Protein 4UPL (pdb70)

InterPro domains:
  IPR000917 Sulfatase, N-terminal [PF00884] (2-386)
  IPR017850 Alkaline-phosphatase-like, core domain superfamily [G3DSA:3.40.720.10] (1-501)
  IPR017850 Alkaline-phosphatase-like, core domain superfamily [SSF53649] (2-513)

CATH classification: 3.40.720.10

B-factor: mean 21.53, std 8.63, range [7.55, 83.03]

Foldseek 3Di:
DFFQEEEEEAEAFAFQCLEVCNPQDQQYQVLVNVLLLQFEWENAEFFFFLAQQQSLLCLFLLHHCLQQVQFHQPRAGAQPRATLLVLLVVLVAGEAEQEERSHAAPVVRCVVVVHDCPDPVNVCNRVSNHDYLDYANADWDADPVGTPDPCHCVVLVVVCVVVPDDDPCCCFQAQAWAADPVGDTHTLVDLLRLLHAGNYDQCSHQLNVSLVSVVVVVVPDDGGYYYYSYHHPPPDSLHHHPPLSPPDFPVSDDDAAADPVLQVPDDPVLVLQLPDPQLQQLLDPSSLRRRVSSSSSRVSSNSVSSVVNVVVCVVVVNLLRYKYKYKYSWHFNSNHSSHTGTRDDASSTTPMIIGIRDNDPLLSVCRNYYQHANHYSSQVSCLSSVSSVHHDQCLANPGHHCVCCSSVVDRYDDDQKDKHKHQCQVDPSCVVVVPHSVQRIKMWIDGCAKIWIDGSVDPFIFMAGCVVPVSRHDTCRPPPVCVVVNVVRVVVVVVVVPDPNPPRPAGPVRVVVVPCVCQQVQPDPPDDDCVRDDNNSCVVPPDDDDDDPVVVDDD/DFAAEAEAEAFAFQCLEVCNPQDQQYQVLVNVLQLFFEWEDAEFFFALAQQQSLLCLFQLHHCVQQVQFYQPRARALVRATLLVLLVVLVAHEEEQEERSHAAPVVRCVVVVNDCPDPSNVCNRVSNHDYPDYANADWDADPVGTPDNCHCVVLVVVCVVVPDDDPCCLFQAQAWAADPVGDTHTLVDLLRLLHAGNYDQCSHFLNVSLVSVVVCVVPDDTHYYYYSYHHPPPDSLHHHPPLSVSDFLVSDDDAAADPVLQVPPDPVLVLQLPDPQLQQLLDPSSLRRRVSSSSSRVNSNSVSSSVNCVVCVVVVNNLRYKYKYKYSWHFSSNHSSHTGTRDDASNTTPMIIIIRDNDPLLRVCRSHYQHANHYSSQVSQQVSVVSVHHDQCLANPGHHCVCCSSVVDRYDDDQKDKHKHQCLPPVSCVVVVDHNVQRIKMWIDGQAKIWIGGSPDPFIWMDGCVVPVSRHDTCRPPPVCVVVNVVRVVVVVVVVPDPNNPRPAGPVRVVVVPPPVQQVQDDPPAPDCVRDPVNSCVVPPPDDDDDPVVVVPD

Organism: Ruegeria pomeroyi (strain ATCC 700808 / DSM 15171 / DSS-3) (NCBI:txid246200)

Radius of gyration: 32.9 Å; Cα contacts (8 Å, |Δi|>4): 2572; chains: 2; bounding box: 106×63×61 Å

Structure (mmCIF, N/CA/C/O backbone):
data_4UPL
#
_entry.id   4UPL
#
_cell.length_a   101.330
_cell.length_b   105.120
_cell.length_c   110.440
_cell.angle_alpha   90.00
_cell.angle_beta   90.00
_cell.angle_gamma   90.00
#
_symmetry.space_group_name_H-M   'P 21 21 21'
#
loop_
_entity.id
_entity.type
_entity.pdbx_description
1 polymer 'SULFATASE FAMILY PROTEIN'
2 non-polymer 'ZINC ION'
3 water water
#
loop_
_atom_site.group_PDB
_atom_site.id
_atom_site.type_symbol
_atom_site.label_atom_id
_atom_site.label_alt_id
_atom_site.label_comp_id
_atom_site.label_asym_id
_atom_site.label_entity_id
_atom_site.label_seq_id
_atom_site.pdbx_PDB_ins_code
_atom_site.Cartn_x
_atom_site.Cartn_y
_atom_site.Cartn_z
_atom_site.occupancy
_atom_site.B_iso_or_equiv
_atom_site.auth_seq_id
_atom_site.auth_comp_id
_atom_site.auth_asym_id
_atom_site.auth_atom_id
_atom_site.pdbx_PDB_model_num
ATOM 1 N N . THR A 1 15 ? -0.972 38.325 69.655 1.00 45.91 -2 THR A N 1
ATOM 2 C CA . THR A 1 15 ? -0.249 37.632 68.595 1.00 42.15 -2 THR A CA 1
ATOM 3 C C . THR A 1 15 ? -0.648 38.175 67.223 1.00 43.61 -2 THR A C 1
ATOM 4 O O . THR A 1 15 ? -1.309 39.210 67.125 1.00 39.83 -2 THR A O 1
ATOM 8 N N . ALA A 1 16 ? -0.244 37.469 66.170 1.00 34.92 -1 ALA A N 1
ATOM 9 C CA . ALA A 1 16 ? -0.574 37.853 64.798 1.00 33.93 -1 ALA A CA 1
ATOM 10 C C . ALA A 1 16 ? -1.999 37.431 64.420 1.00 38.06 -1 ALA A C 1
ATOM 11 O O . ALA A 1 16 ? -2.533 36.490 65.008 1.00 32.82 -1 ALA A O 1
ATOM 13 N N . VAL A 1 17 ? -2.620 38.113 63.450 1.00 35.62 0 VAL A N 1
ATOM 14 C CA . VAL A 1 17 ? -3.876 37.601 62.889 1.00 29.27 0 VAL A CA 1
ATOM 15 C C . VAL A 1 17 ? -3.586 36.328 62.112 1.00 27.87 0 VAL A C 1
ATOM 16 O O . VAL A 1 17 ? -2.493 36.154 61.547 1.00 29.19 0 VAL A O 1
ATOM 20 N N . MET A 1 18 ? -4.578 35.449 62.080 1.00 28.61 1 MET A N 1
ATOM 21 C CA . MET A 1 18 ? -4.484 34.208 61.334 1.00 29.41 1 MET A CA 1
ATOM 22 C C . MET A 1 18 ? -4.564 34.481 59.828 1.00 30.64 1 MET A C 1
ATOM 23 O O . MET A 1 18 ? -3.777 33.934 59.050 1.00 26.09 1 MET A O 1
ATOM 28 N N . ASN A 1 19 ? -5.504 35.336 59.423 1.00 21.10 2 ASN A N 1
ATOM 29 C CA . ASN A 1 19 ? -5.761 35.554 58.001 1.00 20.24 2 ASN A CA 1
ATOM 30 C C . ASN A 1 19 ? -5.837 37.021 57.593 1.00 15.50 2 ASN A C 1
ATOM 31 O O . ASN A 1 19 ? -6.175 37.882 58.397 1.00 14.36 2 ASN A O 1
ATOM 36 N N . ILE A 1 20 ? -5.523 37.291 56.331 1.00 15.92 3 ILE A N 1
ATOM 37 C CA . ILE A 1 20 ? -5.676 38.633 55.770 1.00 14.27 3 ILE A CA 1
ATOM 38 C C . ILE A 1 20 ? -6.529 38.554 54.499 1.00 14.73 3 ILE A C 1
ATOM 39 O O . ILE A 1 20 ? -6.165 37.869 53.538 1.00 13.19 3 ILE A O 1
ATOM 44 N N . LEU A 1 21 ? -7.672 39.238 54.508 1.00 15.06 4 LEU A N 1
ATOM 45 C CA . LEU A 1 21 ? -8.529 39.305 53.317 1.00 13.49 4 LEU A CA 1
ATOM 46 C C . LEU A 1 21 ? -8.350 40.683 52.660 1.00 12.82 4 LEU A C 1
ATOM 47 O O . LEU A 1 21 ? -8.808 41.694 53.169 1.00 13.57 4 LEU A O 1
ATOM 52 N N . PHE A 1 22 ? -7.651 40.699 51.532 1.00 11.60 5 PHE A N 1
ATOM 53 C CA . PHE A 1 22 ? -7.168 41.920 50.902 1.00 11.68 5 PHE A CA 1
ATOM 54 C C . PHE A 1 22 ? -8.075 42.181 49.709 1.00 11.27 5 PHE A C 1
ATOM 55 O O . PHE A 1 22 ? -7.859 41.646 48.630 1.00 11.08 5 PHE A O 1
ATOM 63 N N . ILE A 1 23 ? -9.124 42.967 49.933 1.00 11.70 6 ILE A N 1
ATOM 64 C CA . ILE A 1 23 ? -10.163 43.181 48.924 1.00 9.18 6 ILE A CA 1
ATOM 65 C C . ILE A 1 23 ? -9.888 44.450 48.139 1.00 13.08 6 ILE A C 1
ATOM 66 O O . ILE A 1 23 ? -9.609 45.501 48.721 1.00 12.76 6 ILE A O 1
ATOM 71 N N . MET A 1 24 ? -9.950 44.346 46.815 1.00 11.85 7 MET A N 1
ATOM 72 C CA . MET A 1 24 ? -9.736 45.496 45.957 1.00 10.95 7 MET A CA 1
ATOM 73 C C . MET A 1 24 ? -10.820 45.552 44.885 1.00 12.20 7 MET A C 1
ATOM 74 O O . MET A 1 24 ? -11.261 44.521 44.387 1.00 11.98 7 MET A O 1
ATOM 79 N N . PHE A 1 25 ? -11.262 46.763 44.565 1.00 12.42 8 PHE A N 1
ATOM 80 C CA . PHE A 1 25 ? -12.149 46.996 43.424 1.00 13.08 8 PHE A CA 1
ATOM 81 C C . PHE A 1 25 ? -11.405 47.838 42.399 1.00 13.33 8 PHE A C 1
ATOM 82 O O . PHE A 1 25 ? -10.620 48.707 42.765 1.00 15.64 8 PHE A O 1
ATOM 90 N N . ASP A 1 26 ? -11.610 47.563 41.117 1.00 13.76 9 ASP A N 1
ATOM 91 C CA . ASP A 1 26 ? -10.907 48.315 40.075 1.00 12.19 9 ASP A CA 1
ATOM 92 C C . ASP A 1 26 ? -11.706 49.560 39.714 1.00 11.33 9 ASP A C 1
ATOM 93 O O . ASP A 1 26 ? -12.893 49.466 39.436 1.00 13.22 9 ASP A O 1
ATOM 98 N N . GLN A 1 27 ? -11.048 50.711 39.740 1.00 9.83 10 GLN A N 1
ATOM 99 C CA . GLN A 1 27 ? -11.610 51.963 39.222 1.00 11.48 10 GLN A CA 1
ATOM 100 C C . GLN A 1 27 ? -12.684 52.545 40.157 1.00 13.46 10 GLN A C 1
ATOM 101 O O . GLN A 1 27 ? -13.532 53.346 39.739 1.00 13.04 10 GLN A O 1
ATOM 107 N N . LEU A 1 28 ? -12.618 52.179 41.437 1.00 12.87 11 LEU A N 1
ATOM 108 C CA . LEU A 1 28 ? -13.526 52.726 42.455 1.00 11.29 11 LEU A CA 1
ATOM 109 C C . LEU A 1 28 ? -13.026 54.058 43.031 1.00 15.20 11 LEU A C 1
ATOM 110 O O . LEU A 1 28 ? -11.911 54.124 43.551 1.00 12.39 11 LEU A O 1
ATOM 115 N N . ARG A 1 29 ? -13.857 55.101 42.943 1.00 13.36 12 ARG A N 1
ATOM 116 C CA . ARG A 1 29 ? -13.544 56.431 43.473 1.00 12.99 12 ARG A CA 1
ATOM 117 C C . ARG A 1 29 ? -13.664 56.505 44.994 1.00 12.01 12 ARG A C 1
ATOM 118 O O . ARG A 1 29 ? -14.526 55.842 45.588 1.00 13.84 12 ARG A O 1
ATOM 126 N N . TRP A 1 30 ? -12.845 57.355 45.612 1.00 11.78 13 TRP A N 1
ATOM 127 C CA . TRP A 1 30 ? -12.885 57.509 47.063 1.00 10.53 13 TRP A CA 1
ATOM 128 C C . TRP A 1 30 ? -14.234 58.067 47.514 1.00 14.89 13 TRP A C 1
ATOM 129 O O . TRP A 1 30 ? -14.700 57.727 48.598 1.00 13.15 13 TRP A O 1
ATOM 140 N N . ASP A 1 31 ? -14.856 58.919 46.700 1.00 13.42 14 ASP A N 1
ATOM 141 C CA . ASP A 1 31 ? -16.076 59.601 47.137 1.00 15.77 14 ASP A CA 1
ATOM 142 C C . ASP A 1 31 ? -17.383 58.910 46.714 1.00 14.43 14 ASP A C 1
ATOM 143 O O . ASP A 1 31 ? -18.463 59.497 46.853 1.00 15.93 14 ASP A O 1
ATOM 148 N N . TYR A 1 32 ? -17.299 57.663 46.252 1.00 12.44 15 TYR A N 1
ATOM 149 C CA . TYR A 1 32 ? -18.507 56.899 45.901 1.00 12.83 15 TYR A CA 1
ATOM 150 C C . TYR A 1 32 ? -18.787 55.780 46.904 1.00 14.37 15 TYR A C 1
ATOM 151 O O . TYR A 1 32 ? -19.237 54.685 46.544 1.00 15.47 15 TYR A O 1
ATOM 160 N N . LEU A 1 33 ? -18.498 56.071 48.167 1.00 14.94 16 LEU A N 1
ATOM 161 C CA . LEU A 1 33 ? -18.955 55.272 49.293 1.00 14.31 16 LEU A CA 1
ATOM 162 C C . LEU A 1 33 ? -19.642 56.252 50.223 1.00 13.70 16 LEU A C 1
ATOM 163 O O . LEU A 1 33 ? -19.172 57.383 50.374 1.00 12.68 16 LEU A O 1
ATOM 168 N N . SER A 1 34 ? -20.741 55.845 50.849 1.00 13.52 17 SER A N 1
ATOM 169 C CA . SER A 1 34 ? -21.439 56.784 51.721 1.00 14.66 17 SER A CA 1
ATOM 170 C C . SER A 1 34 ? -20.614 57.143 52.968 1.00 16.24 17 SER A C 1
ATOM 171 O O . SER A 1 34 ? -20.737 58.259 53.475 1.00 17.21 17 SER A O 1
ATOM 174 N N . CYS A 1 35 ? -19.742 56.256 53.446 1.00 16.11 18 CYS A N 1
ATOM 175 C CA . CYS A 1 35 ? -18.902 56.634 54.594 1.00 15.77 18 CYS A CA 1
ATOM 176 C C . CYS A 1 35 ? -17.873 57.717 54.220 1.00 18.86 18 CYS A C 1
ATOM 177 O O . CYS A 1 35 ? -17.340 58.404 55.103 1.00 17.58 18 CYS A O 1
ATOM 180 N N . TYR A 1 36 ? -17.590 57.877 52.927 1.00 14.68 19 TYR A N 1
ATOM 181 C CA . TYR A 1 36 ? -16.737 58.982 52.475 1.00 15.39 19 TYR A CA 1
ATOM 182 C C . TYR A 1 36 ? -17.547 60.186 52.013 1.00 17.30 19 TYR A C 1
ATOM 183 O O . TYR A 1 36 ? -16.991 61.183 51.551 1.00 19.33 19 TYR A O 1
ATOM 192 N N . GLY A 1 37 ? -18.867 60.088 52.107 1.00 17.40 20 GLY A N 1
ATOM 193 C CA . GLY A 1 37 ? -19.700 61.268 51.955 1.00 17.56 20 GLY A CA 1
ATOM 194 C C . GLY A 1 37 ? -20.683 61.288 50.806 1.00 18.10 20 GLY A C 1
ATOM 195 O O . GLY A 1 37 ? -21.367 62.297 50.606 1.00 20.48 20 GLY A O 1
ATOM 196 N N . HIS A 1 38 ? -20.784 60.203 50.046 1.00 17.94 21 HIS A N 1
ATOM 197 C CA . HIS A 1 38 ? -21.683 60.248 48.895 1.00 14.82 21 HIS A CA 1
ATOM 198 C C . HIS A 1 38 ? -23.129 60.401 49.371 1.00 15.18 21 HIS A C 1
ATOM 199 O O . HIS A 1 38 ? -23.554 59.751 50.321 1.00 16.30 21 HIS A O 1
ATOM 206 N N . LYS A 1 39 ? -23.868 61.274 48.696 1.00 16.48 22 LYS A N 1
ATOM 207 C CA . LYS A 1 39 ? -25.184 61.708 49.176 1.00 20.87 22 LYS A CA 1
ATOM 208 C C . LYS A 1 39 ? -26.357 60.851 48.695 1.00 20.42 22 LYS A C 1
ATOM 209 O O . LYS A 1 39 ? -27.451 60.911 49.283 1.00 20.30 22 LYS A O 1
ATOM 215 N N . THR A 1 40 ? -26.159 60.072 47.631 1.00 18.40 23 THR A N 1
ATOM 216 C CA . THR A 1 40 ? -27.264 59.256 47.100 1.00 17.17 23 THR A CA 1
ATOM 217 C C . THR A 1 40 ? -26.935 57.774 46.966 1.00 21.63 23 THR A C 1
ATOM 218 O O . THR A 1 40 ? -27.834 56.939 46.815 1.00 22.20 23 THR A O 1
ATOM 222 N N . LEU A 1 41 ? -25.650 57.443 47.007 1.00 14.98 24 LEU A N 1
ATOM 223 C CA . LEU A 1 41 ? -25.225 56.052 46.904 1.00 16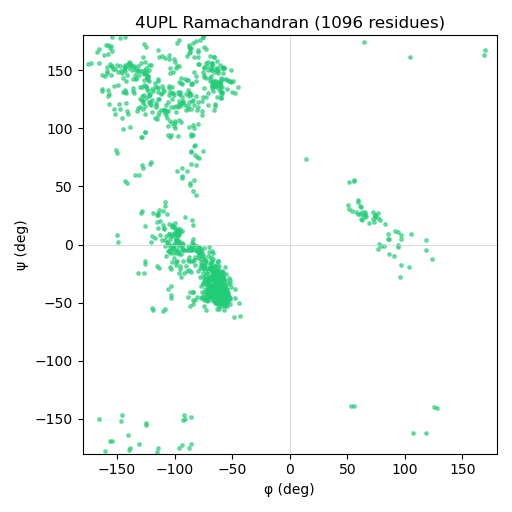.76 24 LEU A CA 1
ATOM 224 C C . LEU A 1 41 ? -24.937 55.517 48.296 1.00 16.74 24 LEU A C 1
ATOM 225 O O . LEU A 1 41 ? -23.912 55.844 48.886 1.00 18.63 24 LEU A O 1
ATOM 230 N N . ASN A 1 42 ? -25.853 54.705 48.812 1.00 16.65 25 ASN A N 1
ATOM 231 C CA . ASN A 1 42 ? -25.769 54.190 50.174 1.00 19.68 25 ASN A CA 1
ATOM 232 C C . ASN A 1 42 ? -25.033 52.860 50.182 1.00 18.51 25 ASN A C 1
ATOM 233 O O . ASN A 1 42 ? -25.465 51.917 49.525 1.00 13.68 25 ASN A O 1
ATOM 238 N N . THR A 1 43 ? -23.914 52.787 50.904 1.00 15.23 26 THR A N 1
ATOM 239 C CA . THR A 1 43 ? -23.123 51.560 50.962 1.00 16.47 26 THR A CA 1
ATOM 240 C C . THR A 1 43 ? -22.987 51.067 52.413 1.00 15.96 26 THR A C 1
ATOM 241 O O . THR A 1 43 ? -21.892 51.092 52.980 1.00 14.49 26 THR A O 1
ATOM 245 N N . PRO A 1 44 ? -24.098 50.592 53.005 1.00 17.60 27 PRO A N 1
ATOM 246 C CA . PRO A 1 44 ? -24.138 50.306 54.444 1.00 17.05 27 PRO A CA 1
ATOM 247 C C . PRO A 1 44 ? -23.218 49.185 54.903 1.00 16.58 27 PRO A C 1
ATOM 248 O O . PRO A 1 44 ? -22.729 49.262 56.024 1.00 19.12 27 PRO A O 1
ATOM 252 N N . HIS A 1 45 ? -23.003 48.157 54.086 1.00 17.43 28 HIS A N 1
ATOM 253 C CA . HIS A 1 45 ? -22.177 47.035 54.522 1.00 15.68 28 HIS A CA 1
ATOM 254 C C . HIS A 1 45 ? -20.704 47.449 54.587 1.00 16.88 28 HIS A C 1
ATOM 255 O O . HIS A 1 45 ? -19.987 47.124 55.542 1.00 15.03 28 HIS A O 1
ATOM 262 N N . ILE A 1 46 ? -20.260 48.201 53.593 1.00 14.01 29 ILE A N 1
ATOM 263 C CA . ILE A 1 46 ? -18.896 48.717 53.620 1.00 15.01 29 ILE A CA 1
ATOM 264 C C . ILE A 1 46 ? -18.767 49.778 54.724 1.00 14.31 29 ILE A C 1
ATOM 265 O O . ILE A 1 46 ? -17.752 49.842 55.415 1.00 13.40 29 ILE A O 1
ATOM 270 N N . ASP A 1 47 ? -19.804 50.591 54.911 1.00 14.98 30 ASP A N 1
ATOM 271 C CA . ASP A 1 47 ? -19.806 51.572 55.995 1.00 18.50 30 ASP A CA 1
ATOM 272 C C . ASP A 1 47 ? -19.702 50.904 57.370 1.00 17.95 30 ASP A C 1
ATOM 273 O O . ASP A 1 47 ? -19.020 51.408 58.268 1.00 17.55 30 ASP A O 1
ATOM 278 N N . ARG A 1 48 ? -20.370 49.765 57.520 1.00 16.89 31 ARG A N 1
ATOM 279 C CA . ARG A 1 48 ? -20.329 49.020 58.772 1.00 18.70 31 ARG A CA 1
ATOM 280 C C . ARG A 1 48 ? -18.933 48.495 59.065 1.00 19.13 31 ARG A C 1
ATOM 281 O O . ARG A 1 48 ? -18.527 48.439 60.223 1.00 17.63 31 ARG A O 1
ATOM 289 N N . LEU A 1 49 ? -18.206 48.090 58.025 1.00 17.56 32 LEU A N 1
ATOM 290 C CA . LEU A 1 49 ? -16.834 47.631 58.210 1.00 17.02 32 LEU A CA 1
ATOM 291 C C . LEU A 1 49 ? -15.962 48.790 58.657 1.00 14.79 32 LEU A C 1
ATOM 292 O O . LEU A 1 49 ? -15.127 48.639 59.547 1.00 19.05 32 LEU A O 1
ATOM 297 N N . ALA A 1 50 ? -16.168 49.951 58.045 1.00 13.06 33 ALA A N 1
ATOM 298 C CA . ALA A 1 50 ? -15.476 51.162 58.450 1.00 17.10 33 ALA A CA 1
ATOM 299 C C . ALA A 1 50 ? -15.721 51.481 59.928 1.00 19.07 33 ALA A C 1
ATOM 300 O O . ALA A 1 50 ? -14.798 51.857 60.667 1.00 17.99 33 ALA A O 1
ATOM 302 N N . ALA A 1 51 ? -16.965 51.314 60.361 1.00 15.23 34 ALA A N 1
ATOM 303 C CA . ALA A 1 51 ? -17.339 51.570 61.751 1.00 18.00 34 ALA A CA 1
ATOM 304 C C . ALA A 1 51 ? -16.661 50.612 62.733 1.00 19.20 34 ALA A C 1
ATOM 305 O O . ALA A 1 51 ? -16.487 50.936 63.911 1.00 19.47 34 ALA A O 1
ATOM 307 N N . LYS A 1 52 ? -16.299 49.430 62.238 1.00 20.17 35 LYS A N 1
ATOM 308 C CA . LYS A 1 52 ? -15.596 48.410 63.017 1.00 21.92 35 LYS A CA 1
ATOM 309 C C . LYS A 1 52 ? -14.068 48.554 62.959 1.00 19.66 35 LYS A C 1
ATOM 310 O O . LYS A 1 52 ? -13.355 47.796 63.611 1.00 17.82 35 LYS A O 1
ATOM 316 N N . GLY A 1 53 ? -13.564 49.494 62.165 1.00 15.58 36 GLY A N 1
ATOM 317 C CA . GLY A 1 53 ? -12.126 49.569 61.923 1.00 14.61 36 GLY A CA 1
ATOM 318 C C . GLY A 1 53 ? -11.620 50.986 61.747 1.00 15.36 36 GLY A C 1
ATOM 319 O O . GLY A 1 53 ? -12.135 51.903 62.373 1.00 16.52 36 GLY A O 1
ATOM 320 N N . VAL A 1 54 ? -10.602 51.174 60.904 1.00 14.93 37 VAL A N 1
ATOM 321 C CA . VAL A 1 54 ? -10.115 52.516 60.606 1.00 13.28 37 VAL A CA 1
ATOM 322 C C . VAL A 1 54 ? -10.349 52.883 59.136 1.00 12.92 37 VAL A C 1
ATOM 323 O O . VAL A 1 54 ? -10.053 52.087 58.246 1.00 14.49 37 VAL A O 1
ATOM 327 N N . ARG A 1 55 ? -10.850 54.093 58.899 1.00 13.84 38 ARG A N 1
ATOM 328 C CA . ARG A 1 55 ? -11.078 54.615 57.550 1.00 13.56 38 ARG A CA 1
ATOM 329 C C . ARG A 1 55 ? -10.010 55.656 57.251 1.00 14.80 38 ARG A C 1
ATOM 330 O O . ARG A 1 55 ? -9.843 56.613 58.008 1.00 15.41 38 ARG A O 1
ATOM 338 N N . PHE A 1 56 ? -9.256 55.445 56.172 1.00 13.22 39 PHE A N 1
ATOM 339 C CA . PHE A 1 56 ? -8.145 56.328 55.836 1.00 15.00 39 PHE A CA 1
ATOM 340 C C . PHE A 1 56 ? -8.617 57.373 54.831 1.00 14.77 39 PHE A C 1
ATOM 341 O O . PHE A 1 56 ? -9.089 57.049 53.742 1.00 17.22 39 PHE A O 1
ATOM 349 N N . ASP A 1 57 ? -8.527 58.637 55.229 1.00 15.09 40 ASP A N 1
ATOM 350 C CA . ASP A 1 57 ? -9.126 59.728 54.475 1.00 16.33 40 ASP A CA 1
ATOM 351 C C . ASP A 1 57 ? -8.149 60.364 53.493 1.00 18.65 40 ASP A C 1
ATOM 352 O O . ASP A 1 57 ? -8.507 61.251 52.730 1.00 17.03 40 ASP A O 1
ATOM 357 N N . ARG A 1 58 ? -6.903 59.915 53.518 1.00 15.06 41 ARG A N 1
ATOM 358 C CA . ARG A 1 58 ? -5.891 60.560 52.707 1.00 14.05 41 ARG A CA 1
ATOM 359 C C . ARG A 1 58 ? -4.937 59.510 52.161 1.00 15.55 41 ARG A C 1
ATOM 360 O O . ARG A 1 58 ? -3.728 59.607 52.357 1.00 14.76 41 ARG A O 1
ATOM 368 N N . ALA A 1 59 ? -5.500 58.500 51.490 1.00 12.34 42 ALA A N 1
ATOM 369 C CA . ALA A 1 59 ? -4.721 57.403 50.917 1.00 14.93 42 ALA A CA 1
ATOM 370 C C . ALA A 1 59 ? -4.539 57.590 49.412 1.00 12.35 42 ALA A C 1
ATOM 371 O O . ALA A 1 59 ? -5.517 57.818 48.700 1.00 11.84 42 ALA A O 1
ATOM 373 N N . TYR A 1 60 ? -3.295 57.481 48.933 1.00 11.13 43 TYR A N 1
ATOM 374 C CA . TYR A 1 60 ? -2.976 57.717 47.519 1.00 12.20 43 TYR A CA 1
ATOM 375 C C . TYR A 1 60 ? -2.298 56.518 46.859 1.00 13.14 43 TYR A C 1
ATOM 376 O O . TYR A 1 60 ? -1.420 55.887 47.472 1.00 12.37 43 TYR A O 1
ATOM 385 N N . ILE A 1 61 ? -2.647 56.234 45.603 1.00 11.39 44 ILE A N 1
ATOM 386 C CA . ILE A 1 61 ? -1.960 55.175 44.866 1.00 9.86 44 ILE A CA 1
ATOM 387 C C . ILE A 1 61 ? -0.720 55.755 44.164 1.00 11.90 44 ILE A C 1
ATOM 388 O O . ILE A 1 61 ? -0.537 56.971 44.122 1.00 12.21 44 ILE A O 1
ATOM 393 N N . GLN A 1 62 ? 0.134 54.891 43.625 1.00 11.37 45 GLN A N 1
ATOM 394 C CA . GLN A 1 62 ? 1.451 55.344 43.179 1.00 10.32 45 GLN A CA 1
ATOM 395 C C . GLN A 1 62 ? 1.588 55.502 41.650 1.00 11.07 45 GLN A C 1
ATOM 396 O O . GLN A 1 62 ? 2.637 55.912 41.150 1.00 9.59 45 GLN A O 1
ATOM 402 N N . SER A 1 63 ? 0.518 55.189 40.922 1.00 10.91 46 SER A N 1
ATOM 403 C CA . SER A 1 63 ? 0.442 55.437 39.483 1.00 9.86 46 SER A CA 1
ATOM 404 C C . SER A 1 63 ? -1.020 55.363 39.048 1.00 11.33 46 SER A C 1
ATOM 405 O O . SER A 1 63 ? -1.714 54.427 39.428 1.00 12.58 46 SER A O 1
ATOM 408 N N . PRO A 1 64 ? -1.500 56.349 38.269 1.00 10.75 47 PRO A N 1
ATOM 409 C CA . PRO A 1 64 ? -2.946 56.401 37.970 1.00 13.11 47 PRO A CA 1
ATOM 410 C C . PRO A 1 64 ? -3.396 55.520 36.798 1.00 15.66 47 PRO A C 1
ATOM 411 O O . PRO A 1 64 ? -4.153 55.969 35.929 1.00 15.21 47 PRO A O 1
ATOM 415 N N . ILE A 1 65 ? -2.932 54.278 36.768 1.00 15.77 48 ILE A N 1
ATOM 416 C CA . ILE A 1 65 ? -3.425 53.311 35.789 1.00 14.31 48 ILE A CA 1
ATOM 417 C C . ILE A 1 65 ? -3.265 51.907 36.367 1.00 17.61 48 ILE A C 1
ATOM 418 O O . ILE A 1 65 ? -2.368 51.679 37.189 1.00 16.50 48 ILE A O 1
ATOM 423 N N . CYS A 1 66 ? -4.145 50.986 35.960 1.00 15.23 49 CYS A N 1
ATOM 424 C CA . CYS A 1 66 ? -4.238 49.647 36.557 1.00 18.52 49 CYS A CA 1
ATOM 425 C C . CYS A 1 66 ? -2.903 48.970 36.817 1.00 15.84 49 CYS A C 1
ATOM 426 O O . CYS A 1 66 ? -2.579 48.641 37.954 1.00 15.88 49 CYS A O 1
ATOM 429 N N . GLY A 1 67 ? -2.152 48.738 35.748 1.00 13.62 50 GLY A N 1
ATOM 430 C CA . GLY A 1 67 ? -0.993 47.874 35.808 1.00 14.03 50 GLY A CA 1
ATOM 431 C C . GLY A 1 67 ? 0.075 48.355 36.765 1.00 15.51 50 GLY A C 1
ATOM 432 O O . GLY A 1 67 ? 0.512 47.608 37.651 1.00 14.05 50 GLY A O 1
ATOM 433 N N . SER A 1 68 ? 0.499 49.602 36.603 1.00 12.32 51 SER A N 1
ATOM 434 C CA . SER A 1 68 ? 1.583 50.123 37.426 1.00 11.95 51 SER A CA 1
ATOM 435 C C . SER A 1 68 ? 1.116 50.432 38.857 1.00 11.97 51 SER A C 1
ATOM 436 O O . SER A 1 68 ? 1.908 50.305 39.800 1.00 10.22 51 SER A O 1
ATOM 439 N N . SER A 1 69 ? -0.150 50.824 39.033 1.00 12.07 52 SER A N 1
ATOM 440 C CA . SER A 1 69 ? -0.681 50.976 40.399 1.00 12.38 52 SER A CA 1
ATOM 441 C C . SER A 1 69 ? -0.596 49.656 41.131 1.00 9.84 52 SER A C 1
ATOM 442 O O . SER A 1 69 ? -0.124 49.582 42.276 1.00 11.36 52 SER A O 1
ATOM 445 N N . ARG A 1 70 ? -1.053 48.602 40.471 1.00 7.55 53 ARG A N 1
ATOM 446 C CA . ARG A 1 70 ? -1.066 47.288 41.101 1.00 9.90 53 ARG A CA 1
ATOM 447 C C . ARG A 1 70 ? 0.346 46.753 41.364 1.00 12.09 53 ARG A C 1
ATOM 448 O O . ARG A 1 70 ? 0.624 46.208 42.424 1.00 11.04 53 ARG A O 1
ATOM 456 N N . MET A 1 71 ? 1.235 46.906 40.399 1.00 9.49 54 MET A N 1
ATOM 457 C CA . MET A 1 71 ? 2.604 46.431 40.599 1.00 9.59 54 MET A CA 1
ATOM 458 C C . MET A 1 71 ? 3.264 47.135 41.790 1.00 10.21 54 MET A C 1
ATOM 459 O O . MET A 1 71 ? 4.035 46.519 42.533 1.00 12.91 54 MET A O 1
ATOM 464 N N . SER A 1 72 ? 2.953 48.416 41.985 1.00 8.55 55 SER A N 1
ATOM 465 C CA . SER A 1 72 ? 3.442 49.148 43.149 1.00 9.38 55 SER A CA 1
ATOM 466 C C . SER A 1 72 ? 2.907 48.545 44.452 1.00 11.04 55 SER A C 1
ATOM 467 O O . SER A 1 72 ? 3.648 48.302 45.404 1.00 8.58 55 SER A O 1
ATOM 470 N N . THR A 1 73 ? 1.608 48.273 44.476 1.00 10.32 56 THR A N 1
ATOM 471 C CA . THR A 1 73 ? 0.999 47.734 45.679 1.00 10.26 56 THR A CA 1
ATOM 472 C C . THR A 1 73 ? 1.516 46.340 45.986 1.00 11.45 56 THR A C 1
ATOM 473 O O . THR A 1 73 ? 1.773 46.008 47.148 1.00 9.26 56 THR A O 1
ATOM 477 N N . TYR A 1 74 ? 1.703 45.534 44.946 1.00 9.25 57 TYR A N 1
ATOM 478 C CA . TYR A 1 74 ? 2.145 44.160 45.160 1.00 8.62 57 TYR A CA 1
ATOM 479 C C . TYR A 1 74 ? 3.652 44.044 45.467 1.00 11.36 57 TYR A C 1
ATOM 480 O O . TYR A 1 74 ? 4.080 43.037 46.020 1.00 12.08 57 TYR A O 1
ATOM 489 N N . THR A 1 75 ? 4.446 45.051 45.116 1.00 9.68 58 THR A N 1
ATOM 490 C CA . THR A 1 75 ? 5.869 45.046 45.500 1.00 10.01 58 THR A CA 1
ATOM 491 C C . THR A 1 75 ? 6.170 45.883 46.750 1.00 12.80 58 THR A C 1
ATOM 492 O O . THR A 1 75 ? 7.256 45.779 47.336 1.00 11.93 58 THR A O 1
ATOM 496 N N . GLY A 1 76 ? 5.216 46.721 47.146 1.00 12.02 59 GLY A N 1
ATOM 497 C CA . GLY A 1 76 ? 5.456 47.701 48.191 1.00 9.28 59 GLY A CA 1
ATOM 498 C C . GLY A 1 76 ? 6.486 48.747 47.777 1.00 10.85 59 GLY A C 1
ATOM 499 O O . GLY A 1 76 ? 7.140 49.343 48.633 1.00 10.55 59 GLY A O 1
ATOM 500 N N . ARG A 1 77 ? 6.624 48.985 46.476 1.00 9.88 60 ARG A N 1
ATOM 501 C CA . ARG A 1 77 ? 7.697 49.852 45.972 1.00 12.04 60 ARG A CA 1
ATOM 502 C C . ARG A 1 77 ? 7.184 50.833 44.918 1.00 11.24 60 ARG A C 1
ATOM 503 O O . ARG A 1 77 ? 6.202 50.558 44.242 1.00 12.35 60 ARG A O 1
ATOM 511 N N . TYR A 1 78 ? 7.838 51.985 44.793 1.00 11.45 61 TYR A N 1
ATOM 512 C CA . TYR A 1 78 ? 7.451 52.985 43.794 1.00 11.25 61 TYR A CA 1
ATOM 513 C C . TYR A 1 78 ? 7.731 52.506 42.365 1.00 11.04 61 TYR A C 1
ATOM 514 O O . TYR A 1 78 ? 8.646 51.709 42.138 1.00 11.34 61 TYR A O 1
ATOM 523 N N . VAL A 1 79 ? 6.956 53.006 41.403 1.00 12.84 62 VAL A N 1
ATOM 524 C CA . VAL A 1 79 ? 7.199 52.682 40.000 1.00 12.43 62 VAL A CA 1
ATOM 525 C C . VAL A 1 79 ? 8.648 52.976 39.595 1.00 10.37 62 VAL A C 1
ATOM 526 O O . VAL A 1 79 ? 9.260 52.199 38.871 1.00 11.86 62 VAL A O 1
ATOM 530 N N . HIS A 1 80 ? 9.184 54.097 40.076 1.00 9.80 63 HIS A N 1
ATOM 531 C CA . HIS A 1 80 ? 10.582 54.473 39.818 1.00 14.67 63 HIS A CA 1
ATOM 532 C C . HIS A 1 80 ? 11.553 53.391 40.308 1.00 14.37 63 HIS A C 1
ATOM 533 O O . HIS A 1 80 ? 12.656 53.235 39.763 1.00 14.16 63 HIS A O 1
ATOM 540 N N . SER A 1 81 ? 11.137 52.634 41.321 1.00 10.93 64 SER A N 1
ATOM 541 C CA . SER A 1 81 ? 11.954 51.545 41.863 1.00 14.50 64 SER A CA 1
ATOM 542 C C . SER A 1 81 ? 11.767 50.211 41.137 1.00 14.76 64 SER A C 1
ATOM 543 O O . SER A 1 81 ? 12.737 49.488 40.943 1.00 13.30 64 SER A O 1
ATOM 546 N N . HIS A 1 82 ? 10.535 49.853 40.768 1.00 11.94 65 HIS A N 1
ATOM 547 C CA . HIS A 1 82 ? 10.323 48.506 40.231 1.00 11.07 65 HIS A CA 1
ATOM 548 C C . HIS A 1 82 ? 10.269 48.438 38.702 1.00 13.90 65 HIS A C 1
ATOM 549 O O . HIS A 1 82 ? 10.443 47.362 38.139 1.00 13.42 65 HIS A O 1
ATOM 556 N N . GLY A 1 83 ? 10.052 49.569 38.034 1.00 10.95 66 GLY A N 1
ATOM 557 C CA . GLY A 1 83 ? 10.114 49.620 36.578 1.00 12.09 66 GLY A CA 1
ATOM 558 C C . GLY A 1 83 ? 8.954 49.078 35.735 1.00 15.61 66 GLY A C 1
ATOM 559 O O . GLY A 1 83 ? 8.977 49.191 34.503 1.00 12.03 66 GLY A O 1
ATOM 560 N N . ALA A 1 84 ? 7.944 48.493 36.373 1.00 13.20 67 ALA A N 1
ATOM 561 C CA . ALA A 1 84 ? 6.758 48.032 35.640 1.00 10.38 67 ALA A CA 1
ATOM 562 C C . ALA A 1 84 ? 5.797 49.212 35.517 1.00 15.57 67 ALA A C 1
ATOM 563 O O . ALA A 1 84 ? 4.829 49.337 36.286 1.00 13.36 67 ALA A O 1
ATOM 565 N N . SER A 1 85 ? 6.080 50.083 34.552 1.00 13.31 68 SER A N 1
ATOM 566 C CA . SER A 1 85 ? 5.580 51.455 34.584 1.00 15.55 68 SER A CA 1
ATOM 567 C C . SER A 1 85 ? 4.295 51.743 33.788 1.00 13.95 68 SER A C 1
ATOM 568 O O . SER A 1 85 ? 3.813 52.876 33.807 1.00 15.88 68 SER A O 1
ATOM 571 N N . TRP A 1 86 ? 3.746 50.747 33.104 1.00 11.80 69 TRP A N 1
ATOM 572 C CA . TRP A 1 86 ? 2.444 50.927 32.426 1.00 16.69 69 TRP A CA 1
ATOM 573 C C . TRP A 1 86 ? 1.772 49.568 32.271 1.00 16.02 69 TRP A C 1
ATOM 574 O O . TRP A 1 86 ? 2.406 48.534 32.517 1.00 16.71 69 TRP A O 1
ATOM 585 N N . ASN A 1 87 ? 0.507 49.573 31.851 1.00 14.50 70 ASN A N 1
ATOM 586 C CA . ASN A 1 87 ? -0.193 48.348 31.480 1.00 14.41 70 ASN A CA 1
ATOM 587 C C . ASN A 1 87 ? 0.629 47.524 30.509 1.00 15.52 70 ASN A C 1
ATOM 588 O O . ASN A 1 87 ? 1.116 48.048 29.515 1.00 19.68 70 ASN A O 1
ATOM 593 N N . GLY A 1 88 ? 0.773 46.233 30.782 1.00 17.07 71 GLY A N 1
ATOM 594 C CA . GLY A 1 88 ? 1.507 45.358 29.883 1.00 18.41 71 GLY A CA 1
ATOM 595 C C . GLY A 1 88 ? 3.027 45.381 29.952 1.00 20.55 71 GLY A C 1
ATOM 596 O O . GLY A 1 88 ? 3.686 44.646 29.214 1.00 20.47 71 GLY A O 1
ATOM 597 N N . ILE A 1 89 ? 3.601 46.220 30.812 1.00 17.74 72 ILE A N 1
ATOM 598 C CA . ILE A 1 89 ? 5.050 46.221 30.999 1.00 16.46 72 ILE A CA 1
ATOM 599 C C . ILE A 1 89 ? 5.382 45.239 32.123 1.00 16.12 72 ILE A C 1
ATOM 600 O O . ILE A 1 89 ? 4.957 45.438 33.258 1.00 17.94 72 ILE A O 1
ATOM 605 N N . PRO A 1 90 ? 6.113 44.154 31.796 1.00 19.28 73 PRO A N 1
ATOM 606 C CA . PRO A 1 90 ? 6.421 43.086 32.758 1.00 18.71 73 PRO A CA 1
ATOM 607 C C . PRO A 1 90 ? 7.159 43.560 34.003 1.00 15.87 73 PRO A C 1
ATOM 608 O O . PRO A 1 90 ? 8.013 44.442 33.934 1.00 17.58 73 PRO A O 1
ATOM 612 N N . LEU A 1 91 ? 6.817 42.969 35.139 1.00 15.44 74 LEU A N 1
ATOM 613 C CA . LEU A 1 91 ? 7.579 43.178 36.359 1.00 15.67 74 LEU A CA 1
ATOM 614 C C . LEU A 1 91 ? 8.812 42.283 36.299 1.00 14.10 74 LEU A C 1
ATOM 615 O O . LEU A 1 91 ? 8.697 41.076 36.160 1.00 17.04 74 LEU A O 1
ATOM 620 N N . LYS A 1 92 ? 9.995 42.874 36.402 1.00 14.55 75 LYS A N 1
ATOM 621 C CA . LYS A 1 92 ? 11.225 42.108 36.193 1.00 16.61 75 LYS A CA 1
ATOM 622 C C . LYS A 1 92 ? 11.413 40.987 37.229 1.00 18.75 75 LYS A C 1
ATOM 623 O O . LYS A 1 92 ? 10.955 41.078 38.381 1.00 16.96 75 LYS A O 1
ATOM 629 N N . VAL A 1 93 ? 12.061 39.906 36.810 1.00 17.57 76 VAL A N 1
ATOM 630 C CA . VAL A 1 93 ? 12.387 38.839 37.744 1.00 21.41 76 VAL A CA 1
ATOM 631 C C . VAL A 1 93 ? 13.324 39.413 38.797 1.00 21.88 76 VAL A C 1
ATOM 632 O O . VAL A 1 93 ? 14.111 40.305 38.518 1.00 28.37 76 VAL A O 1
ATOM 636 N N . GLY A 1 94 ? 13.245 38.925 40.019 1.00 27.25 77 GLY A N 1
ATOM 637 C CA . GLY A 1 94 ? 14.123 39.476 41.034 1.00 26.37 77 GLY A CA 1
ATOM 638 C C . GLY A 1 94 ? 13.478 40.566 41.872 1.00 20.22 77 GLY A C 1
ATOM 639 O O . GLY A 1 94 ? 13.871 40.753 43.013 1.00 28.14 77 GLY A O 1
ATOM 640 N N . GLU A 1 95 ? 12.502 41.297 41.324 1.00 24.48 78 GLU A N 1
ATOM 641 C CA . GLU A 1 95 ? 11.695 42.165 42.186 1.00 21.30 78 GLU A CA 1
ATOM 642 C C . GLU A 1 95 ? 10.809 41.260 43.033 1.00 24.29 78 GLU A C 1
ATOM 643 O O . GLU A 1 95 ? 10.025 40.475 42.500 1.00 23.50 78 GLU A O 1
ATOM 649 N N . MET A 1 96 ? 10.972 41.359 44.348 1.00 21.57 79 MET A N 1
ATOM 650 C CA . MET A 1 96 ? 10.174 40.605 45.309 1.00 24.12 79 MET A CA 1
ATOM 651 C C . MET A 1 96 ? 8.779 41.165 45.434 1.00 21.80 79 MET A C 1
ATOM 652 O O . MET A 1 96 ? 8.544 42.362 45.252 1.00 19.02 79 MET A O 1
ATOM 657 N N . THR A 1 97 ? 7.844 40.288 45.774 1.00 17.41 80 THR A N 1
ATOM 658 C CA . THR A 1 97 ? 6.459 40.676 45.832 1.00 18.12 80 THR A CA 1
ATOM 659 C C . THR A 1 97 ? 5.888 40.367 47.195 1.00 13.72 80 THR A C 1
ATOM 660 O O . THR A 1 97 ? 6.515 39.669 47.985 1.00 15.54 80 THR A O 1
ATOM 664 N N . MET A 1 98 ? 4.679 40.862 47.432 1.00 17.86 81 MET A N 1
ATOM 665 C CA . MET A 1 98 ? 3.939 40.646 48.668 1.00 17.47 81 MET A CA 1
ATOM 666 C C . MET A 1 98 ? 3.939 39.169 49.084 1.00 17.06 81 MET A C 1
ATOM 667 O O . MET A 1 98 ? 4.193 38.835 50.245 1.00 16.62 81 MET A O 1
ATOM 672 N N . GLY A 1 99 ? 3.672 38.284 48.126 1.00 14.67 82 GLY A N 1
ATOM 673 C CA . GLY A 1 99 ? 3.678 36.855 48.400 1.00 14.59 82 GLY A CA 1
ATOM 674 C C . GLY A 1 99 ? 4.986 36.344 48.996 1.00 17.37 82 GLY A C 1
ATOM 675 O O . GLY A 1 99 ? 4.980 35.495 49.892 1.00 16.06 82 GLY A O 1
ATOM 676 N N . ASP A 1 100 ? 6.111 36.860 48.507 1.00 15.31 83 ASP A N 1
ATOM 677 C CA . ASP A 1 100 ? 7.413 36.438 49.012 1.00 16.94 83 ASP A CA 1
ATOM 678 C C . ASP A 1 100 ? 7.572 36.836 50.466 1.00 17.30 83 ASP A C 1
ATOM 679 O O . ASP A 1 100 ? 7.972 36.018 51.295 1.00 16.64 83 ASP A O 1
ATOM 684 N N . HIS A 1 101 ? 7.257 38.092 50.764 1.00 14.66 84 HIS A N 1
ATOM 685 C CA . HIS A 1 101 ? 7.397 38.625 52.117 1.00 17.01 84 HIS A CA 1
ATOM 686 C C . HIS A 1 101 ? 6.480 37.896 53.088 1.00 16.18 84 HIS A C 1
ATOM 687 O O . HIS A 1 101 ? 6.875 37.600 54.216 1.00 17.43 84 HIS A O 1
ATOM 694 N N . LEU A 1 102 ? 5.250 37.615 52.652 1.00 16.61 85 LEU A N 1
ATOM 695 C CA . LEU A 1 102 ? 4.281 36.940 53.509 1.00 15.01 85 LEU A CA 1
ATOM 696 C C . LEU A 1 102 ? 4.645 35.482 53.745 1.00 18.08 85 LEU A C 1
ATOM 697 O O . LEU A 1 102 ? 4.509 34.987 54.865 1.00 20.07 85 LEU A O 1
ATOM 702 N N . ARG A 1 103 ? 5.129 34.787 52.719 1.00 15.66 86 ARG A N 1
ATOM 703 C CA . ARG A 1 103 ? 5.533 33.400 52.932 1.00 19.44 86 ARG A CA 1
ATOM 704 C C . ARG A 1 103 ? 6.742 33.331 53.871 1.00 20.86 86 ARG A C 1
ATOM 705 O O . ARG A 1 103 ? 6.871 32.380 54.645 1.00 18.52 86 ARG A O 1
ATOM 713 N N . ALA A 1 104 ? 7.601 34.353 53.837 1.00 18.03 87 ALA A N 1
ATOM 714 C CA . ALA A 1 104 ? 8.755 34.409 54.740 1.00 20.96 87 ALA A CA 1
ATOM 715 C C . ALA A 1 104 ? 8.308 34.569 56.189 1.00 22.94 87 ALA A C 1
ATOM 716 O O . ALA A 1 104 ? 9.061 34.282 57.119 1.00 22.71 87 ALA A O 1
ATOM 718 N N . ALA A 1 105 ? 7.071 35.018 56.366 1.00 22.24 88 ALA A N 1
ATOM 719 C CA . ALA A 1 105 ? 6.479 35.203 57.678 1.00 21.66 88 ALA A CA 1
ATOM 720 C C . ALA A 1 105 ? 5.529 34.055 58.010 1.00 21.28 88 ALA A C 1
ATOM 721 O O . ALA A 1 105 ? 4.809 34.104 59.000 1.00 29.04 88 ALA A O 1
ATOM 723 N N . GLY A 1 106 ? 5.538 33.022 57.180 1.00 20.28 89 GLY A N 1
ATOM 724 C CA . GLY A 1 106 ? 4.744 31.838 57.437 1.00 21.03 89 GLY A CA 1
ATOM 725 C C . GLY A 1 106 ? 3.288 31.920 56.999 1.00 25.34 89 GLY A C 1
ATOM 726 O O . GLY A 1 106 ? 2.459 31.130 57.449 1.00 23.42 89 GLY A O 1
ATOM 727 N N . MET A 1 107 ? 2.962 32.869 56.126 1.00 18.47 90 MET A N 1
ATOM 728 C CA . MET A 1 107 ? 1.583 32.994 55.646 1.00 17.68 90 MET A CA 1
ATOM 729 C C . MET A 1 107 ? 1.515 32.797 54.135 1.00 15.48 90 MET A C 1
ATOM 730 O O . MET A 1 107 ? 2.293 33.390 53.397 1.00 20.16 90 MET A O 1
ATOM 735 N N . GLY A 1 108 ? 0.585 31.964 53.671 1.00 16.28 91 GLY A N 1
ATOM 736 C CA . GLY A 1 108 ? 0.398 31.783 52.239 1.00 16.09 91 GLY A CA 1
ATOM 737 C C . GLY A 1 108 ? -0.181 33.046 51.636 1.00 17.49 91 GLY A C 1
ATOM 738 O O . GLY A 1 108 ? -0.727 33.888 52.351 1.00 19.75 91 GLY A O 1
ATOM 739 N N . CYS A 1 109 ? -0.082 33.179 50.321 1.00 17.14 92 CYS A N 1
ATOM 740 C CA . CYS A 1 109 ? -0.585 34.369 49.652 1.00 14.74 92 CYS A CA 1
ATOM 741 C C . CYS A 1 109 ? -1.214 33.957 48.337 1.00 14.89 92 CYS A C 1
ATOM 742 O O . CYS A 1 109 ? -0.517 33.480 47.442 1.00 14.05 92 CYS A O 1
ATOM 745 N N . TRP A 1 110 ? -2.525 34.156 48.229 1.00 13.33 93 TRP A N 1
ATOM 746 C CA . TRP A 1 110 ? -3.330 33.549 47.166 1.00 14.60 93 TRP A CA 1
ATOM 747 C C . TRP A 1 110 ? -4.132 34.588 46.402 1.00 13.80 93 TRP A C 1
ATOM 748 O O . TRP A 1 110 ? -4.586 35.562 46.986 1.00 16.64 93 TRP A O 1
ATOM 759 N N . LEU A 1 111 ? -4.335 34.362 45.105 1.00 11.45 94 LEU A N 1
ATOM 760 C CA . LEU A 1 111 ? -5.077 35.317 44.293 1.00 13.74 94 LEU A CA 1
ATOM 761 C C . LEU A 1 111 ? -6.469 34.796 43.877 1.00 14.70 94 LEU A C 1
ATOM 762 O O . LEU A 1 111 ? -6.609 33.669 43.416 1.00 14.20 94 LEU A O 1
ATOM 767 N N . VAL A 1 112 ? -7.489 35.631 44.053 1.00 11.25 95 VAL A N 1
ATOM 768 C CA . VAL A 1 112 ? -8.817 35.366 43.503 1.00 14.96 95 VAL A CA 1
ATOM 769 C C . VAL A 1 112 ? -9.264 36.616 42.736 1.00 17.13 95 VAL A C 1
ATOM 770 O O . VAL A 1 112 ? -9.826 37.541 43.328 1.00 15.07 95 VAL A O 1
ATOM 774 N N . GLY A 1 113 ? -8.989 36.659 41.433 1.00 14.25 96 GLY A N 1
ATOM 775 C CA . GLY A 1 113 ? -9.325 37.833 40.638 1.00 13.41 96 GLY A CA 1
ATOM 776 C C . GLY A 1 113 ? -8.190 38.419 39.801 1.00 16.63 96 GLY A C 1
ATOM 777 O O . GLY A 1 113 ? -7.387 37.690 39.235 1.00 17.09 96 GLY A O 1
ATOM 778 N N . LYS A 1 114 ? -8.130 39.750 39.742 1.00 14.21 97 LYS A N 1
ATOM 779 C CA . LYS A 1 114 ? -7.254 40.491 38.824 1.00 12.45 97 LYS A CA 1
ATOM 780 C C . LYS A 1 114 ? -5.903 40.911 39.401 1.00 14.31 97 LYS A C 1
ATOM 781 O O . LYS A 1 114 ? -5.827 41.302 40.558 1.00 12.77 97 LYS A O 1
ATOM 787 N N . THR A 1 115 ? -4.852 40.875 38.576 1.00 13.54 98 THR A N 1
ATOM 788 C CA . THR A 1 115 ? -3.582 41.525 38.934 1.00 13.25 98 THR A CA 1
ATOM 789 C C . THR A 1 115 ? -3.005 42.399 37.834 1.00 14.88 98 THR A C 1
ATOM 790 O O . THR A 1 115 ? -2.211 43.300 38.118 1.00 15.51 98 THR A O 1
ATOM 794 N N . HIS A 1 116 ? -3.378 42.103 36.589 1.00 15.45 99 HIS A N 1
ATOM 795 C CA . HIS A 1 116 ? -2.792 42.745 35.406 1.00 18.02 99 HIS A CA 1
ATOM 796 C C . HIS A 1 116 ? -1.289 42.451 35.303 1.00 19.16 99 HIS A C 1
ATOM 797 O O . HIS A 1 116 ? -0.552 43.178 34.638 1.00 16.99 99 HIS A O 1
ATOM 804 N N . MET A 1 117 ? -0.847 41.377 35.955 1.00 14.25 100 MET A N 1
ATOM 805 C CA . MET A 1 117 ? 0.536 40.945 35.862 1.00 16.54 100 MET A CA 1
ATOM 806 C C . MET A 1 117 ? 0.900 40.465 34.451 1.00 18.14 100 MET A C 1
ATOM 807 O O . MET A 1 117 ? 0.140 39.734 33.813 1.00 15.14 100 MET A O 1
ATOM 812 N N . ARG A 1 118 ? 2.069 40.885 33.974 1.00 16.49 101 ARG A N 1
ATOM 813 C CA . ARG A 1 118 ? 2.663 40.322 32.757 1.00 17.72 101 ARG A CA 1
ATOM 814 C C . ARG A 1 118 ? 4.022 39.727 33.101 1.00 16.33 101 ARG A C 1
ATOM 815 O O . ARG A 1 118 ? 4.894 40.444 33.573 1.00 17.86 101 ARG A O 1
ATOM 823 N N . ALA A 1 119 ? 4.194 38.428 32.880 1.00 14.42 102 ALA A N 1
ATOM 824 C CA . ALA A 1 119 ? 5.431 37.750 33.255 1.00 19.10 102 ALA A CA 1
ATOM 825 C C . ALA A 1 119 ? 6.628 38.289 32.485 1.00 19.28 102 ALA A C 1
ATOM 826 O O . ALA A 1 119 ? 6.538 38.551 31.287 1.00 17.84 102 ALA A O 1
ATOM 828 N N . ASP A 1 120 ? 7.741 38.463 33.191 1.00 16.92 103 ASP A N 1
ATOM 829 C CA . ASP A 1 120 ? 9.018 38.818 32.571 1.00 19.31 103 ASP A CA 1
ATOM 830 C C . ASP A 1 120 ? 9.582 37.571 31.897 1.00 19.79 103 ASP A C 1
ATOM 831 O O . ASP A 1 120 ? 10.444 36.888 32.446 1.00 18.68 103 ASP A O 1
ATOM 836 N N . GLU A 1 121 ? 9.079 37.264 30.706 1.00 20.28 104 GLU A N 1
ATOM 837 C CA . GLU A 1 121 ? 9.434 36.006 30.057 1.00 24.94 104 GLU A CA 1
ATOM 838 C C . GLU A 1 121 ? 10.914 35.928 29.690 1.00 25.59 104 GLU A C 1
ATOM 839 O O . GLU A 1 121 ? 11.542 34.874 29.836 1.00 26.36 104 GLU A O 1
ATOM 845 N N . GLU A 1 122 ? 11.475 37.046 29.240 1.00 25.98 105 GLU A N 1
ATOM 846 C CA . GLU A 1 122 ? 12.896 37.107 28.904 1.00 25.85 105 GLU A CA 1
ATOM 847 C C . GLU A 1 122 ? 13.807 36.921 30.122 1.00 26.19 105 GLU A C 1
ATOM 848 O O . GLU A 1 122 ? 14.845 36.255 30.041 1.00 23.09 105 GLU A O 1
ATOM 854 N N . GLY A 1 123 ? 13.427 37.537 31.236 1.00 21.45 106 GLY A N 1
ATOM 855 C CA . GLY A 1 123 ? 14.184 37.431 32.470 1.00 21.26 106 GLY A CA 1
ATOM 856 C C . GLY A 1 123 ? 14.130 36.036 33.060 1.00 21.25 106 GLY A C 1
ATOM 857 O O . GLY A 1 123 ? 15.131 35.532 33.582 1.00 20.65 106 GLY A O 1
ATOM 858 N N . MET A 1 124 ? 12.959 35.409 32.989 1.00 18.18 107 MET A N 1
ATOM 859 C CA . MET A 1 124 ? 12.804 34.027 33.440 1.00 20.02 107 MET A CA 1
ATOM 860 C C . MET A 1 124 ? 13.679 33.085 32.601 1.00 24.11 107 MET A C 1
ATOM 861 O O . MET A 1 124 ? 14.363 32.205 33.141 1.00 24.12 107 MET A O 1
ATOM 866 N N . ALA A 1 125 ? 13.653 33.282 31.283 1.00 21.16 108 ALA A N 1
ATOM 867 C CA . ALA A 1 125 ? 14.491 32.512 30.361 1.00 28.18 108 ALA A CA 1
ATOM 868 C C . ALA A 1 125 ? 15.972 32.664 30.700 1.00 26.67 108 ALA A C 1
ATOM 869 O O . ALA A 1 125 ? 16.726 31.690 30.729 1.00 27.47 108 ALA A O 1
ATOM 871 N N . ARG A 1 126 ? 16.376 33.899 30.962 1.00 23.46 109 ARG A N 1
ATOM 872 C CA . ARG A 1 126 ? 17.756 34.222 31.273 1.00 21.01 109 ARG A CA 1
ATOM 873 C C . ARG A 1 126 ? 18.241 33.511 32.540 1.00 27.40 109 ARG A C 1
ATOM 874 O O . ARG A 1 126 ? 19.401 33.099 32.623 1.00 26.54 109 ARG A O 1
ATOM 882 N N . LEU A 1 127 ? 17.345 33.341 33.510 1.00 21.90 110 LEU A N 1
ATOM 883 C CA . LEU A 1 127 ? 17.705 32.722 34.787 1.00 24.32 110 LEU A CA 1
ATOM 884 C C . LEU A 1 127 ? 17.328 31.237 34.869 1.00 19.94 110 LEU A C 1
ATOM 885 O O . LEU A 1 127 ? 17.526 30.597 35.902 1.00 24.34 110 LEU A O 1
ATOM 890 N N . GLY A 1 128 ? 16.813 30.689 33.774 1.00 24.07 111 GLY A N 1
ATOM 891 C CA . GLY A 1 128 ? 16.470 29.276 33.717 1.00 26.67 111 GLY A CA 1
ATOM 892 C C . GLY A 1 128 ? 15.215 28.935 34.499 1.00 30.82 111 GLY A C 1
ATOM 893 O O . GLY A 1 128 ? 15.032 27.799 34.939 1.00 31.44 111 GLY A O 1
ATOM 894 N N . LEU A 1 129 ? 14.343 29.924 34.665 1.00 26.53 112 LEU A N 1
ATOM 895 C CA . LEU A 1 129 ? 13.111 29.742 35.421 1.00 28.53 112 LEU A CA 1
ATOM 896 C C . LEU A 1 129 ? 12.014 29.139 34.550 1.00 31.11 112 LEU A C 1
ATOM 897 O O . LEU A 1 129 ? 11.678 29.681 33.495 1.00 33.23 112 LEU A O 1
ATOM 902 N N . GLU A 1 130 ? 11.462 28.017 34.996 1.00 31.42 113 GLU A N 1
ATOM 903 C CA . GLU A 1 130 ? 10.400 27.341 34.262 1.00 36.98 113 GLU A CA 1
ATOM 904 C C . GLU A 1 130 ? 9.023 27.724 34.791 1.00 29.22 113 GLU A C 1
ATOM 905 O O . GLU A 1 130 ? 8.774 27.662 35.993 1.00 27.97 113 GLU A O 1
ATOM 911 N N . PRO A 1 131 ? 8.123 28.116 33.878 1.00 35.14 114 PRO A N 1
ATOM 912 C CA . PRO A 1 131 ? 6.754 28.578 34.141 1.00 34.61 114 PRO A CA 1
ATOM 913 C C . PRO A 1 131 ? 5.897 27.577 34.917 1.00 28.43 114 PRO A C 1
ATOM 914 O O . PRO A 1 131 ? 4.893 27.966 35.500 1.00 34.76 114 PRO A O 1
ATOM 918 N N . ASP A 1 132 ? 6.296 26.311 34.923 1.00 33.29 115 ASP A N 1
ATOM 919 C CA . ASP A 1 132 ? 5.490 25.246 35.512 1.00 33.77 115 ASP A CA 1
ATOM 920 C C . ASP A 1 132 ? 6.041 24.754 36.848 1.00 37.22 115 ASP A C 1
ATOM 921 O O . ASP A 1 132 ? 5.416 23.927 37.514 1.00 39.48 115 ASP A O 1
ATOM 926 N N . SER A 1 133 ? 7.213 25.253 37.234 1.00 28.88 116 SER A N 1
ATOM 927 C CA . SER A 1 133 ? 7.767 24.948 38.550 1.00 24.98 116 SER A CA 1
ATOM 928 C C . SER A 1 133 ? 7.079 25.827 39.583 1.00 23.60 116 SER A C 1
ATOM 929 O O . SER A 1 133 ? 6.475 26.836 39.229 1.00 21.93 116 SER A O 1
ATOM 932 N N . LEU A 1 134 ? 7.163 25.456 40.856 1.00 23.07 117 LEU A N 1
ATOM 933 C CA . LEU A 1 134 ? 6.501 26.239 41.895 1.00 22.82 117 LEU A CA 1
ATOM 934 C C . LEU A 1 134 ? 7.037 27.667 41.916 1.00 21.56 117 LEU A C 1
ATOM 935 O O . LEU A 1 134 ? 6.267 28.635 41.922 1.00 20.29 117 LEU A O 1
ATOM 940 N N . ILE A 1 135 ? 8.362 27.793 41.908 1.00 21.98 118 ILE A N 1
ATOM 941 C CA . ILE A 1 135 ? 9.010 29.102 41.900 1.00 19.51 118 ILE A CA 1
ATOM 942 C C . ILE A 1 135 ? 8.672 29.899 40.644 1.00 18.09 118 ILE A C 1
ATOM 943 O O . ILE A 1 135 ? 8.329 31.079 40.715 1.00 19.64 118 ILE A O 1
ATOM 948 N N . GLY A 1 136 ? 8.768 29.251 39.489 1.00 19.52 119 GLY A N 1
ATOM 949 C CA . GLY A 1 136 ? 8.523 29.922 38.230 1.00 19.86 119 GLY A CA 1
ATOM 950 C C . GLY A 1 136 ? 7.086 30.392 38.098 1.00 20.69 119 GLY A C 1
ATOM 951 O O . GLY A 1 136 ? 6.823 31.482 37.594 1.00 21.57 119 GLY A O 1
ATOM 952 N N . ALA A 1 137 ? 6.146 29.570 38.547 1.00 17.56 120 ALA A N 1
ATOM 953 C CA . ALA A 1 137 ? 4.739 29.945 38.447 1.00 16.16 120 ALA A CA 1
ATOM 954 C C . ALA A 1 137 ? 4.436 31.152 39.343 1.00 18.48 120 ALA A C 1
ATOM 955 O O . ALA A 1 137 ? 3.634 32.006 38.977 1.00 23.25 120 ALA A O 1
ATOM 957 N N . ARG A 1 138 ? 5.091 31.229 40.503 1.00 19.08 121 ARG A N 1
ATOM 958 C CA . ARG A 1 138 ? 4.898 32.353 41.423 1.00 18.14 121 ARG A CA 1
ATOM 959 C C . ARG A 1 138 ? 5.487 33.634 40.846 1.00 18.42 121 ARG A C 1
ATOM 960 O O . ARG A 1 138 ? 4.852 34.692 40.888 1.00 18.35 121 ARG A O 1
ATOM 968 N N . VAL A 1 139 ? 6.686 33.538 40.285 1.00 15.69 122 VAL A N 1
ATOM 969 C CA . VAL A 1 139 ? 7.313 34.684 39.628 1.00 17.48 122 VAL A CA 1
ATOM 970 C C . VAL A 1 139 ? 6.445 35.209 38.478 1.00 17.66 122 VAL A C 1
ATOM 971 O O . VAL A 1 139 ? 6.300 36.424 38.290 1.00 19.72 122 VAL A O 1
ATOM 975 N N . ALA A 1 140 ? 5.869 34.288 37.713 1.00 16.19 123 ALA A N 1
ATOM 976 C CA . ALA A 1 140 ? 4.997 34.657 36.597 1.00 20.23 123 ALA A CA 1
ATOM 977 C C . ALA A 1 140 ? 3.714 35.342 37.056 1.00 19.05 123 ALA A C 1
ATOM 978 O O . ALA A 1 140 ? 3.100 36.091 36.279 1.00 17.61 123 ALA A O 1
ATOM 980 N N . GLU A 1 141 ? 3.299 35.085 38.299 1.00 16.24 124 GLU A N 1
ATOM 981 C CA . GLU A 1 141 ? 2.018 35.597 38.781 1.00 13.11 124 GLU A CA 1
ATOM 982 C C . GLU A 1 141 ? 2.180 36.628 39.894 1.00 16.46 124 GLU A C 1
ATOM 983 O O . GLU A 1 141 ? 1.310 36.750 40.775 1.00 15.86 124 GLU A O 1
ATOM 989 N N . CYS A 1 142 ? 3.295 37.349 39.863 1.00 16.92 125 CYS A N 1
ATOM 990 C CA . CYS A 1 142 ? 3.540 38.434 40.813 1.00 17.02 125 CYS A CA 1
ATOM 991 C C . CYS A 1 142 ? 3.529 37.945 42.271 1.00 16.85 125 CYS A C 1
ATOM 992 O O . CYS A 1 142 ? 3.048 38.646 43.164 1.00 15.33 125 CYS A O 1
ATOM 995 N N . GLY A 1 143 ? 4.043 36.740 42.498 1.00 13.65 126 GLY A N 1
ATOM 996 C CA . GLY A 1 143 ? 4.177 36.206 43.839 1.00 14.35 126 GLY A CA 1
ATOM 997 C C . GLY A 1 143 ? 2.976 35.485 44.422 1.00 16.86 126 GLY A C 1
ATOM 998 O O . GLY A 1 143 ? 3.091 34.886 45.485 1.00 15.70 126 GLY A O 1
ATOM 999 N N . PHE A 1 144 ? 1.826 35.539 43.743 1.00 14.98 127 PHE A N 1
ATOM 1000 C CA . PHE A 1 144 ? 0.617 34.879 44.235 1.00 13.12 127 PHE A CA 1
ATOM 1001 C C . PHE A 1 144 ? 0.557 33.419 43.814 1.00 16.17 127 PHE A C 1
ATOM 1002 O O . PHE A 1 144 ? 0.859 33.086 42.664 1.00 18.44 127 PHE A O 1
ATOM 1010 N N . ASP A 1 145 ? 0.140 32.552 44.731 1.00 14.49 128 ASP A N 1
ATOM 1011 C CA . ASP A 1 145 ? -0.388 31.256 44.328 1.00 16.25 128 ASP A CA 1
ATOM 1012 C C . ASP A 1 145 ? -1.776 31.557 43.777 1.00 17.69 128 ASP A C 1
ATOM 1013 O O . ASP A 1 145 ? -2.450 32.453 44.270 1.00 16.75 128 ASP A O 1
ATOM 1018 N N . VAL A 1 146 ? -2.193 30.841 42.742 1.00 15.74 129 VAL A N 1
ATOM 1019 C CA . VAL A 1 146 ? -3.413 31.217 42.038 1.00 17.33 129 VAL A CA 1
ATOM 1020 C C . VAL A 1 146 ? -4.574 30.277 42.337 1.00 19.59 129 VAL A C 1
ATOM 1021 O O . VAL A 1 146 ? -4.534 29.093 41.999 1.00 18.18 129 VAL A O 1
ATOM 1025 N N . PHE A 1 147 ? -5.602 30.806 42.987 1.00 15.08 130 PHE A N 1
ATOM 1026 C CA . PHE A 1 147 ? -6.856 30.073 43.106 1.00 16.02 130 PHE A CA 1
ATOM 1027 C C . PHE A 1 147 ? -7.655 30.286 41.815 1.00 18.48 130 PHE A C 1
ATOM 1028 O O . PHE A 1 147 ? -8.147 29.338 41.203 1.00 19.57 130 PHE A O 1
ATOM 1036 N N . GLU A 1 148 ? -7.755 31.543 41.397 1.00 17.48 131 GLU A N 1
ATOM 1037 C CA . GLU A 1 148 ? -8.321 31.877 40.101 1.00 18.94 131 GLU A CA 1
ATOM 1038 C C . GLU A 1 148 ? -7.806 33.238 39.647 1.00 18.35 131 GLU A C 1
ATOM 1039 O O . GLU A 1 148 ? -7.984 34.235 40.344 1.00 19.57 131 GLU A O 1
ATOM 1045 N N . ARG A 1 149 ? -7.149 33.253 38.487 1.00 19.68 132 ARG A N 1
ATOM 1046 C CA . ARG A 1 149 ? -6.657 34.473 37.832 1.00 21.20 132 ARG A CA 1
ATOM 1047 C C . ARG A 1 149 ? -7.618 34.921 36.733 1.00 24.60 132 ARG A C 1
ATOM 1048 O O . ARG A 1 149 ? -7.787 34.227 35.734 1.00 24.87 132 ARG A O 1
ATOM 1056 N N . ASP A 1 150 ? -8.243 36.078 36.928 1.00 21.46 133 ASP A N 1
ATOM 1057 C CA . ASP A 1 150 ? -9.138 36.661 35.926 1.00 18.98 133 ASP A CA 1
ATOM 1058 C C . ASP A 1 150 ? -9.004 38.170 35.989 1.00 14.77 133 ASP A C 1
ATOM 1059 O O . ASP A 1 150 ? -9.438 38.791 36.953 1.00 18.50 133 ASP A O 1
ATOM 1064 N N . ASP A 1 151 ? -8.384 38.763 34.977 1.00 14.81 134 ASP A N 1
ATOM 1065 C CA . ASP A 1 151 ? -8.234 40.207 34.957 1.00 17.86 134 ASP A CA 1
ATOM 1066 C C . ASP A 1 151 ? -9.551 40.926 34.620 1.00 19.75 134 ASP A C 1
ATOM 1067 O O . ASP A 1 151 ? -9.612 42.155 34.628 1.00 19.33 134 ASP A O 1
ATOM 1072 N N . GLY A 1 152 ? -10.601 40.159 34.336 1.00 16.75 135 GLY A N 1
ATOM 1073 C CA . GLY A 1 152 ? -11.955 40.697 34.369 1.00 16.27 135 GLY A CA 1
ATOM 1074 C C . GLY A 1 152 ? -12.618 41.163 33.083 1.00 22.05 135 GLY A C 1
ATOM 1075 O O . GLY A 1 152 ? -13.732 41.702 33.123 1.00 18.84 135 GLY A O 1
ATOM 1076 N N . MET A 1 153 ? -11.966 40.974 31.941 1.00 21.45 136 MET A N 1
ATOM 1077 C CA . MET A 1 153 ? -12.637 41.318 30.688 1.00 19.98 136 MET A CA 1
ATOM 1078 C C . MET A 1 153 ? -12.128 40.533 29.488 1.00 20.73 136 MET A C 1
ATOM 1079 O O . MET A 1 153 ? -10.984 40.083 29.465 1.00 19.80 136 MET A O 1
ATOM 1084 N N . LEU A 1 154 ? -12.998 40.378 28.490 1.00 21.85 137 LEU A N 1
ATOM 1085 C CA . LEU A 1 154 ? -12.623 39.712 27.253 1.00 21.72 137 LEU A CA 1
ATOM 1086 C C . LEU A 1 154 ? -12.956 40.579 26.031 1.00 20.22 137 LEU A C 1
ATOM 1087 O O . LEU A 1 154 ? -13.831 40.221 25.241 1.00 21.91 137 LEU A O 1
ATOM 1092 N N . PRO A 1 155 ? -12.284 41.736 25.891 1.00 18.90 138 PRO A N 1
ATOM 1093 C CA . PRO A 1 155 ? -12.465 42.518 24.662 1.00 18.32 138 PRO A CA 1
ATOM 1094 C C . PRO A 1 155 ? -11.877 41.790 23.461 1.00 21.92 138 PRO A C 1
ATOM 1095 O O . PRO A 1 155 ? -10.965 40.972 23.615 1.00 21.53 138 PRO A O 1
ATOM 1099 N N . GLU A 1 156 ? -12.400 42.076 22.274 1.00 21.17 139 GLU A N 1
ATOM 1100 C CA . GLU A 1 156 ? -11.846 41.493 21.061 1.00 23.11 139 GLU A CA 1
ATOM 1101 C C . GLU A 1 156 ? -12.039 42.449 19.897 1.00 23.83 139 GLU A C 1
ATOM 1102 O O . GLU A 1 156 ? -13.109 43.048 19.754 1.00 20.63 139 GLU A O 1
ATOM 1108 N N . GLY A 1 157 ? -11.002 42.585 19.078 1.00 23.17 140 GLY A N 1
ATOM 1109 C CA . GLY A 1 157 ? -11.060 43.399 17.876 1.00 24.47 140 GLY A CA 1
ATOM 1110 C C . GLY A 1 157 ? -10.523 42.634 16.677 1.00 28.16 140 GLY A C 1
ATOM 1111 O O . GLY A 1 157 ? -10.258 41.433 16.774 1.00 27.39 140 GLY A O 1
ATOM 1112 N N . PRO A 1 158 ? -10.351 43.323 15.538 1.00 28.67 141 PRO A N 1
ATOM 1113 C CA . PRO A 1 158 ? -9.862 42.654 14.322 1.00 32.12 141 PRO A CA 1
ATOM 1114 C C . PRO A 1 158 ? -8.427 42.119 14.452 1.00 35.38 141 PRO A C 1
ATOM 1115 O O . PRO A 1 158 ? -8.034 41.258 13.663 1.00 34.45 141 PRO A O 1
ATOM 1119 N N . ASP A 1 159 ? -7.662 42.606 15.428 1.00 30.02 142 ASP A N 1
ATOM 1120 C CA . ASP A 1 159 ? -6.317 42.080 15.661 1.00 34.81 142 ASP A CA 1
ATOM 1121 C C . ASP A 1 159 ? -6.284 41.047 16.788 1.00 38.02 142 ASP A C 1
ATOM 1122 O O . ASP A 1 159 ? -5.207 40.662 17.246 1.00 36.09 142 ASP A O 1
ATOM 1127 N N . GLY A 1 160 ? -7.460 40.609 17.230 1.00 30.71 143 GLY A N 1
ATOM 1128 C CA . GLY A 1 160 ? -7.565 39.582 18.250 1.00 32.00 143 GLY A CA 1
ATOM 1129 C C . GLY A 1 160 ? -8.007 40.097 19.612 1.00 28.70 143 GLY A C 1
ATOM 1130 O O . GLY A 1 160 ? -8.553 41.196 19.726 1.00 26.54 143 GLY A O 1
ATOM 1131 N N . TYR A 1 161 ? -7.773 39.287 20.642 1.00 26.61 144 TYR A N 1
ATOM 1132 C CA . TYR A 1 161 ? -8.123 39.638 22.019 1.00 25.35 144 TYR A CA 1
ATOM 1133 C C . TYR A 1 161 ? -7.031 40.470 22.676 1.00 26.69 144 TYR A C 1
ATOM 1134 O O . TYR A 1 161 ? -5.846 40.185 22.507 1.00 27.88 144 TYR A O 1
ATOM 1143 N N . TYR A 1 162 ? -7.437 41.490 23.426 1.00 18.87 145 TYR A N 1
ATOM 1144 C CA . TYR A 1 162 ? -6.527 42.217 24.297 1.00 22.38 145 TYR A CA 1
ATOM 1145 C C . TYR A 1 162 ? -5.873 41.249 25.290 1.00 24.98 145 TYR A C 1
ATOM 1146 O O . TYR A 1 162 ? -4.658 41.270 25.496 1.00 24.39 145 TYR A O 1
ATOM 1155 N N . ASP A 1 163 ? -6.703 40.395 25.884 1.00 27.40 146 ASP A N 1
ATOM 1156 C CA . ASP A 1 163 ? -6.268 39.366 26.829 1.00 28.85 146 ASP A CA 1
ATOM 1157 C C . ASP A 1 163 ? -7.044 38.078 26.544 1.00 23.60 146 ASP A C 1
ATOM 1158 O O . ASP A 1 163 ? -8.193 37.949 26.955 1.00 26.58 146 ASP A O 1
ATOM 1163 N N . PRO A 1 164 ? -6.404 37.118 25.857 1.00 24.87 147 PRO A N 1
ATOM 1164 C CA . PRO A 1 164 ? -7.053 35.872 25.426 1.00 25.74 147 PRO A CA 1
ATOM 1165 C C . PRO A 1 164 ? -7.593 35.021 26.575 1.00 28.46 147 PRO A C 1
ATOM 1166 O O . PRO A 1 164 ? -8.532 34.252 26.371 1.00 25.92 147 PRO A O 1
ATOM 1170 N N . ASP A 1 165 ? -7.012 35.156 27.763 1.00 25.29 148 ASP A N 1
ATOM 1171 C CA . ASP A 1 165 ? -7.430 34.347 28.902 1.00 28.59 148 ASP A CA 1
ATOM 1172 C C . ASP A 1 165 ? -8.366 35.101 29.841 1.00 23.09 148 ASP A C 1
ATOM 1173 O O . ASP A 1 165 ? -8.674 34.620 30.927 1.00 20.86 148 ASP A O 1
ATOM 1178 N N . GLY A 1 166 ? -8.825 36.275 29.416 1.00 21.26 149 GLY A N 1
ATOM 1179 C CA . GLY A 1 166 ? -9.811 37.012 30.187 1.00 22.85 149 GLY A CA 1
ATOM 1180 C C . GLY A 1 166 ? -11.067 36.175 30.326 1.00 25.60 149 GLY A C 1
ATOM 1181 O O . GLY A 1 166 ? -11.471 35.509 29.372 1.00 24.50 149 GLY A O 1
ATOM 1182 N N . ALA A 1 167 ? -11.656 36.183 31.519 1.00 21.72 150 ALA A N 1
ATOM 1183 C CA . ALA A 1 167 ? -12.928 35.505 31.795 1.00 22.89 150 ALA A CA 1
ATOM 1184 C C . ALA A 1 167 ? -12.934 34.018 31.415 1.00 24.40 150 ALA A C 1
ATOM 1185 O O . ALA A 1 167 ? -13.986 33.458 31.096 1.00 24.91 150 ALA A O 1
ATOM 1187 N N . LYS A 1 168 ? -11.768 33.381 31.468 1.00 22.88 151 LYS A N 1
ATOM 1188 C CA . LYS A 1 168 ? -11.631 32.001 31.009 1.00 24.46 151 LYS A CA 1
ATOM 1189 C C . LYS A 1 168 ? -12.480 31.028 31.829 1.00 23.82 151 LYS A C 1
ATOM 1190 O O . LYS A 1 168 ? -13.298 30.298 31.273 1.00 22.31 151 LYS A O 1
ATOM 1196 N N . GLU A 1 169 ? -12.288 31.014 33.145 1.00 23.21 152 GLU A N 1
ATOM 1197 C CA . GLU A 1 169 ? -13.087 30.137 33.998 1.00 23.21 152 GLU A CA 1
ATOM 1198 C C . GLU A 1 169 ? -14.528 30.643 34.123 1.00 22.28 152 GLU A C 1
ATOM 1199 O O . GLU A 1 169 ? -15.457 29.846 34.231 1.00 22.02 152 GLU A O 1
ATOM 1205 N N . TYR A 1 170 ? -14.701 31.964 34.116 1.00 18.32 153 TYR A N 1
ATOM 1206 C CA . TYR A 1 170 ? -16.035 32.574 34.178 1.00 20.70 153 TYR A CA 1
ATOM 1207 C C . TYR A 1 170 ? -16.917 32.117 33.010 1.00 21.83 153 TYR A C 1
ATOM 1208 O O . TYR A 1 170 ? -18.074 31.732 33.207 1.00 21.43 153 TYR A O 1
ATOM 1217 N N . ASN A 1 171 ? -16.371 32.149 31.798 1.00 21.53 154 ASN A N 1
ATOM 1218 C CA . ASN A 1 171 ? -17.115 31.675 30.636 1.00 21.91 154 ASN A CA 1
ATOM 1219 C C . ASN A 1 171 ? -17.518 30.207 30.771 1.00 25.44 154 ASN A C 1
ATOM 1220 O O . ASN A 1 171 ? -18.645 29.840 30.409 1.00 23.30 154 ASN A O 1
ATOM 1225 N N . LYS A 1 172 ? -16.613 29.378 31.296 1.00 23.28 155 LYS A N 1
ATOM 1226 C CA . LYS A 1 172 ? -16.929 27.974 31.572 1.00 22.84 155 LYS A CA 1
ATOM 1227 C C . LYS A 1 172 ? -18.096 27.861 32.549 1.00 25.15 155 LYS A C 1
ATOM 1228 O O . LYS A 1 172 ? -18.996 27.043 32.359 1.00 25.12 155 LYS A O 1
ATOM 1234 N N . PHE A 1 173 ? -18.064 28.687 33.593 1.00 23.22 156 PHE A N 1
ATOM 1235 C CA . PHE A 1 173 ? -19.123 28.741 34.599 1.00 22.86 156 PHE A CA 1
ATOM 1236 C C . PHE A 1 173 ? -20.477 29.058 33.968 1.00 23.76 156 PHE A C 1
ATOM 1237 O O . PHE A 1 173 ? -21.457 28.355 34.207 1.00 24.07 156 PHE A O 1
ATOM 1245 N N . LEU A 1 174 ? -20.529 30.118 33.168 1.00 19.34 157 LEU A N 1
ATOM 1246 C CA . LEU A 1 174 ? -21.757 30.502 32.475 1.00 19.52 157 LEU A CA 1
ATOM 1247 C C . LEU A 1 174 ? -22.253 29.434 31.501 1.00 23.61 157 LEU A C 1
ATOM 1248 O O . LEU A 1 174 ? -23.450 29.163 31.430 1.00 25.77 157 LEU A O 1
ATOM 1253 N N . ARG A 1 175 ? -21.342 28.835 30.742 1.00 22.12 158 ARG A N 1
ATOM 1254 C CA . ARG A 1 175 ? -21.748 27.822 29.778 1.00 24.28 158 ARG A CA 1
ATOM 1255 C C . ARG A 1 175 ? -22.303 26.592 30.490 1.00 27.01 158 ARG A C 1
ATOM 1256 O O . ARG A 1 175 ? -23.256 25.972 30.016 1.00 25.99 158 ARG A O 1
ATOM 1264 N N . ALA A 1 176 ? -21.729 26.275 31.648 1.00 23.70 159 ALA A N 1
ATOM 1265 C CA . ALA A 1 176 ? -22.211 25.179 32.483 1.00 27.22 159 ALA A CA 1
ATOM 1266 C C . ALA A 1 176 ? -23.659 25.387 32.946 1.00 29.66 159 ALA A C 1
ATOM 1267 O O . ALA A 1 176 ? -24.393 24.417 33.156 1.00 31.02 159 ALA A O 1
ATOM 1269 N N . LYS A 1 177 ? -24.062 26.645 33.118 1.00 25.79 160 LYS A N 1
ATOM 1270 C CA . LYS A 1 177 ? -25.417 26.965 33.568 1.00 27.81 160 LYS A CA 1
ATOM 1271 C C . LYS A 1 177 ? -26.400 26.933 32.407 1.00 27.24 160 LYS A C 1
ATOM 1272 O O . LYS A 1 177 ? -27.604 26.872 32.619 1.00 31.22 160 LYS A O 1
ATOM 1278 N N . GLY A 1 178 ? -25.889 26.997 31.183 1.00 25.60 161 GLY A N 1
ATOM 1279 C CA . GLY A 1 178 ? -26.751 26.955 30.014 1.00 24.25 161 GLY A CA 1
ATOM 1280 C C . GLY A 1 178 ? -26.609 28.133 29.066 1.00 31.27 161 GLY A C 1
ATOM 1281 O O . GLY A 1 178 ? -27.122 28.093 27.945 1.00 26.67 161 GLY A O 1
ATOM 1282 N N . TYR A 1 179 ? -25.920 29.186 29.505 1.00 26.82 162 TYR A N 1
ATOM 1283 C CA . TYR A 1 179 ? -25.704 30.346 28.644 1.00 24.34 162 TYR A CA 1
ATOM 1284 C C . TYR A 1 179 ? -24.955 29.897 27.392 1.00 28.63 162 TYR A C 1
ATOM 1285 O O . TYR A 1 179 ? -24.083 29.041 27.468 1.00 26.81 162 TYR A O 1
ATOM 1294 N N . GLU A 1 180 ? -25.315 30.461 26.244 1.00 27.29 163 GLU A N 1
ATOM 1295 C CA . GLU A 1 180 ? -24.727 30.049 24.972 1.00 30.58 163 GLU A CA 1
ATOM 1296 C C . GLU A 1 180 ? -24.278 31.244 24.154 1.00 22.54 163 GLU A C 1
ATOM 1297 O O . GLU A 1 180 ? -25.092 32.077 23.765 1.00 26.24 163 GLU A O 1
ATOM 1303 N N . SER A 1 181 ? -22.980 31.312 23.893 1.00 24.50 164 SER A N 1
ATOM 1304 C CA . SER A 1 181 ? -22.389 32.392 23.111 1.00 29.89 164 SER A CA 1
ATOM 1305 C C . SER A 1 181 ? -20.925 32.088 22.851 1.00 25.26 164 SER A C 1
ATOM 1306 O O . SER A 1 181 ? -20.308 31.348 23.615 1.00 28.04 164 SER A O 1
ATOM 1309 N N . ASP A 1 182 ? -20.352 32.654 21.793 1.00 27.53 165 ASP A N 1
ATOM 1310 C CA . ASP A 1 182 ? -18.907 32.518 21.623 1.00 27.13 165 ASP A CA 1
ATOM 1311 C C . ASP A 1 182 ? -18.165 33.516 22.530 1.00 26.33 165 ASP A C 1
ATOM 1312 O O . ASP A 1 182 ? -16.949 33.470 22.629 1.00 26.87 165 ASP A O 1
ATOM 1317 N N . ASN A 1 183 ? -18.909 34.402 23.193 1.00 25.82 166 ASN A N 1
ATOM 1318 C CA . ASN A 1 183 ? -18.350 35.255 24.249 1.00 25.28 166 ASN A CA 1
ATOM 1319 C C . ASN A 1 183 ? -19.436 35.588 25.291 1.00 21.28 166 ASN A C 1
ATOM 1320 O O . ASN A 1 183 ? -20.023 36.677 25.265 1.00 20.23 166 ASN A O 1
ATOM 1325 N N . PRO A 1 184 ? -19.721 34.635 26.202 1.00 19.64 167 PRO A N 1
ATOM 1326 C CA . PRO A 1 184 ? -20.772 34.818 27.215 1.00 19.96 167 PRO A CA 1
ATOM 1327 C C . PRO A 1 184 ? -20.514 36.039 28.095 1.00 19.43 167 PRO A C 1
ATOM 1328 O O . PRO A 1 184 ? -21.457 36.763 28.414 1.00 16.39 167 PRO A O 1
ATOM 1332 N N . TRP A 1 185 ? -19.250 36.264 28.463 1.00 19.36 168 TRP A N 1
ATOM 1333 C CA . TRP A 1 185 ? -18.857 37.448 29.237 1.00 17.43 168 TRP A CA 1
ATOM 1334 C C . TRP A 1 185 ? -19.380 38.721 28.577 1.00 17.51 168 TRP A C 1
ATOM 1335 O O . TRP A 1 185 ? -19.934 39.595 29.247 1.00 17.43 168 TRP A O 1
ATOM 1346 N N . HIS A 1 186 ? -19.196 38.832 27.265 1.00 15.34 169 HIS A N 1
ATOM 1347 C CA . HIS A 1 186 ? -19.681 40.011 26.558 1.00 16.38 169 HIS A CA 1
ATOM 1348 C C . HIS A 1 186 ? -21.208 40.025 26.409 1.00 17.97 169 HIS A C 1
ATOM 1349 O O . HIS A 1 186 ? -21.857 40.991 26.802 1.00 16.28 169 HIS A O 1
ATOM 1356 N N . ASP A 1 187 ? -21.771 38.971 25.818 1.00 14.56 170 ASP A N 1
ATOM 1357 C CA . ASP A 1 187 ? -23.196 38.983 25.438 1.00 20.18 170 ASP A CA 1
ATOM 1358 C C . ASP A 1 187 ? -24.175 39.018 26.607 1.00 17.67 170 ASP A C 1
ATOM 1359 O O . ASP A 1 187 ? -25.266 39.571 26.491 1.00 18.70 170 ASP A O 1
ATOM 1364 N N . PHE A 1 188 ? -23.788 38.419 27.727 1.00 17.24 171 PHE A N 1
ATOM 1365 C CA . PHE A 1 188 ? -24.689 38.319 28.867 1.00 18.41 171 PHE A CA 1
ATOM 1366 C C . PHE A 1 188 ? -24.268 39.238 30.009 1.00 19.97 171 PHE A C 1
ATOM 1367 O O . PHE A 1 188 ? -25.052 40.080 30.439 1.00 18.06 171 PHE A O 1
ATOM 1375 N N . ALA A 1 189 ? -23.027 39.114 30.474 1.00 15.61 172 ALA A N 1
ATOM 1376 C CA . ALA A 1 189 ? -22.608 39.914 31.621 1.00 17.36 172 ALA A CA 1
ATOM 1377 C C . ALA A 1 189 ? -22.425 41.387 31.276 1.00 16.82 172 ALA A C 1
ATOM 1378 O O . ALA A 1 189 ? -22.619 42.258 32.128 1.00 16.09 172 ALA A O 1
ATOM 1380 N N . ASN A 1 190 ? -22.054 41.682 30.034 1.00 15.01 173 ASN A N 1
ATOM 1381 C CA . ASN A 1 190 ? -21.719 43.060 29.704 1.00 16.62 173 ASN A CA 1
ATOM 1382 C C . ASN A 1 190 ? -22.439 43.640 28.483 1.00 17.78 173 ASN A C 1
ATOM 1383 O O . ASN A 1 190 ? -21.926 44.540 27.814 1.00 16.03 173 ASN A O 1
ATOM 1388 N N . SER A 1 191 ? -23.641 43.130 28.223 1.00 17.65 174 SER A N 1
ATOM 1389 C CA . SER A 1 191 ? -24.495 43.628 27.152 1.00 16.75 174 SER A CA 1
ATOM 1390 C C . SER A 1 191 ? -25.954 43.598 27.592 1.00 20.93 174 SER A C 1
ATOM 1391 O O . SER A 1 191 ? -26.348 42.790 28.440 1.00 18.36 174 SER A O 1
ATOM 1394 N N . GLY A 1 192 ? -26.746 44.491 27.012 1.00 18.38 175 GLY A N 1
ATOM 1395 C CA . GLY A 1 192 ? -28.186 44.456 27.176 1.00 19.63 175 GLY A CA 1
ATOM 1396 C C . GLY A 1 192 ? -28.805 43.720 26.005 1.00 19.70 175 GLY A C 1
ATOM 1397 O O . GLY A 1 192 ? -28.091 43.184 25.157 1.00 18.79 175 GLY A O 1
ATOM 1398 N N . LEU A 1 193 ? -30.135 43.694 25.955 1.00 22.72 176 LEU A N 1
ATOM 1399 C CA . LEU A 1 193 ? -30.844 43.040 24.862 1.00 26.64 176 LEU A CA 1
ATOM 1400 C C . LEU A 1 193 ? -32.102 43.838 24.520 1.00 20.13 176 LEU A C 1
ATOM 1401 O O . LEU A 1 193 ? -32.839 44.214 25.418 1.00 19.24 176 LEU A O 1
ATOM 1406 N N . ASP A 1 194 ? -32.341 44.128 23.242 1.00 27.64 177 ASP A N 1
ATOM 1407 C CA . ASP A 1 194 ? -33.567 44.859 22.902 1.00 31.19 177 ASP A CA 1
ATOM 1408 C C . ASP A 1 194 ? -34.722 43.887 22.738 1.00 32.69 177 ASP A C 1
ATOM 1409 O O . ASP A 1 194 ? -34.579 42.700 23.023 1.00 28.11 177 ASP A O 1
ATOM 1414 N N . ASP A 1 195 ? -35.857 44.395 22.263 1.00 37.42 178 ASP A N 1
ATOM 1415 C CA . ASP A 1 195 ? -37.072 43.594 22.158 1.00 40.25 178 ASP A CA 1
ATOM 1416 C C . ASP A 1 195 ? -37.116 42.656 20.956 1.00 43.34 178 ASP A C 1
ATOM 1417 O O . ASP A 1 195 ? -38.023 41.828 20.854 1.00 43.91 178 ASP A O 1
ATOM 1422 N N . GLU A 1 196 ? -36.154 42.777 20.045 1.00 36.46 179 GLU A N 1
ATOM 1423 C CA . GLU A 1 196 ? -36.084 41.848 18.921 1.00 36.36 179 GLU A CA 1
ATOM 1424 C C . GLU A 1 196 ? -34.855 40.956 19.000 1.00 37.22 179 GLU A C 1
ATOM 1425 O O . GLU A 1 196 ? -34.430 40.390 17.995 1.00 38.03 179 GLU A O 1
ATOM 1431 N N . GLY A 1 197 ? -34.286 40.833 20.197 1.00 30.00 180 GLY A N 1
ATOM 1432 C CA . GLY A 1 197 ? -33.187 39.913 20.423 1.00 27.32 180 GLY A CA 1
ATOM 1433 C C . GLY A 1 197 ? -31.840 40.393 19.903 1.00 28.18 180 GLY A C 1
ATOM 1434 O O . GLY A 1 197 ? -30.977 39.585 19.574 1.00 29.15 180 GLY A O 1
ATOM 1435 N N . ASN A 1 198 ? -31.660 41.705 19.824 1.00 22.72 181 ASN A N 1
ATOM 1436 C CA . ASN A 1 198 ? -30.388 42.270 19.394 1.00 25.53 181 ASN A CA 1
ATOM 1437 C C . ASN A 1 198 ? -29.497 42.591 20.590 1.00 24.22 181 ASN A C 1
ATOM 1438 O O . ASN A 1 198 ? -29.887 43.346 21.480 1.00 23.65 181 ASN A O 1
ATOM 1443 N N . VAL A 1 199 ? -28.306 42.005 20.605 1.00 23.35 182 VAL A N 1
ATOM 1444 C CA . VAL A 1 199 ? -27.344 42.268 21.669 1.00 19.40 182 VAL A CA 1
ATOM 1445 C C . VAL A 1 199 ? -26.937 43.735 21.650 1.00 18.35 182 VAL A C 1
ATOM 1446 O O . VAL A 1 199 ? -26.555 44.270 20.609 1.00 20.95 182 VAL A O 1
ATOM 1450 N N . GLN A 1 200 ? -27.069 44.390 22.798 1.00 19.45 183 GLN A N 1
ATOM 1451 C CA . GLN A 1 200 ? -26.692 45.786 22.953 1.00 17.88 183 GLN A CA 1
ATOM 1452 C C . GLN A 1 200 ? -25.387 45.889 23.746 1.00 18.61 183 GLN A C 1
ATOM 1453 O O . GLN A 1 200 ? -25.404 45.909 24.977 1.00 18.00 183 GLN A O 1
ATOM 1459 N N . SER A 1 201 ? -24.263 45.961 23.039 1.00 19.73 184 SER A N 1
ATOM 1460 C CA . SER A 1 201 ? -22.952 45.864 23.687 1.00 14.99 184 SER A CA 1
ATOM 1461 C C . SER A 1 201 ? -22.681 46.963 24.712 1.00 18.73 184 SER A C 1
ATOM 1462 O O . SER A 1 201 ? -22.861 48.148 24.437 1.00 17.13 184 SER A O 1
ATOM 1465 N N . GLY A 1 202 ? -22.211 46.559 25.890 1.00 18.20 185 GLY A N 1
ATOM 1466 C CA . GLY A 1 202 ? -21.781 47.510 26.899 1.00 17.22 185 GLY A CA 1
ATOM 1467 C C . GLY A 1 202 ? -20.539 48.307 26.525 1.00 19.42 185 GLY A C 1
ATOM 1468 O O . GLY A 1 202 ? -20.161 49.236 27.235 1.00 16.92 185 GLY A O 1
ATOM 1469 N N . TRP A 1 203 ? -19.897 47.958 25.413 1.00 18.94 186 TRP A N 1
ATOM 1470 C CA . TRP A 1 203 ? -18.774 48.758 24.925 1.00 16.14 186 TRP A CA 1
ATOM 1471 C C . TRP A 1 203 ? -19.240 50.113 24.383 1.00 18.29 186 TRP A C 1
ATOM 1472 O O . TRP A 1 203 ? -18.443 51.044 24.272 1.00 21.08 186 TRP A O 1
ATOM 1483 N N . PHE A 1 204 ? -20.525 50.228 24.042 1.00 19.44 187 PHE A N 1
ATOM 1484 C CA . PHE A 1 204 ? -21.086 51.537 23.688 1.00 19.14 187 PHE A CA 1
ATOM 1485 C C . PHE A 1 204 ? -21.762 52.166 24.908 1.00 20.02 187 PHE A C 1
ATOM 1486 O O . PHE A 1 204 ? -22.658 51.575 25.509 1.00 20.12 187 PHE A O 1
ATOM 1494 N N . LEU A 1 205 ? -21.319 53.368 25.268 1.00 18.88 188 LEU A N 1
ATOM 1495 C CA . LEU A 1 205 ? -21.701 53.983 26.532 1.00 18.58 188 LEU A CA 1
ATOM 1496 C C . LEU A 1 205 ? -23.198 54.272 26.606 1.00 18.08 188 LEU A C 1
ATOM 1497 O O . LEU A 1 205 ? -23.765 54.336 27.702 1.00 17.28 188 LEU A O 1
ATOM 1502 N N . LYS A 1 206 ? -23.844 54.429 25.451 1.00 18.05 189 LYS A N 1
ATOM 1503 C CA . LYS A 1 206 ? -25.280 54.683 25.442 1.00 21.55 189 LYS A CA 1
ATOM 1504 C C . LYS A 1 206 ? -26.027 53.493 26.027 1.00 20.62 189 LYS A C 1
ATOM 1505 O O . LYS A 1 206 ? -27.130 53.638 26.551 1.00 23.60 189 LYS A O 1
ATOM 1511 N N . ASN A 1 207 ? -25.420 52.314 25.943 1.00 20.58 190 ASN A N 1
ATOM 1512 C CA . ASN A 1 207 ? -26.048 51.106 26.464 1.00 18.12 190 ASN A CA 1
ATOM 1513 C C . ASN A 1 207 ? -25.825 50.898 27.961 1.00 18.61 190 ASN A C 1
ATOM 1514 O O . ASN A 1 207 ? -26.250 49.886 28.516 1.00 18.38 190 ASN A O 1
ATOM 1519 N N . ALA A 1 208 ? -25.192 51.867 28.617 1.00 16.95 191 ALA A N 1
ATOM 1520 C CA . ALA A 1 208 ? -25.006 51.809 30.070 1.00 20.43 191 ALA A CA 1
ATOM 1521 C C . ALA A 1 208 ? -26.347 51.832 30.798 1.00 23.81 191 ALA A C 1
ATOM 1522 O O . ALA A 1 208 ? -26.463 51.345 31.921 1.00 16.94 191 ALA A O 1
ATOM 1524 N N . THR A 1 209 ? -27.352 52.412 30.146 1.00 20.89 192 THR A N 1
ATOM 1525 C CA . THR A 1 209 ? -28.696 52.537 30.710 1.00 21.52 192 THR A CA 1
ATOM 1526 C C . THR A 1 209 ? -29.488 51.235 30.665 1.00 23.16 192 THR A C 1
ATOM 1527 O O . THR A 1 209 ? -30.583 51.140 31.231 1.00 25.71 192 THR A O 1
ATOM 1531 N N . ARG A 1 210 ? -28.959 50.247 29.955 1.00 21.63 193 ARG A N 1
ATOM 1532 C CA . ARG A 1 210 ? -29.660 48.982 29.801 1.00 19.98 193 ARG A CA 1
ATOM 1533 C C . ARG A 1 210 ? -29.263 48.013 30.897 1.00 22.12 193 ARG A C 1
ATOM 1534 O O . ARG A 1 210 ? -28.091 47.968 31.308 1.00 19.08 193 ARG A O 1
ATOM 1542 N N . PRO A 1 211 ? -30.234 47.226 31.374 1.00 20.24 194 PRO A N 1
ATOM 1543 C CA . PRO A 1 211 ? -29.910 46.134 32.292 1.00 20.41 194 PRO A CA 1
ATOM 1544 C C . PRO A 1 211 ? -29.108 45.049 31.575 1.00 21.92 194 PRO A C 1
ATOM 1545 O O . PRO A 1 211 ? -29.383 44.745 30.412 1.00 20.37 194 PRO A O 1
ATOM 1549 N N . ALA A 1 212 ? -28.112 44.490 32.255 1.00 18.11 195 ALA A N 1
ATOM 1550 C CA . ALA A 1 212 ? -27.330 43.405 31.682 1.00 17.13 195 ALA A CA 1
ATOM 1551 C C . ALA A 1 212 ? -28.207 42.175 31.475 1.00 16.31 195 ALA A C 1
ATOM 1552 O O . ALA A 1 212 ? -29.013 41.817 32.339 1.00 19.34 195 ALA A O 1
ATOM 1554 N N . ASN A 1 213 ? -28.048 41.528 30.331 1.00 16.74 196 ASN A N 1
ATOM 1555 C CA . ASN A 1 213 ? -28.864 40.368 29.987 1.00 18.97 196 ASN A CA 1
ATOM 1556 C C . ASN A 1 213 ? -28.335 39.108 30.654 1.00 18.99 196 ASN A C 1
ATOM 1557 O O . ASN A 1 213 ? -27.832 38.204 29.988 1.00 18.81 196 ASN A O 1
ATOM 1562 N N . ILE A 1 214 ? -28.463 39.048 31.976 1.00 17.63 197 ILE A N 1
ATOM 1563 C CA . ILE A 1 214 ? -27.904 37.943 32.743 1.00 18.12 197 ILE A CA 1
ATOM 1564 C C . ILE A 1 214 ? -28.625 37.856 34.079 1.00 16.09 197 ILE A C 1
ATOM 1565 O O . ILE A 1 214 ? -29.076 38.874 34.594 1.00 18.60 197 ILE A O 1
ATOM 1570 N N . ALA A 1 215 ? -28.754 36.658 34.645 1.00 14.54 198 ALA A N 1
ATOM 1571 C CA . ALA A 1 215 ? -29.314 36.551 35.990 1.00 19.06 198 ALA A CA 1
ATOM 1572 C C . ALA A 1 215 ? -28.341 37.232 36.938 1.00 19.53 198 ALA A C 1
ATOM 1573 O O . ALA A 1 215 ? -27.136 37.074 36.791 1.00 18.96 198 ALA A O 1
ATOM 1575 N N . GLU A 1 216 ? -28.860 38.000 37.892 1.00 20.35 199 GLU A N 1
ATOM 1576 C CA . GLU A 1 216 ? -27.993 38.813 38.745 1.00 21.30 199 GLU A CA 1
ATOM 1577 C C . GLU A 1 216 ? -26.984 37.954 39.495 1.00 20.35 199 GLU A C 1
ATOM 1578 O O . GLU A 1 216 ? -25.826 38.337 39.645 1.00 18.12 199 GLU A O 1
ATOM 1584 N N . GLU A 1 217 ? -27.408 36.779 39.950 1.00 19.84 200 GLU A N 1
ATOM 1585 C CA . GLU A 1 217 ? -26.521 35.916 40.739 1.00 23.36 200 GLU A CA 1
ATOM 1586 C C . GLU A 1 217 ? -25.346 35.366 39.918 1.00 18.54 200 GLU A C 1
ATOM 1587 O O . GLU A 1 217 ? -24.376 34.854 40.474 1.00 20.68 200 GLU A O 1
ATOM 1593 N N . ASP A 1 218 ? -25.443 35.471 38.597 1.00 17.93 201 ASP A N 1
ATOM 1594 C CA . ASP A 1 218 ? -24.437 34.910 37.695 1.00 19.20 201 ASP A CA 1
ATOM 1595 C C . ASP A 1 218 ? -23.481 35.961 37.158 1.00 17.28 201 ASP A C 1
ATOM 1596 O O . ASP A 1 218 ? -22.556 35.627 36.407 1.00 17.11 201 ASP A O 1
ATOM 1601 N N . SER A 1 219 ? -23.703 37.227 37.512 1.00 14.47 202 SER A N 1
ATOM 1602 C CA . SER A 1 219 ? -22.837 38.298 37.023 1.00 13.98 202 SER A CA 1
ATOM 1603 C C . SER A 1 219 ? -21.499 38.271 37.774 1.00 12.86 202 SER A C 1
ATOM 1604 O O . SER A 1 219 ? -21.298 37.445 38.660 1.00 13.08 202 SER A O 1
ATOM 1607 N N . GLU A 1 220 ? -20.590 39.174 37.418 1.00 13.56 203 GLU A N 1
ATOM 1608 C CA . GLU A 1 220 ? -19.180 39.009 37.777 1.00 14.47 203 GLU A CA 1
ATOM 1609 C C . GLU A 1 220 ? -18.866 39.216 39.258 1.00 13.26 203 GLU A C 1
ATOM 1610 O O . GLU A 1 220 ? -18.080 38.464 39.840 1.00 11.86 203 GLU A O 1
ATOM 1616 N N . THR A 1 221 ? -19.465 40.224 39.875 1.00 11.76 204 THR A N 1
ATOM 1617 C CA . THR A 1 221 ? -19.152 40.492 41.275 1.00 14.38 204 THR A CA 1
ATOM 1618 C C . THR A 1 221 ? -19.710 39.400 42.203 1.00 12.02 204 THR A C 1
ATOM 1619 O O . THR A 1 221 ? -18.982 38.927 43.075 1.00 14.64 204 THR A O 1
ATOM 1623 N N . PRO A 1 222 ? -20.967 38.952 41.999 1.00 14.09 205 PRO A N 1
ATOM 1624 C CA . PRO A 1 222 ? -21.379 37.826 42.852 1.00 12.73 205 PRO A CA 1
ATOM 1625 C C . PRO A 1 222 ? -20.591 36.543 42.577 1.00 14.11 205 PRO A C 1
ATOM 1626 O O . PRO A 1 222 ? -20.273 35.827 43.529 1.00 16.05 205 PRO A O 1
ATOM 1630 N N . TYR A 1 223 ? -20.291 36.258 41.311 1.00 13.74 206 TYR A N 1
ATOM 1631 C CA . TYR A 1 223 ? -19.482 35.093 40.952 1.00 12.34 206 TYR A CA 1
ATOM 1632 C C . TYR A 1 223 ? -18.134 35.057 41.689 1.00 16.10 206 TYR A C 1
ATOM 1633 O O . TYR A 1 223 ? -17.749 34.029 42.251 1.00 15.31 206 TYR A O 1
ATOM 1642 N N . LEU A 1 224 ? -17.407 36.169 41.660 1.00 12.61 207 LEU A N 1
ATOM 1643 C CA . LEU A 1 224 ? -16.095 36.213 42.310 1.00 12.92 207 LEU A CA 1
ATOM 1644 C C . LEU A 1 224 ? -16.215 36.122 43.836 1.00 13.18 207 LEU A C 1
ATOM 1645 O O . LEU A 1 224 ? -15.364 35.538 44.511 1.00 15.59 207 LEU A O 1
ATOM 1650 N N . THR A 1 225 ? -17.271 36.710 44.380 1.00 14.06 208 THR A N 1
ATOM 1651 C CA . THR A 1 225 ? -17.536 36.600 45.807 1.00 14.46 208 THR A CA 1
ATOM 1652 C C . THR A 1 225 ? -17.767 35.142 46.205 1.00 16.93 208 THR A C 1
ATOM 1653 O O . THR A 1 225 ? -17.305 34.710 47.257 1.00 16.09 208 THR A O 1
ATOM 1657 N N . SER A 1 226 ? -18.471 34.384 45.361 1.00 16.43 209 SER A N 1
ATOM 1658 C CA . SER A 1 226 ? -18.649 32.953 45.607 1.00 17.55 209 SER A CA 1
ATOM 1659 C C . SER A 1 226 ? -17.324 32.178 45.556 1.00 18.51 209 SER A C 1
ATOM 1660 O O . SER A 1 226 ? -17.096 31.290 46.378 1.00 17.45 209 SER A O 1
ATOM 1663 N N . ARG A 1 227 ? -16.461 32.507 44.595 1.00 14.73 210 ARG A N 1
ATOM 1664 C CA . ARG A 1 227 ? -15.154 31.863 44.498 1.00 17.18 210 ARG A CA 1
ATOM 1665 C C . ARG A 1 227 ? -14.308 32.143 45.747 1.00 17.33 210 ARG A C 1
ATOM 1666 O O . ARG A 1 227 ? -13.575 31.268 46.216 1.00 19.68 210 ARG A O 1
ATOM 1674 N N . ALA A 1 228 ? -14.402 33.360 46.281 1.00 13.69 211 ALA A N 1
ATOM 1675 C CA . ALA A 1 228 ? -13.647 33.723 47.482 1.00 18.55 211 ALA A CA 1
ATOM 1676 C C . ALA A 1 228 ? -14.065 32.861 48.671 1.00 19.27 211 ALA A C 1
ATOM 1677 O O . ALA A 1 228 ? -13.232 32.439 49.461 1.00 17.71 211 ALA A O 1
ATOM 1679 N N . MET A 1 229 ? -15.359 32.598 48.795 1.00 17.25 212 MET A N 1
ATOM 1680 C CA . MET A 1 229 ? -15.849 31.736 49.868 1.00 16.97 212 MET A CA 1
ATOM 1681 C C . MET A 1 229 ? -15.393 30.300 49.647 1.00 17.66 212 MET A C 1
ATOM 1682 O O . MET A 1 229 ? -15.047 29.607 50.609 1.00 19.09 212 MET A O 1
ATOM 1687 N N . GLU A 1 230 ? -15.375 29.857 48.390 1.00 17.66 213 GLU A N 1
ATOM 1688 C CA . GLU A 1 230 ? -14.846 28.532 48.062 1.00 17.54 213 GLU A CA 1
ATOM 1689 C C . GLU A 1 230 ? -13.371 28.421 48.459 1.00 21.43 213 GLU A C 1
ATOM 1690 O O . GLU A 1 230 ? -12.957 27.440 49.068 1.00 22.36 213 GLU A O 1
ATOM 1696 N N . PHE A 1 231 ? -12.584 29.434 48.126 1.00 17.08 214 PHE A N 1
ATOM 1697 C CA . PHE A 1 231 ? -11.181 29.445 48.540 1.00 18.00 214 PHE A CA 1
ATOM 1698 C C . PHE A 1 231 ? -11.019 29.334 50.059 1.00 18.15 214 PHE A C 1
ATOM 1699 O O . PHE A 1 231 ? -10.327 28.452 50.558 1.00 20.76 214 PHE A O 1
ATOM 1707 N N . ILE A 1 232 ? -11.649 30.249 50.781 1.00 14.67 215 ILE A N 1
ATOM 1708 C CA . ILE A 1 232 ? -11.499 30.330 52.226 1.00 19.15 215 ILE A CA 1
ATOM 1709 C C . ILE A 1 232 ? -11.912 29.047 52.961 1.00 23.46 215 ILE A C 1
ATOM 1710 O O . ILE A 1 232 ? -11.221 28.613 53.887 1.00 20.89 215 ILE A O 1
ATOM 1715 N N . GLU A 1 233 ? -13.024 28.437 52.558 1.00 20.55 216 GLU A N 1
ATOM 1716 C CA . GLU A 1 233 ? -13.483 27.222 53.237 1.00 23.28 216 GLU A CA 1
ATOM 1717 C C . GLU A 1 233 ? -12.550 26.036 52.978 1.00 22.21 216 GLU A C 1
ATOM 1718 O O . GLU A 1 233 ? -12.590 25.037 53.702 1.00 26.65 216 GLU A O 1
ATOM 1724 N N . GLN A 1 234 ? -11.691 26.151 51.968 1.00 20.00 217 GLN A N 1
ATOM 1725 C CA . GLN A 1 234 ? -10.766 25.071 51.642 1.00 21.94 217 GLN A CA 1
ATOM 1726 C C . GLN A 1 234 ? -9.467 25.179 52.419 1.00 24.88 217 GLN A C 1
ATOM 1727 O O . GLN A 1 234 ? -8.619 24.302 52.319 1.00 22.71 217 GLN A O 1
ATOM 1733 N N . GLN A 1 235 ? -9.308 26.254 53.185 1.00 23.60 218 GLN A N 1
ATOM 1734 C CA . GLN A 1 235 ? -8.030 26.523 53.829 1.00 21.25 218 GLN A CA 1
ATOM 1735 C C . GLN A 1 235 ? -7.941 25.990 55.247 1.00 24.14 218 GLN A C 1
ATOM 1736 O O . GLN A 1 235 ? -8.885 26.071 56.029 1.00 22.15 218 GLN A O 1
ATOM 1742 N N . THR A 1 236 ? -6.777 25.438 55.552 1.00 22.57 219 THR A N 1
ATOM 1743 C CA . THR A 1 236 ? -6.341 25.220 56.918 1.00 26.80 219 THR A CA 1
ATOM 1744 C C . THR A 1 236 ? -4.953 25.832 56.995 1.00 32.66 219 THR A C 1
ATOM 1745 O O . THR A 1 236 ? -4.092 25.536 56.168 1.00 42.06 219 THR A O 1
ATOM 1749 N N . GLY A 1 237 ? -4.727 26.692 57.970 1.00 33.06 220 GLY A N 1
ATOM 1750 C CA . GLY A 1 237 ? -3.459 27.381 58.033 1.00 25.14 220 GLY A CA 1
ATOM 1751 C C . GLY A 1 237 ? -3.605 28.817 57.581 1.00 28.30 220 GLY A C 1
ATOM 1752 O O . GLY A 1 237 ? -4.573 29.169 56.899 1.00 24.96 220 GLY A O 1
ATOM 1753 N N . PRO A 1 238 ? -2.630 29.652 57.949 1.00 21.95 221 PRO A N 1
ATOM 1754 C CA . PRO A 1 238 ? -2.686 31.102 57.751 1.00 21.61 221 PRO A CA 1
ATOM 1755 C C . PRO A 1 238 ? -2.649 31.464 56.273 1.00 20.47 221 PRO A C 1
ATOM 1756 O O . PRO A 1 238 ? -1.811 30.933 55.539 1.00 17.33 221 PRO A O 1
ATOM 1760 N N . TRP A 1 239 ? -3.555 32.337 55.845 1.00 18.00 222 TRP A N 1
ATOM 1761 C CA . TRP A 1 239 ? -3.598 32.762 54.448 1.00 18.37 222 TRP A CA 1
ATOM 1762 C C . TRP A 1 239 ? -3.828 34.260 54.314 1.00 17.64 222 TRP A C 1
ATOM 1763 O O . TRP A 1 239 ? -4.443 34.889 55.173 1.00 14.84 222 TRP A O 1
ATOM 1774 N N . CYS A 1 240 ? -3.287 34.815 53.237 1.00 15.36 223 CYS A N 1
ATOM 1775 C CA . CYS A 1 240 ? -3.666 36.128 52.731 1.00 14.30 223 CYS A CA 1
ATOM 1776 C C . CYS A 1 240 ? -4.333 35.878 51.388 1.00 16.33 223 CYS A C 1
ATOM 1777 O O . CYS A 1 240 ? -3.774 35.198 50.539 1.00 17.52 223 CYS A O 1
ATOM 1780 N N . CYS A 1 241 ? -5.552 36.373 51.213 1.00 15.19 224 CYS A N 1
ATOM 1781 C CA . CYS A 1 241 ? -6.268 36.185 49.959 1.00 15.31 224 CYS A CA 1
ATOM 1782 C C . CYS A 1 241 ? -6.498 37.539 49.304 1.00 13.29 224 CYS A C 1
ATOM 1783 O O . CYS A 1 241 ? -7.132 38.408 49.887 1.00 14.99 224 CYS A O 1
ATOM 1786 N N . HIS A 1 242 ? -5.948 37.727 48.112 1.00 13.78 225 HIS A N 1
ATOM 1787 C CA . HIS A 1 242 ? -6.212 38.944 47.343 1.00 14.50 225 HIS A CA 1
ATOM 1788 C C . HIS A 1 242 ? -7.461 38.708 46.516 1.00 10.92 225 HIS A C 1
ATOM 1789 O O . HIS A 1 242 ? -7.425 38.042 45.475 1.00 11.15 225 HIS A O 1
ATOM 1796 N N . LEU A 1 243 ? -8.567 39.247 47.013 1.00 10.87 226 LEU A N 1
ATOM 1797 C CA . LEU A 1 243 ? -9.866 39.159 46.362 1.00 12.89 226 LEU A CA 1
ATOM 1798 C C . LEU A 1 243 ? -10.040 40.412 45.531 1.00 10.83 226 LEU A C 1
ATOM 1799 O O . LEU A 1 243 ? -10.289 41.489 46.073 1.00 12.56 226 LEU A O 1
ATOM 1804 N N . SER A 1 244 ? -9.909 40.270 44.219 1.00 11.60 227 SER A N 1
ATOM 1805 C CA . SER A 1 244 ? -9.643 41.420 43.362 1.00 10.23 227 SER A CA 1
ATOM 1806 C C . SER A 1 244 ? -10.668 41.541 42.233 1.00 12.27 227 SER A C 1
ATOM 1807 O O . SER A 1 244 ? -10.545 40.892 41.193 1.00 13.15 227 SER A O 1
ATOM 1810 N N . TYR A 1 245 ? -11.674 42.383 42.470 1.00 10.87 228 TYR A N 1
ATOM 1811 C CA . TYR A 1 245 ? -12.841 42.562 41.598 1.00 11.91 228 TYR A CA 1
ATOM 1812 C C . TYR A 1 245 ? -12.544 43.491 40.432 1.00 12.85 228 TYR A C 1
ATOM 1813 O O . TYR A 1 245 ? -11.818 44.464 40.598 1.00 12.30 228 TYR A O 1
ATOM 1822 N N . ILE A 1 246 ? -13.133 43.234 39.268 1.00 12.01 229 ILE A N 1
ATOM 1823 C CA . ILE A 1 246 ? -12.961 44.152 38.142 1.00 10.35 229 ILE A CA 1
ATOM 1824 C C . ILE A 1 246 ? -13.956 45.314 38.220 1.00 14.09 229 ILE A C 1
ATOM 1825 O O . ILE A 1 246 ? -13.591 46.452 37.963 1.00 13.50 229 ILE A O 1
ATOM 1830 N N . LYS A 1 247 ? -15.207 45.051 38.600 1.00 14.90 230 LYS A N 1
ATOM 1831 C CA . LYS A 1 247 ? -16.165 46.146 38.730 1.00 12.19 230 LYS A CA 1
ATOM 1832 C C . LYS A 1 247 ? -15.739 47.082 39.871 1.00 13.83 230 LYS A C 1
ATOM 1833 O O . LYS A 1 247 ? -15.161 46.629 40.863 1.00 14.90 230 LYS A O 1
ATOM 1839 N N . PRO A 1 248 ? -16.036 48.388 39.752 1.00 11.97 231 PRO A N 1
ATOM 1840 C CA . PRO A 1 248 ? -16.855 49.069 38.736 1.00 16.13 231 PRO A CA 1
ATOM 1841 C C . PRO A 1 248 ? -16.115 49.590 37.496 1.00 12.35 231 PRO A C 1
ATOM 1842 O O . PRO A 1 248 ? -16.622 50.515 36.874 1.00 16.65 231 PRO A O 1
ATOM 1846 N N . HIS A 1 249 ? -14.958 49.020 37.162 1.00 12.56 232 HIS A N 1
ATOM 1847 C CA . HIS A 1 249 ? -14.269 49.254 35.890 1.00 14.82 232 HIS A CA 1
ATOM 1848 C C . HIS A 1 249 ? -15.210 48.868 34.747 1.00 15.43 232 HIS A C 1
ATOM 1849 O O . HIS A 1 249 ? -16.108 48.051 34.933 1.00 15.60 232 HIS A O 1
ATOM 1856 N N . TRP A 1 250 ? -15.034 49.492 33.585 1.00 15.01 233 TRP A N 1
ATOM 1857 C CA . TRP A 1 250 ? -15.885 49.238 32.421 1.00 13.83 233 TRP A CA 1
ATOM 1858 C C . TRP A 1 250 ? -15.721 47.799 31.899 1.00 14.04 233 TRP A C 1
ATOM 1859 O O . TRP A 1 250 ? -14.720 47.144 32.200 1.00 14.80 233 TRP A O 1
ATOM 1870 N N . PRO A 1 251 ? -16.691 47.295 31.096 1.00 16.32 234 PRO A N 1
ATOM 1871 C CA . PRO A 1 251 ? -17.918 47.941 30.597 1.00 14.33 234 PRO A CA 1
ATOM 1872 C C . PRO A 1 251 ? -18.858 48.386 31.713 1.00 17.53 234 PRO A C 1
ATOM 1873 O O . PRO A 1 251 ? -19.075 47.657 32.685 1.00 16.05 234 PRO A O 1
ATOM 1877 N N . TYR A 1 252 ? -19.379 49.599 31.573 1.00 16.75 235 TYR A N 1
ATOM 1878 C CA . TYR A 1 252 ? -20.248 50.189 32.575 1.00 16.03 235 TYR A CA 1
ATOM 1879 C C . TYR A 1 252 ? -21.691 49.696 32.378 1.00 19.63 235 TYR A C 1
ATOM 1880 O O . TYR A 1 252 ? -22.488 50.363 31.717 1.00 17.45 235 TYR A O 1
ATOM 1889 N N . ILE A 1 253 ? -22.020 48.535 32.933 1.00 15.07 236 ILE A N 1
ATOM 1890 C CA . ILE A 1 253 ? -23.353 47.957 32.766 1.00 16.50 236 ILE A CA 1
ATOM 1891 C C . ILE A 1 253 ? -23.562 46.891 33.834 1.00 16.32 236 ILE A C 1
ATOM 1892 O O . ILE A 1 253 ? -22.617 46.203 34.223 1.00 15.77 236 ILE A O 1
ATOM 1897 N N . VAL A 1 254 ? -24.798 46.760 34.319 1.00 13.33 237 VAL A N 1
ATOM 1898 C CA . VAL A 1 254 ? -25.059 46.007 35.540 1.00 16.34 237 VAL A CA 1
ATOM 1899 C C . VAL A 1 254 ? -26.464 45.367 35.453 1.00 16.08 237 VAL A C 1
ATOM 1900 O O . VAL A 1 254 ? -27.347 45.907 34.782 1.00 16.74 237 VAL A O 1
ATOM 1904 N N . PRO A 1 255 ? -26.667 44.193 36.076 1.00 15.76 238 PRO A N 1
ATOM 1905 C CA . PRO A 1 255 ? -28.024 43.619 36.011 1.00 15.64 238 PRO A CA 1
ATOM 1906 C C . PRO A 1 255 ? -29.014 44.336 36.910 1.00 16.22 238 PRO A C 1
ATOM 1907 O O . PRO A 1 255 ? -28.628 45.155 37.742 1.00 11.74 238 PRO A O 1
ATOM 1911 N N . GLU A 1 256 ? -30.294 44.010 36.740 1.00 15.62 239 GLU A N 1
ATOM 1912 C CA . GLU A 1 256 ? -31.306 44.404 37.702 1.00 14.60 239 GLU A CA 1
ATOM 1913 C C . GLU A 1 256 ? -31.037 43.714 39.038 1.00 15.38 239 GLU A C 1
ATOM 1914 O O . GLU A 1 256 ? -30.504 42.605 39.051 1.00 17.99 239 GLU A O 1
ATOM 1920 N N . PRO A 1 257 ? -31.434 44.339 40.164 1.00 16.47 240 PRO A N 1
ATOM 1921 C CA . PRO A 1 257 ? -32.184 45.592 40.273 1.00 14.86 240 PRO A CA 1
ATOM 1922 C C . PRO A 1 257 ? -31.318 46.834 40.261 1.00 17.28 240 PRO A C 1
ATOM 1923 O O . PRO A 1 257 ? -31.862 47.931 40.301 1.00 16.53 240 PRO A O 1
ATOM 1927 N N . TYR A 1 258 ? -29.996 46.670 40.225 1.00 13.62 241 TYR A N 1
ATOM 1928 C CA . TYR A 1 258 ? -29.091 47.810 40.244 1.00 11.55 241 TYR A CA 1
ATOM 1929 C C . TYR A 1 258 ? -29.237 48.707 39.021 1.00 14.13 241 TYR A C 1
ATOM 1930 O O . TYR A 1 258 ? -29.072 49.926 39.117 1.00 18.46 241 TYR A O 1
ATOM 1939 N N . ALA A 1 259 ? -29.531 48.102 37.874 1.00 14.46 242 ALA A N 1
ATOM 1940 C CA . ALA A 1 259 ? -29.648 48.847 36.625 1.00 14.47 242 ALA A CA 1
ATOM 1941 C C . ALA A 1 259 ? -30.729 49.929 36.680 1.00 21.32 242 ALA A C 1
ATOM 1942 O O . ALA A 1 259 ? -30.583 50.993 36.066 1.00 19.86 242 ALA A O 1
ATOM 1944 N N . SER A 1 260 ? -31.809 49.660 37.413 1.00 16.18 243 SER A N 1
ATOM 1945 C CA . SER A 1 260 ? -32.920 50.605 37.507 1.00 18.59 243 SER A CA 1
ATOM 1946 C C . SER A 1 260 ? -32.888 51.496 38.747 1.00 20.92 243 SER A C 1
ATOM 1947 O O . SER A 1 260 ? -33.728 52.385 38.872 1.00 20.92 243 SER A O 1
ATOM 1950 N N . MET A 1 261 ? -31.956 51.293 39.678 1.00 16.71 244 MET A N 1
ATOM 1951 C CA . MET A 1 261 ? -32.159 51.995 40.947 1.00 19.03 244 MET A CA 1
ATOM 1952 C C . MET A 1 261 ? -31.606 53.423 40.966 1.00 18.24 244 MET A C 1
ATOM 1953 O O . MET A 1 261 ? -31.986 54.206 41.838 1.00 18.77 244 MET A O 1
ATOM 1958 N N . PHE A 1 262 ? -30.766 53.789 39.995 1.00 14.18 245 PHE A N 1
ATOM 1959 C CA . PHE A 1 262 ? -30.280 55.168 39.921 1.00 14.98 245 PHE A CA 1
ATOM 1960 C C . PHE A 1 262 ? -30.558 55.821 38.563 1.00 15.63 245 PHE A C 1
ATOM 1961 O O . PHE A 1 262 ? -30.632 55.152 37.534 1.00 14.73 245 PHE A O 1
ATOM 1969 N N . GLY A 1 263 ? -30.700 57.140 38.575 1.00 17.14 246 GLY A N 1
ATOM 1970 C CA . GLY A 1 263 ? -30.857 57.908 37.352 1.00 19.75 246 GLY A CA 1
ATOM 1971 C C . GLY A 1 263 ? -30.057 59.187 37.464 1.00 20.00 246 GLY A C 1
ATOM 1972 O O . GLY A 1 263 ? -29.368 59.398 38.467 1.00 18.56 246 GLY A O 1
ATOM 1973 N N . PRO A 1 264 ? -30.140 60.055 36.444 1.00 19.54 247 PRO A N 1
ATOM 1974 C CA . PRO A 1 264 ? -29.370 61.303 36.471 1.00 17.98 247 PRO A CA 1
ATOM 1975 C C . PRO A 1 264 ? -29.713 62.185 37.664 1.00 16.92 247 PRO A C 1
ATOM 1976 O O . PRO A 1 264 ? -28.887 63.003 38.079 1.00 20.12 247 PRO A O 1
ATOM 1980 N N . GLU A 1 265 ? -30.909 62.016 38.230 1.00 17.58 248 GLU A N 1
ATOM 1981 C CA . GLU A 1 265 ? -31.301 62.812 39.383 1.00 17.36 248 GLU A CA 1
ATOM 1982 C C . GLU A 1 265 ? -30.493 62.461 40.623 1.00 17.79 248 GLU A C 1
ATOM 1983 O O . GLU A 1 265 ? -30.568 63.162 41.636 1.00 18.38 248 GLU A O 1
ATOM 1989 N N . HIS A 1 266 ? -29.742 61.366 40.549 1.00 16.84 249 HIS A N 1
ATOM 1990 C CA . HIS A 1 266 ? -28.958 60.887 41.682 1.00 16.86 249 HIS A CA 1
ATOM 1991 C C . HIS A 1 266 ? -27.466 61.195 41.540 1.00 15.02 249 HIS A C 1
ATOM 1992 O O . HIS A 1 266 ? -26.696 60.941 42.466 1.00 19.13 249 HIS A O 1
ATOM 1999 N N . VAL A 1 267 ? -27.066 61.708 40.381 1.00 17.19 250 VAL A N 1
ATOM 2000 C CA . VAL A 1 267 ? -25.644 61.928 40.072 1.00 15.67 250 VAL A CA 1
ATOM 2001 C C . VAL A 1 267 ? -25.124 63.220 40.691 1.00 19.19 250 VAL A C 1
ATOM 2002 O O . VAL A 1 267 ? -25.711 64.281 40.504 1.00 20.34 250 VAL A O 1
ATOM 2006 N N . GLN A 1 268 ? -24.023 63.142 41.436 1.00 17.91 251 GLN A N 1
ATOM 2007 C CA . GLN A 1 268 ? -23.471 64.349 42.027 1.00 16.05 251 GLN A CA 1
ATOM 2008 C C . GLN A 1 268 ? -22.950 65.249 40.914 1.00 16.95 251 GLN A C 1
ATOM 2009 O O . GLN A 1 268 ? -22.661 64.777 39.818 1.00 20.47 251 GLN A O 1
ATOM 2015 N N . ASP A 1 269 ? -22.860 66.544 41.186 1.00 19.18 252 ASP A N 1
ATOM 2016 C CA . ASP A 1 269 ? -22.446 67.504 40.173 1.00 21.85 252 ASP A CA 1
ATOM 2017 C C . ASP A 1 269 ? -21.052 67.177 39.641 1.00 21.59 252 ASP A C 1
ATOM 2018 O O . ASP A 1 269 ? -20.189 66.724 40.391 1.00 19.73 252 ASP A O 1
ATOM 2023 N N . VAL A 1 270 ? -20.841 67.394 38.350 1.00 19.12 253 VAL A N 1
ATOM 2024 C CA . VAL A 1 270 ? -19.508 67.224 37.777 1.00 18.53 253 VAL A CA 1
ATOM 2025 C C . VAL A 1 270 ? -18.585 68.299 38.352 1.00 21.38 253 VAL A C 1
ATOM 2026 O O . VAL A 1 270 ? -18.994 69.443 38.567 1.00 19.85 253 VAL A O 1
ATOM 2030 N N . VAL A 1 271 ? -17.347 67.919 38.639 1.00 18.23 254 VAL A N 1
ATOM 2031 C CA . VAL A 1 271 ? -16.380 68.856 39.201 1.00 17.33 254 VAL A CA 1
ATOM 2032 C C . VAL A 1 271 ? -15.448 69.366 38.107 1.00 17.53 254 VAL A C 1
ATOM 2033 O O . VAL A 1 271 ? -14.529 68.678 37.693 1.00 16.21 254 VAL A O 1
ATOM 2037 N N . ARG A 1 272 ? -15.705 70.584 37.646 1.00 18.13 255 ARG A N 1
ATOM 2038 C CA . ARG A 1 272 ? -14.974 71.179 36.534 1.00 16.25 255 ARG A CA 1
ATOM 2039 C C . ARG A 1 272 ? -15.312 72.664 36.493 1.00 22.89 255 ARG A C 1
ATOM 2040 O O . ARG A 1 272 ? -16.280 73.094 37.129 1.00 23.72 255 ARG A O 1
ATOM 2048 N N . SER A 1 273 ? -14.530 73.445 35.751 1.00 19.13 256 SER A N 1
ATOM 2049 C CA . SER A 1 273 ? -14.873 74.846 35.519 1.00 23.19 256 SER A CA 1
ATOM 2050 C C . SER A 1 273 ? -14.396 75.297 34.144 1.00 25.14 256 SER A C 1
ATOM 2051 O O . SER A 1 273 ? -13.442 74.743 33.592 1.00 19.72 256 SER A O 1
ATOM 2054 N N . ASP A 1 274 ? -15.072 76.297 33.584 1.00 26.50 257 ASP A N 1
ATOM 2055 C CA . ASP A 1 274 ? -14.694 76.820 32.272 1.00 24.54 257 ASP A CA 1
ATOM 2056 C C . ASP A 1 274 ? -13.280 77.403 32.308 1.00 20.57 257 ASP A C 1
ATOM 2057 O O . ASP A 1 274 ? -12.504 77.205 31.384 1.00 23.39 257 ASP A O 1
ATOM 2062 N N . SER A 1 275 ? -12.955 78.117 33.380 1.00 24.76 258 SER A N 1
ATOM 2063 C CA . SER A 1 275 ? -11.620 78.705 33.539 1.00 26.88 258 SER A CA 1
ATOM 2064 C C . SER A 1 275 ? -10.519 77.642 33.588 1.00 24.45 258 SER A C 1
ATOM 2065 O O . SER A 1 275 ? -9.417 77.842 33.070 1.00 24.17 258 SER A O 1
ATOM 2068 N N . GLU A 1 276 ? -10.828 76.524 34.238 1.00 24.52 259 GLU A N 1
ATOM 2069 C CA . GLU A 1 276 ? -9.928 75.379 34.315 1.00 18.80 259 GLU A CA 1
ATOM 2070 C C . GLU A 1 276 ? -9.529 74.933 32.917 1.00 24.18 259 GLU A C 1
ATOM 2071 O O . GLU A 1 276 ? -8.353 74.686 32.636 1.00 22.15 259 GLU A O 1
ATOM 2077 N N . ARG A 1 277 ? -10.522 74.851 32.036 1.00 20.81 260 ARG A N 1
ATOM 2078 C CA . ARG A 1 277 ? -10.307 74.438 30.660 1.00 24.51 260 ARG A CA 1
ATOM 2079 C C . ARG A 1 277 ? -9.581 75.514 29.856 1.00 24.69 260 ARG A C 1
ATOM 2080 O O . ARG A 1 277 ? -8.618 75.233 29.143 1.00 25.37 260 ARG A O 1
ATOM 2088 N N . GLN A 1 278 ? -10.067 76.746 29.966 1.00 27.72 261 GLN A N 1
ATOM 2089 C CA . GLN A 1 278 ? -9.487 77.879 29.251 1.00 28.87 261 GLN A CA 1
ATOM 2090 C C . GLN A 1 278 ? -7.993 78.048 29.536 1.00 25.11 261 GLN A C 1
ATOM 2091 O O . GLN A 1 278 ? -7.211 78.326 28.631 1.00 28.28 261 GLN A O 1
ATOM 2097 N N . ASN A 1 279 ? -7.601 77.858 30.792 1.00 25.32 262 ASN A N 1
ATOM 2098 C CA . ASN A 1 279 ? -6.233 78.124 31.213 1.00 27.88 262 ASN A CA 1
ATOM 2099 C C . ASN A 1 279 ? -5.381 76.874 31.359 1.00 24.26 262 ASN A C 1
ATOM 2100 O O . ASN A 1 279 ? -4.334 76.920 31.987 1.00 25.95 262 ASN A O 1
ATOM 2105 N N . ALA A 1 280 ? -5.825 75.765 30.782 1.00 24.20 263 ALA A N 1
ATOM 2106 C CA . ALA A 1 280 ? -5.159 74.488 31.008 1.00 18.97 263 ALA A CA 1
ATOM 2107 C C . ALA A 1 280 ? -3.713 74.487 30.517 1.00 21.83 263 ALA A C 1
ATOM 2108 O O . ALA A 1 280 ? -3.411 74.956 29.424 1.00 24.79 263 ALA A O 1
ATOM 2110 N N . HIS A 1 281 ? -2.834 73.959 31.359 1.00 21.52 264 HIS A N 1
ATOM 2111 C CA . HIS A 1 281 ? -1.483 73.569 30.971 1.00 21.89 264 HIS A CA 1
ATOM 2112 C C . HIS A 1 281 ? -1.572 72.711 29.707 1.00 20.40 264 HIS A C 1
ATOM 2113 O O . HIS A 1 281 ? -2.499 71.915 29.566 1.00 19.91 264 HIS A O 1
ATOM 2120 N N . PRO A 1 282 ? -0.642 72.896 28.760 1.00 22.14 265 PRO A N 1
ATOM 2121 C CA . PRO A 1 282 ? -0.742 72.197 27.470 1.00 19.61 265 PRO A CA 1
ATOM 2122 C C . PRO A 1 282 ? -0.787 70.669 27.576 1.00 18.29 265 PRO A C 1
ATOM 2123 O O . PRO A 1 282 ? -1.475 70.023 26.784 1.00 23.24 265 PRO A O 1
ATOM 2127 N N . LEU A 1 283 ? -0.086 70.093 28.541 1.00 20.22 266 LEU A N 1
ATOM 2128 C CA . LEU A 1 283 ? -0.149 68.646 28.728 1.00 19.06 266 LEU A CA 1
ATOM 2129 C C . LEU A 1 283 ? -1.454 68.225 29.420 1.00 20.41 266 LEU A C 1
ATOM 2130 O O . LEU A 1 283 ? -2.001 67.173 29.105 1.00 22.04 266 LEU A O 1
ATOM 2135 N N . PHE A 1 284 ? -1.944 69.041 30.354 1.00 18.33 267 PHE A N 1
ATOM 2136 C CA . PHE A 1 284 ? -3.279 68.855 30.929 1.00 17.66 267 PHE A CA 1
ATOM 2137 C C . PHE A 1 284 ? -4.292 68.856 29.776 1.00 21.95 267 PHE A C 1
ATOM 2138 O O . PHE A 1 284 ? -5.078 67.923 29.629 1.00 20.02 267 PHE A O 1
ATOM 2146 N N . LYS A 1 285 ? -4.234 69.893 28.942 1.00 20.33 268 LYS A N 1
ATOM 2147 C CA . LYS A 1 285 ? -5.150 70.043 27.809 1.00 20.52 268 LYS A CA 1
ATOM 2148 C C . LYS A 1 285 ? -5.109 68.833 26.882 1.00 21.36 268 LYS A C 1
ATOM 2149 O O . LYS A 1 285 ? -6.137 68.424 26.349 1.00 23.51 268 LYS A O 1
ATOM 2155 N N . ALA A 1 286 ? -3.927 68.248 26.700 1.00 21.29 269 ALA A N 1
ATOM 2156 C CA . ALA A 1 286 ? -3.783 67.080 25.831 1.00 18.83 269 ALA A CA 1
ATOM 2157 C C . ALA A 1 286 ? -4.626 65.909 26.331 1.00 22.98 269 ALA A C 1
ATOM 2158 O O . ALA A 1 286 ? -5.200 65.164 25.536 1.00 21.71 269 ALA A O 1
ATOM 2160 N N . PHE A 1 287 ? -4.700 65.747 27.647 1.00 17.37 270 PHE A N 1
ATOM 2161 C CA . PHE A 1 287 ? -5.508 64.671 28.211 1.00 20.19 270 PHE A CA 1
ATOM 2162 C C . PHE A 1 287 ? -7.008 64.971 28.101 1.00 21.05 270 PHE A C 1
ATOM 2163 O O . PHE A 1 287 ? -7.819 64.051 27.998 1.00 22.93 270 PHE A O 1
ATOM 2171 N N . MET A 1 288 ? -7.374 66.250 28.123 1.00 17.15 271 MET A N 1
ATOM 2172 C CA . MET A 1 288 ? -8.763 66.649 27.881 1.00 21.14 271 MET A CA 1
ATOM 2173 C C . MET A 1 288 ? -9.164 66.378 26.438 1.00 23.69 271 MET A C 1
ATOM 2174 O O . MET A 1 288 ? -10.287 65.960 26.166 1.00 20.99 271 MET A O 1
ATOM 2179 N N . ASP A 1 289 ? -8.233 66.647 25.523 1.00 23.05 272 ASP A N 1
ATOM 2180 C CA . ASP A 1 289 ? -8.477 66.578 24.078 1.00 24.38 272 ASP A CA 1
ATOM 2181 C C . ASP A 1 289 ? -8.402 65.165 23.521 1.00 27.62 272 ASP A C 1
ATOM 2182 O O . ASP A 1 289 ? -7.811 64.937 22.464 1.00 34.08 272 ASP A O 1
ATOM 2187 N N . THR A 1 290 ? -8.985 64.217 24.239 1.00 23.43 273 THR A N 1
ATOM 2188 C CA . THR A 1 290 ? -9.053 62.837 23.791 1.00 21.45 273 THR A CA 1
ATOM 2189 C C . THR A 1 290 ? -10.515 62.493 23.547 1.00 23.30 273 THR A C 1
ATOM 2190 O O . THR A 1 290 ? -11.396 63.245 23.955 1.00 25.32 273 THR A O 1
ATOM 2194 N N . LYS A 1 291 ? -10.782 61.372 22.884 1.00 22.72 274 LYS A N 1
ATOM 2195 C CA . LYS A 1 291 ? -12.166 60.948 22.670 1.00 21.77 274 LYS A CA 1
ATOM 2196 C C . LYS A 1 291 ? -12.882 60.717 24.008 1.00 23.26 274 LYS A C 1
ATOM 2197 O O . LYS A 1 291 ? -14.039 61.104 24.159 1.00 21.20 274 LYS A O 1
ATOM 2203 N N . VAL A 1 292 ? -12.205 60.101 24.979 1.00 21.14 275 VAL A N 1
ATOM 2204 C CA . VAL A 1 292 ? -12.855 59.821 26.268 1.00 20.49 275 VAL A CA 1
ATOM 2205 C C . VAL A 1 292 ? -13.088 61.090 27.067 1.00 17.13 275 VAL A C 1
ATOM 2206 O O . VAL A 1 292 ? -14.108 61.217 27.736 1.00 19.16 275 VAL A O 1
ATOM 2210 N N . GLY A 1 293 ? -12.157 62.036 27.001 1.00 18.36 276 GLY A N 1
ATOM 2211 C CA . GLY A 1 293 ? -12.348 63.306 27.679 1.00 17.53 276 GLY A CA 1
ATOM 2212 C C . GLY A 1 293 ? -13.545 64.049 27.106 1.00 20.88 276 GLY A C 1
ATOM 2213 O O . GLY A 1 293 ? -14.424 64.515 27.841 1.00 17.01 276 GLY A O 1
ATOM 2214 N N . GLU A 1 294 ? -13.572 64.159 25.781 1.00 19.53 277 GLU A N 1
ATOM 2215 C CA . GLU A 1 294 ? -14.683 64.801 25.088 1.00 21.55 277 GLU A CA 1
ATOM 2216 C C . GLU A 1 294 ? -16.003 64.093 25.369 1.00 22.61 277 GLU A C 1
ATOM 2217 O O . GLU A 1 294 ? -17.026 64.743 25.580 1.00 23.62 277 GLU A O 1
ATOM 2223 N N . ALA A 1 295 ? -15.980 62.762 25.368 1.00 20.86 278 ALA A N 1
ATOM 2224 C CA . ALA A 1 295 ? -17.186 61.993 25.647 1.00 24.24 278 ALA A CA 1
ATOM 2225 C C . ALA A 1 295 ? -17.745 62.273 27.050 1.00 19.95 278 ALA A C 1
ATOM 2226 O O . ALA A 1 295 ? -18.923 62.581 27.193 1.00 17.06 278 ALA A O 1
ATOM 2228 N N . PHE A 1 296 ? -16.913 62.194 28.087 1.00 19.13 279 PHE A N 1
ATOM 2229 C CA . PHE A 1 296 ? -17.441 62.381 29.441 1.00 16.41 279 PHE A CA 1
ATOM 2230 C C . PHE A 1 296 ? -17.697 63.842 29.774 1.00 18.62 279 PHE A C 1
ATOM 2231 O O . PHE A 1 296 ? -18.278 64.161 30.811 1.00 17.61 279 PHE A O 1
ATOM 2239 N N . SER A 1 297 ? -17.324 64.733 28.863 1.00 17.15 280 SER A N 1
ATOM 2240 C CA . SER A 1 297 ? -17.714 66.127 28.999 1.00 17.05 280 SER A CA 1
ATOM 2241 C C . SER A 1 297 ? -19.159 66.367 28.529 1.00 20.65 280 SER A C 1
ATOM 2242 O O . SER A 1 297 ? -19.733 67.429 28.778 1.00 21.03 280 SER A O 1
ATOM 2245 N N . ARG A 1 298 ? -19.744 65.375 27.863 1.00 22.01 281 ARG A N 1
ATOM 2246 C CA . ARG A 1 298 ? -21.137 65.469 27.402 1.00 21.19 281 ARG A CA 1
ATOM 2247 C C . ARG A 1 298 ? -22.146 64.991 28.445 1.00 20.79 281 ARG A C 1
ATOM 2248 O O . ARG A 1 298 ? -21.992 63.910 29.012 1.00 19.55 281 ARG A O 1
ATOM 2256 N N . GLN A 1 299 ? -23.200 65.776 28.660 1.00 20.62 282 GLN A N 1
ATOM 2257 C CA . GLN A 1 299 ? -24.229 65.432 29.640 1.00 21.41 282 GLN A CA 1
ATOM 2258 C C . GLN A 1 299 ? -24.847 64.059 29.382 1.00 23.45 282 GLN A C 1
ATOM 2259 O O . GLN A 1 299 ? -25.004 63.271 30.316 1.00 21.66 282 GLN A O 1
ATOM 2265 N N . GLU A 1 300 ? -25.175 63.765 28.122 1.00 20.60 283 GLU A N 1
ATOM 2266 C CA . GLU A 1 300 ? -25.850 62.506 27.797 1.00 23.89 283 GLU A CA 1
ATOM 2267 C C . GLU A 1 300 ? -24.980 61.306 28.156 1.00 22.20 283 GLU A C 1
ATOM 2268 O O . GLU A 1 300 ? -25.484 60.241 28.509 1.00 22.21 283 GLU A O 1
ATOM 2274 N N . VAL A 1 301 ? -23.670 61.482 28.070 1.00 24.04 284 VAL A N 1
ATOM 2275 C CA . VAL A 1 301 ? -22.761 60.392 28.391 1.00 18.71 284 VAL A CA 1
ATOM 2276 C C . VAL A 1 301 ? -22.697 60.165 29.902 1.00 15.64 284 VAL A C 1
ATOM 2277 O O . VAL A 1 301 ? -22.807 59.029 30.364 1.00 16.71 284 VAL A O 1
ATOM 2281 N N . ARG A 1 302 ? -22.525 61.234 30.675 1.00 15.21 285 ARG A N 1
ATOM 2282 C CA . ARG A 1 302 ? -22.496 61.092 32.130 1.00 16.90 285 ARG A CA 1
ATOM 2283 C C . ARG A 1 302 ? -23.838 60.574 32.639 1.00 19.04 285 ARG A C 1
ATOM 2284 O O . ARG A 1 302 ? -23.883 59.718 33.523 1.00 15.37 285 ARG A O 1
ATOM 2292 N N . ASP A 1 303 ? -24.922 61.080 32.051 1.00 17.34 286 ASP A N 1
ATOM 2293 C CA . ASP A 1 303 ? -26.284 60.656 32.388 1.00 17.17 286 ASP A CA 1
ATOM 2294 C C . ASP A 1 303 ? -26.487 59.156 32.227 1.00 17.69 286 ASP A C 1
ATOM 2295 O O . ASP A 1 303 ? -27.233 58.548 32.985 1.00 17.48 286 ASP A O 1
ATOM 2300 N N . ALA A 1 304 ? -25.829 58.564 31.234 1.00 17.28 287 ALA A N 1
ATOM 2301 C CA . ALA A 1 304 ? -25.950 57.130 30.996 1.00 17.11 287 ALA A CA 1
ATOM 2302 C C . ALA A 1 304 ? -24.996 56.330 31.886 1.00 18.17 287 ALA A C 1
ATOM 2303 O O . ALA A 1 304 ? -25.388 55.350 32.527 1.00 15.71 287 ALA A O 1
ATOM 2305 N N . VAL A 1 305 ? -23.743 56.767 31.930 1.00 15.73 288 VAL A N 1
ATOM 2306 C CA . VAL A 1 305 ? -22.694 55.980 32.564 1.00 15.35 288 VAL A CA 1
ATOM 2307 C C . VAL A 1 305 ? -22.726 56.036 34.085 1.00 14.92 288 VAL A C 1
ATOM 2308 O O . VAL A 1 305 ? -22.615 55.004 34.739 1.00 13.32 288 VAL A O 1
ATOM 2312 N N . ILE A 1 306 ? -22.870 57.222 34.663 1.00 11.76 289 ILE A N 1
ATOM 2313 C CA . ILE A 1 306 ? -22.683 57.307 36.103 1.00 11.96 289 ILE A CA 1
ATOM 2314 C C . ILE A 1 306 ? -23.752 56.555 36.912 1.00 15.50 289 ILE A C 1
ATOM 2315 O O . ILE A 1 306 ? -23.411 55.939 37.923 1.00 13.89 289 ILE A O 1
ATOM 2320 N N . PRO A 1 307 ? -25.028 56.538 36.459 1.00 14.39 290 PRO A N 1
ATOM 2321 C CA . PRO A 1 307 ? -25.942 55.671 37.214 1.00 14.06 290 PRO A CA 1
ATOM 2322 C C . PRO A 1 307 ? -25.560 54.187 37.185 1.00 14.80 290 PRO A C 1
ATOM 2323 O O . PRO A 1 307 ? -25.818 53.487 38.170 1.00 14.53 290 PRO A O 1
ATOM 2327 N N . ALA A 1 308 ? -24.975 53.713 36.088 1.00 12.39 291 ALA A N 1
ATOM 2328 C CA . ALA A 1 308 ? -24.573 52.306 35.998 1.00 14.88 291 ALA A CA 1
ATOM 2329 C C . ALA A 1 308 ? -23.366 52.051 36.901 1.00 12.87 291 ALA A C 1
ATOM 2330 O O . ALA A 1 308 ? -23.284 51.023 37.580 1.00 12.92 291 ALA A O 1
ATOM 2332 N N . TYR A 1 309 ? -22.440 52.999 36.890 1.00 12.97 292 TYR A N 1
ATOM 2333 C CA . TYR A 1 309 ? -21.268 52.975 37.760 1.00 12.16 292 TYR A CA 1
ATOM 2334 C C . TYR A 1 309 ? -21.715 52.868 39.229 1.00 13.01 292 TYR A C 1
ATOM 2335 O O . TYR A 1 309 ? -21.208 52.036 39.984 1.00 12.68 292 TYR A O 1
ATOM 2344 N N A MET A 1 310 ? -22.666 53.707 39.629 0.50 12.80 293 MET A N 1
ATOM 2345 N N B MET A 1 310 ? -22.672 53.706 39.612 0.50 12.82 293 MET A N 1
ATOM 2346 C CA A MET A 1 310 ? -23.235 53.627 40.974 0.50 12.96 293 MET A CA 1
ATOM 2347 C CA B MET A 1 310 ? -23.245 53.669 40.953 0.50 12.91 293 MET A CA 1
ATOM 2348 C C A MET A 1 310 ? -23.874 52.274 41.230 0.50 12.39 293 MET A C 1
ATOM 2349 C C B MET A 1 310 ? -23.918 52.324 41.238 0.50 12.49 293 MET A C 1
ATOM 2350 O O A MET A 1 310 ? -23.726 51.702 42.303 0.50 13.12 293 MET A O 1
ATOM 2351 O O B MET A 1 310 ? -23.808 51.793 42.333 0.50 13.05 293 MET A O 1
ATOM 2360 N N . GLY A 1 311 ? -24.609 51.780 40.241 1.00 13.73 294 GLY A N 1
ATOM 2361 C CA . GLY A 1 311 ? -25.269 50.491 40.369 1.00 12.20 294 GLY A CA 1
ATOM 2362 C C . GLY A 1 311 ? -24.261 49.373 40.619 1.00 12.51 294 GLY A C 1
ATOM 2363 O O . GLY A 1 311 ? -24.507 48.458 41.407 1.00 11.43 294 GLY A O 1
ATOM 2364 N N . LEU A 1 312 ? -23.117 49.440 39.948 1.00 13.05 295 LEU A N 1
ATOM 2365 C CA . LEU A 1 312 ? -22.075 48.426 40.125 1.00 12.54 295 LEU A CA 1
ATOM 2366 C C . LEU A 1 312 ? -21.526 48.433 41.538 1.00 11.08 295 LEU A C 1
ATOM 2367 O O . LEU A 1 312 ? -21.277 47.380 42.119 1.00 12.65 295 LEU A O 1
ATOM 2372 N N . ILE A 1 313 ? -21.322 49.631 42.075 1.00 12.38 296 ILE A N 1
ATOM 2373 C CA . ILE A 1 313 ? -20.851 49.798 43.449 1.00 11.70 296 ILE A CA 1
ATOM 2374 C C . ILE A 1 313 ? -21.886 49.310 44.480 1.00 12.43 296 ILE A C 1
ATOM 2375 O O . ILE A 1 313 ? -21.536 48.649 45.469 1.00 9.85 296 ILE A O 1
ATOM 2380 N N . LYS A 1 314 ? -23.160 49.598 44.229 1.00 13.11 297 LYS A N 1
ATOM 2381 C CA . LYS A 1 314 ? -24.223 49.153 45.125 1.00 11.33 297 LYS A CA 1
ATOM 2382 C C . LYS A 1 314 ? -24.251 47.625 45.155 1.00 11.70 297 LYS A C 1
ATOM 2383 O O . LYS A 1 314 ? -24.385 47.020 46.219 1.00 13.71 297 LYS A O 1
ATOM 2389 N N . GLN A 1 315 ? -24.083 47.003 43.995 1.00 11.36 298 GLN A N 1
ATOM 2390 C CA . GLN A 1 315 ? -24.008 45.542 43.924 1.00 11.36 298 GLN A CA 1
ATOM 2391 C C . GLN A 1 315 ? -22.813 45.019 44.715 1.00 11.76 298 GLN A C 1
ATOM 2392 O O . GLN A 1 315 ? -22.919 43.994 45.387 1.00 11.60 298 GLN A O 1
ATOM 2398 N N . ALA A 1 316 ? -21.672 45.712 44.614 1.00 11.15 299 ALA A N 1
ATOM 2399 C CA . ALA A 1 316 ? -20.470 45.328 45.366 1.00 9.77 299 ALA A CA 1
ATOM 2400 C C . ALA A 1 316 ? -20.733 45.409 46.863 1.00 12.81 299 ALA A C 1
ATOM 2401 O O . ALA A 1 316 ? -20.336 44.526 47.625 1.00 11.42 299 ALA A O 1
ATOM 2403 N N . ASP A 1 317 ? -21.432 46.454 47.289 1.00 12.17 300 ASP A N 1
ATOM 2404 C CA . ASP A 1 317 ? -21.794 46.570 48.698 1.00 12.83 300 ASP A CA 1
ATOM 2405 C C . ASP A 1 317 ? -22.677 45.409 49.158 1.00 14.44 300 ASP A C 1
ATOM 2406 O O . ASP A 1 317 ? -22.458 44.849 50.236 1.00 14.24 300 ASP A O 1
ATOM 2411 N N . ASP A 1 318 ? -23.671 45.044 48.352 1.00 15.46 301 ASP A N 1
ATOM 2412 C CA . ASP A 1 318 ? -24.537 43.915 48.708 1.00 14.42 301 ASP A CA 1
ATOM 2413 C C . ASP A 1 318 ? -23.719 42.627 48.812 1.00 15.09 301 ASP A C 1
ATOM 2414 O O . ASP A 1 318 ? -23.951 41.803 49.702 1.00 12.68 301 ASP A O 1
ATOM 2419 N N . GLN A 1 319 ? -22.752 42.451 47.912 1.00 12.88 302 GLN A N 1
ATOM 2420 C CA . GLN A 1 319 ? -21.907 41.262 47.973 1.00 12.26 302 GLN A CA 1
ATOM 2421 C C . GLN A 1 319 ? -20.921 41.297 49.159 1.00 14.98 302 GLN A C 1
ATOM 2422 O O . GLN A 1 319 ? -20.589 40.247 49.713 1.00 15.58 302 GLN A O 1
ATOM 2428 N N . MET A 1 320 ? -20.473 42.483 49.571 1.00 12.82 303 MET A N 1
ATOM 2429 C CA . MET A 1 320 ? -19.669 42.572 50.803 1.00 13.06 303 MET A CA 1
ATOM 2430 C C . MET A 1 320 ? -20.527 42.163 52.005 1.00 13.83 303 MET A C 1
ATOM 2431 O O . MET A 1 320 ? -20.072 41.424 52.873 1.00 16.12 303 MET A O 1
ATOM 2436 N N . GLY A 1 321 ? -21.773 42.629 52.036 1.00 15.87 304 GLY A N 1
ATOM 2437 C CA . GLY A 1 321 ? -22.704 42.215 53.083 1.00 15.97 304 GLY A CA 1
ATOM 2438 C C . GLY A 1 321 ? -22.822 40.707 53.169 1.00 16.09 304 GLY A C 1
ATOM 2439 O O . GLY A 1 321 ? -22.778 40.120 54.255 1.00 16.04 304 GLY A O 1
ATOM 2440 N N . ARG A 1 322 ? -22.945 40.073 52.008 1.00 15.33 305 ARG A N 1
ATOM 2441 C CA . ARG A 1 322 ? -23.050 38.623 51.918 1.00 15.60 305 ARG A CA 1
ATOM 2442 C C . ARG A 1 322 ? -21.776 37.947 52.441 1.00 19.87 305 ARG A C 1
ATOM 2443 O O . ARG A 1 322 ? -21.829 36.989 53.225 1.00 17.24 305 ARG A O 1
ATOM 2451 N N . LEU A 1 323 ? -20.633 38.476 52.020 1.00 17.03 306 LEU A N 1
ATOM 2452 C CA . LEU A 1 323 ? -19.330 37.947 52.403 1.00 15.79 306 LEU A CA 1
ATOM 2453 C C . LEU A 1 323 ? -19.070 38.091 53.900 1.00 15.29 306 LEU A C 1
ATOM 2454 O O . LEU A 1 323 ? -18.666 37.135 54.567 1.00 16.08 306 LEU A O 1
ATOM 2459 N N . PHE A 1 324 ? -19.309 39.286 54.423 1.00 13.54 307 PHE A N 1
ATOM 2460 C CA . PHE A 1 324 ? -19.045 39.565 55.828 1.00 16.59 307 PHE A CA 1
ATOM 2461 C C . PHE A 1 324 ? -20.008 38.794 56.747 1.00 21.94 307 PHE A C 1
ATOM 2462 O O . PHE A 1 324 ? -19.608 38.332 57.816 1.00 20.03 307 PHE A O 1
ATOM 2470 N N . LYS A 1 325 ? -21.264 38.639 56.324 1.00 18.87 308 LYS A N 1
ATOM 2471 C CA . LYS A 1 325 ? -22.216 37.811 57.070 1.00 17.84 308 LYS A CA 1
ATOM 2472 C C . LYS A 1 325 ? -21.747 36.358 57.139 1.00 19.38 308 LYS A C 1
ATOM 2473 O O . LYS A 1 325 ? -21.835 35.715 58.188 1.00 21.30 308 LYS A O 1
ATOM 2479 N N . TRP A 1 326 ? -21.253 35.839 56.020 1.00 20.04 309 TRP A N 1
ATOM 2480 C CA . TRP A 1 326 ? -20.710 34.483 55.984 1.00 19.72 309 TRP A CA 1
ATOM 2481 C C . TRP A 1 326 ? -19.477 34.339 56.892 1.00 23.09 309 TRP A C 1
ATOM 2482 O O . TRP A 1 326 ? -19.346 33.338 57.596 1.00 20.96 309 TRP A O 1
ATOM 2493 N N . LEU A 1 327 ? -18.581 35.328 56.884 1.00 21.03 310 LEU A N 1
ATOM 2494 C CA . LEU A 1 327 ? -17.411 35.285 57.765 1.00 20.71 310 LEU A CA 1
ATOM 2495 C C . LEU A 1 327 ? -17.839 35.248 59.240 1.00 26.05 310 LEU A C 1
ATOM 2496 O O . LEU A 1 327 ? -17.298 34.475 60.028 1.00 21.33 310 LEU A O 1
ATOM 2501 N N . GLU A 1 328 ? -18.816 36.078 59.599 1.00 23.13 311 GLU A N 1
ATOM 2502 C CA . GLU A 1 328 ? -19.348 36.097 60.965 1.00 28.35 311 GLU A CA 1
ATOM 2503 C C . GLU A 1 328 ? -19.973 34.762 61.340 1.00 27.44 311 GLU A C 1
ATOM 2504 O O . GLU A 1 328 ? -19.700 34.212 62.407 1.00 27.35 311 GLU A O 1
ATOM 2510 N N . ASP A 1 329 ? -20.816 34.254 60.451 1.00 23.07 312 ASP A N 1
ATOM 2511 C CA . ASP A 1 329 ? -21.596 33.054 60.734 1.00 25.16 312 ASP A CA 1
ATOM 2512 C C . ASP A 1 329 ? -20.721 31.824 60.894 1.00 26.54 312 ASP A C 1
ATOM 2513 O O . ASP A 1 329 ? -21.083 30.909 61.626 1.00 25.73 312 ASP A O 1
ATOM 2518 N N . THR A 1 330 ? -19.577 31.798 60.211 1.00 24.94 313 THR A N 1
ATOM 2519 C CA . THR A 1 330 ? -18.681 30.646 60.288 1.00 26.77 313 THR A CA 1
ATOM 2520 C C . THR A 1 330 ? -17.529 30.878 61.266 1.00 25.48 313 THR A C 1
ATOM 2521 O O . THR A 1 330 ? -16.605 30.071 61.345 1.00 32.03 313 THR A O 1
ATOM 2525 N N . GLY A 1 331 ? -17.594 31.980 62.005 1.00 25.94 314 GLY A N 1
ATOM 2526 C CA . GLY A 1 331 ? -16.653 32.248 63.077 1.00 29.51 314 GLY A CA 1
ATOM 2527 C C . GLY A 1 331 ? -15.281 32.710 62.615 1.00 31.93 314 GLY A C 1
ATOM 2528 O O . GLY A 1 331 ? -14.301 32.586 63.348 1.00 31.94 314 GLY A O 1
ATOM 2529 N N . ARG A 1 332 ? -15.211 33.258 61.407 1.00 25.97 315 ARG A N 1
ATOM 2530 C CA . ARG A 1 332 ? -13.937 33.684 60.838 1.00 28.11 315 ARG A CA 1
ATOM 2531 C C . ARG A 1 332 ? -13.663 35.165 61.059 1.00 27.50 315 ARG A C 1
ATOM 2532 O O . ARG A 1 332 ? -12.515 35.614 60.959 1.00 27.88 315 ARG A O 1
ATOM 2540 N N . MET A 1 333 ? -14.707 35.918 61.371 1.00 27.33 316 MET A N 1
ATOM 2541 C CA . MET A 1 333 ? -14.571 37.353 61.595 1.00 28.12 316 MET A CA 1
ATOM 2542 C C . MET A 1 333 ? -13.575 37.669 62.711 1.00 32.32 316 MET A C 1
ATOM 2543 O O . MET A 1 333 ? -12.927 38.713 62.689 1.00 33.59 316 MET A O 1
ATOM 2548 N N . GLN A 1 334 ? -13.449 36.769 63.680 1.00 25.40 317 GLN A N 1
ATOM 2549 C CA . GLN A 1 334 ? -12.552 37.001 64.805 1.00 32.16 317 GLN A CA 1
ATOM 2550 C C . GLN A 1 334 ? -11.091 36.758 64.428 1.00 27.35 317 GLN A C 1
ATOM 2551 O O . GLN A 1 334 ? -10.186 37.216 65.123 1.00 30.81 317 GLN A O 1
ATOM 2557 N N . ASP A 1 335 ? -10.873 36.050 63.321 1.00 25.44 318 ASP A N 1
ATOM 2558 C CA . ASP A 1 335 ? -9.539 35.626 62.889 1.00 26.83 318 ASP A CA 1
ATOM 2559 C C . ASP A 1 335 ? -9.035 36.325 61.634 1.00 25.01 318 ASP A C 1
ATOM 2560 O O . ASP A 1 335 ? -7.966 35.983 61.124 1.00 22.25 318 ASP A O 1
ATOM 2565 N N . THR A 1 336 ? -9.805 37.273 61.118 1.00 20.37 319 THR A N 1
ATOM 2566 C CA . THR A 1 336 ? -9.540 37.778 59.775 1.00 22.43 319 THR A CA 1
ATOM 2567 C C . THR A 1 336 ? -9.423 39.291 59.730 1.00 19.77 319 THR A C 1
ATOM 2568 O O . THR A 1 336 ? -10.374 40.001 60.034 1.00 20.00 319 THR A O 1
ATOM 2572 N N . MET A 1 337 ? -8.237 39.774 59.369 1.00 18.92 320 MET A N 1
ATOM 2573 C CA . MET A 1 337 ? -8.048 41.183 59.052 1.00 13.64 320 MET A 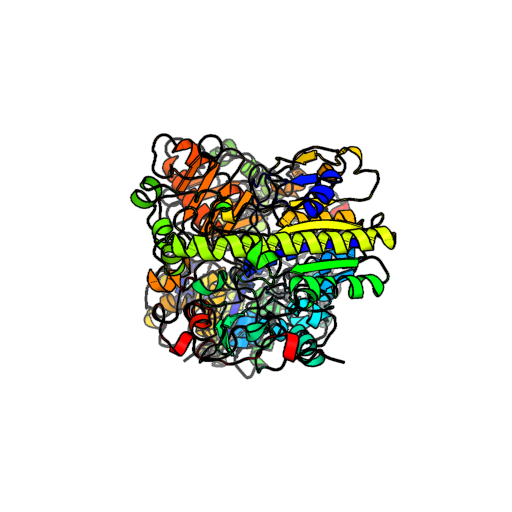CA 1
ATOM 2574 C C . MET A 1 337 ? -8.665 41.411 57.679 1.00 13.45 320 MET A C 1
ATOM 2575 O O . MET A 1 337 ? -8.486 40.605 56.778 1.00 14.43 320 MET A O 1
ATOM 2580 N N . ILE A 1 338 ? -9.439 42.479 57.532 1.00 13.27 321 ILE A N 1
ATOM 2581 C CA . ILE A 1 338 ? -10.033 42.781 56.237 1.00 14.87 321 ILE A CA 1
ATOM 2582 C C . ILE A 1 338 ? -9.597 44.155 55.777 1.00 13.89 321 ILE A C 1
ATOM 2583 O O . ILE A 1 338 ? -9.701 45.133 56.514 1.00 15.72 321 ILE A O 1
ATOM 2588 N N . VAL A 1 339 ? -9.111 44.211 54.545 1.00 12.99 322 VAL A N 1
ATOM 2589 C CA . VAL A 1 339 ? -8.699 45.451 53.920 1.00 12.68 322 VAL A CA 1
ATOM 2590 C C . VAL A 1 339 ? -9.599 45.669 52.708 1.00 13.11 322 VAL A C 1
ATOM 2591 O O . VAL A 1 339 ? -9.840 44.734 51.956 1.00 14.00 322 VAL A O 1
ATOM 2595 N N . LEU A 1 340 ? -10.099 46.884 52.517 1.00 11.28 323 LEU A N 1
ATOM 2596 C CA . LEU A 1 340 ? -10.898 47.175 51.328 1.00 10.96 323 LEU A CA 1
ATOM 2597 C C . LEU A 1 340 ? -10.347 48.445 50.692 1.00 11.62 323 LEU A C 1
ATOM 2598 O O . LEU A 1 340 ? -10.215 49.473 51.354 1.00 11.04 323 LEU A O 1
ATOM 2603 N N . THR A 1 341 ? -9.995 48.372 49.415 1.00 12.02 324 THR A N 1
ATOM 2604 C CA . THR A 1 341 ? -9.390 49.515 48.761 1.00 10.33 324 THR A CA 1
ATOM 2605 C C . THR A 1 341 ? -9.633 49.467 47.241 1.00 12.37 324 THR A C 1
ATOM 2606 O O . THR A 1 341 ? -10.434 48.669 46.763 1.00 11.08 324 THR A O 1
ATOM 2610 N N . SER A 1 342 ? -8.945 50.336 46.506 1.00 10.71 325 SER A N 1
ATOM 2611 C CA . SER A 1 342 ? -9.110 50.513 45.059 1.00 10.55 325 SER A CA 1
ATOM 2612 C C . SER A 1 342 ? -7.745 50.696 44.388 1.00 11.13 325 SER A C 1
ATOM 2613 O O . SER A 1 342 ? -6.804 51.124 45.043 1.00 10.80 325 SER A O 1
ATOM 2616 N N . ASP A 1 343 ? -7.619 50.405 43.097 1.00 10.03 326 ASP A N 1
ATOM 2617 C CA . ASP A 1 343 ? -6.320 50.645 42.462 1.00 13.24 326 ASP A CA 1
ATOM 2618 C C . ASP A 1 343 ? -6.174 52.062 41.891 1.00 13.70 326 ASP A C 1
ATOM 2619 O O . ASP A 1 343 ? -5.056 52.484 41.559 1.00 11.21 326 ASP A O 1
ATOM 2624 N N . HIS A 1 344 ? -7.300 52.778 41.792 1.00 14.17 327 HIS A N 1
ATOM 2625 C CA . HIS A 1 344 ? -7.391 54.177 41.335 1.00 10.50 327 HIS A CA 1
ATOM 2626 C C . HIS A 1 344 ? -8.870 54.517 41.137 1.00 12.28 327 HIS A C 1
ATOM 2627 O O . HIS A 1 344 ? -9.704 53.615 41.084 1.00 10.80 327 HIS A O 1
ATOM 2634 N N . GLY A 1 345 ? -9.178 55.801 40.970 1.00 9.58 328 GLY A N 1
ATOM 2635 C CA . GLY A 1 345 ? -10.546 56.233 40.702 1.00 10.84 328 GLY A CA 1
ATOM 2636 C C . GLY A 1 345 ? -10.895 56.338 39.227 1.00 13.73 328 GLY A C 1
ATOM 2637 O O . GLY A 1 345 ? -10.408 55.572 38.403 1.00 12.58 328 GLY A O 1
ATOM 2638 N N . ASP A 1 346 ? -11.757 57.302 38.911 1.00 15.79 329 ASP A N 1
ATOM 2639 C CA . ASP A 1 346 ? -12.337 57.482 37.582 1.00 15.30 329 ASP A CA 1
ATOM 2640 C C . ASP A 1 346 ? -12.780 58.936 37.521 1.00 13.44 329 ASP A C 1
ATOM 2641 O O . ASP A 1 346 ? -13.473 59.400 38.414 1.00 15.77 329 ASP A O 1
ATOM 2646 N N . PHE A 1 347 ? -12.373 59.673 36.498 1.00 12.76 330 PHE A N 1
ATOM 2647 C CA . PHE A 1 347 ? -12.744 61.089 36.456 1.00 10.32 330 PHE A CA 1
ATOM 2648 C C . PHE A 1 347 ? -14.246 61.295 36.171 1.00 14.06 330 PHE A C 1
ATOM 2649 O O . PHE A 1 347 ? -14.844 62.234 36.695 1.00 11.95 330 PHE A O 1
ATOM 2657 N N . LEU A 1 348 ? -14.833 60.416 35.356 1.00 10.91 331 LEU A N 1
ATOM 2658 C CA . LEU A 1 348 ? -16.269 60.492 34.988 1.00 12.15 331 LEU A CA 1
ATOM 2659 C C . LEU A 1 348 ? -16.665 61.883 34.507 1.00 14.94 331 LEU A C 1
ATOM 2660 O O . LEU A 1 348 ? -17.790 62.338 34.754 1.00 15.07 331 LEU A O 1
ATOM 2665 N N . GLY A 1 349 ? -15.745 62.565 33.827 1.00 18.11 332 GLY A N 1
ATOM 2666 C CA . GLY A 1 349 ? -15.990 63.929 33.385 1.00 13.12 332 GLY A CA 1
ATOM 2667 C C . GLY A 1 349 ? -15.452 65.044 34.273 1.00 12.78 332 GLY A C 1
ATOM 2668 O O . GLY A 1 349 ? -15.352 66.179 33.815 1.00 14.20 332 GLY A O 1
ATOM 2669 N N . ASP A 1 350 ? -15.119 64.761 35.534 1.00 13.70 333 ASP A N 1
ATOM 2670 C CA . ASP A 1 350 ? -14.466 65.779 36.352 1.00 16.27 333 ASP A CA 1
ATOM 2671 C C . ASP A 1 350 ? -13.209 66.254 35.632 1.00 15.87 333 ASP A C 1
ATOM 2672 O O . ASP A 1 350 ? -12.548 65.459 34.974 1.00 14.26 333 ASP A O 1
ATOM 2677 N N . HIS A 1 351 ? -12.926 67.554 35.722 1.00 13.97 334 HIS A N 1
ATOM 2678 C CA . HIS A 1 351 ? -11.701 68.149 35.171 1.00 17.39 334 HIS A CA 1
ATOM 2679 C C . HIS A 1 351 ? -11.576 67.974 33.661 1.00 19.59 334 HIS A C 1
ATOM 2680 O O . HIS A 1 351 ? -10.460 67.988 33.107 1.00 17.07 334 HIS A O 1
ATOM 2687 N N . TRP A 1 352 ? -12.738 67.837 33.014 1.00 16.70 335 TRP A N 1
ATOM 2688 C CA . TRP A 1 352 ? -12.864 67.710 31.558 1.00 19.73 335 TRP A CA 1
ATOM 2689 C C . TRP A 1 352 ? -12.193 66.452 31.025 1.00 19.33 335 TRP A C 1
ATOM 2690 O O . TRP A 1 352 ? -11.812 66.396 29.851 1.00 15.10 335 TRP A O 1
ATOM 2701 N N . MET A 1 353 ? -12.073 65.440 31.884 1.00 18.22 336 MET A N 1
ATOM 2702 C CA . MET A 1 353 ? -11.401 64.201 31.508 1.00 15.81 336 MET A CA 1
ATOM 2703 C C . MET A 1 353 ? -12.264 62.974 31.740 1.00 17.16 336 MET A C 1
ATOM 2704 O O . MET A 1 353 ? -13.210 62.989 32.540 1.00 15.23 336 MET A O 1
ATOM 2709 N N . GLY A 1 354 ? -11.936 61.918 31.013 1.00 16.44 337 GLY A N 1
ATOM 2710 C CA . GLY A 1 354 ? -12.512 60.613 31.252 1.00 18.03 337 GLY A CA 1
ATOM 2711 C C . GLY A 1 354 ? -11.391 59.705 31.705 1.00 17.47 337 GLY A C 1
ATOM 2712 O O . GLY A 1 354 ? -10.242 60.147 31.829 1.00 15.43 337 GLY A O 1
ATOM 2713 N N . GLU A 1 355 ? -11.719 58.444 31.955 1.00 15.67 338 GLU A N 1
ATOM 2714 C CA . GLU A 1 355 ? -10.735 57.485 32.455 1.00 18.52 338 GLU A CA 1
ATOM 2715 C C . GLU A 1 355 ? -10.066 57.977 33.746 1.00 16.25 338 GLU A C 1
ATOM 2716 O O . GLU A 1 355 ? -10.735 58.526 34.620 1.00 15.06 338 GLU A O 1
ATOM 2722 N N . LYS A 1 356 ? -8.755 57.787 33.881 1.00 16.74 339 LYS A N 1
ATOM 2723 C CA . LYS A 1 356 ? -8.148 58.011 35.187 1.00 13.76 339 LYS A CA 1
ATOM 2724 C C . LYS A 1 356 ? -6.701 58.499 35.168 1.00 18.65 339 LYS A C 1
ATOM 2725 O O . LYS A 1 356 ? -6.113 58.695 36.228 1.00 16.69 339 LYS A O 1
ATOM 2731 N N . THR A 1 357 ? -6.121 58.715 33.993 1.00 16.68 340 THR A N 1
ATOM 2732 C CA . THR A 1 357 ? -4.666 58.911 33.947 1.00 15.01 340 THR A CA 1
ATOM 2733 C C . THR A 1 357 ? -4.227 60.362 34.099 1.00 15.20 340 THR A C 1
ATOM 2734 O O . THR A 1 357 ? -3.635 60.926 33.186 1.00 19.76 340 THR A O 1
ATOM 2738 N N . PHE A 1 358 ? -4.521 60.954 35.255 1.00 15.99 341 PHE A N 1
ATOM 2739 C CA . PHE A 1 358 ? -3.962 62.249 35.638 1.00 16.35 341 PHE A CA 1
ATOM 2740 C C . PHE A 1 358 ? -3.968 62.294 37.159 1.00 15.02 341 PHE A C 1
ATOM 2741 O O . PHE A 1 358 ? -4.404 61.338 37.789 1.00 15.49 341 PHE A O 1
ATOM 2749 N N . PHE A 1 359 ? -3.472 63.370 37.765 1.00 13.88 342 PHE A N 1
ATOM 2750 C CA . PHE A 1 359 ? -3.158 63.290 39.192 1.00 13.78 342 PHE A CA 1
ATOM 2751 C C . PHE A 1 359 ? -4.171 63.889 40.169 1.00 12.85 342 PHE A C 1
ATOM 2752 O O . PHE A 1 359 ? -3.946 63.838 41.383 1.00 15.32 342 PHE A O 1
ATOM 2760 N N . HIS A 1 360 ? -5.279 64.440 39.682 1.00 13.72 343 HIS A N 1
ATOM 2761 C CA . HIS A 1 360 ? -6.292 64.955 40.600 1.00 12.81 343 HIS A CA 1
ATOM 2762 C C . HIS A 1 360 ? -6.764 63.860 41.559 1.00 12.66 343 HIS A C 1
ATOM 2763 O O . HIS A 1 360 ? -6.753 62.680 41.210 1.00 12.46 343 HIS A O 1
ATOM 2770 N N . ASP A 1 361 ? -7.195 64.263 42.752 1.00 13.75 344 ASP A N 1
ATOM 2771 C CA . ASP A 1 361 ? -7.692 63.328 43.764 1.00 15.81 344 ASP A CA 1
ATOM 2772 C C . ASP A 1 361 ? -8.777 62.376 43.234 1.00 15.32 344 ASP A C 1
ATOM 2773 O O . ASP A 1 361 ? -8.887 61.251 43.716 1.00 12.43 344 ASP A O 1
ATOM 2778 N N . ALA A 1 362 ? -9.580 62.817 42.258 1.00 13.51 345 ALA A N 1
ATOM 2779 C CA . ALA A 1 362 ? -10.670 61.959 41.765 1.00 15.20 345 ALA A CA 1
ATOM 2780 C C . ALA A 1 362 ? -10.110 60.661 41.204 1.00 13.23 345 ALA A C 1
ATOM 2781 O O . ALA A 1 362 ? -10.813 59.641 41.170 1.00 13.10 345 ALA A O 1
ATOM 2783 N N . SER A 1 363 ? -8.844 60.685 40.780 1.00 12.77 346 SER A N 1
ATOM 2784 C CA . SER A 1 363 ? -8.194 59.447 40.373 1.00 13.53 346 SER A CA 1
ATOM 2785 C C . SER A 1 363 ? -7.222 58.912 41.431 1.00 13.28 346 SER A C 1
ATOM 2786 O O . SER A 1 363 ? -7.257 57.717 41.743 1.00 15.08 346 SER A O 1
ATOM 2789 N N . THR A 1 364 ? -6.374 59.773 41.993 1.00 10.78 347 THR A N 1
ATOM 2790 C CA . THR A 1 364 ? -5.232 59.268 42.774 1.00 14.58 347 THR A CA 1
ATOM 2791 C C . THR A 1 364 ? -5.518 58.995 44.253 1.00 13.43 347 THR A C 1
ATOM 2792 O O . THR A 1 364 ? -4.791 58.234 44.903 1.00 11.99 347 THR A O 1
ATOM 2796 N N . ARG A 1 365 ? -6.546 59.625 44.793 1.00 11.74 348 ARG A N 1
ATOM 2797 C CA . ARG A 1 365 ? -6.926 59.355 46.174 1.00 13.37 348 ARG A CA 1
ATOM 2798 C C . ARG A 1 365 ? -7.937 58.216 46.181 1.00 13.79 348 ARG A C 1
ATOM 2799 O O . ARG A 1 365 ? -8.891 58.246 45.432 1.00 13.16 348 ARG A O 1
ATOM 2807 N N . VAL A 1 366 ? -7.710 57.198 47.004 1.00 11.92 349 VAL A N 1
ATOM 2808 C CA . VAL A 1 366 ? -8.534 55.995 46.950 1.00 10.67 349 VAL A CA 1
ATOM 2809 C C . VAL A 1 366 ? -9.181 55.721 48.298 1.00 13.69 349 VAL A C 1
ATOM 2810 O O . VAL A 1 366 ? -8.650 56.132 49.335 1.00 16.04 349 VAL A O 1
ATOM 2814 N N . PRO A 1 367 ? -10.326 55.017 48.291 1.00 11.56 350 PRO A N 1
ATOM 2815 C CA . PRO A 1 367 ? -10.870 54.584 49.572 1.00 11.15 350 PRO A CA 1
ATOM 2816 C C . PRO A 1 367 ? -9.939 53.529 50.175 1.00 15.25 350 PRO A C 1
ATOM 2817 O O . PRO A 1 367 ? -9.294 52.763 49.446 1.00 13.83 350 PRO A O 1
ATOM 2821 N N . LEU A 1 368 ? -9.816 53.529 51.496 1.00 13.09 351 LEU A N 1
ATOM 2822 C CA . LEU A 1 368 ? -9.011 52.515 52.161 1.00 10.93 351 LEU A CA 1
ATOM 2823 C C . LEU A 1 368 ? -9.548 52.295 53.561 1.00 10.67 351 LEU A C 1
ATOM 2824 O O . LEU A 1 368 ? -9.525 53.201 54.390 1.00 13.83 351 LEU A O 1
ATOM 2829 N N . ILE A 1 369 ? -10.027 51.084 53.817 1.00 10.53 352 ILE A N 1
ATOM 2830 C CA . ILE A 1 369 ? -10.606 50.736 55.111 1.00 10.77 352 ILE A CA 1
ATOM 2831 C C . ILE A 1 369 ? -9.925 49.497 55.652 1.00 14.31 352 ILE A C 1
ATOM 2832 O O . ILE A 1 369 ? -9.818 48.499 54.938 1.00 11.41 352 ILE A O 1
ATOM 2837 N N . ILE A 1 370 ? -9.448 49.545 56.900 1.00 12.85 353 ILE A N 1
ATOM 2838 C CA . ILE A 1 370 ? -8.805 48.362 57.474 1.00 14.00 353 ILE A CA 1
ATOM 2839 C C . ILE A 1 370 ? -9.465 47.957 58.792 1.00 16.11 353 ILE A C 1
ATOM 2840 O O . ILE A 1 370 ? -9.590 48.768 59.718 1.00 12.96 353 ILE A O 1
ATOM 2845 N N . TYR A 1 371 ? -9.878 46.692 58.847 1.00 11.89 354 TYR A N 1
ATOM 2846 C CA . TYR A 1 371 ? -10.459 46.099 60.041 1.00 16.37 354 TYR A CA 1
ATOM 2847 C C . TYR A 1 371 ? -9.472 45.095 60.635 1.00 17.09 354 TYR A C 1
ATOM 2848 O O . TYR A 1 371 ? -9.140 44.095 59.999 1.00 16.99 354 TYR A O 1
ATOM 2857 N N . ASP A 1 372 ? -8.990 45.374 61.844 1.00 17.46 355 ASP A N 1
ATOM 2858 C CA . ASP A 1 372 ? -8.107 44.451 62.561 1.00 19.90 355 ASP A CA 1
ATOM 2859 C C . ASP A 1 372 ? -8.916 43.879 63.730 1.00 16.21 355 ASP A C 1
ATOM 2860 O O . ASP A 1 372 ? -9.303 44.617 64.613 1.00 17.62 355 ASP A O 1
ATOM 2865 N N . PRO A 1 373 ? -9.167 42.565 63.727 1.00 14.82 356 PRO A N 1
ATOM 2866 C CA . PRO A 1 373 ? -10.043 41.954 64.729 1.00 20.48 356 PRO A CA 1
ATOM 2867 C C . PRO A 1 373 ? -9.413 41.804 66.114 1.00 21.03 356 PRO A C 1
ATOM 2868 O O . PRO A 1 373 ? -10.126 41.459 67.057 1.00 19.16 356 PRO A O 1
ATOM 2872 N N . ARG A 1 374 ? -8.112 42.052 66.235 1.00 21.16 357 ARG A N 1
ATOM 2873 C CA . ARG A 1 374 ? -7.399 41.827 67.494 1.00 18.22 357 ARG A CA 1
ATOM 2874 C C . ARG A 1 374 ? -7.721 42.902 68.531 1.00 19.27 357 ARG A C 1
ATOM 2875 O O . ARG A 1 374 ? -8.059 44.032 68.171 1.00 18.40 357 ARG A O 1
ATOM 2883 N N . PRO A 1 375 ? -7.622 42.549 69.830 1.00 20.98 358 PRO A N 1
ATOM 2884 C CA . PRO A 1 375 ? -7.920 43.477 70.930 1.00 21.85 358 PRO A CA 1
ATOM 2885 C C . PRO A 1 375 ? -7.119 44.777 70.882 1.00 19.36 358 PRO A C 1
ATOM 2886 O O . PRO A 1 375 ? -7.606 45.824 71.309 1.00 19.73 358 PRO A O 1
ATOM 2890 N N . GLU A 1 376 ? -5.902 44.719 70.360 1.00 18.34 359 GLU A N 1
ATOM 2891 C CA . GLU A 1 376 ? -5.034 45.889 70.389 1.00 21.48 359 GLU A CA 1
ATOM 2892 C C . GLU A 1 376 ? -5.515 46.976 69.444 1.00 19.25 359 GLU A C 1
ATOM 2893 O O . GLU A 1 376 ? -5.013 48.089 69.489 1.00 18.97 359 GLU A O 1
ATOM 2899 N N . ALA A 1 377 ? -6.497 46.660 68.604 1.00 19.07 360 ALA A N 1
ATOM 2900 C CA . ALA A 1 377 ? -7.058 47.660 67.703 1.00 20.16 360 ALA A CA 1
ATOM 2901 C C . ALA A 1 377 ? -8.450 48.090 68.150 1.00 20.74 360 ALA A C 1
ATOM 2902 O O . ALA A 1 377 ? -9.128 48.822 67.441 1.00 20.26 360 ALA A O 1
ATOM 2904 N N . ASP A 1 378 ? -8.874 47.634 69.328 1.00 19.06 361 ASP A N 1
ATOM 2905 C CA . ASP A 1 378 ? -10.190 47.999 69.847 1.00 19.37 361 ASP A CA 1
ATOM 2906 C C . ASP A 1 378 ? -10.310 49.505 70.005 1.00 19.70 361 ASP A C 1
ATOM 2907 O O . ASP A 1 378 ? -11.358 50.091 69.728 1.00 23.28 361 ASP A O 1
ATOM 2912 N N . ALA A 1 379 ? -9.219 50.124 70.436 1.00 22.51 362 ALA A N 1
ATOM 2913 C CA . ALA A 1 379 ? -9.218 51.538 70.787 1.00 27.20 362 ALA A CA 1
ATOM 2914 C C . ALA A 1 379 ? -9.489 52.475 69.609 1.00 28.75 362 ALA A C 1
ATOM 2915 O O . ALA A 1 379 ? -9.941 53.603 69.809 1.00 27.60 362 ALA A O 1
ATOM 2917 N N . THR A 1 380 ? -9.217 52.020 68.388 1.00 21.47 363 THR A N 1
ATOM 2918 C CA . THR A 1 380 ? -9.330 52.892 67.225 1.00 19.42 363 THR A CA 1
ATOM 2919 C C . THR A 1 380 ? -10.537 52.603 66.332 1.00 18.35 363 THR A C 1
ATOM 2920 O O . THR A 1 380 ? -10.697 53.252 65.305 1.00 18.96 363 THR A O 1
ATOM 2924 N N . ARG A 1 381 ? -11.372 51.639 66.703 1.00 19.32 364 ARG A N 1
ATOM 2925 C CA . ARG A 1 381 ? -12.522 51.292 65.853 1.00 18.87 364 ARG A CA 1
ATOM 2926 C C . ARG A 1 381 ? -13.443 52.490 65.656 1.00 22.46 364 ARG A C 1
ATOM 2927 O O . ARG A 1 381 ? -13.791 53.185 66.621 1.00 18.54 364 ARG A O 1
ATOM 2935 N N . GLY A 1 382 ? -13.800 52.743 64.396 1.00 14.37 365 GLY A N 1
ATOM 2936 C CA . GLY A 1 382 ? -14.685 53.835 64.049 1.00 17.66 365 GLY A CA 1
ATOM 2937 C C . GLY A 1 382 ? -13.998 55.165 63.851 1.00 19.59 365 GLY A C 1
ATOM 2938 O O . GLY A 1 382 ? -14.663 56.176 63.637 1.00 20.29 365 GLY A O 1
ATOM 2939 N N . SER A 1 383 ? -12.670 55.174 63.909 1.00 16.78 366 SER A N 1
ATOM 2940 C CA . SER A 1 383 ? -11.928 56.419 63.741 1.00 18.27 366 SER A CA 1
ATOM 2941 C C . SER A 1 383 ? -11.594 56.672 62.278 1.00 16.03 366 SER A C 1
ATOM 2942 O O . SER A 1 383 ? -11.644 55.766 61.455 1.00 18.17 366 SER A O 1
ATOM 2945 N N . VAL A 1 384 ? -11.252 57.916 61.976 1.00 14.33 367 VAL A N 1
ATOM 2946 C CA . VAL A 1 384 ? -10.889 58.334 60.632 1.00 18.40 367 VAL A CA 1
ATOM 2947 C C . VAL A 1 384 ? -9.454 58.854 60.712 1.00 24.24 367 VAL A C 1
ATOM 2948 O O . VAL A 1 384 ? -9.153 59.720 61.540 1.00 23.76 367 VAL A O 1
ATOM 2952 N N . CYS A 1 385 ? -8.556 58.296 59.904 1.00 17.16 368 CYS A N 1
ATOM 2953 C CA . CYS A 1 385 ? -7.165 58.757 59.915 1.00 18.39 368 CYS A CA 1
ATOM 2954 C C . CYS A 1 385 ? -6.877 59.643 58.705 1.00 19.71 368 CYS A C 1
ATOM 2955 O O . CYS A 1 385 ? -6.986 59.202 57.558 1.00 18.36 368 CYS A O 1
ATOM 2958 N N . ASP A 1 386 ? -6.521 60.898 58.971 1.00 15.85 369 ASP A N 1
ATOM 2959 C CA . ASP A 1 386 ? -6.310 61.879 57.916 1.00 18.02 369 ASP A CA 1
ATOM 2960 C C . ASP A 1 386 ? -4.826 62.037 57.531 1.00 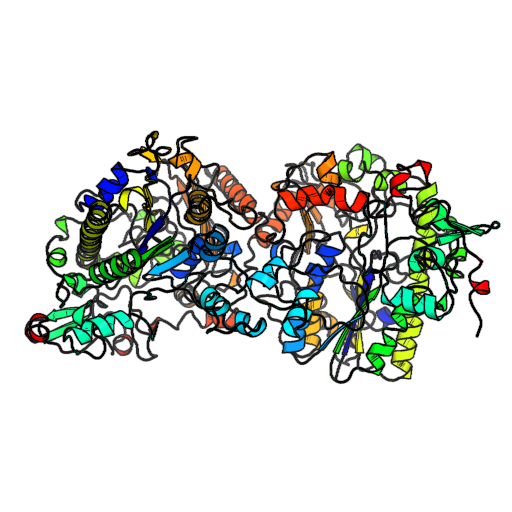19.55 369 ASP A C 1
ATOM 2961 O O . ASP A 1 386 ? -4.469 62.962 56.800 1.00 18.99 369 ASP A O 1
ATOM 2966 N N . ALA A 1 387 ? -3.977 61.135 58.011 1.00 14.23 370 ALA A N 1
ATOM 2967 C CA . ALA A 1 387 ? -2.546 61.184 57.678 1.00 17.25 370 ALA A CA 1
ATOM 2968 C C . ALA A 1 387 ? -2.285 60.766 56.237 1.00 18.12 370 ALA A C 1
ATOM 2969 O O . ALA A 1 387 ? -3.070 60.024 55.633 1.00 13.83 370 ALA A O 1
ATOM 2971 N N . LEU A 1 388 ? -1.162 61.235 55.702 1.00 15.65 371 LEU A N 1
ATOM 2972 C CA . LEU A 1 388 ? -0.736 60.874 54.353 1.00 14.01 371 LEU A CA 1
ATOM 2973 C C . LEU A 1 388 ? -0.394 59.385 54.281 1.00 15.23 371 LEU A C 1
ATOM 2974 O O . LEU A 1 388 ? 0.538 58.913 54.939 1.00 13.16 371 LEU A O 1
ATOM 2979 N N . VAL A 1 389 ? -1.161 58.652 53.484 1.00 10.84 372 VAL A N 1
ATOM 2980 C CA . VAL A 1 389 ? -1.011 57.207 53.382 1.00 12.30 372 VAL A CA 1
ATOM 2981 C C . VAL A 1 389 ? -0.809 56.834 51.910 1.00 11.40 372 VAL A C 1
ATOM 2982 O O . VAL A 1 389 ? -1.323 57.511 51.028 1.00 14.57 372 VAL A O 1
ATOM 2986 N N . GLU A 1 390 ? -0.033 55.781 51.648 1.00 12.33 373 GLU A N 1
ATOM 2987 C CA . GLU A 1 390 ? 0.231 55.338 50.282 1.00 11.93 373 GLU A CA 1
ATOM 2988 C C . GLU A 1 390 ? -0.177 53.886 50.142 1.00 13.11 373 GLU A C 1
ATOM 2989 O O . GLU A 1 390 ? -0.110 53.120 51.105 1.00 12.78 373 GLU A O 1
ATOM 2995 N N . SER A 1 391 ? -0.612 53.510 48.946 1.00 10.99 374 SER A N 1
ATOM 2996 C CA . SER A 1 391 ? -0.959 52.130 48.681 1.00 10.03 374 SER A CA 1
ATOM 2997 C C . SER A 1 391 ? 0.216 51.175 48.947 1.00 11.58 374 SER A C 1
ATOM 2998 O O . SER A 1 391 ? 0.003 50.006 49.296 1.00 12.61 374 SER A O 1
ATOM 3001 N N . ILE A 1 392 ? 1.451 51.654 48.793 1.00 10.40 375 ILE A N 1
ATOM 3002 C CA . ILE A 1 392 ? 2.605 50.797 49.097 1.00 10.71 375 ILE A CA 1
ATOM 3003 C C . ILE A 1 392 ? 2.758 50.526 50.613 1.00 10.84 375 ILE A C 1
ATOM 3004 O O . ILE A 1 392 ? 3.650 49.772 51.029 1.00 12.15 375 ILE A O 1
ATOM 3009 N N . ASP A 1 393 ? 1.892 51.120 51.431 1.00 10.70 376 ASP A N 1
ATOM 3010 C CA . ASP A 1 393 ? 1.905 50.856 52.882 1.00 10.22 376 ASP A CA 1
ATOM 3011 C C . ASP A 1 393 ? 1.322 49.495 53.229 1.00 10.98 376 ASP A C 1
ATOM 3012 O O . ASP A 1 393 ? 1.576 48.966 54.311 1.00 12.45 376 ASP A O 1
ATOM 3017 N N . LEU A 1 394 ? 0.517 48.932 52.328 1.00 13.07 377 LEU A N 1
ATOM 3018 C CA . LEU A 1 394 ? -0.178 47.690 52.650 1.00 13.63 377 LEU A CA 1
ATOM 3019 C C . LEU A 1 394 ? 0.771 46.506 52.869 1.00 12.37 377 LEU A C 1
ATOM 3020 O O . LEU A 1 394 ? 0.596 45.742 53.825 1.00 11.98 377 LEU A O 1
ATOM 3025 N N . ALA A 1 395 ? 1.767 46.348 51.997 1.00 11.21 378 ALA A N 1
ATOM 3026 C CA . ALA A 1 395 ? 2.702 45.226 52.122 1.00 11.00 378 ALA A CA 1
ATOM 3027 C C . ALA A 1 395 ? 3.378 45.150 53.507 1.00 14.04 378 ALA A C 1
ATOM 3028 O O . ALA A 1 395 ? 3.335 44.097 54.135 1.00 13.40 378 ALA A O 1
ATOM 3030 N N . PRO A 1 396 ? 3.997 46.249 53.990 1.00 12.53 379 PRO A N 1
ATOM 3031 C CA . PRO A 1 396 ? 4.601 46.070 55.321 1.00 13.61 379 PRO A CA 1
ATOM 3032 C C . PRO A 1 396 ? 3.547 45.924 56.434 1.00 12.32 379 PRO A C 1
ATOM 3033 O O . PRO A 1 396 ? 3.818 45.281 57.443 1.00 14.37 379 PRO A O 1
ATOM 3037 N N . THR A 1 397 ? 2.379 46.525 56.252 1.00 12.98 380 THR A N 1
ATOM 3038 C CA . THR A 1 397 ? 1.275 46.360 57.206 1.00 12.43 380 THR A CA 1
ATOM 3039 C C . THR A 1 397 ? 0.919 44.872 57.315 1.00 14.18 380 THR A C 1
ATOM 3040 O O . THR A 1 397 ? 0.770 44.339 58.420 1.00 12.80 380 THR A O 1
ATOM 3044 N N . PHE A 1 398 ? 0.851 44.195 56.167 1.00 10.02 381 PHE A N 1
ATOM 3045 C CA . PHE A 1 398 ? 0.488 42.776 56.127 1.00 11.52 381 PHE A CA 1
ATOM 3046 C C . PHE A 1 398 ? 1.570 41.897 56.754 1.00 13.96 381 PHE A C 1
ATOM 3047 O O . PHE A 1 398 ? 1.261 40.960 57.498 1.00 12.95 381 PHE A O 1
ATOM 3055 N N . VAL A 1 399 ? 2.832 42.176 56.428 1.00 13.95 382 VAL A N 1
ATOM 3056 C CA . VAL A 1 399 ? 3.941 41.428 57.022 1.00 15.24 382 VAL A CA 1
ATOM 3057 C C . VAL A 1 399 ? 3.879 41.521 58.554 1.00 15.04 382 VAL A C 1
ATOM 3058 O O . VAL A 1 399 ? 3.965 40.501 59.244 1.00 14.30 382 VAL A O 1
ATOM 3062 N N . GLU A 1 400 ? 3.712 42.734 59.077 1.00 12.48 383 GLU A N 1
ATOM 3063 C CA . GLU A 1 400 ? 3.664 42.935 60.526 1.00 18.25 383 GLU A CA 1
ATOM 3064 C C . GLU A 1 400 ? 2.415 42.278 61.132 1.00 17.16 383 GLU A C 1
ATOM 3065 O O . GLU A 1 400 ? 2.479 41.645 62.186 1.00 14.81 383 GLU A O 1
ATOM 3071 N N . ALA A 1 401 ? 1.287 42.392 60.442 1.00 13.29 384 ALA A N 1
ATOM 3072 C CA . ALA A 1 401 ? 0.061 41.752 60.909 1.00 14.65 384 ALA A CA 1
ATOM 3073 C C . ALA A 1 401 ? 0.246 40.244 60.948 1.00 17.72 384 ALA A C 1
ATOM 3074 O O . ALA A 1 401 ? -0.318 39.575 61.807 1.00 16.83 384 ALA A O 1
ATOM 3076 N N . ALA A 1 402 ? 1.052 39.718 60.026 1.00 14.21 385 ALA A N 1
ATOM 3077 C CA . ALA A 1 402 ? 1.293 38.279 59.948 1.00 17.15 385 ALA A CA 1
ATOM 3078 C C . ALA A 1 402 ? 2.298 37.829 61.004 1.00 18.49 385 ALA A C 1
ATOM 3079 O O . ALA A 1 402 ? 2.555 36.635 61.146 1.00 17.69 385 ALA A O 1
ATOM 3081 N N . GLY A 1 403 ? 2.864 38.785 61.734 1.00 18.25 386 GLY A N 1
ATOM 3082 C CA . GLY A 1 403 ? 3.799 38.482 62.810 1.00 19.07 386 GLY A CA 1
ATOM 3083 C C . GLY A 1 403 ? 5.256 38.517 62.392 1.00 22.01 386 GLY A C 1
ATOM 3084 O O . GLY A 1 403 ? 6.146 38.078 63.132 1.00 24.06 386 GLY A O 1
ATOM 3085 N N . GLY A 1 404 ? 5.517 39.024 61.195 1.00 17.34 387 GLY A N 1
ATOM 3086 C CA . GLY A 1 404 ? 6.882 39.091 60.712 1.00 18.58 387 GLY A CA 1
ATOM 3087 C C . GLY A 1 404 ? 7.475 40.463 60.928 1.00 18.23 387 GLY A C 1
ATOM 3088 O O . GLY A 1 404 ? 6.791 41.406 61.348 1.00 19.06 387 GLY A O 1
ATOM 3089 N N . LYS A 1 405 ? 8.761 40.578 60.636 1.00 20.18 388 LYS A N 1
ATOM 3090 C CA . LYS A 1 405 ? 9.428 41.864 60.640 1.00 21.20 388 LYS A CA 1
ATOM 3091 C C . LYS A 1 405 ? 9.544 42.344 59.189 1.00 20.93 388 LYS A C 1
ATOM 3092 O O . LYS A 1 405 ? 10.162 41.674 58.362 1.00 19.88 388 LYS A O 1
ATOM 3098 N N . PRO A 1 406 ? 8.917 43.488 58.865 1.00 19.46 389 PRO A N 1
ATOM 3099 C CA . PRO A 1 406 ? 8.966 43.976 57.482 1.00 17.32 389 PRO A CA 1
ATOM 3100 C C . PRO A 1 406 ? 10.377 44.376 57.066 1.00 19.22 389 PRO A C 1
ATOM 3101 O O . PRO A 1 406 ? 11.080 44.995 57.856 1.00 17.32 389 PRO A O 1
ATOM 3105 N N . ALA A 1 407 ? 10.762 44.033 55.841 1.00 16.68 390 ALA A N 1
ATOM 3106 C CA . ALA A 1 407 ? 12.088 44.340 55.329 1.00 18.09 390 ALA A CA 1
ATOM 3107 C C . ALA A 1 407 ? 12.115 45.736 54.729 1.00 16.62 390 ALA A C 1
ATOM 3108 O O . ALA A 1 407 ? 11.819 45.909 53.548 1.00 13.81 390 ALA A O 1
ATOM 3110 N N . MET A 1 408 ? 12.491 46.728 55.527 1.00 15.41 391 MET A N 1
ATOM 3111 C CA . MET A 1 408 ? 12.309 48.110 55.102 1.00 17.95 391 MET A CA 1
ATOM 3112 C C . MET A 1 408 ? 13.449 48.633 54.223 1.00 20.10 391 MET A C 1
ATOM 3113 O O . MET A 1 408 ? 13.408 49.784 53.782 1.00 19.02 391 MET A O 1
ATOM 3118 N N . HIS A 1 409 ? 14.442 47.780 53.949 1.00 15.24 392 HIS A N 1
ATOM 3119 C CA . HIS A 1 409 ? 15.457 48.069 52.933 1.00 16.57 392 HIS A CA 1
ATOM 3120 C C . HIS A 1 409 ? 14.973 47.643 51.544 1.00 20.21 392 HIS A C 1
ATOM 3121 O O . HIS A 1 409 ? 15.646 47.888 50.537 1.00 16.10 392 HIS A O 1
ATOM 3128 N N . ILE A 1 410 ? 13.800 47.007 51.504 1.00 13.19 393 ILE A N 1
ATOM 3129 C CA . ILE A 1 410 ? 13.170 46.586 50.253 1.00 12.26 393 ILE A CA 1
ATOM 3130 C C . ILE A 1 410 ? 11.814 47.285 50.094 1.00 15.57 393 ILE A C 1
ATOM 3131 O O . ILE A 1 410 ? 11.563 47.971 49.095 1.00 11.93 393 ILE A O 1
ATOM 3136 N N . LEU A 1 411 ? 10.955 47.110 51.097 1.00 12.57 394 LEU A N 1
ATOM 3137 C CA . LEU A 1 411 ? 9.661 47.787 51.160 1.00 12.13 394 LEU A CA 1
ATOM 3138 C C . LEU A 1 411 ? 9.863 49.276 51.457 1.00 16.86 394 LEU A C 1
ATOM 3139 O O . LEU A 1 411 ? 10.570 49.628 52.410 1.00 14.98 394 LEU A O 1
ATOM 3144 N N . GLU A 1 412 ? 9.232 50.146 50.665 1.00 10.62 395 GLU A N 1
ATOM 3145 C CA . GLU A 1 412 ? 9.498 51.588 50.746 1.00 13.01 395 GLU A CA 1
ATOM 3146 C C . GLU A 1 412 ? 8.459 52.421 51.498 1.00 16.54 395 GLU A C 1
ATOM 3147 O O . GLU A 1 412 ? 8.656 53.628 51.717 1.00 15.61 395 GLU A O 1
ATOM 3153 N N . GLY A 1 413 ? 7.355 51.786 51.868 1.00 14.46 396 GLY A N 1
ATOM 3154 C CA . GLY A 1 413 ? 6.277 52.486 52.549 1.00 13.45 396 GLY A CA 1
ATOM 3155 C C . GLY A 1 413 ? 6.435 52.392 54.053 1.00 14.70 396 GLY A C 1
ATOM 3156 O O . GLY A 1 413 ? 7.549 52.298 54.561 1.00 15.98 396 GLY A O 1
ATOM 3157 N N . GLU A 1 414 ? 5.321 52.424 54.775 1.00 14.04 397 GLU A N 1
ATOM 3158 C CA . GLU A 1 414 ? 5.381 52.193 56.214 1.00 18.81 397 GLU A CA 1
ATOM 3159 C C . GLU A 1 414 ? 4.207 51.369 56.710 1.00 17.87 397 GLU A C 1
ATOM 3160 O O . GLU A 1 414 ? 3.095 51.461 56.187 1.00 14.10 397 GLU A O 1
ATOM 3166 N N . SER A 1 415 ? 4.468 50.544 57.716 1.00 14.84 398 SER A N 1
ATOM 3167 C CA . SER A 1 415 ? 3.411 49.758 58.332 1.00 14.44 398 SER A CA 1
ATOM 3168 C C . SER A 1 415 ? 2.379 50.691 58.956 1.00 15.33 398 SER A C 1
ATOM 3169 O O . SER A 1 415 ? 2.731 51.705 59.564 1.00 14.91 398 SER A O 1
ATOM 3172 N N . LEU A 1 416 ? 1.110 50.361 58.774 1.00 12.13 399 LEU A N 1
ATOM 3173 C CA . LEU A 1 416 ? 0.023 51.139 59.366 1.00 13.78 399 LEU A CA 1
ATOM 3174 C C . LEU A 1 416 ? -0.409 50.562 60.713 1.00 16.50 399 LEU A C 1
ATOM 3175 O O . LEU A 1 416 ? -1.355 51.059 61.344 1.00 16.19 399 LEU A O 1
ATOM 3180 N N . ILE A 1 417 ? 0.265 49.503 61.146 1.00 14.95 400 ILE A N 1
ATOM 3181 C CA . ILE A 1 417 ? -0.098 48.855 62.407 1.00 15.90 400 ILE A CA 1
ATOM 3182 C C . ILE A 1 417 ? -0.040 49.826 63.611 1.00 18.43 400 ILE A C 1
ATOM 3183 O O . ILE A 1 417 ? -0.954 49.808 64.442 1.00 16.73 400 ILE A O 1
ATOM 3188 N N . PRO A 1 418 ? 0.998 50.692 63.707 1.00 18.10 401 PRO A N 1
ATOM 3189 C CA . PRO A 1 418 ? 0.970 51.631 64.843 1.00 19.12 401 PRO A CA 1
ATOM 3190 C C . PRO A 1 418 ? -0.286 52.504 64.902 1.00 20.99 401 PRO A C 1
ATOM 3191 O O . PRO A 1 418 ? -0.752 52.846 65.995 1.00 17.00 401 PRO A O 1
ATOM 3195 N N . ILE A 1 419 ? -0.830 52.856 63.743 1.00 17.50 402 ILE A N 1
ATOM 3196 C CA . ILE A 1 419 ? -2.048 53.659 63.707 1.00 16.95 402 ILE A CA 1
ATOM 3197 C C . ILE A 1 419 ? -3.240 52.828 64.149 1.00 19.35 402 ILE A C 1
ATOM 3198 O O . ILE A 1 419 ? -4.056 53.274 64.969 1.00 18.17 402 ILE A O 1
ATOM 3203 N N . LEU A 1 420 ? -3.344 51.615 63.615 1.00 17.80 403 LEU A N 1
ATOM 3204 C CA . LEU A 1 420 ? -4.456 50.727 63.959 1.00 16.80 403 LEU A CA 1
ATOM 3205 C C . LEU A 1 420 ? -4.495 50.395 65.455 1.00 17.52 403 LEU A C 1
ATOM 3206 O O . LEU A 1 420 ? -5.573 50.236 66.048 1.00 16.32 403 LEU A O 1
ATOM 3211 N N . HIS A 1 421 ? -3.315 50.274 66.056 1.00 15.87 404 HIS A N 1
ATOM 3212 C CA . HIS A 1 421 ? -3.231 49.846 67.450 1.00 18.35 404 HIS A CA 1
ATOM 3213 C C . HIS A 1 421 ? -3.125 51.031 68.396 1.00 17.92 404 HIS A C 1
ATOM 3214 O O . HIS A 1 421 ? -2.891 50.861 69.595 1.00 22.10 404 HIS A O 1
ATOM 3221 N N . GLY A 1 422 ? -3.306 52.227 67.846 1.00 15.71 405 GLY A N 1
ATOM 3222 C CA . GLY A 1 422 ? -3.395 53.442 68.634 1.00 22.60 405 GLY A CA 1
ATOM 3223 C C . GLY A 1 422 ? -2.116 53.979 69.244 1.00 24.62 405 GLY A C 1
ATOM 3224 O O . GLY A 1 422 ? -2.168 54.772 70.185 1.00 22.03 405 GLY A O 1
ATOM 3225 N N . ALA A 1 423 ? -0.970 53.559 68.712 1.00 21.68 406 ALA A N 1
ATOM 3226 C CA . ALA A 1 423 ? 0.323 54.048 69.183 1.00 20.24 406 ALA A CA 1
ATOM 3227 C C . ALA A 1 423 ? 0.554 55.493 68.757 1.00 22.44 406 ALA A C 1
ATOM 3228 O O . ALA A 1 423 ? 1.181 56.266 69.468 1.00 22.19 406 ALA A O 1
ATOM 3230 N N . ARG A 1 424 ? 0.053 55.842 67.576 1.00 19.08 407 ARG A N 1
ATOM 3231 C CA . ARG A 1 424 ? 0.029 57.216 67.089 1.00 18.53 407 ARG A CA 1
ATOM 3232 C C . ARG A 1 424 ? -1.072 57.289 66.039 1.00 22.79 407 ARG A C 1
ATOM 3233 O O . ARG A 1 424 ? -1.532 56.252 65.559 1.00 23.05 407 ARG A O 1
ATOM 3241 N N . ASP A 1 425 ? -1.510 58.488 65.680 1.00 21.00 408 ASP A N 1
ATOM 3242 C CA . ASP A 1 425 ? -2.645 58.575 64.761 1.00 22.71 408 ASP A CA 1
ATOM 3243 C C . ASP A 1 425 ? -2.218 59.065 63.383 1.00 25.70 408 ASP A C 1
ATOM 3244 O O . ASP A 1 425 ? -3.055 59.430 62.554 1.00 26.25 408 ASP A O 1
ATOM 3249 N N . HIS A 1 426 ? -0.909 59.051 63.146 1.00 23.46 409 HIS A N 1
ATOM 3250 C CA . HIS A 1 426 ? -0.337 59.578 61.916 1.00 21.75 409 HIS A CA 1
ATOM 3251 C C . HIS A 1 426 ? 0.782 58.694 61.394 1.00 21.07 409 HIS A C 1
ATOM 3252 O O . HIS A 1 426 ? 1.396 57.933 62.148 1.00 22.40 409 HIS A O 1
ATOM 3259 N N . THR A 1 427 ? 1.030 58.801 60.093 1.00 21.79 410 THR A N 1
ATOM 3260 C CA . THR A 1 427 ? 2.206 58.221 59.463 1.00 18.09 410 THR A CA 1
ATOM 3261 C C . THR A 1 427 ? 3.375 59.158 59.680 1.00 23.37 410 THR A C 1
ATOM 3262 O O . THR A 1 427 ? 3.186 60.256 60.194 1.00 30.00 410 THR A O 1
ATOM 3266 N N . LEU A 1 428 ? 4.566 58.748 59.251 1.00 21.82 411 LEU A N 1
ATOM 3267 C CA . LEU A 1 428 ? 5.782 59.540 59.465 1.00 23.09 411 LEU A CA 1
ATOM 3268 C C . LEU A 1 428 ? 6.143 60.410 58.261 1.00 25.24 411 LEU A C 1
ATOM 3269 O O . LEU A 1 428 ? 6.831 61.427 58.397 1.00 23.45 411 LEU A O 1
ATOM 3274 N N . ARG A 1 429 ? 5.687 60.002 57.080 1.00 20.67 412 ARG A N 1
ATOM 3275 C CA . ARG A 1 429 ? 6.054 60.687 55.845 1.00 18.63 412 ARG A CA 1
ATOM 3276 C C . ARG A 1 429 ? 5.562 62.136 55.811 1.00 18.74 412 ARG A C 1
ATOM 3277 O O . ARG A 1 429 ? 4.545 62.467 56.418 1.00 20.33 412 ARG A O 1
ATOM 3285 N N . ASP A 1 430 ? 6.285 62.991 55.095 1.00 18.93 413 ASP A N 1
ATOM 3286 C CA . ASP A 1 430 ? 5.880 64.390 54.949 1.00 23.70 413 ASP A CA 1
ATOM 3287 C C . ASP A 1 430 ? 5.296 64.683 53.564 1.00 25.38 413 ASP A C 1
ATOM 3288 O O . ASP A 1 430 ? 4.892 65.810 53.284 1.00 22.48 413 ASP A O 1
ATOM 3293 N N . HIS A 1 431 ? 5.249 63.670 52.703 1.00 18.53 414 HIS A N 1
ATOM 3294 C CA . HIS A 1 431 ? 4.636 63.824 51.383 1.00 21.17 414 HIS A CA 1
ATOM 3295 C C . HIS A 1 431 ? 4.288 62.478 50.776 1.00 19.35 414 HIS A C 1
ATOM 3296 O O . HIS A 1 431 ? 4.782 61.445 51.228 1.00 18.55 414 HIS A O 1
ATOM 3303 N N . VAL A 1 432 ? 3.430 62.495 49.757 1.00 17.23 415 VAL A N 1
ATOM 3304 C CA . VAL A 1 432 ? 3.170 61.294 48.970 1.00 14.15 415 VAL A CA 1
ATOM 3305 C C . VAL A 1 432 ? 3.689 61.486 47.556 1.00 13.71 415 VAL A C 1
ATOM 3306 O O . VAL A 1 432 ? 3.913 62.614 47.114 1.00 13.13 415 VAL A O 1
ATOM 3310 N N . ILE A 1 433 ? 3.870 60.372 46.852 1.00 12.41 416 ILE A N 1
ATOM 3311 C CA . ILE A 1 433 ? 4.367 60.373 45.486 1.00 13.38 416 ILE A CA 1
ATOM 3312 C C . ILE A 1 433 ? 3.433 59.598 44.574 1.00 12.58 416 ILE A C 1
ATOM 3313 O O . ILE A 1 433 ? 2.968 58.516 44.930 1.00 12.90 416 ILE A O 1
ATOM 3318 N N . CYS A 1 434 ? 3.174 60.133 43.389 1.00 12.67 417 CYS A N 1
ATOM 3319 C CA . CYS A 1 434 ? 2.499 59.361 42.356 1.00 11.12 417 CYS A CA 1
ATOM 3320 C C . CYS A 1 434 ? 3.255 59.592 41.049 1.00 10.23 417 CYS A C 1
ATOM 3321 O O . CYS A 1 434 ? 3.796 60.669 40.840 1.00 13.96 417 CYS A O 1
ATOM 3324 N N . GLU A 1 435 ? 3.320 58.579 40.191 1.00 10.13 418 GLU A N 1
ATOM 3325 C CA . GLU A 1 435 ? 4.089 58.674 38.945 1.00 12.95 418 GLU A CA 1
ATOM 3326 C C . GLU A 1 435 ? 3.276 58.225 37.753 1.00 13.04 418 GLU A C 1
ATOM 3327 O O . GLU A 1 435 ? 2.464 57.313 37.863 1.00 12.42 418 GLU A O 1
ATOM 3333 N N . TYR A 1 436 ? 3.499 58.843 36.597 1.00 15.13 419 TYR A N 1
ATOM 3334 C CA . TYR A 1 436 ? 2.826 58.351 35.403 1.00 13.22 419 TYR A CA 1
ATOM 3335 C C . TYR A 1 436 ? 3.754 58.396 34.210 1.00 15.49 419 TYR A C 1
ATOM 3336 O O . TYR A 1 436 ? 4.154 59.464 33.739 1.00 13.61 419 TYR A O 1
ATOM 3345 N N . ASP A 1 437 ? 4.096 57.204 33.741 1.00 16.30 420 ASP A N 1
ATOM 3346 C CA . ASP A 1 437 ? 4.920 57.012 32.562 1.00 13.55 420 ASP A CA 1
ATOM 3347 C C . ASP A 1 437 ? 4.002 56.691 31.389 1.00 16.89 420 ASP A C 1
ATOM 3348 O O . ASP A 1 437 ? 3.442 55.595 31.324 1.00 16.80 420 ASP A O 1
ATOM 3353 N N . PHE A 1 438 ? 3.822 57.648 30.477 1.00 13.85 421 PHE A N 1
ATOM 3354 C CA . PHE A 1 438 ? 2.936 57.399 29.335 1.00 15.08 421 PHE A CA 1
ATOM 3355 C C . PHE A 1 438 ? 3.692 57.196 28.019 1.00 14.60 421 PHE A C 1
ATOM 3356 O O . PHE A 1 438 ? 3.128 57.387 26.939 1.00 17.65 421 PHE A O 1
ATOM 3364 N N . SER A 1 439 ? 4.945 56.741 28.110 1.00 14.66 422 SER A N 1
ATOM 3365 C CA . SER A 1 439 ? 5.759 56.487 26.915 1.00 16.32 422 SER A CA 1
ATOM 3366 C C . SER A 1 439 ? 5.182 55.392 26.016 1.00 17.37 422 SER A C 1
ATOM 3367 O O . SER A 1 439 ? 5.470 55.359 24.820 1.00 17.28 422 SER A O 1
ATOM 3370 N N . ALA A 1 440 ? 4.379 54.492 26.585 1.00 17.58 423 ALA A N 1
ATOM 3371 C CA . ALA A 1 440 ? 3.783 53.410 25.798 1.00 16.11 423 ALA A CA 1
ATOM 3372 C C . ALA A 1 440 ? 2.316 53.676 25.439 1.00 16.46 423 ALA A C 1
ATOM 3373 O O . ALA A 1 440 ? 1.645 52.803 24.890 1.00 17.57 423 ALA A O 1
ATOM 3375 N N . SER A 1 441 ? 1.816 54.870 25.738 1.00 17.30 424 SER A N 1
ATOM 3376 C CA . SER A 1 441 ? 0.368 55.134 25.648 1.00 17.18 424 SER A CA 1
ATOM 3377 C C . SER A 1 441 ? -0.103 55.780 24.338 1.00 18.50 424 SER A C 1
ATOM 3378 O O . SER A 1 441 ? 0.655 56.509 23.700 1.00 15.26 424 SER A O 1
ATOM 3381 N N . PRO A 1 442 ? -1.381 55.553 23.965 1.00 16.53 425 PRO A N 1
ATOM 3382 C CA . PRO A 1 442 ? -1.972 56.273 22.827 1.00 18.15 425 PRO A CA 1
ATOM 3383 C C . PRO A 1 442 ? -1.718 57.779 22.886 1.00 20.05 425 PRO A C 1
ATOM 3384 O O . PRO A 1 442 ? -1.436 58.368 21.843 1.00 19.53 425 PRO A O 1
ATOM 3388 N N . ILE A 1 443 ? -1.754 58.393 24.069 1.00 18.30 426 ILE A N 1
ATOM 3389 C CA . ILE A 1 443 ? -1.634 59.847 24.093 1.00 17.75 426 ILE A CA 1
ATOM 3390 C C . ILE A 1 443 ? -0.225 60.297 23.652 1.00 17.22 426 ILE A C 1
ATOM 3391 O O . ILE A 1 443 ? -0.070 61.384 23.096 1.00 17.53 426 ILE A O 1
ATOM 3396 N N . ALA A 1 444 ? 0.787 59.451 23.850 1.00 17.41 427 ALA A N 1
ATOM 3397 C CA . ALA A 1 444 ? 2.136 59.769 23.364 1.00 17.00 427 ALA A CA 1
ATOM 3398 C C . ALA A 1 444 ? 2.214 59.719 21.833 1.00 15.66 427 ALA A C 1
ATOM 3399 O O . ALA A 1 444 ? 2.933 60.504 21.211 1.00 18.69 427 ALA A O 1
ATOM 3401 N N . HIS A 1 445 ? 1.478 58.791 21.235 1.00 16.07 428 HIS A N 1
ATOM 3402 C CA . HIS A 1 445 ? 1.365 58.727 19.782 1.00 20.23 428 HIS A CA 1
ATOM 3403 C C . HIS A 1 445 ? 0.576 59.926 19.275 1.00 20.57 428 HIS A C 1
ATOM 3404 O O . HIS A 1 445 ? 0.944 60.542 18.276 1.00 21.75 428 HIS A O 1
ATOM 3411 N N . LEU A 1 446 ? -0.502 60.270 19.977 1.00 18.62 429 LEU A N 1
ATOM 3412 C CA . LEU A 1 446 ? -1.381 61.340 19.514 1.00 20.27 429 LEU A CA 1
ATOM 3413 C C . LEU A 1 446 ? -0.702 62.695 19.547 1.00 21.73 429 LEU A C 1
ATOM 3414 O O . LEU A 1 446 ? -1.079 63.592 18.795 1.00 18.65 429 LEU A O 1
ATOM 3419 N N . ASN A 1 447 ? 0.296 62.838 20.418 1.00 17.46 430 ASN A N 1
ATOM 3420 C CA . ASN A 1 447 ? 0.960 64.122 20.614 1.00 15.36 430 ASN A CA 1
ATOM 3421 C C . ASN A 1 447 ? 2.440 64.132 20.244 1.00 18.73 430 ASN A C 1
ATOM 3422 O O . ASN A 1 447 ? 3.114 65.138 20.459 1.00 19.39 430 ASN A O 1
ATOM 3427 N N . ASP A 1 448 ? 2.928 63.026 19.677 1.00 15.34 431 ASP A N 1
ATOM 3428 C CA . ASP A 1 448 ? 4.337 62.898 19.288 1.00 22.87 431 ASP A CA 1
ATOM 3429 C C . ASP A 1 448 ? 5.277 63.260 20.430 1.00 24.02 431 ASP A C 1
ATOM 3430 O O . ASP A 1 448 ? 6.157 64.122 20.286 1.00 19.65 431 ASP A O 1
ATOM 3435 N N . ILE A 1 449 ? 5.083 62.607 21.570 1.00 19.59 432 ILE A N 1
ATOM 3436 C CA . ILE A 1 449 ? 5.990 62.800 22.695 1.00 17.39 432 ILE A CA 1
ATOM 3437 C C . ILE A 1 449 ? 6.966 61.630 22.760 1.00 17.76 432 ILE A C 1
ATOM 3438 O O . ILE A 1 449 ? 6.568 60.463 22.720 1.00 18.05 432 ILE A O 1
ATOM 3443 N N . SER A 1 450 ? 8.250 61.967 22.821 1.00 15.07 433 SER A N 1
ATOM 3444 C CA . SER A 1 450 ? 9.330 60.996 22.943 1.00 20.01 433 SER A CA 1
ATOM 3445 C C . SER A 1 450 ? 9.202 60.141 24.201 1.00 19.10 433 SER A C 1
ATOM 3446 O O . SER A 1 450 ? 8.633 60.573 25.199 1.00 15.98 433 SER A O 1
ATOM 3449 N N . VAL A 1 451 ? 9.732 58.926 24.138 1.00 18.37 434 VAL A N 1
ATOM 3450 C CA . VAL A 1 451 ? 9.752 58.044 25.292 1.00 16.73 434 VAL A CA 1
ATOM 3451 C C . VAL A 1 451 ? 10.377 58.761 26.492 1.00 18.13 434 VAL A C 1
ATOM 3452 O O . VAL A 1 451 ? 9.826 58.729 27.595 1.00 17.57 434 VAL A O 1
ATOM 3456 N N . ARG A 1 452 ? 11.494 59.450 26.266 1.00 18.25 435 ARG A N 1
ATOM 3457 C CA . ARG A 1 452 ? 12.204 60.122 27.357 1.00 16.77 435 ARG A CA 1
ATOM 3458 C C . ARG A 1 452 ? 11.400 61.253 28.018 1.00 19.62 435 ARG A C 1
ATOM 3459 O O . ARG A 1 452 ? 11.521 61.483 29.225 1.00 21.45 435 ARG A O 1
ATOM 3467 N N . GLN A 1 453 ? 10.568 61.947 27.247 1.00 17.52 436 GLN A N 1
ATOM 3468 C CA . GLN A 1 453 ? 9.816 63.075 27.801 1.00 20.76 436 GLN A CA 1
ATOM 3469 C C . GLN A 1 453 ? 8.370 62.744 28.183 1.00 16.15 436 GLN A C 1
ATOM 3470 O O . GLN A 1 453 ? 7.637 63.612 28.658 1.00 18.78 436 GLN A O 1
ATOM 3476 N N . ALA A 1 454 ? 7.960 61.499 27.979 1.00 17.49 437 ALA A N 1
ATOM 3477 C CA . ALA A 1 454 ? 6.576 61.112 28.233 1.00 17.10 437 ALA A CA 1
ATOM 3478 C C . ALA A 1 454 ? 6.411 60.561 29.645 1.00 15.46 437 ALA A C 1
ATOM 3479 O O . ALA A 1 454 ? 5.945 59.440 29.847 1.00 16.19 437 ALA A O 1
ATOM 3481 N N . VAL A 1 455 ? 6.789 61.378 30.621 1.00 16.18 438 VAL A N 1
ATOM 3482 C CA . VAL A 1 455 ? 6.820 60.978 32.020 1.00 14.07 438 VAL A CA 1
ATOM 3483 C C . VAL A 1 455 ? 6.368 62.163 32.860 1.00 17.91 438 VAL A C 1
ATOM 3484 O O . VAL A 1 455 ? 6.712 63.305 32.554 1.00 16.89 438 VAL A O 1
ATOM 3488 N N . MET A 1 456 ? 5.586 61.904 33.905 1.00 13.35 439 MET A N 1
ATOM 3489 C CA . MET A 1 456 ? 5.227 62.963 34.838 1.00 14.84 439 MET A CA 1
ATOM 3490 C C . MET A 1 456 ? 5.268 62.445 36.274 1.00 15.49 439 MET A C 1
ATOM 3491 O O . MET A 1 456 ? 5.082 61.250 36.518 1.00 13.72 439 MET A O 1
ATOM 3496 N N . PHE A 1 457 ? 5.534 63.357 37.204 1.00 14.79 440 PHE A N 1
ATOM 3497 C CA . PHE A 1 457 ? 5.674 63.064 38.635 1.00 11.84 440 PHE A CA 1
ATOM 3498 C C . PHE A 1 457 ? 4.709 63.913 39.439 1.00 16.72 440 PHE A C 1
ATOM 3499 O O . PHE A 1 457 ? 4.495 65.070 39.094 1.00 17.25 440 PHE A O 1
ATOM 3507 N N . MET A 1 458 ? 4.148 63.354 40.512 1.00 13.55 441 MET A N 1
ATOM 3508 C CA . MET A 1 458 ? 3.302 64.112 41.446 1.00 13.36 441 MET A CA 1
ATOM 3509 C C . MET A 1 458 ? 3.847 64.046 42.872 1.00 14.56 441 MET A C 1
ATOM 3510 O O . MET A 1 458 ? 4.104 62.964 43.390 1.00 14.89 441 MET A O 1
ATOM 3515 N N . VAL A 1 459 ? 4.025 65.187 43.525 1.00 11.35 442 VAL A N 1
ATOM 3516 C CA . VAL A 1 459 ? 4.314 65.155 44.950 1.00 12.42 442 VAL A CA 1
ATOM 3517 C C . VAL A 1 459 ? 3.270 66.020 45.664 1.00 16.42 442 VAL A C 1
ATOM 3518 O O . VAL A 1 459 ? 2.898 67.091 45.186 1.00 16.99 442 VAL A O 1
ATOM 3522 N N . ALA A 1 460 ? 2.744 65.522 46.774 1.00 15.84 443 ALA A N 1
ATOM 3523 C CA . ALA A 1 460 ? 1.733 66.272 47.500 1.00 15.12 443 ALA A CA 1
ATOM 3524 C C . ALA A 1 460 ? 1.862 66.098 49.013 1.00 17.13 443 ALA A C 1
ATOM 3525 O O . ALA A 1 460 ? 2.348 65.080 49.493 1.00 18.33 443 ALA A O 1
ATOM 3527 N N . ASP A 1 461 ? 1.446 67.109 49.763 1.00 15.01 444 ASP A N 1
ATOM 3528 C CA . ASP A 1 461 ? 1.227 66.918 51.192 1.00 18.51 444 ASP A CA 1
ATOM 3529 C C . ASP A 1 461 ? -0.200 67.358 51.493 1.00 17.46 444 ASP A C 1
ATOM 3530 O O . ASP A 1 461 ? -1.054 67.333 50.606 1.00 16.13 444 ASP A O 1
ATOM 3535 N N . LYS A 1 462 ? -0.481 67.758 52.728 1.00 19.14 445 LYS A N 1
ATOM 3536 C CA . LYS A 1 462 ? -1.850 68.143 53.047 1.00 17.50 445 LYS A CA 1
ATOM 3537 C C . LYS A 1 462 ? -2.196 69.499 52.457 1.00 21.62 445 LYS A C 1
ATOM 3538 O O . LYS A 1 462 ? -3.373 69.845 52.328 1.00 20.05 445 LYS A O 1
ATOM 3544 N N . ASN A 1 463 ? -1.173 70.260 52.082 1.00 18.86 446 ASN A N 1
ATOM 3545 C CA . ASN A 1 463 ? -1.373 71.640 51.658 1.00 19.55 446 ASN A CA 1
ATOM 3546 C C . ASN A 1 463 ? -1.256 71.864 50.163 1.00 20.48 446 ASN A C 1
ATOM 3547 O O . ASN A 1 463 ? -2.006 72.663 49.597 1.00 20.64 446 ASN A O 1
ATOM 3552 N N . TRP A 1 464 ? -0.318 71.165 49.525 1.00 17.22 447 TRP A N 1
ATOM 3553 C CA . TRP A 1 464 ? 0.008 71.418 48.125 1.00 16.54 447 TRP A CA 1
ATOM 3554 C C . TRP A 1 464 ? 0.108 70.144 47.298 1.00 15.82 447 TRP A C 1
ATOM 3555 O O . TRP A 1 464 ? 0.476 69.093 47.805 1.00 16.83 447 TRP A O 1
ATOM 3566 N N . LYS A 1 465 ? -0.206 70.254 46.016 1.00 13.41 448 LYS A N 1
ATOM 3567 C CA . LYS A 1 465 ? 0.087 69.187 45.067 1.00 15.63 448 LYS A CA 1
ATOM 3568 C C . LYS A 1 465 ? 0.860 69.760 43.879 1.00 15.09 448 LYS A C 1
ATOM 3569 O O . LYS A 1 465 ? 0.379 70.661 43.189 1.00 16.79 448 LYS A O 1
ATOM 3575 N N . LEU A 1 466 ? 2.053 69.233 43.634 1.00 15.21 449 LEU A N 1
ATOM 3576 C CA . LEU A 1 466 ? 2.875 69.687 42.509 1.00 14.75 449 LEU A CA 1
ATOM 3577 C C . LEU A 1 466 ? 2.956 68.614 41.422 1.00 16.81 449 LEU A C 1
ATOM 3578 O O . LEU A 1 466 ? 3.178 67.443 41.722 1.00 17.91 449 LEU A O 1
ATOM 3583 N N . ILE A 1 467 ? 2.763 69.006 40.165 1.00 12.96 450 ILE A N 1
ATOM 3584 C CA . ILE A 1 467 ? 2.917 68.074 39.054 1.00 13.51 450 ILE A CA 1
ATOM 3585 C C . ILE A 1 467 ? 4.076 68.520 38.169 1.00 17.44 450 ILE A C 1
ATOM 3586 O O . ILE A 1 467 ? 4.075 69.642 37.662 1.00 16.89 450 ILE A O 1
ATOM 3591 N N . HIS A 1 468 ? 5.067 67.640 38.003 1.00 16.04 451 HIS A N 1
ATOM 3592 C CA . HIS A 1 468 ? 6.208 67.902 37.124 1.00 16.17 451 HIS A CA 1
ATOM 3593 C C . HIS A 1 468 ? 6.087 67.132 35.813 1.00 14.62 451 HIS A C 1
ATOM 3594 O O . HIS A 1 468 ? 5.827 65.927 35.818 1.00 16.15 451 HIS A O 1
ATOM 3601 N N . PHE A 1 469 ? 6.277 67.825 34.690 1.00 17.26 452 PHE A N 1
ATOM 3602 C CA . PHE A 1 469 ? 6.315 67.172 33.382 1.00 14.84 452 PHE A CA 1
ATOM 3603 C C . PHE A 1 469 ? 7.721 67.222 32.805 1.00 16.54 452 PHE A C 1
ATOM 3604 O O . PHE A 1 469 ? 8.367 68.265 32.843 1.00 18.67 452 PHE A O 1
ATOM 3612 N N . GLU A 1 470 ? 8.183 66.113 32.248 1.00 17.44 453 GLU A N 1
ATOM 3613 C CA . GLU A 1 470 ? 9.453 66.129 31.529 1.00 21.23 453 GLU A CA 1
ATOM 3614 C C . GLU A 1 470 ? 9.313 66.768 30.148 1.00 20.39 453 GLU A C 1
ATOM 3615 O O . GLU A 1 470 ? 10.305 67.164 29.540 1.00 24.78 453 GLU A O 1
ATOM 3621 N N . ALA A 1 471 ? 8.085 66.867 29.649 1.00 23.99 454 ALA A N 1
ATOM 3622 C CA . ALA A 1 471 ? 7.856 67.404 28.304 1.00 24.14 454 ALA A CA 1
ATOM 3623 C C . ALA A 1 471 ? 7.559 68.910 28.304 1.00 27.62 454 ALA A C 1
ATOM 3624 O O . ALA A 1 471 ? 7.365 69.505 27.245 1.00 26.31 454 ALA A O 1
ATOM 3626 N N . ASP A 1 472 ? 7.518 69.520 29.485 1.00 21.05 455 ASP A N 1
ATOM 3627 C CA . ASP A 1 472 ? 7.255 70.957 29.594 1.00 23.78 455 ASP A CA 1
ATOM 3628 C C . ASP A 1 472 ? 7.909 71.513 30.855 1.00 22.33 455 ASP A C 1
ATOM 3629 O O . ASP A 1 472 ? 7.834 70.895 31.911 1.00 24.89 455 ASP A O 1
ATOM 3634 N N . PRO A 1 473 ? 8.557 72.683 30.748 1.00 24.56 456 PRO A N 1
ATOM 3635 C CA . PRO A 1 473 ? 9.307 73.264 31.875 1.00 24.27 456 PRO A CA 1
ATOM 3636 C C . PRO A 1 473 ? 8.428 73.838 32.994 1.00 24.59 456 PRO A C 1
ATOM 3637 O O . PRO A 1 473 ? 8.915 74.064 34.104 1.00 26.15 456 PRO A O 1
ATOM 3641 N N . ARG A 1 474 ? 7.148 74.051 32.716 1.00 20.50 457 ARG A N 1
ATOM 3642 C CA . ARG A 1 474 ? 6.245 74.630 33.702 1.00 23.46 457 ARG A CA 1
ATOM 3643 C C . ARG A 1 474 ? 5.480 73.540 34.460 1.00 21.56 457 ARG A C 1
ATOM 3644 O O . ARG A 1 474 ? 4.904 72.642 33.846 1.00 18.95 457 ARG A O 1
ATOM 3652 N N . PRO A 1 475 ? 5.482 73.614 35.799 1.00 17.48 458 PRO A N 1
ATOM 3653 C CA . PRO A 1 475 ? 4.745 72.633 36.596 1.00 19.14 458 PRO A CA 1
ATOM 3654 C C . PRO A 1 475 ? 3.276 73.037 36.763 1.00 18.30 458 PRO A C 1
ATOM 3655 O O . PRO A 1 475 ? 2.920 74.158 36.405 1.00 18.75 458 PRO A O 1
ATOM 3659 N N . MET A 1 476 ? 2.445 72.125 37.268 1.00 17.17 459 MET A N 1
ATOM 3660 C CA . MET A 1 476 ? 1.108 72.470 37.757 1.00 16.01 459 MET A CA 1
ATOM 3661 C C . MET A 1 476 ? 1.180 72.464 39.268 1.00 16.08 459 MET A C 1
ATOM 3662 O O . MET A 1 476 ? 1.954 71.709 39.845 1.00 16.70 459 MET A O 1
ATOM 3667 N N . LEU A 1 477 ? 0.393 73.318 39.905 1.00 19.09 460 LEU A N 1
ATOM 3668 C CA . LEU A 1 477 ? 0.358 73.388 41.360 1.00 17.26 460 LEU A CA 1
ATOM 3669 C C . LEU A 1 477 ? -1.066 73.646 41.852 1.00 17.70 460 LEU A C 1
ATOM 3670 O O . LEU A 1 477 ? -1.726 74.564 41.377 1.00 19.57 460 LEU A O 1
ATOM 3675 N N . PHE A 1 478 ? -1.536 72.847 42.809 1.00 18.63 461 PHE A N 1
ATOM 3676 C CA . PHE A 1 478 ? -2.831 73.107 43.424 1.00 19.57 461 PHE A CA 1
ATOM 3677 C C . PHE A 1 478 ? -2.667 73.398 44.909 1.00 17.58 461 PHE A C 1
ATOM 3678 O O . PHE A 1 478 ? -1.873 72.761 45.596 1.00 17.40 461 PHE A O 1
ATOM 3686 N N . ASP A 1 479 ? -3.428 74.376 45.382 1.00 17.29 462 ASP A N 1
ATOM 3687 C CA . ASP A 1 479 ? -3.567 74.662 46.803 1.00 19.38 462 ASP A CA 1
ATOM 3688 C C . ASP A 1 479 ? -4.667 73.766 47.357 1.00 19.23 462 ASP A C 1
ATOM 3689 O O . ASP A 1 479 ? -5.841 74.109 47.282 1.00 22.85 462 ASP A O 1
ATOM 3694 N N . LEU A 1 480 ? -4.285 72.624 47.923 1.00 18.83 463 LEU A N 1
ATOM 3695 C CA . LEU A 1 480 ? -5.256 71.627 48.375 1.00 20.81 463 LEU A CA 1
ATOM 3696 C C . LEU A 1 480 ? -6.099 72.103 49.553 1.00 21.13 463 LEU A C 1
ATOM 3697 O O . LEU A 1 480 ? -7.230 71.653 49.750 1.00 19.94 463 LEU A O 1
ATOM 3702 N N . LYS A 1 481 ? -5.539 73.008 50.339 1.00 22.41 464 LYS A N 1
ATOM 3703 C CA . LYS A 1 481 ? -6.234 73.493 51.518 1.00 25.24 464 LYS A CA 1
ATOM 3704 C C . LYS A 1 481 ? -7.386 74.415 51.122 1.00 26.46 464 LYS A C 1
ATOM 3705 O O . LYS A 1 481 ? -8.502 74.279 51.625 1.00 26.47 464 LYS A O 1
ATOM 3711 N N . ASN A 1 482 ? -7.127 75.339 50.201 1.00 23.95 465 ASN A N 1
ATOM 3712 C CA . ASN A 1 482 ? -8.142 76.325 49.829 1.00 27.96 465 ASN A CA 1
ATOM 3713 C C . ASN A 1 482 ? -8.877 76.012 48.522 1.00 24.85 465 ASN A C 1
ATOM 3714 O O . ASN A 1 482 ? -9.896 76.636 48.215 1.00 23.37 465 ASN A O 1
ATOM 3719 N N . ASP A 1 483 ? -8.356 75.049 47.765 1.00 20.92 466 ASP A N 1
ATOM 3720 C CA . ASP A 1 483 ? -8.941 74.635 46.483 1.00 20.49 466 ASP A CA 1
ATOM 3721 C C . ASP A 1 483 ? -8.974 73.094 46.452 1.00 17.96 466 ASP A C 1
ATOM 3722 O O . ASP A 1 483 ? -8.356 72.466 45.589 1.00 21.69 466 ASP A O 1
ATOM 3727 N N . PRO A 1 484 ? -9.681 72.474 47.417 1.00 17.40 467 PRO A N 1
ATOM 3728 C CA . PRO A 1 484 ? -9.643 71.010 47.531 1.00 18.78 467 PRO A CA 1
ATOM 3729 C C . PRO A 1 484 ? -10.221 70.298 46.300 1.00 22.58 467 PRO A C 1
ATOM 3730 O O . PRO A 1 484 ? -9.921 69.123 46.083 1.00 20.14 467 PRO A O 1
ATOM 3734 N N . GLN A 1 485 ? -11.013 71.008 45.496 1.00 18.32 468 GLN A N 1
ATOM 3735 C CA . GLN A 1 485 ? -11.533 70.445 44.252 1.00 17.47 468 GLN A CA 1
ATOM 3736 C C . GLN A 1 485 ? -10.493 70.487 43.131 1.00 16.03 468 GLN A C 1
ATOM 3737 O O . GLN A 1 485 ? -10.737 69.975 42.044 1.00 17.05 468 GLN A O 1
ATOM 3743 N N . GLU A 1 486 ? -9.355 71.129 43.393 1.00 16.49 469 GLU A N 1
ATOM 3744 C CA . GLU A 1 486 ? -8.250 71.200 42.442 1.00 17.09 469 GLU A CA 1
ATOM 3745 C C . GLU A 1 486 ? -8.650 71.768 41.077 1.00 18.77 469 GLU A C 1
ATOM 3746 O O . GLU A 1 486 ? -8.419 71.145 40.043 1.00 16.57 469 GLU A O 1
ATOM 3752 N N . LEU A 1 487 ? -9.224 72.969 41.085 1.00 21.51 470 LEU A N 1
ATOM 3753 C CA . LEU A 1 487 ? -9.733 73.595 39.867 1.00 16.23 470 LEU A CA 1
ATOM 3754 C C . LEU A 1 487 ? -8.813 74.696 39.342 1.00 16.45 470 LEU A C 1
ATOM 3755 O O . LEU A 1 487 ? -8.867 75.043 38.165 1.00 18.31 470 LEU A O 1
ATOM 3760 N N . VAL A 1 488 ? -7.962 75.230 40.212 1.00 19.35 471 VAL A N 1
ATOM 3761 C CA . VAL A 1 488 ? -7.161 76.405 39.872 1.00 17.72 471 VAL A CA 1
ATOM 3762 C C . VAL A 1 488 ? -5.655 76.115 39.847 1.00 17.28 471 VAL A C 1
ATOM 3763 O O . VAL A 1 488 ? -5.027 75.929 40.889 1.00 19.27 471 VAL A O 1
ATOM 3767 N N . ASP A 1 489 ? -5.088 76.087 38.647 1.00 17.83 472 ASP A N 1
ATOM 3768 C CA . ASP A 1 489 ? -3.667 75.804 38.462 1.00 18.95 472 ASP A CA 1
ATOM 3769 C C . ASP A 1 489 ? -2.814 77.020 38.823 1.00 23.26 472 ASP A C 1
ATOM 3770 O O . ASP A 1 489 ? -2.885 78.048 38.155 1.00 23.59 472 ASP A O 1
ATOM 3775 N N . LEU A 1 490 ? -2.004 76.890 39.873 1.00 18.88 473 LEU A N 1
ATOM 3776 C CA . LEU A 1 490 ? -1.109 77.963 40.310 1.00 23.57 473 LEU A CA 1
ATOM 3777 C C . LEU A 1 490 ? 0.340 77.764 39.852 1.00 24.37 473 LEU A C 1
ATOM 3778 O O . LEU A 1 490 ? 1.257 78.422 40.354 1.00 23.23 473 LEU A O 1
ATOM 3783 N N . GLY A 1 491 ? 0.540 76.862 38.898 1.00 20.54 474 GLY A N 1
ATOM 3784 C CA . GLY A 1 491 ? 1.883 76.476 38.484 1.00 21.13 474 GLY A CA 1
ATOM 3785 C C . GLY A 1 491 ? 2.700 77.589 37.848 1.00 29.10 474 GLY A C 1
ATOM 3786 O O . GLY A 1 491 ? 3.935 77.548 37.848 1.00 25.62 474 GLY A O 1
ATOM 3787 N N . GLY A 1 492 ? 2.011 78.584 37.300 1.00 27.28 475 GLY A N 1
ATOM 3788 C CA . GLY A 1 492 ? 2.672 79.692 36.637 1.00 32.54 475 GLY A CA 1
ATOM 3789 C C . GLY A 1 492 ? 2.604 81.001 37.401 1.00 31.90 475 GLY A C 1
ATOM 3790 O O . GLY A 1 492 ? 3.066 82.027 36.909 1.00 38.62 475 GLY A O 1
ATOM 3791 N N . ASP A 1 493 ? 2.035 80.970 38.602 1.00 28.67 476 ASP A N 1
ATOM 3792 C CA . ASP A 1 493 ? 1.905 82.177 39.416 1.00 29.61 476 ASP A CA 1
ATOM 3793 C C . ASP A 1 493 ? 3.211 82.533 40.143 1.00 34.50 476 ASP A C 1
ATOM 3794 O O . ASP A 1 493 ? 3.695 81.764 40.973 1.00 30.60 476 ASP A O 1
ATOM 3799 N N . PRO A 1 494 ? 3.779 83.714 39.839 1.00 35.93 477 PRO A N 1
ATOM 3800 C CA . PRO A 1 494 ? 5.033 84.172 40.449 1.00 32.03 477 PRO A CA 1
ATOM 3801 C C . PRO A 1 494 ? 4.996 84.254 41.977 1.00 30.91 477 PRO A C 1
ATOM 3802 O O . PRO A 1 494 ? 6.034 84.085 42.611 1.00 35.83 477 PRO A O 1
ATOM 3806 N N . ALA A 1 495 ? 3.828 84.495 42.562 1.00 30.95 478 ALA A N 1
ATOM 3807 C CA . ALA A 1 495 ? 3.717 84.601 44.017 1.00 29.18 478 ALA A CA 1
ATOM 3808 C C . ALA A 1 495 ? 3.836 83.246 44.716 1.00 33.10 478 ALA A C 1
ATOM 3809 O O . ALA A 1 495 ? 3.991 83.184 45.938 1.00 28.03 478 ALA A O 1
ATOM 3811 N N . HIS A 1 496 ? 3.754 82.158 43.955 1.00 32.12 479 HIS A N 1
ATOM 3812 C CA . HIS A 1 496 ? 3.928 80.836 44.550 1.00 28.47 479 HIS A CA 1
ATOM 3813 C C . HIS A 1 496 ? 5.287 80.215 44.213 1.00 24.54 479 HIS A C 1
ATOM 3814 O O . HIS A 1 496 ? 5.475 79.011 44.372 1.00 24.21 479 HIS A O 1
ATOM 3821 N N . ALA A 1 497 ? 6.236 81.041 43.774 1.00 27.89 480 ALA A N 1
ATOM 3822 C CA . ALA A 1 497 ? 7.578 80.569 43.418 1.00 28.40 480 ALA A CA 1
ATOM 3823 C C . ALA A 1 497 ? 8.243 79.774 44.543 1.00 23.47 480 ALA A C 1
ATOM 3824 O O . ALA A 1 497 ? 8.760 78.683 44.312 1.00 26.24 480 ALA A O 1
ATOM 3826 N N . ASP A 1 498 ? 8.226 80.312 45.759 1.00 24.15 481 ASP A N 1
ATOM 3827 C CA . ASP A 1 498 ? 8.851 79.629 46.889 1.00 26.71 481 ASP A CA 1
ATOM 3828 C C . ASP A 1 498 ? 8.162 78.311 47.250 1.00 22.10 481 ASP A C 1
ATOM 3829 O O . ASP A 1 498 ? 8.815 77.355 47.677 1.00 20.79 481 ASP A O 1
ATOM 3834 N N . VAL A 1 499 ? 6.842 78.260 47.110 1.00 22.86 482 VAL A N 1
ATOM 3835 C CA . VAL A 1 499 ? 6.117 77.033 47.422 1.00 23.74 482 VAL A CA 1
ATOM 3836 C C . VAL A 1 499 ? 6.470 75.965 46.382 1.00 17.61 482 VAL A C 1
ATOM 3837 O O . VAL A 1 499 ? 6.670 74.791 46.724 1.00 21.63 482 VAL A O 1
ATOM 3841 N N . ILE A 1 500 ? 6.591 76.384 45.128 1.00 16.79 483 ILE A N 1
ATOM 3842 C CA . ILE A 1 500 ? 6.938 75.467 44.049 1.00 20.89 483 ILE A CA 1
ATOM 3843 C C . ILE A 1 500 ? 8.352 74.915 44.281 1.00 22.51 483 ILE A C 1
ATOM 3844 O O . ILE A 1 500 ? 8.587 73.713 44.170 1.00 18.70 483 ILE A O 1
ATOM 3849 N N . ALA A 1 501 ? 9.283 75.796 44.634 1.00 22.35 484 ALA A N 1
ATOM 3850 C CA . ALA A 1 501 ? 10.648 75.370 44.942 1.00 20.92 484 ALA A CA 1
ATOM 3851 C C . ALA A 1 501 ? 10.660 74.374 46.094 1.00 19.43 484 ALA A C 1
ATOM 3852 O O . ALA A 1 501 ? 11.364 73.365 46.048 1.00 19.50 484 ALA A O 1
ATOM 3854 N N . GLY A 1 502 ? 9.862 74.657 47.120 1.00 19.30 485 GLY A N 1
ATOM 3855 C CA . GLY A 1 502 ? 9.776 73.814 48.298 1.00 17.74 485 GLY A CA 1
ATOM 3856 C C . GLY A 1 502 ? 9.254 72.425 47.986 1.00 21.43 485 GLY A C 1
ATOM 3857 O O . GLY A 1 502 ? 9.744 71.435 48.532 1.00 18.36 485 GLY A O 1
ATOM 3858 N N . MET A 1 503 ? 8.258 72.344 47.110 1.00 19.34 486 MET A N 1
ATOM 3859 C CA . MET A 1 503 ? 7.713 71.046 46.727 1.00 19.37 486 MET A CA 1
ATOM 3860 C C . MET A 1 503 ? 8.711 70.289 45.843 1.00 17.21 486 MET A C 1
ATOM 3861 O O . MET A 1 503 ? 8.883 69.082 45.998 1.00 18.18 486 MET A O 1
ATOM 3866 N N . TYR A 1 504 ? 9.388 70.992 44.935 1.00 14.12 487 TYR A N 1
ATOM 3867 C CA . TYR A 1 504 ? 10.439 70.366 44.140 1.00 15.94 487 TYR A CA 1
ATOM 3868 C C . TYR A 1 504 ? 11.573 69.809 45.007 1.00 20.18 487 TYR A C 1
ATOM 3869 O O . TYR A 1 504 ? 12.196 68.801 44.656 1.00 14.85 487 TYR A O 1
ATOM 3878 N N . ASP A 1 505 ? 11.852 70.471 46.128 1.00 18.89 488 ASP A N 1
ATOM 3879 C CA . ASP A 1 505 ? 12.843 69.964 47.079 1.00 18.97 488 ASP A CA 1
ATOM 3880 C C . ASP A 1 505 ? 12.397 68.632 47.654 1.00 19.37 488 ASP A C 1
ATOM 3881 O O . ASP A 1 505 ? 13.212 67.746 47.867 1.00 16.29 488 ASP A O 1
ATOM 3886 N N . LYS A 1 506 ? 11.094 68.491 47.911 1.00 17.36 489 LYS A N 1
ATOM 3887 C CA . LYS A 1 506 ? 10.573 67.224 48.408 1.00 14.88 489 LYS A CA 1
ATOM 3888 C C . LYS A 1 506 ? 10.651 66.140 47.336 1.00 15.21 489 LYS A C 1
ATOM 3889 O O . LYS A 1 506 ? 10.946 64.983 47.642 1.00 17.22 489 LYS A O 1
ATOM 3895 N N . LEU A 1 507 ? 10.371 66.506 46.088 1.00 13.13 490 LEU A N 1
ATOM 3896 C CA . LEU A 1 507 ? 10.469 65.547 44.986 1.00 14.90 490 LEU A CA 1
ATOM 3897 C C . LEU A 1 507 ? 11.926 65.090 44.813 1.00 16.99 490 LEU A C 1
ATOM 3898 O O . LEU A 1 507 ? 12.201 63.901 44.715 1.00 14.66 490 LEU A O 1
ATOM 3903 N N . PHE A 1 508 ? 12.854 66.045 44.817 1.00 14.97 491 PHE A N 1
ATOM 3904 C CA . PHE A 1 508 ? 14.286 65.749 44.670 1.00 14.77 491 PHE A CA 1
ATOM 3905 C C . PHE A 1 508 ? 14.778 64.843 45.814 1.00 17.52 491 PHE A C 1
ATOM 3906 O O . PHE A 1 508 ? 15.518 63.884 45.583 1.00 18.18 491 PHE A O 1
ATOM 3914 N N . ARG A 1 509 ? 14.349 65.129 47.040 1.00 13.79 492 ARG A N 1
ATOM 3915 C CA . ARG A 1 509 ? 14.722 64.305 48.183 1.00 15.79 492 ARG A CA 1
ATOM 3916 C C . ARG A 1 509 ? 14.323 62.856 47.950 1.00 15.48 492 ARG A C 1
ATOM 3917 O O . ARG A 1 509 ? 15.095 61.943 48.230 1.00 16.75 492 ARG A O 1
ATOM 3925 N N . TRP A 1 510 ? 13.115 62.658 47.423 1.00 17.70 493 TRP A N 1
ATOM 3926 C CA . TRP A 1 510 ? 12.600 61.321 47.140 1.00 15.54 493 TRP A CA 1
ATOM 3927 C C . TRP A 1 510 ? 13.369 60.638 45.992 1.00 14.38 493 TRP A C 1
ATOM 3928 O O . TRP A 1 510 ? 13.641 59.446 46.051 1.00 13.38 493 TRP A O 1
ATOM 3939 N N . THR A 1 511 ? 13.725 61.376 44.947 1.00 13.84 494 THR A N 1
ATOM 3940 C CA . THR A 1 511 ? 14.455 60.742 43.845 1.00 16.66 494 THR A CA 1
ATOM 3941 C C . THR A 1 511 ? 15.861 60.270 44.280 1.00 15.17 494 THR A C 1
ATOM 3942 O O . THR A 1 511 ? 16.428 59.362 43.659 1.00 13.33 494 THR A O 1
ATOM 3946 N N . ARG A 1 512 ? 16.401 60.855 45.353 1.00 12.55 495 ARG A N 1
ATOM 3947 C CA . ARG A 1 512 ? 17.748 60.482 45.841 1.00 18.65 495 ARG A CA 1
ATOM 3948 C C . ARG A 1 512 ? 17.753 59.263 46.757 1.00 16.92 495 ARG A C 1
ATOM 3949 O O . ARG A 1 512 ? 18.815 58.825 47.193 1.00 20.36 495 ARG A O 1
ATOM 3957 N N . ARG A 1 513 ? 16.573 58.739 47.075 1.00 15.41 496 ARG A N 1
ATOM 3958 C CA . ARG A 1 513 ? 16.451 57.577 47.957 1.00 15.89 496 ARG A CA 1
ATOM 3959 C C . ARG A 1 513 ? 17.233 56.386 47.391 1.00 20.26 496 ARG A C 1
ATOM 3960 O O . ARG A 1 513 ? 17.340 56.229 46.174 1.00 18.22 496 ARG A O 1
ATOM 3968 N N . GLN A 1 514 ? 17.782 55.556 48.275 1.00 19.61 497 GLN A N 1
ATOM 3969 C CA . GLN A 1 514 ? 18.572 54.395 47.861 1.00 24.74 497 GLN A CA 1
ATOM 3970 C C . GLN A 1 514 ? 17.713 53.138 47.772 1.00 26.26 497 GLN A C 1
ATOM 3971 O O . GLN A 1 514 ? 17.911 52.185 48.533 1.00 25.80 497 GLN A O 1
ATOM 3977 N N . SER A 1 515 ? 16.776 53.122 46.831 1.00 16.64 498 SER A N 1
ATOM 3978 C CA . SER A 1 515 ? 15.790 52.052 46.788 1.00 18.20 498 SER A CA 1
ATOM 3979 C C . SER A 1 515 ? 16.310 50.732 46.234 1.00 16.29 498 SER A C 1
ATOM 3980 O O . SER A 1 515 ? 15.603 49.734 46.280 1.00 15.41 498 SER A O 1
ATOM 3983 N N . GLN A 1 516 ? 17.535 50.707 45.711 1.00 12.65 499 GLN A N 1
ATOM 3984 C CA . GLN A 1 516 ? 18.008 49.495 45.045 1.00 13.08 499 GLN A CA 1
ATOM 3985 C C . GLN A 1 516 ? 18.998 48.679 45.877 1.00 16.56 499 GLN A C 1
ATOM 3986 O O . GLN A 1 516 ? 19.409 47.593 45.470 1.00 12.25 499 GLN A O 1
ATOM 3992 N N . ARG A 1 517 ? 19.368 49.199 47.042 1.00 12.05 500 ARG A N 1
ATOM 3993 C CA . ARG A 1 517 ? 20.258 48.482 47.947 1.00 16.11 500 ARG A CA 1
ATOM 3994 C C . ARG A 1 517 ? 19.463 47.442 48.736 1.00 18.06 500 ARG A C 1
ATOM 3995 O O . ARG A 1 517 ? 19.184 47.633 49.924 1.00 18.63 500 ARG A O 1
ATOM 4003 N N . THR A 1 518 ? 19.110 46.343 48.077 1.00 17.47 501 THR A N 1
ATOM 4004 C CA . THR A 1 518 ? 18.159 45.387 48.637 1.00 16.52 501 THR A CA 1
ATOM 4005 C C . THR A 1 518 ? 18.799 44.097 49.161 1.00 18.90 501 THR A C 1
ATOM 4006 O O . THR A 1 518 ? 18.097 43.264 49.743 1.00 17.35 501 THR A O 1
ATOM 4010 N N . THR A 1 519 ? 20.105 43.916 48.953 1.00 11.32 502 THR A N 1
ATOM 4011 C CA . THR A 1 519 ? 20.759 42.667 49.356 1.00 16.24 502 THR A CA 1
ATOM 4012 C C . THR A 1 519 ? 21.375 42.724 50.759 1.00 17.07 502 THR A C 1
ATOM 4013 O O . THR A 1 519 ? 21.877 41.715 51.259 1.00 16.31 502 THR A O 1
ATOM 4017 N N . ARG A 1 520 ? 21.334 43.895 51.385 1.00 15.56 503 ARG A N 1
ATOM 4018 C CA . ARG A 1 520 ? 21.785 44.040 52.775 1.00 16.51 503 ARG A CA 1
ATOM 4019 C C . ARG A 1 520 ? 20.795 44.898 53.541 1.00 18.01 503 ARG A C 1
ATOM 4020 O O . ARG A 1 520 ? 20.424 45.971 53.068 1.00 15.39 503 ARG A O 1
ATOM 4028 N N . SER A 1 521 ? 20.400 44.432 54.728 1.00 17.06 504 SER A N 1
ATOM 4029 C CA . SER A 1 521 ? 19.520 45.189 55.628 1.00 17.08 504 SER A CA 1
ATOM 4030 C C . SER A 1 521 ? 20.300 46.246 56.399 1.00 20.78 504 SER A C 1
ATOM 4031 O O . SER A 1 521 ? 21.528 46.214 56.419 1.00 19.10 504 SER A O 1
ATOM 4034 N N . GLU A 1 522 ? 19.587 47.162 57.051 1.00 18.65 505 GLU A N 1
ATOM 4035 C CA . GLU A 1 522 ? 20.225 48.197 57.858 1.00 21.43 505 GLU A CA 1
ATOM 4036 C C . GLU A 1 522 ? 21.112 47.568 58.909 1.00 20.37 505 GLU A C 1
ATOM 4037 O O . GLU A 1 522 ? 22.238 47.998 59.115 1.00 20.02 505 GLU A O 1
ATOM 4043 N N . GLU A 1 523 ? 20.577 46.536 59.554 1.00 19.86 506 GLU A N 1
ATOM 4044 C CA . GLU A 1 523 ? 21.280 45.769 60.579 1.00 21.95 506 GLU A CA 1
ATOM 4045 C C . GLU A 1 523 ? 22.594 45.165 60.073 1.00 20.71 506 GLU A C 1
ATOM 4046 O O . GLU A 1 523 ? 23.620 45.210 60.764 1.00 18.23 506 GLU A O 1
ATOM 4052 N N . GLN A 1 524 ? 22.552 44.591 58.874 1.00 19.49 507 GLN A N 1
ATOM 4053 C CA . GLN A 1 524 ? 23.735 43.982 58.269 1.00 18.99 507 GLN A CA 1
ATOM 4054 C C . GLN A 1 524 ? 24.769 45.032 57.880 1.00 18.43 507 GLN A C 1
ATOM 4055 O O . GLN A 1 524 ? 25.975 44.799 58.021 1.00 19.79 507 GLN A O 1
ATOM 4061 N N . LEU A 1 525 ? 24.315 46.180 57.381 1.00 17.10 508 LEU A N 1
ATOM 4062 C CA . LEU A 1 525 ? 25.244 47.255 57.020 1.00 18.10 508 LEU A CA 1
ATOM 4063 C C . LEU A 1 525 ? 25.987 47.757 58.266 1.00 21.18 508 LEU A C 1
ATOM 4064 O O . LEU A 1 525 ? 27.195 47.986 58.242 1.00 18.40 508 LEU A O 1
ATOM 4069 N N . ILE A 1 526 ? 25.258 47.911 59.363 1.00 18.77 509 ILE A N 1
ATOM 4070 C CA . ILE A 1 526 ? 25.879 48.336 60.609 1.00 21.83 509 ILE A CA 1
ATOM 4071 C C . ILE A 1 526 ? 26.898 47.307 61.112 1.00 21.21 509 ILE A C 1
ATOM 4072 O O . ILE A 1 526 ? 28.002 47.673 61.518 1.00 23.09 509 ILE A O 1
ATOM 4077 N N . ALA A 1 527 ? 26.546 46.024 61.065 1.00 19.45 510 ALA A N 1
ATOM 4078 C CA . ALA A 1 527 ? 27.468 44.974 61.500 1.00 22.46 510 ALA A CA 1
ATOM 4079 C C . ALA A 1 527 ? 28.746 44.954 60.648 1.00 25.69 510 ALA A C 1
ATOM 4080 O O . ALA A 1 527 ? 29.833 44.655 61.148 1.00 25.21 510 ALA A O 1
ATOM 4082 N N . MET A 1 528 ? 28.610 45.283 59.366 1.00 23.07 511 MET A N 1
ATOM 4083 C CA . MET A 1 528 ? 29.746 45.305 58.446 1.00 24.75 511 MET A CA 1
ATOM 4084 C C . MET A 1 528 ? 30.822 46.317 58.835 1.00 26.99 511 MET A C 1
ATOM 4085 O O . MET A 1 528 ? 31.977 46.190 58.423 1.00 25.27 511 MET A O 1
ATOM 4090 N N . ARG A 1 529 ? 30.441 47.322 59.618 1.00 22.14 512 ARG A N 1
ATOM 4091 C CA . ARG A 1 529 ? 31.332 48.443 59.910 1.00 25.65 512 ARG A CA 1
ATOM 4092 C C . ARG A 1 529 ? 32.629 48.029 60.614 1.00 29.62 512 ARG A C 1
ATOM 4093 O O . ARG A 1 529 ? 33.664 48.682 60.457 1.00 25.39 512 ARG A O 1
ATOM 4101 N N . THR A 1 530 ? 32.582 46.937 61.370 1.00 27.84 513 THR A N 1
ATOM 4102 C CA . THR A 1 530 ? 33.716 46.558 62.209 1.00 28.48 513 THR A CA 1
ATOM 4103 C C . THR A 1 530 ? 34.269 45.182 61.857 1.00 26.75 513 THR A C 1
ATOM 4104 O O . THR A 1 530 ? 35.213 44.701 62.482 1.00 28.20 513 THR A O 1
ATOM 4108 N N . LYS A 1 531 ? 33.683 44.563 60.841 1.00 26.82 514 LYS A N 1
ATOM 4109 C CA . LYS A 1 531 ? 33.993 43.184 60.488 1.00 27.10 514 LYS A CA 1
ATOM 4110 C C . LYS A 1 531 ? 35.429 42.969 59.994 1.00 27.63 514 LYS A C 1
ATOM 4111 O O . LYS A 1 531 ? 36.073 41.997 60.372 1.00 29.14 514 LYS A O 1
ATOM 4117 N N . SER A 1 532 ? 35.931 43.869 59.155 1.00 24.61 515 SER A N 1
ATOM 4118 C CA . SER A 1 532 ? 37.236 43.660 58.519 1.00 24.92 515 SER A CA 1
ATOM 4119 C C . SER A 1 532 ? 38.398 43.946 59.470 1.00 22.15 515 SER A C 1
ATOM 4120 O O . SER A 1 532 ? 39.542 43.568 59.198 1.00 24.24 515 SER A O 1
ATOM 4123 N N . ARG A 1 533 ? 38.098 44.618 60.579 1.00 24.00 516 ARG A N 1
ATOM 4124 C CA . ARG A 1 533 ? 39.121 45.066 61.519 1.00 20.37 516 ARG A CA 1
ATOM 4125 C C . ARG A 1 533 ? 39.895 43.891 62.106 1.00 20.72 516 ARG A C 1
ATOM 4126 O O . ARG A 1 533 ? 41.126 43.949 62.226 1.00 23.49 516 ARG A O 1
ATOM 4134 N N . LYS A 1 534 ? 39.185 42.824 62.464 1.00 18.76 517 LYS A N 1
ATOM 4135 C CA . LYS A 1 534 ? 39.845 41.644 63.010 1.00 22.40 517 LYS A CA 1
ATOM 4136 C C . LYS A 1 534 ? 40.039 40.543 61.965 1.00 20.48 517 LYS A C 1
ATOM 4137 O O . LYS A 1 534 ? 40.275 39.393 62.312 1.00 19.75 517 LYS A O 1
ATOM 4143 N N . ARG A 1 535 ? 39.959 40.894 60.686 1.00 18.00 518 ARG A N 1
ATOM 4144 C CA . ARG A 1 535 ? 40.220 39.904 59.645 1.00 19.11 518 ARG A CA 1
ATOM 4145 C C . ARG A 1 535 ? 41.404 40.298 58.757 1.00 19.50 518 ARG A C 1
ATOM 4146 O O . ARG A 1 535 ? 41.497 39.886 57.603 1.00 17.93 518 ARG A O 1
ATOM 4154 N N . GLY A 1 536 ? 42.320 41.080 59.318 1.00 17.23 519 GLY A N 1
ATOM 4155 C CA . GLY A 1 536 ? 43.590 41.340 58.668 1.00 15.60 519 GLY A CA 1
ATOM 4156 C C . GLY A 1 536 ? 43.681 42.585 57.813 1.00 18.34 519 GLY A C 1
ATOM 4157 O O . GLY A 1 536 ? 44.746 42.875 57.269 1.00 17.04 519 GLY A O 1
ATOM 4158 N N . ILE A 1 537 ? 42.590 43.332 57.676 1.00 16.05 520 ILE A N 1
ATOM 4159 C CA . ILE A 1 537 ? 42.677 44.569 56.910 1.00 17.59 520 ILE A CA 1
ATOM 4160 C C . ILE A 1 537 ? 43.294 45.635 57.804 1.00 20.68 520 ILE A C 1
ATOM 4161 O O . ILE A 1 537 ? 42.639 46.172 58.699 1.00 21.41 520 ILE A O 1
ATOM 4166 N N . VAL A 1 538 ? 44.572 45.915 57.552 1.00 17.02 521 VAL A N 1
ATOM 4167 C CA . VAL A 1 538 ? 45.356 46.847 58.347 1.00 18.81 521 VAL A CA 1
ATOM 4168 C C . VAL A 1 538 ? 45.795 48.016 57.471 1.00 23.12 521 VAL A C 1
ATOM 4169 O O . VAL A 1 538 ? 46.644 47.857 56.590 1.00 25.23 521 VAL A O 1
ATOM 4173 N N . LEU A 1 539 ? 45.208 49.189 57.697 1.00 19.85 522 LEU A N 1
ATOM 4174 C CA . LEU A 1 539 ? 45.489 50.346 56.848 1.00 16.35 522 LEU A CA 1
ATOM 4175 C C . LEU A 1 539 ? 46.008 51.548 57.647 1.00 19.05 522 LEU A C 1
ATOM 4176 O O . LEU A 1 539 ? 45.582 51.790 58.782 1.00 21.31 522 LEU A O 1
ATOM 4181 N N . GLY A 1 540 ? 46.923 52.297 57.039 1.00 18.94 523 GLY A N 1
ATOM 4182 C CA . GLY A 1 540 ? 47.513 53.467 57.672 1.00 22.04 523 GLY A CA 1
ATOM 4183 C C . GLY A 1 540 ? 48.353 53.152 58.900 1.00 21.37 523 GLY A C 1
ATOM 4184 O O . GLY A 1 540 ? 48.530 54.005 59.771 1.00 21.17 523 GLY A O 1
ATOM 4185 N N . ILE A 1 541 ? 48.865 51.929 58.984 1.00 17.10 524 ILE A N 1
ATOM 4186 C CA . ILE A 1 541 ? 49.653 51.523 60.145 1.00 18.20 524 ILE A CA 1
ATOM 4187 C C . ILE A 1 541 ? 51.144 51.452 59.790 1.00 20.44 524 ILE A C 1
ATOM 4188 O O . ILE A 1 541 ? 51.561 50.640 58.972 1.00 17.33 524 ILE A O 1
ATOM 4193 N N . TYR A 1 542 ? 51.941 52.316 60.411 1.00 19.10 525 TYR A N 1
ATOM 4194 C CA . TYR A 1 542 ? 53.356 52.454 60.055 1.00 20.90 525 TYR A CA 1
ATOM 4195 C C . TYR A 1 542 ? 54.227 51.362 60.680 1.00 19.90 525 TYR A C 1
ATOM 4196 O O . TYR A 1 542 ? 55.082 50.787 60.008 1.00 18.73 525 TYR A O 1
ATOM 4205 N N . ASP A 1 543 ? 54.016 51.080 61.963 1.00 20.98 526 ASP A N 1
ATOM 4206 C CA . ASP A 1 543 ? 54.683 49.951 62.606 1.00 19.83 526 ASP A CA 1
ATOM 4207 C C . ASP A 1 543 ? 53.780 49.342 63.671 1.00 20.22 526 ASP A C 1
ATOM 4208 O O . ASP A 1 543 ? 52.677 49.841 63.912 1.00 22.44 526 ASP A O 1
ATOM 4213 N N . GLU A 1 544 ? 54.243 48.268 64.305 1.00 20.27 527 GLU A N 1
ATOM 4214 C CA . GLU A 1 544 ? 53.392 47.467 65.183 1.00 25.37 527 GLU A CA 1
ATOM 4215 C C . GLU A 1 544 ? 52.838 48.221 66.396 1.00 26.13 527 GLU A C 1
ATOM 4216 O O . GLU A 1 544 ? 51.860 47.784 67.003 1.00 24.85 527 GLU A O 1
ATOM 4222 N N . ASN A 1 545 ? 53.451 49.348 66.746 1.00 23.33 528 ASN A N 1
ATOM 4223 C CA . ASN A 1 545 ? 52.999 50.110 67.909 1.00 28.26 528 ASN A CA 1
ATOM 4224 C C . ASN A 1 545 ? 51.808 51.024 67.613 1.00 28.18 528 ASN A C 1
ATOM 4225 O O . ASN A 1 545 ? 51.275 51.647 68.527 1.00 28.15 528 ASN A O 1
ATOM 4230 N N . GLU A 1 546 ? 51.379 51.097 66.352 1.00 22.25 529 GLU A N 1
ATOM 4231 C CA . GLU A 1 546 ? 50.331 52.058 65.977 1.00 22.82 529 GLU A CA 1
ATOM 4232 C C . GLU A 1 546 ? 48.925 51.456 65.897 1.00 26.30 529 GLU A C 1
ATOM 4233 O O . GLU A 1 546 ? 47.975 52.138 65.515 1.00 27.11 529 GLU A O 1
ATOM 4239 N N . THR A 1 547 ? 48.793 50.186 66.266 1.00 24.58 530 THR A N 1
ATOM 4240 C CA . THR A 1 547 ? 47.488 49.527 66.332 1.00 23.55 530 THR A CA 1
ATOM 4241 C C . THR A 1 547 ? 47.621 48.386 67.339 1.00 23.86 530 THR A C 1
ATOM 4242 O O . THR A 1 547 ? 48.736 47.907 67.565 1.00 22.73 530 THR A O 1
ATOM 4246 N N . PRO A 1 548 ? 46.508 47.980 67.985 1.00 22.40 531 PRO A N 1
ATOM 4247 C CA . PRO A 1 548 ? 46.573 46.864 68.941 1.00 24.12 531 PRO A CA 1
ATOM 4248 C C . PRO A 1 548 ? 47.219 45.613 68.342 1.00 24.23 531 PRO A C 1
ATOM 4249 O O . PRO A 1 548 ? 46.984 45.308 67.173 1.00 21.14 531 PRO A O 1
ATOM 4253 N N . LEU A 1 549 ? 48.026 44.911 69.136 1.00 22.49 532 LEU A N 1
ATOM 4254 C CA . LEU A 1 549 ? 48.821 43.790 68.634 1.00 22.85 532 LEU A CA 1
ATOM 4255 C C . LEU A 1 549 ? 47.989 42.626 68.100 1.00 22.99 532 LEU A C 1
ATOM 4256 O O . LEU A 1 549 ? 48.423 41.923 67.183 1.00 21.70 532 LEU A O 1
ATOM 4261 N N . GLU A 1 550 ? 46.808 42.407 68.670 1.00 20.54 533 GLU A N 1
ATOM 4262 C CA . GLU A 1 550 ? 45.988 41.287 68.235 1.00 20.61 533 GLU A CA 1
ATOM 4263 C C . GLU A 1 550 ? 45.565 41.434 66.774 1.00 21.03 533 GLU A C 1
ATOM 4264 O O . GLU A 1 550 ? 45.347 40.440 66.093 1.00 20.56 533 GLU A O 1
ATOM 4270 N N . LEU A 1 551 ? 45.457 42.670 66.298 1.00 18.47 534 LEU A N 1
ATOM 4271 C CA . LEU A 1 551 ? 45.030 42.919 64.917 1.00 19.89 534 LEU A CA 1
ATOM 4272 C C . LEU A 1 551 ? 46.091 42.513 63.907 1.00 20.83 534 LEU A C 1
ATOM 4273 O O . LEU A 1 551 ? 45.782 42.267 62.740 1.00 19.51 534 LEU A O 1
ATOM 4278 N N . THR A 1 552 ? 47.344 42.455 64.352 1.00 19.97 535 THR A N 1
ATOM 4279 C CA . THR A 1 552 ? 48.451 42.137 63.460 1.00 18.14 535 THR A CA 1
ATOM 4280 C C . THR A 1 552 ? 49.119 40.822 63.841 1.00 18.37 535 THR A C 1
ATOM 4281 O O . THR A 1 552 ? 50.242 40.557 63.426 1.00 17.35 535 THR A O 1
ATOM 4285 N N . VAL A 1 553 ? 48.408 39.988 64.607 1.00 19.33 536 VAL A N 1
ATOM 4286 C CA . VAL A 1 553 ? 48.967 38.731 65.125 1.00 20.71 536 VAL A CA 1
ATOM 4287 C C . VAL A 1 553 ? 49.413 37.757 64.018 1.00 18.12 536 VAL A C 1
ATOM 4288 O O . VAL A 1 553 ? 50.338 36.963 64.210 1.00 19.47 536 VAL A O 1
ATOM 4292 N N . LYS A 1 554 ? 48.780 37.826 62.856 1.00 18.14 537 LYS A N 1
ATOM 4293 C CA . LYS A 1 554 ? 49.156 36.940 61.757 1.00 16.30 537 LYS A CA 1
ATOM 4294 C C . LYS A 1 554 ? 50.312 37.505 60.949 1.00 18.34 537 LYS A C 1
ATOM 4295 O O . LYS A 1 554 ? 50.775 36.861 59.998 1.00 20.68 537 LYS A O 1
ATOM 4301 N N . TYR A 1 555 ? 50.780 38.698 61.325 1.00 15.56 538 TYR A N 1
ATOM 4302 C CA . TYR A 1 555 ? 51.782 39.422 60.538 1.00 15.15 538 TYR A CA 1
ATOM 4303 C C . TYR A 1 555 ? 53.128 39.614 61.258 1.00 18.50 538 TYR A C 1
ATOM 4304 O O . TYR A 1 555 ? 54.137 39.883 60.612 1.00 18.29 538 TYR A O 1
ATOM 4313 N N . ARG A 1 556 ? 53.127 39.470 62.583 1.00 18.20 539 ARG A N 1
ATOM 4314 C CA . ARG A 1 556 ? 54.267 39.827 63.428 1.00 21.96 539 ARG A CA 1
ATOM 4315 C C . ARG A 1 556 ? 55.071 38.606 63.850 1.00 20.24 539 ARG A C 1
ATOM 4316 O O . ARG A 1 556 ? 54.522 37.517 64.001 1.00 20.55 539 ARG A O 1
ATOM 4324 N N . ASP A 1 557 ? 56.376 38.803 64.031 1.00 21.81 540 ASP A N 1
ATOM 4325 C CA . ASP A 1 557 ? 57.262 37.787 64.592 1.00 25.27 540 ASP A CA 1
ATOM 4326 C C . ASP A 1 557 ? 57.299 36.491 63.779 1.00 27.16 540 ASP A C 1
ATOM 4327 O O . ASP A 1 557 ? 57.358 35.398 64.343 1.00 25.62 540 ASP A O 1
ATOM 4332 N N . ARG A 1 558 ? 57.264 36.607 62.454 1.00 22.11 541 ARG A N 1
ATOM 4333 C CA . ARG A 1 558 ? 57.331 35.423 61.598 1.00 19.39 541 ARG A CA 1
ATOM 4334 C C . ARG A 1 558 ? 58.752 35.254 61.068 1.00 20.56 541 ARG A C 1
ATOM 4335 O O . ARG A 1 558 ? 59.511 36.218 61.007 1.00 21.12 541 ARG A O 1
ATOM 4343 N N . LYS A 1 559 ? 59.101 34.031 60.683 1.00 18.54 542 LYS A N 1
ATOM 4344 C CA . LYS A 1 559 ? 60.457 33.713 60.233 1.00 23.54 542 LYS A CA 1
ATOM 4345 C C . LYS A 1 559 ? 60.455 33.111 58.828 1.00 18.71 542 LYS A C 1
ATOM 4346 O O . LYS A 1 559 ? 59.541 32.370 58.468 1.00 21.80 542 LYS A O 1
ATOM 4352 N N . ALA A 1 560 ? 61.476 33.428 58.040 1.00 17.86 543 ALA A N 1
ATOM 4353 C CA . ALA A 1 560 ? 61.608 32.831 56.711 1.00 20.75 543 ALA A CA 1
ATOM 4354 C C . ALA A 1 560 ? 63.051 32.855 56.241 1.00 21.43 543 ALA A C 1
ATOM 4355 O O . ALA A 1 560 ? 63.903 33.506 56.837 1.00 21.43 543 ALA A O 1
ATOM 4357 N N . ARG A 1 561 ? 63.319 32.140 55.159 1.00 22.34 544 ARG A N 1
ATOM 4358 C CA . ARG A 1 561 ? 64.638 32.155 54.550 1.00 23.30 544 ARG A CA 1
ATOM 4359 C C . ARG A 1 561 ? 64.631 33.082 53.337 1.00 23.29 544 ARG A C 1
ATOM 4360 O O . ARG A 1 561 ? 63.556 33.392 52.802 1.00 21.85 544 ARG A O 1
ATOM 4368 N N . PRO A 1 562 ? 65.821 33.545 52.913 1.00 23.71 545 PRO A N 1
ATOM 4369 C CA . PRO A 1 562 ? 65.941 34.251 51.633 1.00 22.59 545 PRO A CA 1
ATOM 4370 C C . PRO A 1 562 ? 65.296 33.420 50.532 1.00 21.86 545 PRO A C 1
ATOM 4371 O O . PRO A 1 562 ? 65.462 32.200 50.558 1.00 24.61 545 PRO A O 1
ATOM 4375 N N . TYR A 1 563 ? 64.570 34.047 49.604 1.00 19.32 546 TYR A N 1
ATOM 4376 C CA . TYR A 1 563 ? 63.778 33.295 48.631 1.00 20.62 546 TYR A CA 1
ATOM 4377 C C . TYR A 1 563 ? 64.629 32.326 47.800 1.00 22.79 546 TYR A C 1
ATOM 4378 O O . TYR A 1 563 ? 64.175 31.233 47.468 1.00 22.30 546 TYR A O 1
ATOM 4387 N N . LYS A 1 564 ? 65.863 32.713 47.488 1.00 24.52 547 LYS A N 1
ATOM 4388 C CA . LYS A 1 564 ? 66.739 31.859 46.683 1.00 21.83 547 LYS A CA 1
ATOM 4389 C C . LYS A 1 564 ? 66.878 30.457 47.276 1.00 25.94 547 LYS A C 1
ATOM 4390 O O . LYS A 1 564 ? 66.991 29.479 46.541 1.00 28.19 547 LYS A O 1
ATOM 4396 N N . ASP A 1 565 ? 66.852 30.361 48.604 1.00 22.15 548 ASP A N 1
ATOM 4397 C CA . ASP A 1 565 ? 67.040 29.079 49.281 1.00 25.51 548 ASP A CA 1
ATOM 4398 C C . ASP A 1 565 ? 65.920 28.072 49.039 1.00 28.88 548 ASP A C 1
ATOM 4399 O O . ASP A 1 565 ? 66.133 26.869 49.174 1.00 30.99 548 ASP A O 1
ATOM 4404 N N . TYR A 1 566 ? 64.729 28.556 48.695 1.00 22.88 549 TYR A N 1
ATOM 4405 C CA . TYR A 1 566 ? 63.583 27.677 48.452 1.00 25.88 549 TYR A CA 1
ATOM 4406 C C . TYR A 1 566 ? 63.591 27.132 47.031 1.00 27.05 549 TYR A C 1
ATOM 4407 O O . TYR A 1 566 ? 62.859 26.197 46.702 1.00 27.45 549 TYR A O 1
ATOM 4416 N N . LEU A 1 567 ? 64.407 27.743 46.183 1.00 25.93 550 LEU A N 1
ATOM 4417 C CA . LEU A 1 567 ? 64.316 27.502 44.754 1.00 33.61 550 LEU A CA 1
ATOM 4418 C C . LEU A 1 567 ? 65.416 26.554 44.305 1.00 43.12 550 LEU A C 1
ATOM 4419 O O . LEU A 1 567 ? 66.563 26.688 44.721 1.00 45.62 550 LEU A O 1
ATOM 4424 N N . LYS A 1 568 ? 65.045 25.585 43.474 1.00 48.90 551 LYS A N 1
ATOM 4425 C CA . LYS A 1 568 ? 65.973 24.561 43.006 1.00 61.10 551 LYS A CA 1
ATOM 4426 C C . LYS A 1 568 ? 65.352 23.831 41.815 1.00 68.20 551 LYS A C 1
ATOM 4427 O O . LYS A 1 568 ? 64.567 24.414 41.064 1.00 65.80 551 LYS A O 1
ATOM 4433 N N . GLY A 1 569 ? 65.699 22.557 41.648 1.00 76.93 552 GLY A N 1
ATOM 4434 C CA . GLY A 1 569 ? 65.113 21.735 40.601 1.00 79.06 552 GLY A CA 1
ATOM 4435 C C . GLY A 1 569 ? 66.068 21.385 39.473 1.00 82.80 552 GLY A C 1
ATOM 4436 O O . GLY A 1 569 ? 66.692 22.263 38.874 1.00 83.03 552 GLY A O 1
ATOM 4438 N N . VAL B 1 17 ? 37.634 37.017 13.622 1.00 58.64 0 VAL C N 1
ATOM 4439 C CA . VAL B 1 17 ? 36.939 37.366 14.857 1.00 40.89 0 VAL C CA 1
ATOM 4440 C C . VAL B 1 17 ? 37.767 38.351 15.667 1.00 40.28 0 VAL C C 1
ATOM 4441 O O . VAL B 1 17 ? 38.968 38.144 15.859 1.00 41.83 0 VAL C O 1
ATOM 4443 N N . MET B 1 18 ? 37.144 39.429 16.135 1.00 34.05 1 MET C N 1
ATOM 4444 C CA . MET B 1 18 ? 37.857 40.327 17.030 1.00 27.30 1 MET C CA 1
ATOM 4445 C C . MET B 1 18 ? 37.579 39.945 18.480 1.00 28.24 1 MET C C 1
ATOM 4446 O O . MET B 1 18 ? 36.448 39.633 18.853 1.00 30.49 1 MET C O 1
ATOM 4451 N N . ASN B 1 19 ? 38.636 39.976 19.278 1.00 22.78 2 ASN C N 1
ATOM 4452 C CA . ASN B 1 19 ? 38.560 39.687 20.703 1.00 22.75 2 ASN C CA 1
ATOM 4453 C C . ASN B 1 19 ? 38.746 40.972 21.491 1.00 20.06 2 ASN C C 1
ATOM 4454 O O . ASN B 1 19 ? 39.263 41.944 20.960 1.00 17.29 2 ASN C O 1
ATOM 4459 N N . ILE B 1 20 ? 38.319 40.980 22.753 1.00 16.68 3 ILE C N 1
ATOM 4460 C CA . ILE B 1 20 ? 38.500 42.155 23.590 1.00 15.00 3 ILE C CA 1
ATOM 4461 C C . ILE B 1 20 ? 39.306 41.789 24.817 1.00 14.92 3 ILE C C 1
ATOM 4462 O O . ILE B 1 20 ? 38.910 40.896 25.559 1.00 13.74 3 ILE C O 1
ATOM 4467 N N . LEU B 1 21 ? 40.427 42.474 25.015 1.00 11.56 4 LEU C N 1
ATOM 4468 C CA . LEU B 1 21 ? 41.272 42.270 26.186 1.00 11.04 4 LEU C CA 1
ATOM 4469 C C . LEU B 1 21 ? 41.080 43.465 27.116 1.00 12.94 4 LEU C C 1
ATOM 4470 O O . LEU B 1 21 ? 41.597 44.555 26.872 1.00 14.32 4 LEU C O 1
ATOM 4475 N N . PHE B 1 22 ? 40.293 43.242 28.160 1.00 9.82 5 PHE C N 1
ATOM 4476 C CA . PHE B 1 22 ? 39.840 44.279 29.091 1.00 11.96 5 PHE C CA 1
ATOM 4477 C C . PHE B 1 22 ? 40.742 44.296 30.343 1.00 12.43 5 PHE C C 1
ATOM 4478 O O . PHE B 1 22 ? 40.508 43.550 31.307 1.00 12.27 5 PHE C O 1
ATOM 4486 N N . ILE B 1 23 ? 41.772 45.145 30.315 1.00 11.54 6 ILE C N 1
ATOM 4487 C CA . ILE B 1 23 ? 42.808 45.148 31.349 1.00 10.74 6 ILE C CA 1
ATOM 4488 C C . ILE B 1 23 ? 42.520 46.218 32.397 1.00 12.41 6 ILE C C 1
ATOM 4489 O O . ILE B 1 23 ? 42.233 47.364 32.060 1.00 13.37 6 ILE C O 1
ATOM 4494 N N . MET B 1 24 ? 42.586 45.839 33.670 1.00 11.13 7 MET C N 1
ATOM 4495 C CA . MET B 1 24 ? 42.361 46.790 34.762 1.00 12.42 7 MET C CA 1
ATOM 4496 C C . MET B 1 24 ? 43.405 46.603 35.850 1.00 11.78 7 MET C C 1
ATOM 4497 O O . MET B 1 24 ? 43.791 45.475 36.137 1.00 12.19 7 MET C O 1
ATOM 4502 N N . PHE B 1 25 ? 43.853 47.711 36.441 1.00 10.18 8 PHE C N 1
ATOM 4503 C CA . PHE B 1 25 ? 44.733 47.687 37.609 1.00 11.64 8 PHE C CA 1
ATOM 4504 C C . PHE B 1 25 ? 43.970 48.277 38.783 1.00 14.28 8 PHE C C 1
ATOM 4505 O O . PHE B 1 25 ? 43.217 49.227 38.624 1.00 15.23 8 PHE C O 1
ATOM 4513 N N . ASP B 1 26 ? 44.139 47.706 39.963 1.00 14.55 9 ASP C N 1
ATOM 4514 C CA . ASP B 1 26 ? 43.425 48.236 41.113 1.00 11.34 9 ASP C CA 1
ATOM 4515 C C . ASP B 1 26 ? 44.206 49.379 41.756 1.00 11.67 9 ASP C C 1
ATOM 4516 O O . ASP B 1 26 ? 45.394 49.246 42.008 1.00 12.80 9 ASP C O 1
ATOM 4521 N N . GLN B 1 27 ? 43.532 50.509 41.963 1.00 12.77 10 GLN C N 1
ATOM 4522 C CA . GLN B 1 27 ? 44.040 51.624 42.767 1.00 12.35 10 GLN C CA 1
ATOM 4523 C C . GLN B 1 27 ? 45.143 52.406 42.028 1.00 13.24 10 GLN C C 1
ATOM 4524 O O . GLN B 1 27 ? 45.983 53.067 42.652 1.00 14.46 10 GLN C O 1
ATOM 4530 N N . LEU B 1 28 ? 45.110 52.343 40.699 1.00 12.21 11 LEU C N 1
ATOM 4531 C CA . LEU B 1 28 ? 46.057 53.061 39.835 1.00 13.39 11 LEU C CA 1
ATOM 4532 C C . LEU B 1 28 ? 45.570 54.481 39.525 1.00 14.04 11 LEU C C 1
ATOM 4533 O O . LEU B 1 28 ? 44.465 54.664 38.985 1.00 14.15 11 LEU C O 1
ATOM 4538 N N . ARG B 1 29 ? 46.389 55.475 39.870 1.00 11.73 12 ARG C N 1
ATOM 4539 C CA . ARG B 1 29 ? 46.080 56.885 39.611 1.00 12.54 12 ARG C CA 1
ATOM 4540 C C . ARG B 1 29 ? 46.234 57.273 38.147 1.00 13.62 12 ARG C C 1
ATOM 4541 O O . ARG B 1 29 ? 47.137 56.779 37.467 1.00 16.89 12 ARG C O 1
ATOM 4549 N N . TRP B 1 30 ? 45.391 58.194 37.685 1.00 11.38 13 TRP C N 1
ATOM 4550 C CA . TRP B 1 30 ? 45.474 58.703 36.320 1.00 10.15 13 TRP C CA 1
ATOM 4551 C C . TRP B 1 30 ? 46.833 59.344 36.022 1.00 14.44 13 TRP C C 1
ATOM 4552 O O . TRP B 1 30 ? 47.325 59.241 34.899 1.00 15.72 13 TRP C O 1
ATOM 4563 N N . ASP B 1 31 ? 47.438 59.988 37.017 1.00 12.42 14 ASP C N 1
ATOM 4564 C CA . ASP B 1 31 ? 48.637 60.781 36.761 1.00 13.93 14 ASP C CA 1
ATOM 4565 C C . ASP B 1 31 ? 49.931 60.026 37.057 1.00 16.43 14 ASP C C 1
ATOM 4566 O O . ASP B 1 31 ? 51.009 60.627 37.081 1.00 16.44 14 ASP C O 1
ATOM 4571 N N . TYR B 1 32 ? 49.833 58.711 37.230 1.00 16.43 15 TYR C N 1
ATOM 4572 C CA . TYR B 1 32 ? 51.023 57.887 37.458 1.00 17.17 15 TYR C CA 1
ATOM 4573 C C . TYR B 1 32 ? 51.341 57.029 36.237 1.00 17.89 15 TYR C C 1
ATOM 4574 O O . TYR B 1 32 ? 51.817 55.897 36.343 1.00 16.28 15 TYR C O 1
ATOM 4583 N N . LEU B 1 33 ? 51.042 57.581 35.068 1.00 17.52 16 LEU C N 1
ATOM 4584 C CA . LEU B 1 33 ? 51.558 57.069 33.808 1.00 17.03 16 LEU C CA 1
ATOM 4585 C C . LEU B 1 33 ? 52.260 58.240 33.137 1.00 17.96 16 LEU C C 1
ATOM 4586 O O . LEU B 1 33 ? 51.796 59.375 33.262 1.00 15.13 16 LEU C O 1
ATOM 4591 N N . SER B 1 34 ? 53.366 57.995 32.434 1.00 17.20 17 SER C N 1
ATOM 4592 C CA . SER B 1 34 ? 54.077 59.117 31.825 1.00 16.73 17 SER C CA 1
ATOM 4593 C C . SER B 1 34 ? 53.278 59.760 30.679 1.00 17.04 17 SER C C 1
ATOM 4594 O O . SER B 1 34 ? 53.394 60.970 30.448 1.00 19.60 17 SER C O 1
ATOM 4597 N N . CYS B 1 35 ? 52.440 58.992 29.985 1.00 16.49 18 CYS C N 1
ATOM 4598 C CA . CYS B 1 35 ? 51.635 59.584 28.908 1.00 16.92 18 CYS C CA 1
ATOM 4599 C C . CYS B 1 35 ? 50.597 60.560 29.462 1.00 19.24 18 CYS C C 1
ATOM 4600 O O . CYS B 1 35 ? 50.090 61.415 28.727 1.00 21.66 18 CYS C O 1
ATOM 4603 N N . TYR B 1 36 ? 50.284 60.438 30.752 1.00 14.44 19 TYR C N 1
ATOM 4604 C CA . TYR B 1 36 ? 49.414 61.400 31.418 1.00 17.82 19 TYR C CA 1
ATOM 4605 C C . TYR B 1 36 ? 50.214 62.445 32.174 1.00 16.21 19 TYR C C 1
ATOM 4606 O O . TYR B 1 36 ? 49.648 63.213 32.945 1.00 18.13 19 TYR C O 1
ATOM 4615 N N . GLY B 1 37 ? 51.535 62.445 31.982 1.00 19.76 20 GLY C N 1
ATOM 4616 C CA . GLY B 1 37 ? 52.379 63.516 32.484 1.00 16.75 20 GLY C CA 1
ATOM 4617 C C . GLY B 1 37 ? 53.265 63.293 33.701 1.00 19.77 20 GLY C C 1
ATOM 4618 O O . GLY B 1 37 ? 53.837 64.256 34.206 1.00 19.57 20 GLY C O 1
ATOM 4619 N N . HIS B 1 38 ? 53.402 62.064 34.193 1.00 16.29 21 HIS C N 1
ATOM 4620 C CA . HIS B 1 38 ? 54.277 61.868 35.349 1.00 18.12 21 HIS C CA 1
ATOM 4621 C C . HIS B 1 38 ? 55.747 62.119 34.961 1.00 19.63 21 HIS C C 1
ATOM 4622 O O . HIS B 1 38 ? 56.212 61.676 33.909 1.00 16.23 21 HIS C O 1
ATOM 4629 N N . LYS B 1 39 ? 56.464 62.825 35.832 1.00 21.50 22 LYS C N 1
ATOM 4630 C CA . LYS B 1 39 ? 57.808 63.335 35.525 1.00 22.06 22 LYS C CA 1
ATOM 4631 C C . LYS B 1 39 ? 58.952 62.357 35.786 1.00 20.94 22 LYS C C 1
ATOM 4632 O O . LYS B 1 39 ? 60.025 62.493 35.204 1.00 19.71 22 LYS C O 1
ATOM 4638 N N . THR B 1 40 ? 58.746 61.383 36.666 1.00 19.11 23 THR C N 1
ATOM 4639 C CA . THR B 1 40 ? 59.849 60.504 37.050 1.00 21.72 23 THR C CA 1
ATOM 4640 C C . THR B 1 40 ? 59.527 59.019 36.864 1.00 24.88 23 THR C C 1
ATOM 4641 O O . THR B 1 40 ? 60.420 58.166 36.902 1.00 21.02 23 THR C O 1
ATOM 4645 N N . LEU B 1 41 ? 58.250 58.713 36.672 1.00 17.83 24 LEU C N 1
ATOM 4646 C CA . LEU B 1 41 ? 57.816 57.343 36.455 1.00 17.22 24 LEU C CA 1
ATOM 4647 C C . LEU B 1 41 ? 57.552 57.158 34.972 1.00 17.54 24 LEU C C 1
ATOM 4648 O O . LEU B 1 41 ? 56.543 57.632 34.458 1.00 20.04 24 LEU C O 1
ATOM 4653 N N . ASN B 1 42 ? 58.469 56.486 34.282 1.00 16.28 25 ASN C N 1
ATOM 4654 C CA . ASN B 1 42 ? 58.369 56.308 32.840 1.00 16.30 25 ASN C CA 1
ATOM 4655 C C . ASN B 1 42 ? 57.687 54.985 32.519 1.00 17.44 25 ASN C C 1
ATOM 4656 O O . ASN B 1 42 ? 58.149 53.919 32.939 1.00 18.72 25 ASN C O 1
ATOM 4661 N N . THR B 1 43 ? 56.565 55.055 31.801 1.00 13.67 26 THR C N 1
ATOM 4662 C CA . THR B 1 43 ? 55.821 53.856 31.425 1.00 14.23 26 THR C CA 1
ATOM 4663 C C . THR B 1 43 ? 55.698 53.720 29.911 1.00 18.14 26 THR C C 1
ATOM 4664 O O . THR B 1 43 ? 54.603 53.875 29.358 1.00 17.83 26 THR C O 1
ATOM 4668 N N . PRO B 1 44 ? 56.818 53.400 29.233 1.00 16.32 27 PRO C N 1
ATOM 4669 C CA . PRO B 1 44 ? 56.888 53.396 27.765 1.00 18.12 27 PRO C CA 1
ATOM 4670 C C . PRO B 1 44 ? 55.982 52.387 27.072 1.00 18.61 27 PRO C C 1
ATOM 4671 O O . PRO B 1 44 ? 55.494 52.674 25.979 1.00 17.44 27 PRO C O 1
ATOM 4675 N N . HIS B 1 45 ? 55.770 51.217 27.661 1.00 15.61 28 HIS C N 1
ATOM 4676 C CA . HIS B 1 45 ? 54.980 50.209 26.975 1.00 16.42 28 HIS C CA 1
ATOM 4677 C C . HIS B 1 45 ? 53.499 50.609 26.942 1.00 16.23 28 HIS C C 1
ATOM 4678 O O . HIS B 1 45 ? 52.824 50.462 25.912 1.00 15.71 28 HIS C O 1
ATOM 4685 N N . ILE B 1 46 ? 53.008 51.136 28.059 1.00 15.14 29 ILE C N 1
ATOM 4686 C CA . ILE B 1 46 ? 51.629 51.635 28.123 1.00 14.42 29 ILE C CA 1
ATOM 4687 C C . ILE B 1 46 ? 51.523 52.908 27.275 1.00 15.04 29 ILE C C 1
ATOM 4688 O O . ILE B 1 46 ? 50.540 53.101 26.572 1.00 15.74 29 ILE C O 1
ATOM 4693 N N . ASP B 1 47 ? 52.552 53.759 27.314 1.00 15.48 30 ASP C N 1
ATOM 4694 C CA . ASP B 1 47 ? 52.573 54.951 26.459 1.00 19.43 30 ASP C CA 1
ATOM 4695 C C . ASP B 1 47 ? 52.475 54.577 24.976 1.00 19.84 30 ASP C C 1
ATOM 4696 O O . ASP B 1 47 ? 51.806 55.255 24.189 1.00 20.11 30 ASP C O 1
ATOM 4701 N N . ARG B 1 48 ? 53.143 53.492 24.600 1.00 17.34 31 ARG C N 1
ATOM 4702 C CA . ARG B 1 48 ? 53.163 53.047 23.216 1.00 18.29 31 ARG C CA 1
ATOM 4703 C C . ARG B 1 48 ? 51.783 52.528 22.780 1.00 21.40 31 ARG C C 1
ATOM 4704 O O . ARG B 1 48 ? 51.392 52.681 21.625 1.00 17.82 31 ARG C O 1
ATOM 4712 N N . LEU B 1 49 ? 51.060 51.890 23.697 1.00 17.79 32 LEU C N 1
ATOM 4713 C CA . LEU B 1 49 ? 49.688 51.471 23.405 1.00 17.72 32 LEU C CA 1
ATOM 4714 C C . LEU B 1 49 ? 48.859 52.711 23.078 1.00 14.47 32 LEU C C 1
ATOM 4715 O O . LEU B 1 49 ? 48.145 52.741 22.078 1.00 19.25 32 LEU C O 1
ATOM 4720 N N . ALA B 1 50 ? 48.987 53.740 23.909 1.00 15.51 33 ALA C N 1
ATOM 4721 C CA . ALA B 1 50 ? 48.262 54.995 23.720 1.00 18.73 33 ALA C CA 1
ATOM 4722 C C . ALA B 1 50 ? 48.579 55.653 22.373 1.00 21.65 33 ALA C C 1
ATOM 4723 O O . ALA B 1 50 ? 47.701 56.237 21.723 1.00 19.43 33 ALA C O 1
ATOM 4725 N N . ALA B 1 51 ? 49.832 55.555 21.953 1.00 18.44 34 ALA C N 1
ATOM 4726 C CA . ALA B 1 51 ? 50.257 56.201 20.716 1.00 18.41 34 ALA C CA 1
ATOM 4727 C C . ALA B 1 51 ? 49.622 55.550 19.494 1.00 18.03 34 ALA C C 1
ATOM 4728 O O . ALA B 1 51 ? 49.568 56.158 18.423 1.00 21.62 34 ALA C O 1
ATOM 4730 N N . LYS B 1 52 ? 49.127 54.321 19.640 1.00 19.79 35 LYS C N 1
ATOM 4731 C CA . LYS B 1 52 ? 48.400 53.692 18.544 1.00 22.60 35 LYS C CA 1
ATOM 4732 C C . LYS B 1 52 ? 46.906 53.561 18.833 1.00 17.93 35 LYS C C 1
ATOM 4733 O O . LYS B 1 52 ? 46.210 52.822 18.164 1.00 16.73 35 LYS C O 1
ATOM 4739 N N . GLY B 1 53 ? 46.418 54.299 19.818 1.00 18.38 36 GLY C N 1
ATOM 4740 C CA . GLY B 1 53 ? 44.999 54.272 20.128 1.00 14.67 36 GLY C CA 1
ATOM 4741 C C . GLY B 1 53 ? 44.537 55.626 20.619 1.00 21.20 36 GLY C C 1
ATOM 4742 O O . GLY B 1 53 ? 45.125 56.650 20.271 1.00 16.25 36 GLY C O 1
ATOM 4743 N N . VAL B 1 54 ? 43.496 55.631 21.449 1.00 17.41 37 VAL C N 1
ATOM 4744 C CA . VAL B 1 54 ? 42.958 56.866 22.001 1.00 17.78 37 VAL C CA 1
ATOM 4745 C C . VAL B 1 54 ? 43.162 56.905 23.516 1.00 17.37 37 VAL C C 1
ATOM 4746 O O . VAL B 1 54 ? 42.844 55.938 24.213 1.00 17.21 37 VAL C O 1
ATOM 4750 N N . ARG B 1 55 ? 43.694 58.016 24.018 1.00 14.42 38 ARG C N 1
ATOM 4751 C CA . ARG B 1 55 ? 43.853 58.221 25.453 1.00 15.23 38 ARG C CA 1
ATOM 4752 C C . ARG B 1 55 ? 42.769 59.156 25.962 1.00 18.35 38 ARG C C 1
ATOM 4753 O O . ARG B 1 55 ? 42.602 60.261 25.450 1.00 18.74 38 ARG C O 1
ATOM 4761 N N . PHE B 1 56 ? 42.030 58.712 26.971 1.00 15.01 39 PHE C N 1
ATOM 4762 C CA . PHE B 1 56 ? 40.910 59.502 27.476 1.00 15.15 39 PHE C CA 1
ATOM 4763 C C . PHE B 1 56 ? 41.329 60.315 28.686 1.00 16.73 39 PHE C C 1
ATOM 4764 O O . PHE B 1 56 ? 41.751 59.771 29.710 1.00 15.09 39 PHE C O 1
ATOM 4772 N N . ASP B 1 57 ? 41.227 61.634 28.540 1.00 13.58 40 ASP C N 1
ATOM 4773 C CA . ASP B 1 57 ? 41.758 62.568 29.514 1.00 15.90 40 ASP C CA 1
ATOM 4774 C C . ASP B 1 57 ? 40.741 62.987 30.565 1.00 15.87 40 ASP C C 1
ATOM 4775 O O . ASP B 1 57 ? 41.072 63.734 31.472 1.00 19.52 40 ASP C O 1
ATOM 4780 N N . ARG B 1 58 ? 39.497 62.526 30.433 1.00 16.37 41 ARG C N 1
ATOM 4781 C CA . ARG B 1 58 ? 38.457 62.956 31.351 1.00 14.55 41 ARG C CA 1
ATOM 4782 C C . ARG B 1 58 ? 37.528 61.793 31.698 1.00 16.60 41 ARG C C 1
ATOM 4783 O O . ARG B 1 58 ? 36.315 61.896 31.554 1.00 16.71 41 ARG C O 1
ATOM 4791 N N . ALA B 1 59 ? 38.109 60.680 32.142 1.00 14.40 42 ALA C N 1
ATOM 4792 C CA . ALA B 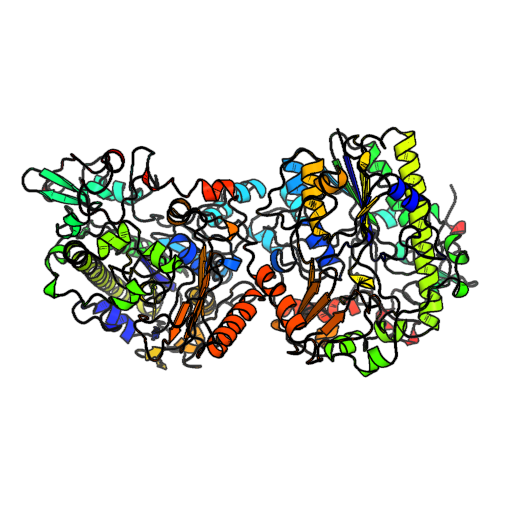1 59 ? 37.334 59.480 32.463 1.00 15.23 42 ALA C CA 1
ATOM 4793 C C . ALA B 1 59 ? 37.138 59.325 33.961 1.00 14.31 42 ALA C C 1
ATOM 4794 O O . ALA B 1 59 ? 38.094 59.401 34.726 1.00 15.67 42 ALA C O 1
ATOM 4796 N N . TYR B 1 60 ? 35.886 59.097 34.375 1.00 15.34 43 TYR C N 1
ATOM 4797 C CA . TYR B 1 60 ? 35.534 59.023 35.792 1.00 13.51 43 TYR C CA 1
ATOM 4798 C C . TYR B 1 60 ? 34.887 57.709 36.170 1.00 13.58 43 TYR C C 1
ATOM 4799 O O . TYR B 1 60 ? 34.044 57.202 35.434 1.00 14.60 43 TYR C O 1
ATOM 4808 N N . ILE B 1 61 ? 35.227 57.181 37.342 1.00 15.35 44 ILE C N 1
ATOM 4809 C CA . ILE B 1 61 ? 34.520 56.003 37.827 1.00 12.56 44 ILE C CA 1
ATOM 4810 C C . ILE B 1 61 ? 33.270 56.448 38.586 1.00 14.89 44 ILE C C 1
ATOM 4811 O O . ILE B 1 61 ? 33.097 57.635 38.878 1.00 11.81 44 ILE C O 1
ATOM 4816 N N . GLN B 1 62 ? 32.397 55.495 38.888 1.00 14.31 45 GLN C N 1
ATOM 4817 C CA . GLN B 1 62 ? 31.064 55.822 39.387 1.00 13.12 45 GLN C CA 1
ATOM 4818 C C . GLN B 1 62 ? 30.909 55.661 40.910 1.00 15.18 45 GLN C C 1
ATOM 4819 O O . GLN B 1 62 ? 29.843 55.955 41.470 1.00 13.80 45 GLN C O 1
ATOM 4825 N N . SER B 1 63 ? 31.968 55.199 41.569 1.00 12.61 46 SER C N 1
ATOM 4826 C CA . SER B 1 63 ? 32.019 55.100 43.037 1.00 10.19 46 SER C CA 1
ATOM 4827 C C . SER B 1 63 ? 33.474 54.939 43.462 1.00 12.42 46 SER C C 1
ATOM 4828 O O . SER B 1 63 ? 34.178 54.140 42.873 1.00 13.99 46 SER C O 1
ATOM 4831 N N . PRO B 1 64 ? 33.931 55.697 44.474 1.00 14.30 47 PRO C N 1
ATOM 4832 C CA . PRO B 1 64 ? 35.366 55.664 44.801 1.00 12.12 47 PRO C CA 1
ATOM 4833 C C . PRO B 1 64 ? 35.773 54.546 45.761 1.00 16.66 47 PRO C C 1
ATOM 4834 O O . PRO B 1 64 ? 36.440 54.826 46.768 1.00 18.32 47 PRO C O 1
ATOM 4838 N N . ILE B 1 65 ? 35.382 53.310 45.461 1.00 16.30 48 ILE C N 1
ATOM 4839 C CA . ILE B 1 65 ? 35.835 52.146 46.224 1.00 16.84 48 ILE C CA 1
ATOM 4840 C C . ILE B 1 65 ? 35.663 50.890 45.368 1.00 15.34 48 ILE C C 1
ATOM 4841 O O . ILE B 1 65 ? 34.801 50.867 44.472 1.00 14.33 48 ILE C O 1
ATOM 4846 N N . CYS B 1 66 ? 36.492 49.870 45.628 1.00 18.17 49 CYS C N 1
ATOM 4847 C CA . CYS B 1 66 ? 36.637 48.707 44.736 1.00 16.60 49 CYS C CA 1
ATOM 4848 C C . CYS B 1 66 ? 35.311 48.103 44.303 1.00 17.46 49 CYS C C 1
ATOM 4849 O O . CYS B 1 66 ? 34.997 48.078 43.114 1.00 13.48 49 CYS C O 1
ATOM 4852 N N . GLY B 1 67 ? 34.550 47.606 45.273 1.00 13.57 50 GLY C N 1
ATOM 4853 C CA . GLY B 1 67 ? 33.369 46.811 44.986 1.00 14.65 50 GLY C CA 1
ATOM 4854 C C . GLY B 1 67 ? 32.340 47.545 44.143 1.00 16.76 50 GLY C C 1
ATOM 4855 O O . GLY B 1 67 ? 31.913 47.051 43.099 1.00 15.49 50 GLY C O 1
ATOM 4856 N N . SER B 1 68 ? 31.953 48.735 44.580 1.00 12.71 51 SER C N 1
ATOM 4857 C CA . SER B 1 68 ? 30.867 49.443 43.914 1.00 12.75 51 SER C CA 1
ATOM 4858 C C . SER B 1 68 ? 31.343 50.048 42.587 1.00 11.82 51 SER C C 1
ATOM 4859 O O . SER B 1 68 ? 30.586 50.097 41.630 1.00 9.95 51 SER C O 1
ATOM 4862 N N . SER B 1 69 ? 32.610 50.468 42.509 1.00 12.81 52 SER C N 1
ATOM 4863 C CA . SER B 1 69 ? 33.155 50.914 41.228 1.00 9.42 52 SER C CA 1
ATOM 4864 C C . SER B 1 69 ? 33.082 49.804 40.191 1.00 10.22 52 SER C C 1
ATOM 4865 O O . SER B 1 69 ? 32.662 50.017 39.059 1.00 11.84 52 SER C O 1
ATOM 4868 N N . ARG B 1 70 ? 33.525 48.618 40.588 1.00 10.50 53 ARG C N 1
ATOM 4869 C CA . ARG B 1 70 ? 33.562 47.484 39.683 1.00 8.73 53 ARG C CA 1
ATOM 4870 C C . ARG B 1 70 ? 32.161 47.020 39.314 1.00 12.35 53 ARG C C 1
ATOM 4871 O O . ARG B 1 70 ? 31.885 46.737 38.154 1.00 9.32 53 ARG C O 1
ATOM 4879 N N . MET B 1 71 ? 31.265 46.930 40.292 1.00 9.99 54 MET C N 1
ATOM 4880 C CA . MET B 1 71 ? 29.902 46.501 39.954 1.00 9.56 54 MET C CA 1
ATOM 4881 C C . MET B 1 71 ? 29.239 47.428 38.932 1.00 10.95 54 MET C C 1
ATOM 4882 O O . MET B 1 71 ? 28.486 46.974 38.070 1.00 11.15 54 MET C O 1
ATOM 4887 N N . SER B 1 72 ? 29.513 48.724 39.031 1.00 10.48 55 SER C N 1
ATOM 4888 C CA . SER B 1 72 ? 29.014 49.674 38.048 1.00 9.69 55 SER C CA 1
ATOM 4889 C C . SER B 1 72 ? 29.617 49.402 36.672 1.00 10.79 55 SER C C 1
ATOM 4890 O O . SER B 1 72 ? 28.906 49.366 35.671 1.00 10.89 55 SER C O 1
ATOM 4893 N N . THR B 1 73 ? 30.931 49.199 36.621 1.00 12.06 56 THR C N 1
ATOM 4894 C CA . THR B 1 73 ? 31.569 48.881 35.352 1.00 11.60 56 THR C CA 1
ATOM 4895 C C . THR B 1 73 ? 31.029 47.581 34.753 1.00 11.78 56 THR C C 1
ATOM 4896 O O . THR B 1 73 ? 30.753 47.526 33.557 1.00 9.37 56 THR C O 1
ATOM 4900 N N . TYR B 1 74 ? 30.863 46.543 35.571 1.00 10.85 57 TYR C N 1
ATOM 4901 C CA . TYR B 1 74 ? 30.417 45.256 35.025 1.00 9.42 57 TYR C CA 1
ATOM 4902 C C . TYR B 1 74 ? 28.939 45.229 34.649 1.00 11.15 57 TYR C C 1
ATOM 4903 O O . TYR B 1 74 ? 28.530 44.364 33.879 1.00 13.84 57 TYR C O 1
ATOM 4912 N N . THR B 1 75 ? 28.140 46.159 35.176 1.00 11.94 58 THR C N 1
ATOM 4913 C CA . THR B 1 75 ? 26.727 46.225 34.789 1.00 11.24 58 THR C CA 1
ATOM 4914 C C . THR B 1 75 ? 26.427 47.330 33.789 1.00 13.55 58 THR C C 1
ATOM 4915 O O . THR B 1 75 ? 25.338 47.346 33.209 1.00 14.23 58 THR C O 1
ATOM 4919 N N . GLY B 1 76 ? 27.358 48.273 33.628 1.00 11.78 59 GLY C N 1
ATOM 4920 C CA . GLY B 1 76 ? 27.120 49.459 32.815 1.00 11.07 59 GLY C CA 1
ATOM 4921 C C . GLY B 1 76 ? 26.049 50.368 33.418 1.00 12.60 59 GLY C C 1
ATOM 4922 O O . GLY B 1 76 ? 25.406 51.156 32.718 1.00 12.61 59 GLY C O 1
ATOM 4923 N N . ARG B 1 77 ? 25.878 50.272 34.731 1.00 11.08 60 ARG C N 1
ATOM 4924 C CA . ARG B 1 77 ? 24.818 50.987 35.427 1.00 11.91 60 ARG C CA 1
ATOM 4925 C C . ARG B 1 77 ? 25.363 51.714 36.661 1.00 12.86 60 ARG C C 1
ATOM 4926 O O . ARG B 1 77 ? 26.336 51.274 37.255 1.00 12.33 60 ARG C O 1
ATOM 4934 N N . TYR B 1 78 ? 24.733 52.829 37.023 1.00 11.89 61 TYR C N 1
ATOM 4935 C CA . TYR B 1 78 ? 25.090 53.571 38.235 1.00 10.91 61 TYR C CA 1
ATOM 4936 C C . TYR B 1 78 ? 24.771 52.800 39.513 1.00 11.49 61 TYR C C 1
ATOM 4937 O O . TYR B 1 78 ? 23.854 51.973 39.542 1.00 12.21 61 TYR C O 1
ATOM 4946 N N . VAL B 1 79 ? 25.501 53.106 40.583 1.00 11.64 62 VAL C N 1
ATOM 4947 C CA . VAL B 1 79 ? 25.257 52.483 41.881 1.00 11.83 62 VAL C CA 1
ATOM 4948 C C . VAL B 1 79 ? 23.814 52.683 42.328 1.00 11.46 62 VAL C C 1
ATOM 4949 O O . VAL B 1 79 ? 23.181 51.767 42.837 1.00 12.13 62 VAL C O 1
ATOM 4953 N N . HIS B 1 80 ? 23.295 53.884 42.101 1.00 11.24 63 HIS C N 1
ATOM 4954 C CA . HIS B 1 80 ? 21.901 54.200 42.413 1.00 14.15 63 HIS C CA 1
ATOM 4955 C C . HIS B 1 80 ? 20.923 53.264 41.683 1.00 15.01 63 HIS C C 1
ATOM 4956 O O . HIS B 1 80 ? 19.792 53.053 42.149 1.00 13.50 63 HIS C O 1
ATOM 4963 N N . SER B 1 81 ? 21.359 52.708 40.547 1.00 11.97 64 SER C N 1
ATOM 4964 C CA . SER B 1 81 ? 20.549 51.773 39.761 1.00 11.68 64 SER C CA 1
ATOM 4965 C C . SER B 1 81 ? 20.732 50.322 40.199 1.00 13.57 64 SER C C 1
ATOM 4966 O O . SER B 1 81 ? 19.757 49.596 40.298 1.00 15.05 64 SER C O 1
ATOM 4969 N N . HIS B 1 82 ? 21.971 49.877 40.428 1.00 12.69 65 HIS C N 1
ATOM 4970 C CA . HIS B 1 82 ? 22.174 48.449 40.684 1.00 11.65 65 HIS C CA 1
ATOM 4971 C C . HIS B 1 82 ? 22.225 48.075 42.162 1.00 13.36 65 HIS C C 1
ATOM 4972 O O . HIS B 1 82 ? 22.017 46.917 42.503 1.00 12.40 65 HIS C O 1
ATOM 4979 N N . GLY B 1 83 ? 22.510 49.039 43.031 1.00 12.28 66 GLY C N 1
ATOM 4980 C CA . GLY B 1 83 ? 22.386 48.824 44.468 1.00 12.70 66 GLY C CA 1
ATOM 4981 C C . GLY B 1 83 ? 23.525 48.126 45.206 1.00 13.28 66 GLY C C 1
ATOM 4982 O O . GLY B 1 83 ? 23.455 47.938 46.430 1.00 13.29 66 GLY C O 1
ATOM 4983 N N . ALA B 1 84 ? 24.565 47.724 44.483 1.00 11.63 67 ALA C N 1
ATOM 4984 C CA . ALA B 1 84 ? 25.738 47.115 45.113 1.00 14.16 67 ALA C CA 1
ATOM 4985 C C . ALA B 1 84 ? 26.667 48.239 45.541 1.00 12.40 67 ALA C C 1
ATOM 4986 O O . ALA B 1 84 ? 27.637 48.542 44.855 1.00 12.77 67 ALA C O 1
ATOM 4988 N N . SER B 1 85 ? 26.361 48.871 46.671 1.00 12.33 68 SER C N 1
ATOM 4989 C CA . SER B 1 85 ? 26.888 50.210 46.942 1.00 12.29 68 SER C CA 1
ATOM 4990 C C . SER B 1 85 ? 28.161 50.310 47.798 1.00 14.38 68 SER C C 1
ATOM 4991 O O . SER B 1 85 ? 28.618 51.418 48.079 1.00 17.33 68 SER C O 1
ATOM 4994 N N . TRP B 1 86 ? 28.746 49.186 48.193 1.00 13.52 69 TRP C N 1
ATOM 4995 C CA . TRP B 1 86 ? 30.008 49.216 48.953 1.00 15.30 69 TRP C CA 1
ATOM 4996 C C . TRP B 1 86 ? 30.692 47.873 48.828 1.00 16.24 69 TRP C C 1
ATOM 4997 O O . TRP B 1 86 ? 30.097 46.930 48.303 1.00 16.19 69 TRP C O 1
ATOM 5008 N N . ASN B 1 87 ? 31.928 47.778 49.313 1.00 16.07 70 ASN C N 1
ATOM 5009 C CA . ASN B 1 87 ? 32.625 46.497 49.327 1.00 18.83 70 ASN C CA 1
ATOM 5010 C C . ASN B 1 87 ? 31.791 45.431 50.034 1.00 16.16 70 ASN C C 1
ATOM 5011 O O . ASN B 1 87 ? 31.235 45.666 51.106 1.00 19.26 70 ASN C O 1
ATOM 5016 N N . GLY B 1 88 ? 31.687 44.262 49.424 1.00 16.01 71 GLY C N 1
ATOM 5017 C CA . GLY B 1 88 ? 30.976 43.169 50.048 1.00 18.39 71 GLY C CA 1
ATOM 5018 C C . GLY B 1 88 ? 29.455 43.211 50.013 1.00 19.51 71 GLY C C 1
ATOM 5019 O O . GLY B 1 88 ? 28.812 42.315 50.550 1.00 19.83 71 GLY C O 1
ATOM 5020 N N . ILE B 1 89 ? 28.865 44.234 49.404 1.00 14.24 72 ILE C N 1
ATOM 5021 C CA . ILE B 1 89 ? 27.409 44.238 49.219 1.00 16.21 72 ILE C CA 1
ATOM 5022 C C . ILE B 1 89 ? 27.074 43.478 47.934 1.00 16.59 72 ILE C C 1
ATOM 5023 O O . ILE B 1 89 ? 27.495 43.881 46.849 1.00 16.87 72 ILE C O 1
ATOM 5028 N N . PRO B 1 90 ? 26.343 42.357 48.052 1.00 16.40 73 PRO C N 1
ATOM 5029 C CA . PRO B 1 90 ? 26.077 41.537 46.864 1.00 16.41 73 PRO C CA 1
ATOM 5030 C C . PRO B 1 90 ? 25.322 42.272 45.769 1.00 17.04 73 PRO C C 1
ATOM 5031 O O . PRO B 1 90 ? 24.402 43.050 46.037 1.00 14.49 73 PRO C O 1
ATOM 5035 N N . LEU B 1 91 ? 25.723 42.021 44.529 1.00 15.12 74 LEU C N 1
ATOM 5036 C CA . LEU B 1 91 ? 24.956 42.483 43.383 1.00 12.70 74 LEU C CA 1
ATOM 5037 C C . LEU B 1 91 ? 23.733 41.576 43.218 1.00 14.00 74 LEU C C 1
ATOM 5038 O O . LEU B 1 91 ? 23.873 40.365 43.096 1.00 17.15 74 LEU C O 1
ATOM 5043 N N . LYS B 1 92 ? 22.543 42.159 43.230 1.00 12.59 75 LYS C N 1
ATOM 5044 C CA . LYS B 1 92 ? 21.312 41.359 43.231 1.00 16.85 75 LYS C CA 1
ATOM 5045 C C . LYS B 1 92 ? 21.152 40.483 41.989 1.00 17.86 75 LYS C C 1
ATOM 5046 O O . LYS B 1 92 ? 21.593 40.838 40.894 1.00 18.38 75 LYS C O 1
ATOM 5052 N N . VAL B 1 93 ? 20.494 39.339 42.171 1.00 17.85 76 VAL C N 1
ATOM 5053 C CA . VAL B 1 93 ? 20.359 38.327 41.119 1.00 20.54 76 VAL C CA 1
ATOM 5054 C C . VAL B 1 93 ? 19.705 38.841 39.825 1.00 21.95 76 VAL C C 1
ATOM 5055 O O . VAL B 1 93 ? 20.023 38.372 38.728 1.00 27.82 76 VAL C O 1
ATOM 5059 N N . GLY B 1 94 ? 18.836 39.830 39.936 1.00 23.56 77 GLY C N 1
ATOM 5060 C CA . GLY B 1 94 ? 18.160 40.349 38.759 1.00 26.28 77 GLY C CA 1
ATOM 5061 C C . GLY B 1 94 ? 19.039 41.111 37.775 1.00 24.20 77 GLY C C 1
ATOM 5062 O O . GLY B 1 94 ? 18.826 41.028 36.569 1.00 25.09 77 GLY C O 1
ATOM 5063 N N . GLU B 1 95 ? 20.022 41.849 38.287 1.00 25.02 78 GLU C N 1
ATOM 5064 C CA . GLU B 1 95 ? 20.869 42.721 37.464 1.00 21.03 78 GLU C CA 1
ATOM 5065 C C . GLU B 1 95 ? 21.724 41.952 36.458 1.00 24.44 78 GLU C C 1
ATOM 5066 O O . GLU B 1 95 ? 22.570 41.139 36.849 1.00 24.84 78 GLU C O 1
ATOM 5072 N N . MET B 1 96 ? 21.541 42.219 35.171 1.00 20.57 79 MET C N 1
ATOM 5073 C CA . MET B 1 96 ? 22.381 41.538 34.197 1.00 22.63 79 MET C CA 1
ATOM 5074 C C . MET B 1 96 ? 23.712 42.252 34.041 1.00 20.05 79 MET C C 1
ATOM 5075 O O . MET B 1 96 ? 23.896 43.406 34.444 1.00 18.38 79 MET C O 1
ATOM 5080 N N . THR B 1 97 ? 24.671 41.521 33.502 1.00 17.93 80 THR C N 1
ATOM 5081 C CA . THR B 1 97 ? 26.040 41.979 33.516 1.00 15.03 80 THR C CA 1
ATOM 5082 C C . THR B 1 97 ? 26.629 41.961 32.115 1.00 16.52 80 THR C C 1
ATOM 5083 O O . THR B 1 97 ? 26.005 41.465 31.170 1.00 14.29 80 THR C O 1
ATOM 5087 N N . MET B 1 98 ? 27.835 42.517 32.018 1.00 15.44 81 MET C N 1
ATOM 5088 C CA . MET B 1 98 ? 28.630 42.555 30.803 1.00 15.49 81 MET C CA 1
ATOM 5089 C C . MET B 1 98 ? 28.623 41.211 30.069 1.00 17.80 81 MET C C 1
ATOM 5090 O O . MET B 1 98 ? 28.357 41.143 28.866 1.00 14.07 81 MET C O 1
ATOM 5095 N N . GLY B 1 99 ? 28.907 40.140 30.802 1.00 14.54 82 GLY C N 1
ATOM 5096 C CA . GLY B 1 99 ? 28.924 38.810 30.220 1.00 15.09 82 GLY C CA 1
ATOM 5097 C C . GLY B 1 99 ? 27.622 38.434 29.527 1.00 19.86 82 GLY C C 1
ATOM 5098 O O . GLY B 1 99 ? 27.648 37.792 28.478 1.00 19.13 82 GLY C O 1
ATOM 5099 N N . ASP B 1 100 ? 26.489 38.840 30.104 1.00 17.10 83 ASP C N 1
ATOM 5100 C CA . ASP B 1 100 ? 25.181 38.582 29.495 1.00 16.72 83 ASP C CA 1
ATOM 5101 C C . ASP B 1 100 ? 25.011 39.331 28.177 1.00 16.51 83 ASP C C 1
ATOM 5102 O O . ASP B 1 100 ? 24.598 38.749 27.186 1.00 17.33 83 ASP C O 1
ATOM 5107 N N . HIS B 1 101 ? 25.326 40.622 28.180 1.00 15.60 84 HIS C N 1
ATOM 5108 C CA . HIS B 1 101 ? 25.242 41.433 26.969 1.00 19.19 84 HIS C CA 1
ATOM 5109 C C . HIS B 1 101 ? 26.183 40.927 25.864 1.00 18.49 84 HIS C C 1
ATOM 5110 O O . HIS B 1 101 ? 25.815 40.939 24.680 1.00 18.73 84 HIS C O 1
ATOM 5117 N N . LEU B 1 102 ? 27.386 40.482 26.233 1.00 14.05 85 LEU C N 1
ATOM 5118 C CA . LEU B 1 102 ? 28.348 40.029 25.220 1.00 14.63 85 LEU C CA 1
ATOM 5119 C C . LEU B 1 102 ? 27.981 38.659 24.643 1.00 19.10 85 LEU C C 1
ATOM 5120 O O . LEU B 1 102 ? 28.075 38.453 23.426 1.00 19.27 85 LEU C O 1
ATOM 5125 N N . ARG B 1 103 ? 27.546 37.733 25.496 1.00 16.53 86 ARG C N 1
ATOM 5126 C CA . ARG B 1 103 ? 27.141 36.403 25.030 1.00 19.34 86 ARG C CA 1
ATOM 5127 C C . ARG B 1 103 ? 25.928 36.455 24.087 1.00 22.98 86 ARG C C 1
ATOM 5128 O O . ARG B 1 103 ? 25.790 35.620 23.190 1.00 23.22 86 ARG C O 1
ATOM 5136 N N . ALA B 1 104 ? 25.048 37.428 24.297 1.00 17.01 87 ALA C N 1
ATOM 5137 C CA . ALA B 1 104 ? 23.917 37.626 23.400 1.00 20.58 87 ALA C CA 1
ATOM 5138 C C . ALA B 1 104 ? 24.392 38.124 22.044 1.00 23.31 87 ALA C C 1
ATOM 5139 O O . ALA B 1 104 ? 23.666 38.018 21.053 1.00 25.46 87 ALA C O 1
ATOM 5141 N N . ALA B 1 105 ? 25.602 38.675 22.003 1.00 19.82 88 ALA C N 1
ATOM 5142 C CA . ALA B 1 105 ? 26.196 39.116 20.747 1.00 19.59 88 ALA C CA 1
ATOM 5143 C C . ALA B 1 105 ? 27.193 38.097 20.205 1.00 21.70 88 ALA C C 1
ATOM 5144 O O . ALA B 1 105 ? 27.946 38.392 19.274 1.00 25.51 88 ALA C O 1
ATOM 5146 N N . GLY B 1 106 ? 27.207 36.904 20.791 1.00 22.47 89 GLY C N 1
ATOM 5147 C CA . GLY B 1 106 ? 28.074 35.839 20.306 1.00 24.00 89 GLY C CA 1
ATOM 5148 C C . GLY B 1 106 ? 29.506 35.816 20.838 1.00 25.88 89 GLY C C 1
ATOM 5149 O O . GLY B 1 106 ? 30.337 35.041 20.349 1.00 21.68 89 GLY C O 1
ATOM 5150 N N . MET B 1 107 ? 29.801 36.646 21.839 1.00 20.62 90 MET C N 1
ATOM 5151 C CA . MET B 1 107 ? 31.163 36.744 22.389 1.00 17.80 90 MET C CA 1
ATOM 5152 C C . MET B 1 107 ? 31.232 36.205 23.810 1.00 19.76 90 MET C C 1
ATOM 5153 O O . MET B 1 107 ? 30.427 36.587 24.650 1.00 15.82 90 MET C O 1
ATOM 5158 N N . GLY B 1 108 ? 32.181 35.315 24.080 1.00 16.41 91 GLY C N 1
ATOM 5159 C CA . GLY B 1 108 ? 32.353 34.808 25.432 1.00 19.54 91 GLY C CA 1
ATOM 5160 C C . GLY B 1 108 ? 32.919 35.880 26.345 1.00 16.33 91 GLY C C 1
ATOM 5161 O O . GLY B 1 108 ? 33.546 36.827 25.876 1.00 19.17 91 GLY C O 1
ATOM 5162 N N . CYS B 1 109 ? 32.696 35.739 27.649 1.00 18.18 92 CYS C N 1
ATOM 5163 C CA . CYS B 1 109 ? 33.187 36.718 28.613 1.00 15.28 92 CYS C CA 1
ATOM 5164 C C . CYS B 1 109 ? 33.866 36.002 29.777 1.00 15.23 92 CYS C C 1
ATOM 5165 O O . CYS B 1 109 ? 33.200 35.279 30.516 1.00 15.77 92 CYS C O 1
ATOM 5168 N N . TRP B 1 110 ? 35.180 36.202 29.927 1.00 15.56 93 TRP C N 1
ATOM 5169 C CA . TRP B 1 110 ? 36.001 35.421 30.860 1.00 13.85 93 TRP C CA 1
ATOM 5170 C C . TRP B 1 110 ? 36.801 36.264 31.851 1.00 15.06 93 TRP C C 1
ATOM 5171 O O . TRP B 1 110 ? 37.222 37.375 31.534 1.00 13.86 93 TRP C O 1
ATOM 5182 N N . LEU B 1 111 ? 37.044 35.709 33.038 1.00 14.65 94 LEU C N 1
ATOM 5183 C CA . LEU B 1 111 ? 37.776 36.425 34.086 1.00 11.90 94 LEU C CA 1
ATOM 5184 C C . LEU B 1 111 ? 39.157 35.837 34.360 1.00 12.32 94 LEU C C 1
ATOM 5185 O O . LEU B 1 111 ? 39.288 34.636 34.567 1.00 15.34 94 LEU C O 1
ATOM 5190 N N . VAL B 1 112 ? 40.164 36.705 34.379 1.00 11.60 95 VAL C N 1
ATOM 5191 C CA . VAL B 1 112 ? 41.504 36.381 34.867 1.00 10.51 95 VAL C CA 1
ATOM 5192 C C . VAL B 1 112 ? 41.884 37.455 35.887 1.00 15.35 95 VAL C C 1
ATOM 5193 O O . VAL B 1 112 ? 42.399 38.516 35.522 1.00 15.23 95 VAL C O 1
ATOM 5197 N N . GLY B 1 113 ? 41.603 37.187 37.160 1.00 12.70 96 GLY C N 1
ATOM 5198 C CA . GLY B 1 113 ? 41.905 38.133 38.220 1.00 13.05 96 GLY C CA 1
ATOM 5199 C C . GLY B 1 113 ? 40.732 38.520 39.121 1.00 11.08 96 GLY C C 1
ATOM 5200 O O . GLY B 1 113 ? 39.914 37.683 39.485 1.00 11.91 96 GLY C O 1
ATOM 5201 N N . LYS B 1 114 ? 40.674 39.806 39.464 1.00 10.97 97 LYS C N 1
ATOM 5202 C CA . LYS B 1 114 ? 39.807 40.332 40.523 1.00 12.13 97 LYS C CA 1
ATOM 5203 C C . LYS B 1 114 ? 38.480 40.896 40.029 1.00 12.88 97 LYS C C 1
ATOM 5204 O O . LYS B 1 114 ? 38.432 41.578 39.008 1.00 11.40 97 LYS C O 1
ATOM 5210 N N . THR B 1 115 ? 37.401 40.624 40.766 1.00 14.27 98 THR C N 1
ATOM 5211 C CA . THR B 1 115 ? 36.144 41.340 40.557 1.00 11.10 98 THR C CA 1
ATOM 5212 C C . THR B 1 115 ? 35.571 41.963 41.830 1.00 14.60 98 THR C C 1
ATOM 5213 O O . THR B 1 115 ? 34.775 42.898 41.745 1.00 14.39 98 THR C O 1
ATOM 5217 N N . HIS B 1 116 ? 35.933 41.403 42.986 1.00 12.71 99 HIS C N 1
ATOM 5218 C CA . HIS B 1 116 ? 35.344 41.766 44.286 1.00 14.89 99 HIS C CA 1
ATOM 5219 C C . HIS B 1 116 ? 33.843 41.458 44.336 1.00 17.10 99 HIS C C 1
ATOM 5220 O O . HIS B 1 116 ? 33.114 42.019 45.155 1.00 16.52 99 HIS C O 1
ATOM 5227 N N . MET B 1 117 ? 33.392 40.559 43.464 1.00 14.30 100 MET C N 1
ATOM 5228 C CA . MET B 1 117 ? 31.992 40.130 43.451 1.00 13.63 100 MET C CA 1
ATOM 5229 C C . MET B 1 117 ? 31.617 39.355 44.721 1.00 15.45 100 MET C C 1
ATOM 5230 O O . MET B 1 117 ? 32.395 38.546 45.224 1.00 16.11 100 MET C O 1
ATOM 5235 N N . ARG B 1 118 ? 30.418 39.617 45.238 1.00 15.58 101 ARG C N 1
ATOM 5236 C CA . ARG B 1 118 ? 29.831 38.798 46.299 1.00 15.75 101 ARG C CA 1
ATOM 5237 C C . ARG B 1 118 ? 28.504 38.270 45.797 1.00 14.87 101 ARG C C 1
ATOM 5238 O O . ARG B 1 118 ? 27.652 39.052 45.407 1.00 15.49 101 ARG C O 1
ATOM 5246 N N . ALA B 1 119 ? 28.338 36.954 45.782 1.00 14.84 102 ALA C N 1
ATOM 5247 C CA . ALA B 1 119 ? 27.113 36.371 45.248 1.00 17.03 102 ALA C CA 1
ATOM 5248 C C . ALA B 1 119 ? 25.922 36.752 46.112 1.00 14.43 102 ALA C C 1
ATOM 5249 O O . ALA B 1 119 ? 26.022 36.815 47.339 1.00 15.93 102 ALA C O 1
ATOM 5251 N N . ASP B 1 120 ? 24.805 37.036 45.452 1.00 15.75 103 ASP C N 1
ATOM 5252 C CA . ASP B 1 120 ? 23.526 37.260 46.122 1.00 15.07 103 ASP C CA 1
ATOM 5253 C C . ASP B 1 120 ? 22.931 35.902 46.486 1.00 17.99 103 ASP C C 1
ATOM 5254 O O . ASP B 1 120 ? 21.990 35.433 45.843 1.00 15.95 103 ASP C O 1
ATOM 5259 N N . GLU B 1 121 ? 23.494 35.272 47.515 1.00 17.59 104 GLU C N 1
ATOM 5260 C CA . GLU B 1 121 ? 23.093 33.918 47.889 1.00 20.16 104 GLU C CA 1
ATOM 5261 C C . GLU B 1 121 ? 21.611 33.804 48.231 1.00 21.72 104 GLU C C 1
ATOM 5262 O O . GLU B 1 121 ? 20.966 32.820 47.861 1.00 20.33 104 GLU C O 1
ATOM 5268 N N . GLU B 1 122 ? 21.086 34.800 48.941 1.00 21.53 105 GLU C N 1
ATOM 5269 C CA . GLU B 1 122 ? 19.668 34.842 49.291 1.00 25.00 105 GLU C CA 1
ATOM 5270 C C . GLU B 1 122 ? 18.785 34.876 48.060 1.00 22.37 105 GLU C C 1
ATOM 5271 O O . GLU B 1 122 ? 17.789 34.161 47.981 1.00 22.55 105 GLU C O 1
ATOM 5277 N N . GLY B 1 123 ? 19.138 35.741 47.117 1.00 18.82 106 GLY C N 1
ATOM 5278 C CA . GLY B 1 123 ? 18.365 35.914 45.905 1.00 20.55 106 GLY C CA 1
ATOM 5279 C C . GLY B 1 123 ? 18.406 34.670 45.044 1.00 19.92 106 GLY C C 1
ATOM 5280 O O . GLY B 1 123 ? 17.410 34.297 44.423 1.00 18.92 106 GLY C O 1
ATOM 5281 N N . MET B 1 124 ? 19.571 34.035 44.996 1.00 18.15 107 MET C N 1
ATOM 5282 C CA . MET B 1 124 ? 19.729 32.808 44.225 1.00 19.35 107 MET C CA 1
ATOM 5283 C C . MET B 1 124 ? 18.848 31.707 44.808 1.00 19.08 107 MET C C 1
ATOM 5284 O O . MET B 1 124 ? 18.188 30.975 44.076 1.00 20.07 107 MET C O 1
ATOM 5289 N N . ALA B 1 125 ? 18.845 31.598 46.133 1.00 19.87 108 ALA C N 1
ATOM 5290 C CA . ALA B 1 125 ? 18.027 30.592 46.800 1.00 23.64 108 ALA C CA 1
ATOM 5291 C C . ALA B 1 125 ? 16.542 30.845 46.530 1.00 21.88 108 ALA C C 1
ATOM 5292 O O . ALA B 1 125 ? 15.788 29.912 46.251 1.00 26.59 108 ALA C O 1
ATOM 5294 N N . ARG B 1 126 ? 16.132 32.109 46.579 1.00 23.71 109 ARG C N 1
ATOM 5295 C CA . ARG B 1 126 ? 14.740 32.475 46.325 1.00 24.24 109 ARG C CA 1
ATOM 5296 C C . ARG B 1 126 ? 14.268 32.038 44.941 1.00 24.10 109 ARG C C 1
ATOM 5297 O O . ARG B 1 126 ? 13.117 31.631 44.769 1.00 24.07 109 ARG C O 1
ATOM 5305 N N . LEU B 1 127 ? 15.157 32.113 43.954 1.00 21.99 110 LEU C N 1
ATOM 5306 C CA . LEU B 1 127 ? 14.784 31.754 42.590 1.00 20.94 110 LEU C CA 1
ATOM 5307 C C . LEU B 1 127 ? 15.213 30.334 42.220 1.00 22.68 110 LEU C C 1
ATOM 5308 O O . LEU B 1 127 ? 14.996 29.895 41.098 1.00 27.42 110 LEU C O 1
ATOM 5313 N N . GLY B 1 128 ? 15.801 29.614 43.171 1.00 23.88 111 GLY C N 1
ATOM 5314 C CA . GLY B 1 128 ? 16.186 28.233 42.943 1.00 23.21 111 GLY C CA 1
ATOM 5315 C C . GLY B 1 128 ? 17.384 28.097 42.020 1.00 26.00 111 GLY C C 1
ATOM 5316 O O . GLY B 1 128 ? 17.537 27.094 41.324 1.00 27.99 111 GLY C O 1
ATOM 5317 N N . LEU B 1 129 ? 18.234 29.115 42.005 1.00 22.70 112 LEU C N 1
ATOM 5318 C CA . LEU B 1 129 ? 19.466 29.070 41.226 1.00 23.85 112 LEU C CA 1
ATOM 5319 C C . LEU B 1 129 ? 20.574 28.345 41.982 1.00 28.92 112 LEU C C 1
ATOM 5320 O O . LEU B 1 129 ? 20.967 28.773 43.063 1.00 28.65 112 LEU C O 1
ATOM 5325 N N . GLU B 1 130 ? 21.085 27.263 41.398 1.00 32.94 113 GLU C N 1
ATOM 5326 C CA . GLU B 1 130 ? 22.183 26.486 41.981 1.00 32.05 113 GLU C CA 1
ATOM 5327 C C . GLU B 1 130 ? 23.542 27.037 41.557 1.00 29.34 113 GLU C C 1
ATOM 5328 O O . GLU B 1 130 ? 23.772 27.234 40.372 1.00 29.29 113 GLU C O 1
ATOM 5334 N N . PRO B 1 131 ? 24.453 27.254 42.521 1.00 28.19 114 PRO C N 1
ATOM 5335 C CA . PRO B 1 131 ? 25.777 27.850 42.271 1.00 29.54 114 PRO C CA 1
ATOM 5336 C C . PRO B 1 131 ? 26.687 26.954 41.425 1.00 26.97 114 PRO C C 1
ATOM 5337 O O . PRO B 1 131 ? 27.730 27.402 40.937 1.00 31.06 114 PRO C O 1
ATOM 5341 N N . ASP B 1 132 ? 26.288 25.699 41.254 1.00 28.40 115 ASP C N 1
ATOM 5342 C CA . ASP B 1 132 ? 27.079 24.733 40.502 1.00 35.17 115 ASP C CA 1
ATOM 5343 C C . ASP B 1 132 ? 26.547 24.516 39.083 1.00 35.47 115 ASP C C 1
ATOM 5344 O O . ASP B 1 132 ? 27.117 23.733 38.326 1.00 35.17 115 ASP C O 1
ATOM 5349 N N . SER B 1 133 ? 25.453 25.188 38.726 1.00 26.24 116 SER C N 1
ATOM 5350 C CA . SER B 1 133 ? 24.942 25.115 37.355 1.00 25.44 116 SER C CA 1
ATOM 5351 C C . SER B 1 133 ? 25.635 26.158 36.494 1.00 25.14 116 SER C C 1
ATOM 5352 O O . SER B 1 133 ? 26.273 27.065 37.014 1.00 23.48 116 SER C O 1
ATOM 5355 N N . LEU B 1 134 ? 25.503 26.043 35.177 1.00 29.16 117 LEU C N 1
ATOM 5356 C CA . LEU B 1 134 ? 26.092 27.036 34.290 1.00 20.94 117 LEU C CA 1
ATOM 5357 C C . LEU B 1 134 ? 25.496 28.417 34.557 1.00 22.61 117 LEU C C 1
ATOM 5358 O O . LEU B 1 134 ? 26.234 29.395 34.704 1.00 19.53 117 LEU C O 1
ATOM 5363 N N . ILE B 1 135 ? 24.165 28.507 34.629 1.00 20.04 118 ILE C N 1
ATOM 5364 C CA . ILE B 1 135 ? 23.532 29.807 34.860 1.00 18.42 118 ILE C CA 1
ATOM 5365 C C . ILE B 1 135 ? 23.855 30.336 36.255 1.00 17.01 118 ILE C C 1
ATOM 5366 O O . ILE B 1 135 ? 24.186 31.512 36.424 1.00 20.80 118 ILE C O 1
ATOM 5371 N N . GLY B 1 136 ? 23.772 29.467 37.251 1.00 17.45 119 GLY C N 1
ATOM 5372 C CA . GLY B 1 136 ? 24.083 29.839 38.620 1.00 17.32 119 GLY C CA 1
ATOM 5373 C C . GLY B 1 136 ? 25.517 30.289 38.857 1.00 19.06 119 GLY C C 1
ATOM 5374 O O . GLY B 1 136 ? 25.757 31.284 39.538 1.00 16.48 119 GLY C O 1
ATOM 5375 N N . ALA B 1 137 ? 26.479 29.557 38.307 1.00 19.57 120 ALA C N 1
ATOM 5376 C CA . ALA B 1 137 ? 27.885 29.922 38.475 1.00 21.41 120 ALA C CA 1
ATOM 5377 C C . ALA B 1 137 ? 28.155 31.301 37.871 1.00 19.63 120 ALA C C 1
ATOM 5378 O O . ALA B 1 137 ? 28.918 32.091 38.423 1.00 19.48 120 ALA C O 1
ATOM 5380 N N . ARG B 1 138 ? 27.508 31.600 36.747 1.00 18.60 121 ARG C N 1
ATOM 5381 C CA . ARG B 1 138 ? 27.676 32.900 36.101 1.00 16.39 121 ARG C CA 1
ATOM 5382 C C . ARG B 1 138 ? 27.080 34.041 36.938 1.00 17.03 121 ARG C C 1
ATOM 5383 O O . ARG B 1 138 ? 27.727 35.074 37.130 1.00 17.78 121 ARG C O 1
ATOM 5391 N N . VAL B 1 139 ? 25.868 33.846 37.455 1.00 17.55 122 VAL C N 1
ATOM 5392 C CA . VAL B 1 139 ? 25.245 34.826 38.352 1.00 16.66 122 VAL C CA 1
ATOM 5393 C C . VAL B 1 139 ? 26.117 35.100 39.582 1.00 17.14 122 VAL C C 1
ATOM 5394 O O . VAL B 1 139 ? 26.286 36.246 40.001 1.00 15.65 122 VAL C O 1
ATOM 5398 N N . ALA B 1 140 ? 26.686 34.041 40.142 1.00 14.20 123 ALA C N 1
ATOM 5399 C CA . ALA B 1 140 ? 27.509 34.173 41.335 1.00 13.74 123 ALA C CA 1
ATOM 5400 C C . ALA B 1 140 ? 28.836 34.889 41.041 1.00 16.46 123 ALA C C 1
ATOM 5401 O O . ALA B 1 140 ? 29.472 35.391 41.961 1.00 16.50 123 ALA C O 1
ATOM 5403 N N . GLU B 1 141 ? 29.250 34.924 39.772 1.00 14.62 124 GLU C N 1
ATOM 5404 C CA . GLU B 1 141 ? 30.546 35.515 39.401 1.00 16.84 124 GLU C CA 1
ATOM 5405 C C . GLU B 1 141 ? 30.394 36.771 38.544 1.00 16.86 124 GLU C C 1
ATOM 5406 O O . GLU B 1 141 ? 31.270 37.092 37.738 1.00 14.21 124 GLU C O 1
ATOM 5412 N N . CYS B 1 142 ? 29.271 37.464 38.708 1.00 15.52 125 CYS C N 1
ATOM 5413 C CA . CYS B 1 142 ? 29.046 38.726 38.005 1.00 13.42 125 CYS C CA 1
ATOM 5414 C C . CYS B 1 142 ? 29.052 38.571 36.479 1.00 12.84 125 CYS C C 1
ATOM 5415 O O . CYS B 1 142 ? 29.478 39.468 35.757 1.00 14.42 125 CYS C O 1
ATOM 5418 N N . GLY B 1 143 ? 28.582 37.433 35.991 1.00 15.64 126 GLY C N 1
ATOM 5419 C CA . GLY B 1 143 ? 28.440 37.230 34.558 1.00 16.07 126 GLY C CA 1
ATOM 5420 C C . GLY B 1 143 ? 29.644 36.634 33.851 1.00 14.88 126 GLY C C 1
ATOM 5421 O O . GLY B 1 143 ? 29.551 36.264 32.681 1.00 16.82 126 GLY C O 1
ATOM 5422 N N . PHE B 1 144 ? 30.774 36.542 34.546 1.00 12.54 127 PHE C N 1
ATOM 5423 C CA . PHE B 1 144 ? 31.986 35.974 33.962 1.00 10.56 127 PHE C CA 1
ATOM 5424 C C . PHE B 1 144 ? 32.007 34.453 34.073 1.00 13.83 127 PHE C C 1
ATOM 5425 O O . PHE B 1 144 ? 31.642 33.886 35.118 1.00 14.42 127 PHE C O 1
ATOM 5433 N N . ASP B 1 145 ? 32.431 33.798 32.998 1.00 12.22 128 ASP C N 1
ATOM 5434 C CA . ASP B 1 145 ? 33.001 32.464 33.106 1.00 13.87 128 ASP C CA 1
ATOM 5435 C C . ASP B 1 145 ? 34.394 32.644 33.724 1.00 14.59 128 ASP C C 1
ATOM 5436 O O . ASP B 1 145 ? 35.083 33.619 33.426 1.00 14.77 128 ASP C O 1
ATOM 5441 N N . VAL B 1 146 ? 34.823 31.725 34.579 1.00 14.68 129 VAL C N 1
ATOM 5442 C CA . VAL B 1 146 ? 36.055 31.960 35.319 1.00 15.71 129 VAL C CA 1
ATOM 5443 C C . VAL B 1 146 ? 37.201 31.089 34.833 1.00 16.07 129 VAL C C 1
ATOM 5444 O O . VAL B 1 146 ? 37.119 29.857 34.860 1.00 17.08 129 VAL C O 1
ATOM 5448 N N . PHE B 1 147 ? 38.266 31.737 34.385 1.00 16.01 130 PHE C N 1
ATOM 5449 C CA . PHE B 1 147 ? 39.513 31.035 34.120 1.00 16.07 130 PHE C CA 1
ATOM 5450 C C . PHE B 1 147 ? 40.298 30.979 35.427 1.00 16.92 130 PHE C C 1
ATOM 5451 O O . PHE B 1 147 ? 40.713 29.911 35.884 1.00 16.65 130 PHE C O 1
ATOM 5459 N N . GLU B 1 148 ? 40.478 32.142 36.044 1.00 17.14 131 GLU C N 1
ATOM 5460 C CA . GLU B 1 148 ? 41.007 32.205 37.406 1.00 18.32 131 GLU C CA 1
ATOM 5461 C C . GLU B 1 148 ? 40.411 33.416 38.108 1.00 15.40 131 GLU C C 1
ATOM 5462 O O . GLU B 1 148 ? 40.543 34.537 37.622 1.00 17.40 131 GLU C O 1
ATOM 5468 N N . ARG B 1 149 ? 39.720 33.173 39.222 1.00 16.16 132 ARG C N 1
ATOM 5469 C CA . ARG B 1 149 ? 39.232 34.245 40.091 1.00 15.61 132 ARG C CA 1
ATOM 5470 C C . ARG B 1 149 ? 40.221 34.447 41.234 1.00 20.60 132 ARG C C 1
ATOM 5471 O O . ARG B 1 149 ? 40.503 33.531 42.004 1.00 21.37 132 ARG C O 1
ATOM 5479 N N . ASP B 1 150 ? 40.764 35.650 41.337 1.00 17.99 133 ASP C N 1
ATOM 5480 C CA . ASP B 1 150 ? 41.609 35.977 42.473 1.00 16.59 133 ASP C CA 1
ATOM 5481 C C . ASP B 1 150 ? 41.519 37.463 42.746 1.00 15.20 133 ASP C C 1
ATOM 5482 O O . ASP B 1 150 ? 42.002 38.281 41.954 1.00 15.99 133 ASP C O 1
ATOM 5487 N N . ASP B 1 151 ? 40.918 37.811 43.879 1.00 14.94 134 ASP C N 1
ATOM 5488 C CA . ASP B 1 151 ? 40.743 39.209 44.231 1.00 17.33 134 ASP C CA 1
ATOM 5489 C C . ASP B 1 151 ? 42.047 39.818 44.761 1.00 15.97 134 ASP C C 1
ATOM 5490 O O . ASP B 1 151 ? 42.091 41.001 45.069 1.00 18.15 134 ASP C O 1
ATOM 5495 N N . GLY B 1 152 ? 43.099 39.013 44.882 1.00 14.18 135 GLY C N 1
ATOM 5496 C CA . GLY B 1 152 ? 44.444 39.562 44.965 1.00 15.37 135 GLY C CA 1
ATOM 5497 C C . GLY B 1 152 ? 45.085 39.754 46.328 1.00 17.75 135 GLY C C 1
ATOM 5498 O O . GLY B 1 152 ? 46.157 40.361 46.436 1.00 16.93 135 GLY C O 1
ATOM 5499 N N . MET B 1 153 ? 44.451 39.247 47.378 1.00 15.96 136 MET C N 1
ATOM 5500 C CA . MET B 1 153 ? 45.101 39.302 48.681 1.00 19.44 136 MET C CA 1
ATOM 5501 C C . MET B 1 153 ? 44.580 38.242 49.623 1.00 16.85 136 MET C C 1
ATOM 5502 O O . MET B 1 153 ? 43.460 37.763 49.466 1.00 17.68 136 MET C O 1
ATOM 5507 N N . LEU B 1 154 ? 45.417 37.873 50.593 1.00 15.94 137 LEU C N 1
ATOM 5508 C CA . LEU B 1 154 ? 45.027 36.936 51.643 1.00 15.06 137 LEU C CA 1
ATOM 5509 C C . LEU B 1 154 ? 45.338 37.515 53.034 1.00 16.87 137 LEU C C 1
ATOM 5510 O O . LEU B 1 154 ? 46.220 37.016 53.742 1.00 15.77 137 LEU C O 1
ATOM 5515 N N . PRO B 1 155 ? 44.611 38.576 53.428 1.00 16.70 138 PRO C N 1
ATOM 5516 C CA . PRO B 1 155 ? 44.739 39.107 54.792 1.00 16.30 138 PRO C CA 1
ATOM 5517 C C . PRO B 1 155 ? 44.094 38.170 55.807 1.00 18.13 138 PRO C C 1
ATOM 5518 O O . PRO B 1 155 ? 43.176 37.421 55.469 1.00 16.05 138 PRO C O 1
ATOM 5522 N N . GLU B 1 156 ? 44.581 38.220 57.041 1.00 18.19 139 GLU C N 1
ATOM 5523 C CA . GLU B 1 156 ? 44.029 37.413 58.121 1.00 18.53 139 GLU C CA 1
ATOM 5524 C C . GLU B 1 156 ? 44.310 38.064 59.469 1.00 19.11 139 GLU C C 1
ATOM 5525 O O . G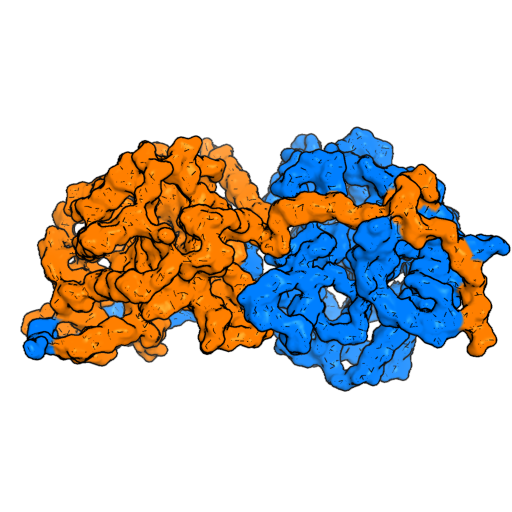LU B 1 156 ? 45.350 38.699 59.664 1.00 17.05 139 GLU C O 1
ATOM 5531 N N . GLY B 1 157 ? 43.367 37.908 60.388 1.00 17.93 140 GLY C N 1
ATOM 5532 C CA . GLY B 1 157 ? 43.500 38.429 61.734 1.00 20.96 140 GLY C CA 1
ATOM 5533 C C . GLY B 1 157 ? 42.937 37.427 62.721 1.00 22.96 140 GLY C C 1
ATOM 5534 O O . GLY B 1 157 ? 42.738 36.267 62.375 1.00 21.98 140 GLY C O 1
ATOM 5535 N N . PRO B 1 158 ? 42.669 37.870 63.955 1.00 24.89 141 PRO C N 1
ATOM 5536 C CA . PRO B 1 158 ? 42.201 36.944 64.995 1.00 23.98 141 PRO C CA 1
ATOM 5537 C C . PRO B 1 158 ? 40.827 36.332 64.705 1.00 26.74 141 PRO C C 1
ATOM 5538 O O . PRO B 1 158 ? 40.548 35.240 65.209 1.00 27.78 141 PRO C O 1
ATOM 5542 N N . ASP B 1 159 ? 39.997 37.002 63.906 1.00 22.05 142 ASP C N 1
ATOM 5543 C CA . ASP B 1 159 ? 38.677 36.472 63.562 1.00 29.06 142 ASP C CA 1
ATOM 5544 C C . ASP B 1 159 ? 38.688 35.667 62.256 1.00 31.64 142 ASP C C 1
ATOM 5545 O O . ASP B 1 159 ? 37.653 35.168 61.827 1.00 30.53 142 ASP C O 1
ATOM 5550 N N . GLY B 1 160 ? 39.852 35.549 61.622 1.00 25.24 143 GLY C N 1
ATOM 5551 C CA . GLY B 1 160 ? 39.971 34.736 60.424 1.00 25.08 143 GLY C CA 1
ATOM 5552 C C . GLY B 1 160 ? 40.386 35.513 59.187 1.00 24.35 143 GLY C C 1
ATOM 5553 O O . GLY B 1 160 ? 40.913 36.616 59.293 1.00 20.14 143 GLY C O 1
ATOM 5554 N N . TYR B 1 161 ? 40.149 34.921 58.015 1.00 22.63 144 TYR C N 1
ATOM 5555 C CA . TYR B 1 161 ? 40.482 35.533 56.731 1.00 19.82 144 TYR C CA 1
ATOM 5556 C C . TYR B 1 161 ? 39.433 36.541 56.287 1.00 22.77 144 TYR C C 1
ATOM 5557 O O . TYR B 1 161 ? 38.236 36.307 56.455 1.00 19.02 144 TYR C O 1
ATOM 5566 N N . TYR B 1 162 ? 39.878 37.655 55.710 1.00 19.82 145 TYR C N 1
ATOM 5567 C CA . TYR B 1 162 ? 38.961 38.593 55.063 1.00 20.56 145 TYR C CA 1
ATOM 5568 C C . TYR B 1 162 ? 38.284 37.878 53.893 1.00 22.35 145 TYR C C 1
ATOM 5569 O O . TYR B 1 162 ? 37.069 37.980 53.680 1.00 23.10 145 TYR C O 1
ATOM 5578 N N . ASP B 1 163 ? 39.101 37.138 53.151 1.00 20.82 146 ASP C N 1
ATOM 5579 C CA . ASP B 1 163 ? 38.655 36.391 51.979 1.00 24.02 146 ASP C CA 1
ATOM 5580 C C . ASP B 1 163 ? 39.461 35.096 51.923 1.00 20.10 146 ASP C C 1
ATOM 5581 O O . ASP B 1 163 ? 40.600 35.093 51.483 1.00 19.27 146 ASP C O 1
ATOM 5586 N N . PRO B 1 164 ? 38.865 33.994 52.397 1.00 23.88 147 PRO C N 1
ATOM 5587 C CA . PRO B 1 164 ? 39.530 32.692 52.535 1.00 25.09 147 PRO C CA 1
ATOM 5588 C C . PRO B 1 164 ? 40.075 32.169 51.215 1.00 23.15 147 PRO C C 1
ATOM 5589 O O . PRO B 1 164 ? 40.994 31.359 51.216 1.00 24.10 147 PRO C O 1
ATOM 5593 N N . ASP B 1 165 ? 39.498 32.628 50.108 1.00 22.58 148 ASP C N 1
ATOM 5594 C CA . ASP B 1 165 ? 39.866 32.135 48.783 1.00 22.31 148 ASP C CA 1
ATOM 5595 C C . ASP B 1 165 ? 40.873 33.035 48.066 1.00 21.28 148 ASP C C 1
ATOM 5596 O O . ASP B 1 165 ? 41.234 32.780 46.912 1.00 18.82 148 ASP C O 1
ATOM 5601 N N . GLY B 1 166 ? 41.327 34.085 48.744 1.00 18.33 149 GLY C N 1
ATOM 5602 C CA . GLY B 1 166 ? 42.355 34.952 48.183 1.00 16.67 149 GLY C CA 1
ATOM 5603 C C . GLY B 1 166 ? 43.637 34.196 47.897 1.00 21.51 149 GLY C C 1
ATOM 5604 O O . GLY B 1 166 ? 44.073 33.383 48.717 1.00 17.24 149 GLY C O 1
ATOM 5605 N N . ALA B 1 167 ? 44.231 34.452 46.729 1.00 18.50 150 ALA C N 1
ATOM 5606 C CA . ALA B 1 167 ? 45.508 33.846 46.358 1.00 15.70 150 ALA C CA 1
ATOM 5607 C C . ALA B 1 167 ? 45.461 32.322 46.376 1.00 17.32 150 ALA C C 1
ATOM 5608 O O . ALA B 1 167 ? 46.483 31.682 46.595 1.00 15.82 150 ALA C O 1
ATOM 5610 N N . LYS B 1 168 ? 44.292 31.728 46.150 1.00 16.54 151 LYS C N 1
ATOM 5611 C CA . LYS B 1 168 ? 44.210 30.271 46.244 1.00 17.65 151 LYS C CA 1
ATOM 5612 C C . LYS B 1 168 ? 45.117 29.570 45.229 1.00 16.62 151 LYS C C 1
ATOM 5613 O O . LYS B 1 168 ? 45.953 28.756 45.603 1.00 15.31 151 LYS C O 1
ATOM 5619 N N . GLU B 1 169 ? 44.955 29.874 43.947 1.00 15.97 152 GLU C N 1
ATOM 5620 C CA . GLU B 1 169 ? 45.797 29.231 42.940 1.00 17.36 152 GLU C CA 1
ATOM 5621 C C . GLU B 1 169 ? 47.231 29.753 42.992 1.00 16.42 152 GLU C C 1
ATOM 5622 O O . GLU B 1 169 ? 48.183 28.999 42.760 1.00 15.60 152 GLU C O 1
ATOM 5628 N N . TYR B 1 170 ? 47.376 31.033 43.322 1.00 15.35 153 TYR C N 1
ATOM 5629 C CA . TYR B 1 170 ? 48.684 31.660 43.429 1.00 14.40 153 TYR C CA 1
ATOM 5630 C C . TYR B 1 170 ? 49.527 30.981 44.510 1.00 18.10 153 TYR C C 1
ATOM 5631 O O . TYR B 1 170 ? 50.708 30.710 44.291 1.00 16.03 153 TYR C O 1
ATOM 5640 N N . ASN B 1 171 ? 48.924 30.684 45.662 1.00 15.14 154 ASN C N 1
ATOM 5641 C CA . ASN B 1 171 ? 49.670 30.012 46.724 1.00 16.49 154 ASN C CA 1
ATOM 5642 C C . ASN B 1 171 ? 50.073 28.587 46.317 1.00 13.91 154 ASN C C 1
ATOM 5643 O O . ASN B 1 171 ? 51.153 28.125 46.676 1.00 15.01 154 ASN C O 1
ATOM 5648 N N . LYS B 1 172 ? 49.218 27.898 45.559 1.00 15.36 155 LYS C N 1
ATOM 5649 C CA . LYS B 1 172 ? 49.574 26.574 45.045 1.00 16.64 155 LYS C CA 1
ATOM 5650 C C . LYS B 1 172 ? 50.770 26.692 44.098 1.00 19.13 155 LYS C C 1
ATOM 5651 O O . LYS B 1 172 ? 51.679 25.859 44.114 1.00 18.27 155 LYS C O 1
ATOM 5657 N N . PHE B 1 173 ? 50.762 27.752 43.295 1.00 17.35 156 PHE C N 1
ATOM 5658 C CA . PHE B 1 173 ? 51.824 28.038 42.343 1.00 17.03 156 PHE C CA 1
ATOM 5659 C C . PHE B 1 173 ? 53.155 28.247 43.069 1.00 19.09 156 PHE C C 1
ATOM 5660 O O . PHE B 1 173 ? 54.166 27.643 42.705 1.00 20.65 156 PHE C O 1
ATOM 5668 N N . LEU B 1 174 ? 53.149 29.078 44.109 1.00 15.26 157 LEU C N 1
ATOM 5669 C CA . LEU B 1 174 ? 54.356 29.329 44.873 1.00 15.81 157 LEU C CA 1
ATOM 5670 C C . LEU B 1 174 ? 54.829 28.065 45.588 1.00 17.73 157 LEU C C 1
ATOM 5671 O O . LEU B 1 174 ? 56.011 27.762 45.565 1.00 18.47 157 LEU C O 1
ATOM 5676 N N . ARG B 1 175 ? 53.911 27.324 46.209 1.00 19.01 158 ARG C N 1
ATOM 5677 C CA . ARG B 1 175 ? 54.296 26.112 46.940 1.00 20.04 158 ARG C CA 1
ATOM 5678 C C . ARG B 1 175 ? 54.879 25.044 46.008 1.00 21.83 158 ARG C C 1
ATOM 5679 O O . ARG B 1 175 ? 55.808 24.327 46.384 1.00 22.51 158 ARG C O 1
ATOM 5687 N N . ALA B 1 176 ? 54.363 24.971 44.786 1.00 21.81 159 ALA C N 1
ATOM 5688 C CA . ALA B 1 176 ? 54.886 24.044 43.783 1.00 24.05 159 ALA C CA 1
ATOM 5689 C C . ALA B 1 176 ? 56.301 24.409 43.333 1.00 24.10 159 ALA C C 1
ATOM 5690 O O . ALA B 1 176 ? 57.065 23.542 42.911 1.00 29.16 159 ALA C O 1
ATOM 5692 N N . LYS B 1 177 ? 56.657 25.687 43.421 1.00 23.33 160 LYS C N 1
ATOM 5693 C CA . LYS B 1 177 ? 58.012 26.108 43.080 1.00 26.56 160 LYS C CA 1
ATOM 5694 C C . LYS B 1 177 ? 58.988 25.914 44.233 1.00 23.16 160 LYS C C 1
ATOM 5695 O O . LYS B 1 177 ? 60.203 26.013 44.039 1.00 24.97 160 LYS C O 1
ATOM 5701 N N . GLY B 1 178 ? 58.467 25.663 45.431 1.00 23.09 161 GLY C N 1
ATOM 5702 C CA . GLY B 1 178 ? 59.320 25.364 46.568 1.00 22.46 161 GLY C CA 1
ATOM 5703 C C . GLY B 1 178 ? 59.230 26.341 47.724 1.00 22.74 161 GLY C C 1
ATOM 5704 O O . GLY B 1 178 ? 59.856 26.134 48.765 1.00 19.03 161 GLY C O 1
ATOM 5705 N N . TYR B 1 179 ? 58.459 27.410 47.553 1.00 21.11 162 TYR C N 1
ATOM 5706 C CA . TYR B 1 179 ? 58.207 28.326 48.662 1.00 20.88 162 TYR C CA 1
ATOM 5707 C C . TYR B 1 179 ? 57.417 27.565 49.724 1.00 21.06 162 TYR C C 1
ATOM 5708 O O . TYR B 1 179 ? 56.504 26.815 49.392 1.00 22.60 162 TYR C O 1
ATOM 5717 N N . GLU B 1 180 ? 57.773 27.724 50.991 1.00 24.15 163 GLU C N 1
ATOM 5718 C CA . GLU B 1 180 ? 56.941 27.141 52.044 1.00 26.74 163 GLU C CA 1
ATOM 5719 C C . GLU B 1 180 ? 56.706 28.118 53.186 1.00 21.84 163 GLU C C 1
ATOM 5720 O O . GLU B 1 180 ? 57.635 28.739 53.721 1.00 21.65 163 GLU C O 1
ATOM 5726 N N . SER B 1 181 ? 55.432 28.225 53.535 1.00 22.13 164 SER C N 1
ATOM 5727 C CA . SER B 1 181 ? 54.918 29.151 54.533 1.00 24.57 164 SER C CA 1
ATOM 5728 C C . SER B 1 181 ? 53.438 28.842 54.696 1.00 21.03 164 SER C C 1
ATOM 5729 O O . SER B 1 181 ? 52.815 28.309 53.782 1.00 23.77 164 SER C O 1
ATOM 5732 N N . ASP B 1 182 ? 52.835 29.164 55.829 1.00 24.18 165 ASP C N 1
ATOM 5733 C CA . ASP B 1 182 ? 51.397 28.922 55.865 1.00 26.16 165 ASP C CA 1
ATOM 5734 C C . ASP B 1 182 ? 50.647 30.119 55.254 1.00 23.95 165 ASP C C 1
ATOM 5735 O O . ASP B 1 182 ? 49.427 30.116 55.196 1.00 25.20 165 ASP C O 1
ATOM 5740 N N . ASN B 1 183 ? 51.386 31.120 54.771 1.00 23.01 166 ASN C N 1
ATOM 5741 C CA . ASN B 1 183 ? 50.813 32.135 53.876 1.00 19.23 166 ASN C CA 1
ATOM 5742 C C . ASN B 1 183 ? 51.890 32.686 52.929 1.00 16.45 166 ASN C C 1
ATOM 5743 O O . ASN B 1 183 ? 52.462 33.742 53.178 1.00 16.16 166 ASN C O 1
ATOM 5748 N N . PRO B 1 184 ? 52.172 31.957 51.840 1.00 13.87 167 PRO C N 1
ATOM 5749 C CA . PRO B 1 184 ? 53.240 32.371 50.916 1.00 17.17 167 PRO C CA 1
ATOM 5750 C C . PRO B 1 184 ? 52.960 33.722 50.249 1.00 16.11 167 PRO C C 1
ATOM 5751 O O . PRO B 1 184 ? 53.907 34.482 50.049 1.00 14.71 167 PRO C O 1
ATOM 5755 N N . TRP B 1 185 ? 51.698 34.016 49.936 1.00 16.69 168 TRP C N 1
ATOM 5756 C CA . TRP B 1 185 ? 51.321 35.336 49.410 1.00 15.17 168 TRP C CA 1
ATOM 5757 C C . TRP B 1 185 ? 51.815 36.442 50.349 1.00 15.60 168 TRP C C 1
ATOM 5758 O O . TRP B 1 185 ? 52.332 37.461 49.897 1.00 14.62 168 TRP C O 1
ATOM 5769 N N . HIS B 1 186 ? 51.663 36.243 51.659 1.00 11.03 169 HIS C N 1
ATOM 5770 C CA . HIS B 1 186 ? 52.134 37.249 52.611 1.00 12.36 169 HIS C CA 1
ATOM 5771 C C . HIS B 1 186 ? 53.652 37.277 52.772 1.00 13.31 169 HIS C C 1
ATOM 5772 O O . HIS B 1 186 ? 54.278 38.332 52.660 1.00 12.57 169 HIS C O 1
ATOM 5779 N N . ASP B 1 187 ? 54.242 36.122 53.061 1.00 15.16 170 ASP C N 1
ATOM 5780 C CA . ASP B 1 187 ? 55.633 36.083 53.507 1.00 15.33 170 ASP C CA 1
ATOM 5781 C C . ASP B 1 187 ? 56.646 36.352 52.397 1.00 15.77 170 ASP C C 1
ATOM 5782 O O . ASP B 1 187 ? 57.757 36.816 52.665 1.00 16.13 170 ASP C O 1
ATOM 5787 N N . PHE B 1 188 ? 56.274 36.046 51.159 1.00 14.22 171 PHE C N 1
ATOM 5788 C CA . PHE B 1 188 ? 57.191 36.239 50.044 1.00 15.53 171 PHE C CA 1
ATOM 5789 C C . PHE B 1 188 ? 56.781 37.381 49.110 1.00 14.52 171 PHE C C 1
ATOM 5790 O O . PHE B 1 188 ? 57.556 38.320 48.900 1.00 15.25 171 PHE C O 1
ATOM 5798 N N . ALA B 1 189 ? 55.573 37.317 48.558 1.00 13.14 172 ALA C N 1
ATOM 5799 C CA . ALA B 1 189 ? 55.141 38.360 47.631 1.00 13.61 172 ALA C CA 1
ATOM 5800 C C . ALA B 1 189 ? 54.960 39.704 48.329 1.00 14.19 172 ALA C C 1
ATOM 5801 O O . ALA B 1 189 ? 55.189 40.752 47.722 1.00 14.71 172 ALA C O 1
ATOM 5803 N N . ASN B 1 190 ? 54.576 39.688 49.605 1.00 13.62 173 ASN C N 1
ATOM 5804 C CA . ASN B 1 190 ? 54.193 40.935 50.258 1.00 10.55 173 ASN C CA 1
ATOM 5805 C C . ASN B 1 190 ? 54.865 41.227 51.593 1.00 13.25 173 ASN C C 1
ATOM 5806 O O . ASN B 1 190 ? 54.311 41.947 52.423 1.00 15.19 173 ASN C O 1
ATOM 5811 N N . SER B 1 191 ? 56.072 40.696 51.779 1.00 13.90 174 SER C N 1
ATOM 5812 C CA . SER B 1 191 ? 56.899 41.013 52.935 1.00 13.70 174 SER C CA 1
ATOM 5813 C C . SER B 1 191 ? 58.366 41.064 52.503 1.00 13.30 174 SER C C 1
ATOM 5814 O O . SER B 1 191 ? 58.753 40.438 51.514 1.00 11.66 174 SER C O 1
ATOM 5817 N N . GLY B 1 192 ? 59.164 41.817 53.243 1.00 15.20 175 GLY C N 1
ATOM 5818 C CA . GLY B 1 192 ? 60.608 41.789 53.066 1.00 14.19 175 GLY C CA 1
ATOM 5819 C C . GLY B 1 192 ? 61.211 40.789 54.038 1.00 16.36 175 GLY C C 1
ATOM 5820 O O . GLY B 1 192 ? 60.490 40.049 54.711 1.00 18.03 175 GLY C O 1
ATOM 5821 N N . LEU B 1 193 ? 62.538 40.750 54.107 1.00 15.32 176 LEU C N 1
ATOM 5822 C CA . LEU B 1 193 ? 63.219 39.907 55.080 1.00 16.97 176 LEU C CA 1
ATOM 5823 C C . LEU B 1 193 ? 64.461 40.643 55.579 1.00 18.44 176 LEU C C 1
ATOM 5824 O O . LEU B 1 193 ? 65.210 41.195 54.768 1.00 19.20 176 LEU C O 1
ATOM 5829 N N . ASP B 1 194 ? 64.682 40.678 56.895 1.00 18.78 177 ASP C N 1
ATOM 5830 C CA . ASP B 1 194 ? 65.881 41.358 57.401 1.00 23.16 177 ASP C CA 1
ATOM 5831 C C . ASP B 1 194 ? 67.061 40.386 57.432 1.00 25.34 177 ASP C C 1
ATOM 5832 O O . ASP B 1 194 ? 66.940 39.252 56.975 1.00 25.29 177 ASP C O 1
ATOM 5837 N N . ASP B 1 195 ? 68.196 40.835 57.960 1.00 29.44 178 ASP C N 1
ATOM 5838 C CA . ASP B 1 195 ? 69.412 40.020 57.995 1.00 34.34 178 ASP C CA 1
ATOM 5839 C C . ASP B 1 195 ? 69.297 38.767 58.860 1.00 35.48 178 ASP C C 1
ATOM 5840 O O . ASP B 1 195 ? 70.033 37.800 58.652 1.00 39.82 178 ASP C O 1
ATOM 5845 N N . GLU B 1 196 ? 68.399 38.798 59.843 1.00 27.85 179 GLU C N 1
ATOM 5846 C CA . GLU B 1 196 ? 68.279 37.713 60.819 1.00 30.40 179 GLU C CA 1
ATOM 5847 C C . GLU B 1 196 ? 67.132 36.761 60.505 1.00 32.36 179 GLU C C 1
ATOM 5848 O O . GLU B 1 196 ? 66.729 35.970 61.360 1.00 30.31 179 GLU C O 1
ATOM 5854 N N . GLY B 1 197 ? 66.597 36.847 59.288 1.00 23.72 180 GLY C N 1
ATOM 5855 C CA . GLY B 1 197 ? 65.554 35.934 58.866 1.00 25.29 180 GLY C CA 1
ATOM 5856 C C . GLY B 1 197 ? 64.171 36.277 59.403 1.00 25.24 180 GLY C C 1
ATOM 5857 O O . GLY B 1 197 ? 63.290 35.420 59.457 1.00 24.25 180 GLY C O 1
ATOM 5858 N N . ASN B 1 198 ? 63.974 37.529 59.796 1.00 21.27 181 ASN C N 1
ATOM 5859 C CA . ASN B 1 198 ? 62.667 37.971 60.275 1.00 25.62 181 ASN C CA 1
ATOM 5860 C C . ASN B 1 198 ? 61.821 38.569 59.156 1.00 18.63 181 ASN C C 1
ATOM 5861 O O . ASN B 1 198 ? 62.230 39.527 58.509 1.00 20.36 181 ASN C O 1
ATOM 5866 N N . VAL B 1 199 ? 60.651 37.984 58.933 1.00 18.90 182 VAL C N 1
ATOM 5867 C CA . VAL B 1 199 ? 59.702 38.493 57.948 1.00 18.38 182 VAL C CA 1
ATOM 5868 C C . VAL B 1 199 ? 59.291 39.926 58.292 1.00 20.56 182 VAL C C 1
ATOM 5869 O O . VAL B 1 199 ? 58.869 40.213 59.415 1.00 17.89 182 VAL C O 1
ATOM 5873 N N . GLN B 1 200 ? 59.447 40.830 57.333 1.00 16.98 183 GLN C N 1
ATOM 5874 C CA . GLN B 1 200 ? 59.024 42.215 57.512 1.00 15.63 183 GLN C CA 1
ATOM 5875 C C . GLN B 1 200 ? 57.708 42.474 56.767 1.00 17.02 183 GLN C C 1
ATOM 5876 O O . GLN B 1 200 ? 57.719 42.802 55.579 1.00 13.45 183 GLN C O 1
ATOM 5882 N N . SER B 1 201 ? 56.585 42.346 57.469 1.00 14.37 184 SER C N 1
ATOM 5883 C CA . SER B 1 201 ? 55.272 42.370 56.813 1.00 13.61 184 SER C CA 1
ATOM 5884 C C . SER B 1 201 ? 55.012 43.660 56.044 1.00 12.88 184 SER C C 1
ATOM 5885 O O . SER B 1 201 ? 55.203 44.752 56.570 1.00 15.55 184 SER C O 1
ATOM 5888 N N . GLY B 1 202 ? 54.561 43.523 54.799 1.00 12.11 185 GLY C N 1
ATOM 5889 C CA . GLY B 1 202 ? 54.126 44.665 54.010 1.00 13.64 185 GLY C CA 1
ATOM 5890 C C . GLY B 1 202 ? 52.858 45.334 54.521 1.00 15.21 185 GLY C C 1
ATOM 5891 O O . GLY B 1 202 ? 52.458 46.381 54.006 1.00 16.14 185 GLY C O 1
ATOM 5892 N N . TRP B 1 203 ? 52.222 44.752 55.540 1.00 13.22 186 TRP C N 1
ATOM 5893 C CA . TRP B 1 203 ? 51.050 45.391 56.145 1.00 15.61 186 TRP C CA 1
ATOM 5894 C C . TRP B 1 203 ? 51.466 46.588 56.989 1.00 19.54 186 TRP C C 1
ATOM 5895 O O . TRP B 1 203 ? 50.646 47.461 57.282 1.00 18.58 186 TRP C O 1
ATOM 5906 N N . PHE B 1 204 ? 52.737 46.621 57.390 1.00 16.64 187 PHE C N 1
ATOM 5907 C CA . PHE B 1 204 ? 53.296 47.779 58.072 1.00 17.10 187 PHE C CA 1
ATOM 5908 C C . PHE B 1 204 ? 53.927 48.699 57.037 1.00 17.15 187 PHE C C 1
ATOM 5909 O O . PHE B 1 204 ? 54.801 48.285 56.267 1.00 19.45 187 PHE C O 1
ATOM 5917 N N . LEU B 1 205 ? 53.491 49.954 57.011 1.00 14.63 188 LEU C N 1
ATOM 5918 C CA . LEU B 1 205 ? 53.892 50.843 55.932 1.00 16.94 188 LEU C CA 1
ATOM 5919 C C . LEU B 1 205 ? 55.398 51.150 55.922 1.00 17.82 188 LEU C C 1
ATOM 5920 O O . LEU B 1 205 ? 55.954 51.453 54.870 1.00 19.77 188 LEU C O 1
ATOM 5925 N N . LYS B 1 206 ? 56.062 51.060 57.072 1.00 18.12 189 LYS C N 1
ATOM 5926 C CA . LYS B 1 206 ? 57.505 51.295 57.103 1.00 17.60 189 LYS C CA 1
ATOM 5927 C C . LYS B 1 206 ? 58.238 50.259 56.243 1.00 17.94 189 LYS C C 1
ATOM 5928 O O . LYS B 1 206 ? 59.312 50.532 55.704 1.00 20.79 189 LYS C O 1
ATOM 5934 N N . ASN B 1 207 ? 57.645 49.078 56.097 1.00 13.41 190 ASN C N 1
ATOM 5935 C CA . ASN B 1 207 ? 58.270 48.008 55.331 1.00 13.87 190 ASN C CA 1
ATOM 5936 C C . ASN B 1 207 ? 58.109 48.133 53.808 1.00 19.21 190 ASN C C 1
ATOM 5937 O O . ASN B 1 207 ? 58.661 47.331 53.052 1.00 16.21 190 ASN C O 1
ATOM 5942 N N . ALA B 1 208 ? 57.408 49.170 53.359 1.00 17.45 191 ALA C N 1
ATOM 5943 C CA . ALA B 1 208 ? 57.302 49.457 51.930 1.00 15.02 191 ALA C CA 1
ATOM 5944 C C . ALA B 1 208 ? 58.667 49.758 51.320 1.00 15.44 191 ALA C C 1
ATOM 5945 O O . ALA B 1 208 ? 58.850 49.633 50.113 1.00 18.29 191 ALA C O 1
ATOM 5947 N N . THR B 1 209 ? 59.618 50.156 52.158 1.00 17.63 192 THR C N 1
ATOM 5948 C CA . THR B 1 209 ? 60.978 50.446 51.704 1.00 21.61 192 THR C CA 1
ATOM 5949 C C . THR B 1 209 ? 61.795 49.174 51.446 1.00 19.47 192 THR C C 1
ATOM 5950 O O . THR B 1 209 ? 62.878 49.231 50.856 1.00 19.47 192 THR C O 1
ATOM 5954 N N . ARG B 1 210 ? 61.282 48.034 51.903 1.00 15.48 193 ARG C N 1
ATOM 5955 C CA . ARG B 1 210 ? 61.976 46.752 51.750 1.00 17.36 193 ARG C CA 1
ATOM 5956 C C . ARG B 1 210 ? 61.619 46.067 50.437 1.00 15.76 193 ARG C C 1
ATOM 5957 O O . ARG B 1 210 ? 60.460 46.116 50.012 1.00 15.93 193 ARG C O 1
ATOM 5965 N N . PRO B 1 211 ? 62.605 45.420 49.788 1.00 14.11 194 PRO C N 1
ATOM 5966 C CA . PRO B 1 211 ? 62.285 44.591 48.618 1.00 13.67 194 PRO C CA 1
ATOM 5967 C C . PRO B 1 211 ? 61.509 43.346 49.022 1.00 16.98 194 PRO C C 1
ATOM 5968 O O . PRO B 1 211 ? 61.832 42.743 50.052 1.00 14.16 194 PRO C O 1
ATOM 5972 N N . ALA B 1 212 ? 60.520 42.949 48.223 1.00 13.07 195 ALA C N 1
ATOM 5973 C CA . ALA B 1 212 ? 59.769 41.730 48.510 1.00 12.73 195 ALA C CA 1
ATOM 5974 C C . ALA B 1 212 ? 60.681 40.501 48.466 1.00 17.73 195 ALA C C 1
ATOM 5975 O O . ALA B 1 212 ? 61.558 40.390 47.597 1.00 16.24 195 ALA C O 1
ATOM 5977 N N . ASN B 1 213 ? 60.469 39.582 49.405 1.00 14.57 196 ASN C N 1
ATOM 5978 C CA . ASN B 1 213 ? 61.307 38.388 49.523 1.00 15.97 196 ASN C CA 1
ATOM 5979 C C . ASN B 1 213 ? 60.807 37.280 48.606 1.00 17.11 196 ASN C C 1
ATOM 5980 O O . ASN B 1 213 ? 60.313 36.241 49.050 1.00 14.46 196 ASN C O 1
ATOM 5985 N N . ILE B 1 214 ? 60.963 37.506 47.310 1.00 15.36 197 ILE C N 1
ATOM 5986 C CA . ILE B 1 214 ? 60.405 36.615 46.307 1.00 14.46 197 ILE C CA 1
ATOM 5987 C C . ILE B 1 214 ? 61.188 36.843 45.026 1.00 14.34 197 ILE C C 1
ATOM 5988 O O . ILE B 1 214 ? 61.651 37.951 44.788 1.00 14.28 197 ILE C O 1
ATOM 5993 N N . ALA B 1 215 ? 61.362 35.809 44.211 1.00 16.55 198 ALA C N 1
ATOM 5994 C CA . ALA B 1 215 ? 61.941 36.021 42.888 1.00 16.79 198 ALA C CA 1
ATOM 5995 C C . ALA B 1 215 ? 60.949 36.871 42.102 1.00 16.73 198 ALA C C 1
ATOM 5996 O O . ALA B 1 215 ? 59.758 36.610 42.156 1.00 16.31 198 ALA C O 1
ATOM 5998 N N . GLU B 1 216 ? 61.430 37.878 41.379 1.00 17.28 199 GLU C N 1
ATOM 5999 C CA . GLU B 1 216 ? 60.528 38.831 40.730 1.00 16.19 199 GLU C CA 1
ATOM 6000 C C . GLU B 1 216 ? 59.569 38.157 39.743 1.00 21.44 199 GLU C C 1
ATOM 6001 O O . GLU B 1 216 ? 58.388 38.539 39.654 1.00 18.10 199 GLU C O 1
ATOM 6007 N N . GLU B 1 217 ? 60.059 37.155 39.016 1.00 16.23 200 GLU C N 1
ATOM 6008 C CA . GLU B 1 217 ? 59.215 36.441 38.057 1.00 15.85 200 GLU C CA 1
ATOM 6009 C C . GLU B 1 217 ? 58.050 35.706 38.726 1.00 17.89 200 GLU C C 1
ATOM 6010 O O . GLU B 1 217 ? 57.097 35.311 38.053 1.00 16.75 200 GLU C O 1
ATOM 6016 N N . ASP B 1 218 ? 58.138 35.509 40.040 1.00 17.25 201 ASP C N 1
ATOM 6017 C CA . ASP B 1 218 ? 57.133 34.749 40.780 1.00 15.72 201 ASP C CA 1
ATOM 6018 C C . ASP B 1 218 ? 56.130 35.658 41.484 1.00 15.89 201 ASP C C 1
ATOM 6019 O O . ASP B 1 218 ? 55.188 35.166 42.115 1.00 15.44 201 ASP C O 1
ATOM 6024 N N . SER B 1 219 ? 56.330 36.974 41.403 1.00 14.78 202 SER C N 1
ATOM 6025 C CA . SER B 1 219 ? 55.448 37.905 42.107 1.00 15.84 202 SER C CA 1
ATOM 6026 C C . SER B 1 219 ? 54.104 38.014 41.360 1.00 14.29 202 SER C C 1
ATOM 6027 O O . SER B 1 219 ? 53.923 37.383 40.331 1.00 12.68 202 SER C O 1
ATOM 6030 N N . GLU B 1 220 ? 53.167 38.796 41.883 1.00 11.61 203 GLU C N 1
ATOM 6031 C CA . GLU B 1 220 ? 51.769 38.688 41.448 1.00 12.62 203 GLU C CA 1
ATOM 6032 C C . GLU B 1 220 ? 51.473 39.199 40.041 1.00 10.51 203 GLU C C 1
ATOM 6033 O O . GLU B 1 220 ? 50.708 38.581 39.288 1.00 9.61 203 GLU C O 1
ATOM 6039 N N . THR B 1 221 ? 52.040 40.343 39.687 1.00 9.91 204 THR C N 1
ATOM 6040 C CA . THR B 1 221 ? 51.751 40.897 38.373 1.00 11.94 204 THR C CA 1
ATOM 6041 C C . THR B 1 221 ? 52.341 40.026 37.242 1.00 12.31 204 THR C C 1
ATOM 6042 O O . THR B 1 221 ? 51.630 39.732 36.293 1.00 12.33 204 THR C O 1
ATOM 6046 N N . PRO B 1 222 ? 53.606 39.565 37.357 1.00 14.11 205 PRO C N 1
ATOM 6047 C CA . PRO B 1 222 ? 54.077 38.630 36.322 1.00 10.85 205 PRO C CA 1
ATOM 6048 C C . PRO B 1 222 ? 53.291 37.319 36.280 1.00 15.26 205 PRO C C 1
ATOM 6049 O O . PRO B 1 222 ? 53.005 36.804 35.197 1.00 13.94 205 PRO C O 1
ATOM 6053 N N . TYR B 1 223 ? 52.928 36.792 37.446 1.00 14.61 206 TYR C N 1
ATOM 6054 C CA . TYR B 1 223 ? 52.102 35.589 37.514 1.00 12.04 206 TYR C CA 1
ATOM 6055 C C . TYR B 1 223 ? 50.785 35.717 36.735 1.00 14.63 206 TYR C C 1
ATOM 6056 O O . TYR B 1 223 ? 50.439 34.854 35.920 1.00 11.88 206 TYR C O 1
ATOM 6065 N N . LEU B 1 224 ? 50.038 36.783 36.996 1.00 12.31 207 LEU C N 1
ATOM 6066 C CA . LEU B 1 224 ? 48.719 36.917 36.388 1.00 12.67 207 LEU C CA 1
ATOM 6067 C C . LEU B 1 224 ? 48.857 37.174 34.875 1.00 13.83 207 LEU C C 1
ATOM 6068 O O . LEU B 1 224 ? 47.991 36.801 34.083 1.00 15.86 207 LEU C O 1
ATOM 6073 N N . THR B 1 225 ? 49.970 37.783 34.484 1.00 10.81 208 THR C N 1
ATOM 6074 C CA . THR B 1 225 ? 50.240 38.025 33.069 1.00 11.43 208 THR C CA 1
ATOM 6075 C C . THR B 1 225 ? 50.437 36.690 32.354 1.00 14.61 208 THR C C 1
ATOM 6076 O O . THR B 1 225 ? 49.900 36.471 31.266 1.00 15.35 208 THR C O 1
ATOM 6080 N N . SER B 1 226 ? 51.202 35.795 32.973 1.00 13.54 209 SER C N 1
ATOM 6081 C CA . SER B 1 226 ? 51.375 34.451 32.435 1.00 14.56 209 SER C CA 1
ATOM 6082 C C . SER B 1 226 ? 50.046 33.727 32.311 1.00 16.45 209 SER C C 1
ATOM 6083 O O . SER B 1 226 ? 49.808 33.008 31.336 1.00 14.75 209 SER C O 1
ATOM 6086 N N . ARG B 1 227 ? 49.187 33.893 33.317 1.00 14.96 210 ARG C N 1
ATOM 6087 C CA A ARG B 1 227 ? 47.880 33.245 33.299 0.50 15.46 210 ARG C CA 1
ATOM 6088 C CA B ARG B 1 227 ? 47.866 33.279 33.309 0.50 15.53 210 ARG C CA 1
ATOM 6089 C C . ARG B 1 227 ? 47.019 33.771 32.151 1.00 14.19 210 ARG C C 1
ATOM 6090 O O . ARG B 1 227 ? 46.282 33.014 31.538 1.00 14.41 210 ARG C O 1
ATOM 6105 N N . ALA B 1 228 ? 47.116 35.066 31.875 1.00 13.66 211 ALA C N 1
ATOM 6106 C CA . ALA B 1 228 ? 46.371 35.647 30.758 1.00 15.53 211 ALA C CA 1
ATOM 6107 C C . ALA B 1 228 ? 46.809 35.031 29.432 1.00 19.26 211 ALA C C 1
ATOM 6108 O O . ALA B 1 228 ? 45.984 34.745 28.561 1.00 17.47 211 ALA C O 1
ATOM 6110 N N . MET B 1 229 ? 48.115 34.834 29.274 1.00 17.36 212 MET C N 1
ATOM 6111 C CA . MET B 1 229 ? 48.611 34.245 28.038 1.00 19.75 212 MET C CA 1
ATOM 6112 C C . MET B 1 229 ? 48.145 32.802 27.894 1.00 18.71 212 MET C C 1
ATOM 6113 O O . MET B 1 229 ? 47.809 32.353 26.800 1.00 21.77 212 MET C O 1
ATOM 6118 N N . GLU B 1 230 ? 48.080 32.084 29.008 1.00 17.57 213 GLU C N 1
ATOM 6119 C CA . GLU B 1 230 ? 47.575 30.718 28.985 1.00 17.58 213 GLU C CA 1
ATOM 6120 C C . GLU B 1 230 ? 46.107 30.670 28.594 1.00 22.30 213 GLU C C 1
ATOM 6121 O O . GLU B 1 230 ? 45.694 29.781 27.851 1.00 20.51 213 GLU C O 1
ATOM 6127 N N . PHE B 1 231 ? 45.315 31.611 29.106 1.00 20.09 214 PHE C N 1
ATOM 6128 C CA . PHE B 1 231 ? 43.912 31.683 28.708 1.00 17.55 214 PHE C CA 1
ATOM 6129 C C . PHE B 1 231 ? 43.794 31.928 27.205 1.00 19.49 214 PHE C C 1
ATOM 6130 O O . PHE B 1 231 ? 43.060 31.230 26.505 1.00 20.89 214 PHE C O 1
ATOM 6138 N N . ILE B 1 232 ? 44.507 32.944 26.729 1.00 15.47 215 ILE C N 1
ATOM 6139 C CA . ILE B 1 232 ? 44.407 33.378 25.340 1.00 19.28 215 ILE C CA 1
ATOM 6140 C C . ILE B 1 232 ? 44.833 32.277 24.366 1.00 19.32 215 ILE C C 1
ATOM 6141 O O . ILE B 1 232 ? 44.224 32.098 23.310 1.00 23.50 215 ILE C O 1
ATOM 6146 N N . GLU B 1 233 ? 45.851 31.516 24.738 1.00 21.99 216 GLU C N 1
ATOM 6147 C CA . GLU B 1 233 ? 46.337 30.427 23.893 1.00 25.88 216 GLU C CA 1
ATOM 6148 C C . GLU B 1 233 ? 45.283 29.350 23.698 1.00 29.89 216 GLU C C 1
ATOM 6149 O O . GLU B 1 233 ? 45.204 28.743 22.632 1.00 26.80 216 GLU C O 1
ATOM 6155 N N . GLN B 1 234 ? 44.462 29.129 24.725 1.00 27.87 217 GLN C N 1
ATOM 6156 C CA . GLN B 1 234 ? 43.514 28.020 24.723 1.00 30.87 217 GLN C CA 1
ATOM 6157 C C . GLN B 1 234 ? 42.130 28.360 24.175 1.00 31.33 217 GLN C C 1
ATOM 6158 O O . GLN B 1 234 ? 41.410 27.476 23.721 1.00 30.80 217 GLN C O 1
ATOM 6164 N N . GLN B 1 235 ? 41.748 29.628 24.230 1.00 30.71 218 GLN C N 1
ATOM 6165 C CA . GLN B 1 235 ? 40.346 29.982 24.014 1.00 33.09 218 GLN C CA 1
ATOM 6166 C C . GLN B 1 235 ? 39.999 30.227 22.546 1.00 34.35 218 GLN C C 1
ATOM 6167 O O . GLN B 1 235 ? 40.553 31.120 21.911 1.00 40.49 218 GLN C O 1
ATOM 6173 N N . THR B 1 236 ? 39.079 29.415 22.025 1.00 37.75 219 THR C N 1
ATOM 6174 C CA . THR B 1 236 ? 38.553 29.549 20.664 1.00 43.10 219 THR C CA 1
ATOM 6175 C C . THR B 1 236 ? 37.415 30.579 20.635 1.00 40.28 219 THR C C 1
ATOM 6176 O O . THR B 1 236 ? 36.995 31.083 21.683 1.00 36.58 219 THR C O 1
ATOM 6180 N N . GLY B 1 237 ? 36.930 30.896 19.436 1.00 45.84 220 GLY C N 1
ATOM 6181 C CA . GLY B 1 237 ? 35.798 31.792 19.253 1.00 38.62 220 GLY C CA 1
ATOM 6182 C C . GLY B 1 237 ? 36.088 33.204 19.716 1.00 36.09 220 GLY C C 1
ATOM 6183 O O . GLY B 1 237 ? 37.159 33.466 20.278 1.00 34.55 220 GLY C O 1
ATOM 6184 N N . PRO B 1 238 ? 35.143 34.128 19.487 1.00 26.86 221 PRO C N 1
ATOM 6185 C CA . PRO B 1 238 ? 35.313 35.484 20.013 1.00 25.68 221 PRO C CA 1
ATOM 6186 C C . PRO B 1 238 ? 35.246 35.478 21.539 1.00 22.50 221 PRO C C 1
ATOM 6187 O O . PRO B 1 238 ? 34.395 34.793 22.099 1.00 22.08 221 PRO C O 1
ATOM 6191 N N . TRP B 1 239 ? 36.141 36.202 22.196 1.00 19.43 222 TRP C N 1
ATOM 6192 C CA . TRP B 1 239 ? 36.102 36.291 23.646 1.00 21.60 222 TRP C CA 1
ATOM 6193 C C . TRP B 1 239 ? 36.370 37.705 24.123 1.00 19.04 222 TRP C C 1
ATOM 6194 O O . TRP B 1 239 ? 36.994 38.505 23.431 1.00 17.86 222 TRP C O 1
ATOM 6205 N N . CYS B 1 240 ? 35.852 37.998 25.310 1.00 16.47 223 CYS C N 1
ATOM 6206 C CA . CYS B 1 240 ? 36.278 39.146 26.085 1.00 16.98 223 CYS C CA 1
ATOM 6207 C C . CYS B 1 240 ? 36.952 38.589 27.342 1.00 16.99 223 CYS C C 1
ATOM 6208 O O . CYS B 1 240 ? 36.371 37.762 28.055 1.00 16.38 223 CYS C O 1
ATOM 6211 N N . CYS B 1 241 ? 38.192 38.999 27.582 1.00 13.11 224 CYS C N 1
ATOM 6212 C CA . CYS B 1 241 ? 38.931 38.565 28.766 1.00 15.22 224 CYS C CA 1
ATOM 6213 C C . CYS B 1 241 ? 39.176 39.751 29.685 1.00 13.48 224 CYS C C 1
ATOM 6214 O O . CYS B 1 241 ? 39.870 40.701 29.322 1.00 14.59 224 CYS C O 1
ATOM 6217 N N . HIS B 1 242 ? 38.573 39.717 30.867 1.00 11.32 225 HIS C N 1
ATOM 6218 C CA . HIS B 1 242 ? 38.844 40.737 31.862 1.00 12.47 225 HIS C CA 1
ATOM 6219 C C . HIS B 1 242 ? 40.112 40.330 32.603 1.00 12.46 225 HIS C C 1
ATOM 6220 O O . HIS B 1 242 ? 40.094 39.420 33.430 1.00 10.47 225 HIS C O 1
ATOM 6227 N N . LEU B 1 243 ? 41.220 40.983 32.262 1.00 13.60 226 LEU C N 1
ATOM 6228 C CA . LEU B 1 243 ? 42.492 40.743 32.920 1.00 14.83 226 LEU C CA 1
ATOM 6229 C C . LEU B 1 243 ? 42.641 41.802 34.010 1.00 13.61 226 LEU C C 1
ATOM 6230 O O . LEU B 1 243 ? 42.877 42.975 33.721 1.00 12.90 226 LEU C O 1
ATOM 6235 N N . SER B 1 244 ? 42.489 41.377 35.260 1.00 11.70 227 SER C N 1
ATOM 6236 C CA . SER B 1 244 ? 42.218 42.298 36.357 1.00 11.80 227 SER C CA 1
ATOM 6237 C C . SER B 1 244 ? 43.226 42.152 37.513 1.00 10.54 227 SER C C 1
ATOM 6238 O O . SER B 1 244 ? 43.086 41.277 38.376 1.00 10.80 227 SER C O 1
ATOM 6241 N N . TYR B 1 245 ? 44.235 43.025 37.505 1.00 9.63 228 TYR C N 1
ATOM 6242 C CA . TYR B 1 245 ? 45.377 42.972 38.431 1.00 12.19 228 TYR C CA 1
ATOM 6243 C C . TYR B 1 245 ? 45.069 43.628 39.759 1.00 10.99 228 TYR C C 1
ATOM 6244 O O . TYR B 1 245 ? 44.354 44.621 39.799 1.00 11.59 228 TYR C O 1
ATOM 6253 N N . ILE B 1 246 ? 45.667 43.130 40.836 1.00 13.06 229 ILE C N 1
ATOM 6254 C CA . ILE B 1 246 ? 45.477 43.766 42.136 1.00 11.02 229 ILE C CA 1
ATOM 6255 C C . ILE B 1 246 ? 46.457 44.939 42.316 1.00 11.59 229 ILE C C 1
ATOM 6256 O O . ILE B 1 246 ? 46.065 45.990 42.796 1.00 11.25 229 ILE C O 1
ATOM 6261 N N . LYS B 1 247 ? 47.711 44.804 41.893 1.00 9.29 230 LYS C N 1
ATOM 6262 C CA . LYS B 1 247 ? 48.644 45.918 42.049 1.00 10.30 230 LYS C CA 1
ATOM 6263 C C . LYS B 1 247 ? 48.248 47.066 41.123 1.00 10.07 230 LYS C C 1
ATOM 6264 O O . LYS B 1 247 ? 47.666 46.830 40.058 1.00 11.65 230 LYS C O 1
ATOM 6270 N N . PRO B 1 248 ? 48.555 48.319 41.511 1.00 11.40 231 PRO C N 1
ATOM 6271 C CA . PRO B 1 248 ? 49.325 48.805 42.666 1.00 11.24 231 PRO C CA 1
ATOM 6272 C C . PRO B 1 248 ? 48.558 48.960 44.003 1.00 13.14 231 PRO C C 1
ATOM 6273 O O . PRO B 1 248 ? 49.078 49.633 44.890 1.00 14.18 231 PRO C O 1
ATOM 6277 N N . HIS B 1 249 ? 47.377 48.352 44.148 1.00 13.46 232 HIS C N 1
ATOM 6278 C CA . HIS B 1 249 ? 46.702 48.210 45.455 1.00 12.01 232 HIS C CA 1
ATOM 6279 C C . HIS B 1 249 ? 47.657 47.612 46.494 1.00 13.98 232 HIS C C 1
ATOM 6280 O O . HIS B 1 249 ? 48.554 46.839 46.141 1.00 15.87 232 HIS C O 1
ATOM 6287 N N . TRP B 1 250 ? 47.468 47.969 47.764 1.00 10.18 233 TRP C N 1
ATOM 6288 C CA . TRP B 1 250 ? 48.294 47.449 48.855 1.00 14.93 233 TRP C CA 1
ATOM 6289 C C . TRP B 1 250 ? 48.113 45.938 49.073 1.00 12.76 233 TRP C C 1
ATOM 6290 O O . TRP B 1 250 ? 47.106 45.365 48.643 1.00 16.50 233 TRP C O 1
ATOM 6301 N N . PRO B 1 251 ? 49.077 45.282 49.757 1.00 15.54 234 PRO C N 1
ATOM 6302 C CA . PRO B 1 251 ? 50.297 45.827 50.390 1.00 11.92 234 PRO C CA 1
ATOM 6303 C C . PRO B 1 251 ? 51.242 46.540 49.423 1.00 13.79 234 PRO C C 1
ATOM 6304 O O . PRO B 1 251 ? 51.473 46.064 48.316 1.00 14.39 234 PRO C O 1
ATOM 6308 N N . TYR B 1 252 ? 51.732 47.703 49.841 1.00 14.12 235 TYR C N 1
ATOM 6309 C CA . TYR B 1 252 ? 52.636 48.503 49.026 1.00 14.10 235 TYR C CA 1
ATOM 6310 C C . TYR B 1 252 ? 54.067 47.978 49.158 1.00 16.08 235 TYR C C 1
ATOM 6311 O O . TYR B 1 252 ? 54.842 48.464 49.987 1.00 16.94 235 TYR C O 1
ATOM 6320 N N . ILE B 1 253 ? 54.412 46.983 48.355 1.00 14.13 236 ILE C N 1
ATOM 6321 C CA . ILE B 1 253 ? 55.739 46.377 48.421 1.00 17.46 236 ILE C CA 1
ATOM 6322 C C . ILE B 1 253 ? 55.999 45.641 47.101 1.00 15.06 236 ILE C C 1
ATOM 6323 O O . ILE B 1 253 ? 55.078 45.095 46.509 1.00 14.95 236 ILE C O 1
ATOM 6328 N N . VAL B 1 254 ? 57.244 45.647 46.628 1.00 15.17 237 VAL C N 1
ATOM 6329 C CA . VAL B 1 254 ? 57.541 45.170 45.273 1.00 13.09 237 VAL C CA 1
ATOM 6330 C C . VAL B 1 254 ? 58.941 44.513 45.268 1.00 15.07 237 VAL C C 1
ATOM 6331 O O . VAL B 1 254 ? 59.778 44.879 46.088 1.00 13.34 237 VAL C O 1
ATOM 6335 N N . PRO B 1 255 ? 59.174 43.501 44.402 1.00 12.77 238 PRO C N 1
ATOM 6336 C CA . PRO B 1 255 ? 60.523 42.917 44.320 1.00 16.10 238 PRO C CA 1
ATOM 6337 C C . PRO B 1 255 ? 61.531 43.823 43.638 1.00 16.32 238 PRO C C 1
ATOM 6338 O O . PRO B 1 255 ? 61.151 44.822 43.021 1.00 13.86 238 PRO C O 1
ATOM 6342 N N . GLU B 1 256 ? 62.809 43.461 43.757 1.00 14.42 239 GLU C N 1
ATOM 6343 C CA . GLU B 1 256 ? 63.842 44.021 42.903 1.00 14.83 239 GLU C CA 1
ATOM 6344 C C . GLU B 1 256 ? 63.546 43.610 41.458 1.00 14.61 239 GLU C C 1
ATOM 6345 O O . GLU B 1 256 ? 62.980 42.545 41.224 1.00 14.83 239 GLU C O 1
ATOM 6351 N N . PRO B 1 257 ? 63.963 44.425 40.474 1.00 17.03 240 PRO C N 1
ATOM 6352 C CA . PRO B 1 257 ? 64.719 45.677 40.590 1.00 14.16 240 PRO C CA 1
ATOM 6353 C C . PRO B 1 257 ? 63.850 46.894 40.893 1.00 15.05 240 PRO C C 1
ATOM 6354 O O . PRO B 1 257 ? 64.385 47.992 41.044 1.00 15.06 240 PRO C O 1
ATOM 6358 N N . TYR B 1 258 ? 62.536 46.709 41.007 1.00 15.73 241 TYR C N 1
ATOM 6359 C CA . TYR B 1 258 ? 61.639 47.854 41.166 1.00 11.09 241 TYR C CA 1
ATOM 6360 C C . TYR B 1 258 ? 61.782 48.483 42.550 1.00 15.87 241 TYR C C 1
ATOM 6361 O O . TYR B 1 258 ? 61.637 49.697 42.712 1.00 15.93 241 TYR C O 1
ATOM 6370 N N . ALA B 1 259 ? 62.102 47.668 43.549 1.00 14.53 242 ALA C N 1
ATOM 6371 C CA . ALA B 1 259 ? 62.279 48.183 44.891 1.00 13.32 242 ALA C CA 1
ATOM 6372 C C . ALA B 1 259 ? 63.370 49.263 44.972 1.00 21.15 242 ALA C C 1
ATOM 6373 O O . ALA B 1 259 ? 63.192 50.275 45.652 1.00 20.94 242 ALA C O 1
ATOM 6375 N N . SER B 1 260 ? 64.487 49.066 44.274 1.00 18.64 243 SER C N 1
ATOM 6376 C CA . SER B 1 260 ? 65.623 49.992 44.402 1.00 18.36 243 SER C CA 1
ATOM 6377 C C . SER B 1 260 ? 65.593 51.129 43.377 1.00 18.93 243 SER C C 1
ATOM 6378 O O . SER B 1 260 ? 66.393 52.060 43.443 1.00 19.82 243 SER C O 1
ATOM 6381 N N . MET B 1 261 ? 64.626 51.067 42.471 1.00 18.94 244 MET C N 1
ATOM 6382 C CA . MET B 1 261 ? 64.562 51.939 41.311 1.00 19.22 244 MET C CA 1
ATOM 6383 C C . MET B 1 261 ? 64.100 53.357 41.644 1.00 16.85 244 MET C C 1
ATOM 6384 O O . MET B 1 261 ? 64.474 54.317 40.960 1.00 19.44 244 MET C O 1
ATOM 6389 N N . PHE B 1 262 ? 63.302 53.493 42.703 1.00 14.32 245 PHE C N 1
ATOM 6390 C CA . PHE B 1 262 ? 62.759 54.792 43.095 1.00 15.50 245 PHE C CA 1
ATOM 6391 C C . PHE B 1 262 ? 63.012 55.105 44.562 1.00 18.00 245 PHE C C 1
ATOM 6392 O O . PHE B 1 262 ? 63.046 54.205 45.399 1.00 16.00 245 PHE C O 1
ATOM 6400 N N . GLY B 1 263 ? 63.150 56.392 44.871 1.00 15.30 246 GLY C N 1
ATOM 6401 C CA . GLY B 1 263 ? 63.240 56.850 46.247 1.00 17.72 246 GLY C CA 1
ATOM 6402 C C . GLY B 1 263 ? 62.425 58.115 46.452 1.00 17.25 246 GLY C C 1
ATOM 6403 O O . GLY B 1 263 ? 61.737 58.560 45.535 1.00 17.68 246 GLY C O 1
ATOM 6404 N N . PRO B 1 264 ? 62.492 58.710 47.655 1.00 19.60 247 PRO C N 1
ATOM 6405 C CA . PRO B 1 264 ? 61.723 59.937 47.914 1.00 19.87 247 PRO C CA 1
ATOM 6406 C C . PRO B 1 264 ? 62.074 61.083 46.966 1.00 19.88 247 PRO C C 1
ATOM 6407 O O . PRO B 1 264 ? 61.254 61.980 46.763 1.00 19.35 247 PRO C O 1
ATOM 6411 N N . GLU B 1 265 ? 63.268 61.046 46.372 1.00 19.82 248 GLU C N 1
ATOM 6412 C CA . GLU B 1 265 ? 63.682 62.100 45.446 1.00 19.29 248 GLU C CA 1
ATOM 6413 C C . GLU B 1 265 ? 62.868 62.057 44.143 1.00 18.14 248 GLU C C 1
ATOM 6414 O O . GLU B 1 265 ? 62.821 63.039 43.403 1.00 21.22 248 GLU C O 1
ATOM 6420 N N . HIS B 1 266 ? 62.199 60.938 43.878 1.00 16.81 249 HIS C N 1
ATOM 6421 C CA . HIS B 1 266 ? 61.386 60.806 42.666 1.00 14.84 249 HIS C CA 1
ATOM 6422 C C . HIS B 1 266 ? 59.893 61.113 42.867 1.00 17.35 249 HIS C C 1
ATOM 6423 O O . HIS B 1 266 ? 59.143 61.175 41.891 1.00 22.13 249 HIS C O 1
ATOM 6430 N N . VAL B 1 267 ? 59.473 61.298 44.115 1.00 18.04 250 VAL C N 1
ATOM 6431 C CA . VAL B 1 267 ? 58.050 61.491 44.446 1.00 17.71 250 VAL C CA 1
ATOM 6432 C C . VAL B 1 267 ? 57.565 62.900 44.083 1.00 17.74 250 VAL C C 1
ATOM 6433 O O . VAL B 1 267 ? 58.170 63.886 44.490 1.00 17.79 250 VAL C O 1
ATOM 6437 N N . GLN B 1 268 ? 56.475 63.003 43.323 1.00 18.05 251 GLN C N 1
ATOM 6438 C CA . GLN B 1 268 ? 55.917 64.320 42.995 1.00 22.71 251 GLN C CA 1
ATOM 6439 C C . GLN B 1 268 ? 55.359 64.970 44.261 1.00 18.02 251 GLN C C 1
ATOM 6440 O O . GLN B 1 268 ? 55.054 64.276 45.231 1.00 22.48 251 GLN C O 1
ATOM 6446 N N . ASP B 1 269 ? 55.260 66.298 44.268 1.00 19.48 252 ASP C N 1
ATOM 6447 C CA . ASP B 1 269 ? 54.829 67.022 45.466 1.00 19.88 252 ASP C CA 1
ATOM 6448 C C . ASP B 1 269 ? 53.422 66.591 45.875 1.00 21.13 252 ASP C C 1
ATOM 6449 O O . ASP B 1 269 ? 52.564 66.389 45.015 1.00 20.81 252 ASP C O 1
ATOM 6454 N N . VAL B 1 270 ? 53.192 66.451 47.178 1.00 18.55 253 VAL C N 1
ATOM 6455 C CA . VAL B 1 270 ? 51.852 66.165 47.669 1.00 19.63 253 VAL C CA 1
ATOM 6456 C C . VAL B 1 270 ? 50.939 67.343 47.331 1.00 22.36 253 VAL C C 1
ATOM 6457 O O . VAL B 1 270 ? 51.354 68.499 47.396 1.00 22.35 253 VAL C O 1
ATOM 6461 N N . VAL B 1 271 ? 49.705 67.043 46.938 1.00 19.94 254 VAL C N 1
ATOM 6462 C CA . VAL B 1 271 ? 48.747 68.086 46.583 1.00 22.81 254 VAL C CA 1
ATOM 6463 C C . VAL B 1 271 ? 47.792 68.347 47.742 1.00 21.36 254 VAL C C 1
ATOM 6464 O O . VAL B 1 271 ? 46.835 67.596 47.964 1.00 22.81 254 VAL C O 1
ATOM 6468 N N . ARG B 1 272 ? 48.073 69.412 48.490 1.00 19.86 255 ARG C N 1
ATOM 6469 C CA . ARG B 1 272 ? 47.304 69.783 49.676 1.00 19.89 255 ARG C CA 1
ATOM 6470 C C . ARG B 1 272 ? 47.663 71.214 50.059 1.00 24.05 255 ARG C C 1
ATOM 6471 O O . ARG B 1 272 ? 48.626 71.769 49.543 1.00 25.45 255 ARG C O 1
ATOM 6479 N N . SER B 1 273 ? 46.894 71.814 50.958 1.00 21.92 256 SER C N 1
ATOM 6480 C CA . SER B 1 273 ? 47.252 73.131 51.485 1.00 27.63 256 SER C CA 1
ATOM 6481 C C . SER B 1 273 ? 46.724 73.270 52.903 1.00 25.03 256 SER C C 1
ATOM 6482 O O . SER B 1 273 ? 45.759 72.600 53.274 1.00 24.35 256 SER C O 1
ATOM 6485 N N . ASP B 1 274 ? 47.354 74.127 53.704 1.00 22.54 257 ASP C N 1
ATOM 6486 C CA . ASP B 1 274 ? 46.874 74.345 55.063 1.00 28.45 257 ASP C CA 1
ATOM 6487 C C . ASP B 1 274 ? 45.464 74.903 55.081 1.00 25.14 257 ASP C C 1
ATOM 6488 O O . ASP B 1 274 ? 44.657 74.491 55.905 1.00 24.78 257 ASP C O 1
ATOM 6493 N N . SER B 1 275 ? 45.173 75.831 54.174 1.00 28.76 258 SER C N 1
ATOM 6494 C CA . SER B 1 275 ? 43.852 76.458 54.124 1.00 27.01 258 SER C CA 1
ATOM 6495 C C . SER B 1 275 ? 42.769 75.417 53.892 1.00 27.19 258 SER C C 1
ATOM 6496 O O . SER B 1 275 ? 41.713 75.453 54.523 1.00 28.35 258 SER C O 1
ATOM 6499 N N . GLU B 1 276 ? 43.057 74.486 52.992 1.00 27.29 259 GLU C N 1
ATOM 6500 C CA . GLU B 1 276 ? 42.153 73.387 52.675 1.00 23.87 259 GLU C CA 1
ATOM 6501 C C . GLU B 1 276 ? 41.731 72.618 53.922 1.00 23.21 259 GLU C C 1
ATOM 6502 O O . GLU B 1 276 ? 40.550 72.298 54.084 1.00 23.30 259 GLU C O 1
ATOM 6508 N N . ARG B 1 277 ? 42.683 72.334 54.810 1.00 24.53 260 ARG C N 1
ATOM 6509 C CA . ARG B 1 277 ? 42.358 71.599 56.034 1.00 23.38 260 ARG C CA 1
ATOM 6510 C C . ARG B 1 277 ? 41.666 72.509 57.049 1.00 25.21 260 ARG C C 1
ATOM 6511 O O . ARG B 1 277 ? 40.709 72.095 57.706 1.00 26.44 260 ARG C O 1
ATOM 6519 N N . GLN B 1 278 ? 42.147 73.747 57.162 1.00 28.04 261 GLN C N 1
ATOM 6520 C CA . GLN B 1 278 ? 41.563 74.728 58.078 1.00 24.76 261 GLN C CA 1
ATOM 6521 C C . GLN B 1 278 ? 40.085 74.943 57.793 1.00 24.92 261 GLN C C 1
ATOM 6522 O O . GLN B 1 278 ? 39.269 75.022 58.712 1.00 26.79 261 GLN C O 1
ATOM 6528 N N . ASN B 1 279 ? 39.750 75.043 56.511 1.00 23.63 262 ASN C N 1
ATOM 6529 C CA . ASN B 1 279 ? 38.397 75.393 56.097 1.00 25.75 262 ASN C CA 1
ATOM 6530 C C . ASN B 1 279 ? 37.576 74.193 55.638 1.00 29.43 262 ASN C C 1
ATOM 6531 O O . ASN B 1 279 ? 36.533 74.355 54.999 1.00 29.24 262 ASN C O 1
ATOM 6536 N N . ALA B 1 280 ? 38.042 72.995 55.978 1.00 24.59 263 ALA C N 1
ATOM 6537 C CA . ALA B 1 280 ? 37.378 71.768 55.544 1.00 23.78 263 ALA C CA 1
ATOM 6538 C C . ALA B 1 280 ? 35.925 71.657 56.013 1.00 24.73 263 ALA C C 1
ATOM 6539 O O . ALA B 1 280 ? 35.616 71.758 57.207 1.00 22.63 263 ALA C O 1
ATOM 6541 N N . HIS B 1 281 ? 35.045 71.441 55.044 1.00 22.14 264 HIS C N 1
ATOM 6542 C CA . HIS B 1 281 ? 33.677 70.996 55.285 1.00 20.34 264 HIS C CA 1
ATOM 6543 C C . HIS B 1 281 ? 33.682 69.855 56.310 1.00 20.40 264 HIS C C 1
ATOM 6544 O O . HIS B 1 281 ? 34.512 68.965 56.216 1.00 22.57 264 HIS C O 1
ATOM 6551 N N . PRO B 1 282 ? 32.773 69.884 57.301 1.00 20.59 265 PRO C N 1
ATOM 6552 C CA . PRO B 1 282 ? 32.789 68.889 58.383 1.00 21.39 265 PRO C CA 1
ATOM 6553 C C . PRO B 1 282 ? 32.848 67.434 57.908 1.00 21.92 265 PRO C C 1
ATOM 6554 O O . PRO B 1 282 ? 33.505 66.624 58.558 1.00 22.00 265 PRO C O 1
ATOM 6558 N N . LEU B 1 283 ? 32.188 67.101 56.801 1.00 22.02 266 LEU C N 1
ATOM 6559 C CA . LEU B 1 283 ? 32.256 65.731 56.302 1.00 23.46 266 LEU C CA 1
ATOM 6560 C C . LEU B 1 283 ? 33.575 65.448 55.563 1.00 23.86 266 LEU C C 1
ATOM 6561 O O . LEU B 1 283 ? 34.025 64.312 55.532 1.00 27.31 266 LEU C O 1
ATOM 6566 N N . PHE B 1 284 ? 34.183 66.475 54.976 1.00 16.20 267 PHE C N 1
ATOM 6567 C CA . PHE B 1 284 ? 35.515 66.352 54.372 1.00 21.84 267 PHE C CA 1
ATOM 6568 C C . PHE B 1 284 ? 36.522 66.111 55.498 1.00 21.63 267 PHE C C 1
ATOM 6569 O O . PHE B 1 284 ? 37.332 65.191 55.433 1.00 19.17 267 PHE C O 1
ATOM 6577 N N . LYS B 1 285 ? 36.437 66.921 56.551 1.00 20.90 268 LYS C N 1
ATOM 6578 C CA . LYS B 1 285 ? 37.323 66.774 57.700 1.00 18.15 268 LYS C CA 1
ATOM 6579 C C . LYS B 1 285 ? 37.249 65.371 58.289 1.00 23.25 268 LYS C C 1
ATOM 6580 O O . LYS B 1 285 ? 38.260 64.818 58.743 1.00 23.45 268 LYS C O 1
ATOM 6586 N N . ALA B 1 286 ? 36.049 64.797 58.276 1.00 22.71 269 ALA C N 1
ATOM 6587 C CA . ALA B 1 286 ? 35.822 63.473 58.839 1.00 22.45 269 ALA C CA 1
ATOM 6588 C C . ALA B 1 286 ? 36.710 62.419 58.181 1.00 22.03 269 ALA C C 1
ATOM 6589 O O . ALA B 1 286 ? 37.198 61.505 58.846 1.00 23.17 269 ALA C O 1
ATOM 6591 N N . PHE B 1 287 ? 36.913 62.551 56.873 1.00 19.02 270 PHE C N 1
ATOM 6592 C CA . PHE B 1 287 ? 37.731 61.604 56.131 1.00 20.54 270 PHE C CA 1
ATOM 6593 C C . PHE B 1 287 ? 39.223 61.887 56.307 1.00 22.12 270 PHE C C 1
ATOM 6594 O O . PHE B 1 287 ? 40.056 60.994 56.129 1.00 23.52 270 PHE C O 1
ATOM 6602 N N . MET B 1 288 ? 39.561 63.123 56.665 1.00 23.09 271 MET C N 1
ATOM 6603 C CA . MET B 1 288 ? 40.947 63.450 57.037 1.00 19.45 271 MET C CA 1
ATOM 6604 C C . MET B 1 288 ? 41.302 62.895 58.418 1.00 23.20 271 MET C C 1
ATOM 6605 O O . MET B 1 288 ? 42.430 62.445 58.649 1.00 23.54 271 MET C O 1
ATOM 6610 N N . ASP B 1 289 ? 40.340 62.959 59.341 1.00 19.37 272 ASP C N 1
ATOM 6611 C CA . ASP B 1 289 ? 40.534 62.546 60.735 1.00 23.16 272 ASP C CA 1
ATOM 6612 C C . ASP B 1 289 ? 40.369 61.044 60.908 1.00 27.59 272 ASP C C 1
ATOM 6613 O O . ASP B 1 289 ? 39.546 60.583 61.706 1.00 27.58 272 ASP C O 1
ATOM 6618 N N . THR B 1 290 ? 41.148 60.293 60.143 1.00 22.85 273 THR C N 1
ATOM 6619 C CA . THR B 1 290 ? 41.162 58.843 60.206 1.00 22.10 273 THR C CA 1
ATOM 6620 C C . THR B 1 290 ? 42.601 58.393 60.384 1.00 21.67 273 THR C C 1
ATOM 6621 O O . THR B 1 290 ? 43.521 59.158 60.102 1.00 21.23 273 THR C O 1
ATOM 6625 N N . LYS B 1 291 ? 42.795 57.158 60.835 1.00 21.25 274 LYS C N 1
ATOM 6626 C CA . LYS B 1 291 ? 44.138 56.589 60.940 1.00 23.42 274 LYS C CA 1
ATOM 6627 C C . LYS B 1 291 ? 44.903 56.720 59.625 1.00 22.25 274 LYS C C 1
ATOM 6628 O O . LYS B 1 291 ? 46.068 57.129 59.612 1.00 17.85 274 LYS C O 1
ATOM 6634 N N . VAL B 1 292 ? 44.238 56.389 58.517 1.00 21.67 275 VAL C N 1
ATOM 6635 C CA . VAL B 1 292 ? 44.908 56.381 57.214 1.00 22.14 275 VAL C CA 1
ATOM 6636 C C . VAL B 1 292 ? 45.217 57.798 56.748 1.00 17.25 275 VAL C C 1
ATOM 6637 O O . VAL B 1 292 ? 46.270 58.057 56.168 1.00 18.18 275 VAL C O 1
ATOM 6641 N N . GLY B 1 293 ? 44.293 58.715 57.003 1.00 16.57 276 GLY C N 1
ATOM 6642 C CA . GLY B 1 293 ? 44.496 60.098 56.619 1.00 19.50 276 GLY C CA 1
ATOM 6643 C C . GLY B 1 293 ? 45.678 60.719 57.343 1.00 18.85 276 GLY C C 1
ATOM 6644 O O . GLY B 1 293 ? 46.531 61.364 56.740 1.00 22.56 276 GLY C O 1
ATOM 6645 N N . GLU B 1 294 ? 45.740 60.501 58.646 1.00 22.09 277 GLU C N 1
ATOM 6646 C CA . GLU B 1 294 ? 46.799 61.088 59.445 1.00 21.80 277 GLU C CA 1
ATOM 6647 C C . GLU B 1 294 ? 48.133 60.418 59.145 1.00 21.27 277 GLU C C 1
ATOM 6648 O O . GLU B 1 294 ? 49.183 61.057 59.190 1.00 18.54 277 GLU C O 1
ATOM 6654 N N . ALA B 1 295 ? 48.079 59.134 58.817 1.00 17.41 278 ALA C N 1
ATOM 6655 C CA . ALA B 1 295 ? 49.276 58.398 58.442 1.00 19.59 278 ALA C CA 1
ATOM 6656 C C . ALA B 1 295 ? 49.890 58.965 57.163 1.00 16.72 278 ALA C C 1
ATOM 6657 O O . ALA B 1 295 ? 51.080 59.258 57.120 1.00 17.98 278 ALA C O 1
ATOM 6659 N N . PHE B 1 296 ? 49.079 59.119 56.122 1.00 16.84 279 PHE C N 1
ATOM 6660 C CA . PHE B 1 296 ? 49.605 59.543 54.831 1.00 16.75 279 PHE C CA 1
ATOM 6661 C C . PHE B 1 296 ? 49.899 61.034 54.789 1.00 16.87 279 PHE C C 1
ATOM 6662 O O . PHE B 1 296 ? 50.485 61.520 53.823 1.00 17.86 279 PHE C O 1
ATOM 6670 N N . SER B 1 297 ? 49.534 61.745 55.853 1.00 17.70 280 SER C N 1
ATOM 6671 C CA . SER B 1 297 ? 49.905 63.152 55.992 1.00 13.80 280 SER C CA 1
ATOM 6672 C C . SER B 1 297 ? 51.329 63.301 56.548 1.00 19.48 280 SER C C 1
ATOM 6673 O O . SER B 1 297 ? 51.887 64.398 56.562 1.00 20.84 280 SER C O 1
ATOM 6676 N N . ARG B 1 298 ? 51.897 62.191 57.015 1.00 16.92 281 ARG C N 1
ATOM 6677 C CA . ARG B 1 298 ? 53.264 62.165 57.537 1.00 20.57 281 ARG C CA 1
ATOM 6678 C C . ARG B 1 298 ? 54.275 61.936 56.427 1.00 21.89 281 ARG C C 1
ATOM 6679 O O . ARG B 1 298 ? 54.126 61.004 55.643 1.00 20.41 281 ARG C O 1
ATOM 6687 N N . GLN B 1 299 ? 55.314 62.767 56.380 1.00 21.49 282 GLN C N 1
ATOM 6688 C CA . GLN B 1 299 ? 56.339 62.659 55.341 1.00 22.81 282 GLN C CA 1
ATOM 6689 C C . GLN B 1 299 ? 56.976 61.273 55.280 1.00 21.33 282 GLN C C 1
ATOM 6690 O O . GLN B 1 299 ? 57.211 60.745 54.187 1.00 20.34 282 GLN C O 1
ATOM 6696 N N . GLU B 1 300 ? 57.248 60.680 56.444 1.00 20.70 283 GLU C N 1
ATOM 6697 C CA . GLU B 1 300 ? 57.931 59.384 56.485 1.00 23.18 283 GLU C CA 1
ATOM 6698 C C . GLU B 1 300 ? 57.063 58.276 55.879 1.00 22.81 283 GLU C C 1
ATOM 6699 O O . GLU B 1 300 ? 57.578 57.302 55.335 1.00 17.91 283 GLU C O 1
ATOM 6705 N N . VAL B 1 301 ? 55.746 58.424 55.965 1.00 20.36 284 VAL C N 1
ATOM 6706 C CA . VAL B 1 301 ? 54.874 57.425 55.376 1.00 18.29 284 VAL C CA 1
ATOM 6707 C C . VAL B 1 301 ? 54.876 57.549 53.858 1.00 15.35 284 VAL C C 1
ATOM 6708 O O . VAL B 1 301 ? 55.025 56.551 53.164 1.00 16.69 284 VAL C O 1
ATOM 6712 N N . ARG B 1 302 ? 54.740 58.768 53.337 1.00 15.64 285 ARG C N 1
ATOM 6713 C CA . ARG B 1 302 ? 54.785 58.965 51.886 1.00 17.94 285 ARG C CA 1
ATOM 6714 C C . ARG B 1 302 ? 56.155 58.612 51.311 1.00 19.56 285 ARG C C 1
ATOM 6715 O O . ARG B 1 302 ? 56.256 58.105 50.194 1.00 15.51 285 ARG C O 1
ATOM 6723 N N . ASP B 1 303 ? 57.205 58.884 52.088 1.00 19.41 286 ASP C N 1
ATOM 6724 C CA . ASP B 1 303 ? 58.574 58.605 51.658 1.00 19.71 286 ASP C CA 1
ATOM 6725 C C . ASP B 1 303 ? 58.783 57.103 51.469 1.00 16.45 286 ASP C C 1
ATOM 6726 O O . ASP B 1 303 ? 59.544 56.682 50.598 1.00 16.05 286 ASP C O 1
ATOM 6731 N N . ALA B 1 304 ? 58.098 56.300 52.282 1.00 13.07 287 ALA C N 1
ATOM 6732 C CA . ALA B 1 304 ? 58.202 54.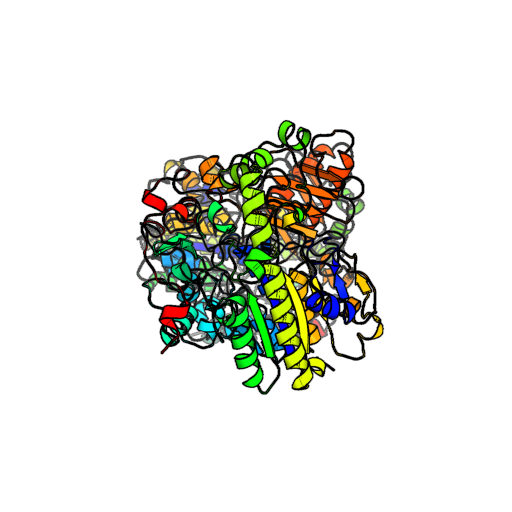845 52.195 1.00 16.46 287 ALA C CA 1
ATOM 6733 C C . ALA B 1 304 ? 57.264 54.258 51.134 1.00 16.19 287 ALA C C 1
ATOM 6734 O O . ALA B 1 304 ? 57.692 53.489 50.278 1.00 15.40 287 ALA C O 1
ATOM 6736 N N . VAL B 1 305 ? 55.988 54.626 51.201 1.00 14.04 288 VAL C N 1
ATOM 6737 C CA . VAL B 1 305 ? 54.954 54.019 50.353 1.00 14.95 288 VAL C CA 1
ATOM 6738 C C . VAL B 1 305 ? 55.011 54.411 48.871 1.00 11.68 288 VAL C C 1
ATOM 6739 O O . VAL B 1 305 ? 54.928 53.554 47.998 1.00 12.07 288 VAL C O 1
ATOM 6743 N N . ILE B 1 306 ? 55.135 55.696 48.573 1.00 12.11 289 ILE C N 1
ATOM 6744 C CA . ILE B 1 306 ? 54.992 56.122 47.186 1.00 13.83 289 ILE C CA 1
ATOM 6745 C C . ILE B 1 306 ? 56.102 55.582 46.244 1.00 14.06 289 ILE C C 1
ATOM 6746 O O . ILE B 1 306 ? 55.798 55.182 45.129 1.00 14.65 289 ILE C O 1
ATOM 6751 N N . PRO B 1 307 ? 57.373 55.511 46.695 1.00 13.21 290 PRO C N 1
ATOM 6752 C CA . PRO B 1 307 ? 58.325 54.899 45.750 1.00 14.97 290 PRO C CA 1
ATOM 6753 C C . PRO B 1 307 ? 58.022 53.429 45.466 1.00 14.06 290 PRO C C 1
ATOM 6754 O O . PRO B 1 307 ? 58.301 52.954 44.364 1.00 12.60 290 PRO C O 1
ATOM 6758 N N . ALA B 1 308 ? 57.434 52.735 46.437 1.00 13.64 291 ALA C N 1
ATOM 6759 C CA . ALA B 1 308 ? 56.997 51.351 46.233 1.00 14.41 291 ALA C CA 1
ATOM 6760 C C . ALA B 1 308 ? 55.806 51.270 45.291 1.00 12.15 291 ALA C C 1
ATOM 6761 O O . ALA B 1 308 ? 55.753 50.399 44.432 1.00 10.11 291 ALA C O 1
ATOM 6763 N N . TYR B 1 309 ? 54.829 52.156 45.498 1.00 12.23 292 TYR C N 1
ATOM 6764 C CA . TYR B 1 309 ? 53.710 52.322 44.583 1.00 12.29 292 TYR C CA 1
ATOM 6765 C C . TYR B 1 309 ? 54.204 52.540 43.149 1.00 13.53 292 TYR C C 1
ATOM 6766 O O . TYR B 1 309 ? 53.696 51.927 42.212 1.00 12.28 292 TYR C O 1
ATOM 6775 N N . MET B 1 310 ? 55.213 53.398 42.991 1.00 15.22 293 MET C N 1
ATOM 6776 C CA . MET B 1 310 ? 55.793 53.674 41.677 1.00 13.27 293 MET C CA 1
ATOM 6777 C C . MET B 1 310 ? 56.448 52.428 41.086 1.00 12.06 293 MET C C 1
ATOM 6778 O O . MET B 1 310 ? 56.287 52.134 39.902 1.00 11.15 293 MET C O 1
ATOM 6783 N N . GLY B 1 311 ? 57.164 51.691 41.925 1.00 14.00 294 GLY C N 1
ATOM 6784 C CA . GLY B 1 311 ? 57.792 50.453 41.512 1.00 12.05 294 GLY C CA 1
ATOM 6785 C C . GLY B 1 311 ? 56.799 49.420 41.018 1.00 11.59 294 GLY C C 1
ATOM 6786 O O . GLY B 1 311 ? 57.065 48.707 40.051 1.00 11.68 294 GLY C O 1
ATOM 6787 N N . LEU B 1 312 ? 55.661 49.320 41.705 1.00 11.86 295 LEU C N 1
ATOM 6788 C CA . LEU B 1 312 ? 54.580 48.412 41.300 1.00 9.90 295 LEU C CA 1
ATOM 6789 C C . LEU B 1 312 ? 54.055 48.762 39.914 1.00 10.81 295 LEU C C 1
ATOM 6790 O O . LEU B 1 312 ? 53.806 47.894 39.071 1.00 10.78 295 LEU C O 1
ATOM 6795 N N . ILE B 1 313 ? 53.881 50.053 39.673 1.00 10.73 296 ILE C N 1
ATOM 6796 C CA . ILE B 1 313 ? 53.397 50.497 38.377 1.00 8.59 296 ILE C CA 1
ATOM 6797 C C . ILE B 1 313 ? 54.441 50.269 37.265 1.00 14.39 296 ILE C C 1
ATOM 6798 O O . ILE B 1 313 ? 54.099 49.828 36.163 1.00 11.72 296 ILE C O 1
ATOM 6803 N N . LYS B 1 314 ? 55.713 50.528 37.565 1.00 11.59 297 LYS C N 1
ATOM 6804 C CA . LYS B 1 314 ? 56.782 50.271 36.586 1.00 10.72 297 LYS C CA 1
ATOM 6805 C C . LYS B 1 314 ? 56.814 48.782 36.256 1.00 13.36 297 LYS C C 1
ATOM 6806 O O . LYS B 1 314 ? 56.967 48.404 35.101 1.00 11.29 297 LYS C O 1
ATOM 6812 N N . GLN B 1 315 ? 56.644 47.928 37.271 1.00 12.34 298 GLN C N 1
ATOM 6813 C CA . GLN B 1 315 ? 56.591 46.490 37.023 1.00 12.03 298 GLN C CA 1
ATOM 6814 C C . GLN B 1 315 ? 55.408 46.141 36.118 1.00 14.92 298 GLN C C 1
ATOM 6815 O O . GLN B 1 315 ? 55.536 45.318 35.207 1.00 12.00 298 GLN C O 1
ATOM 6821 N N . ALA B 1 316 ? 54.253 46.765 36.372 1.00 11.04 299 ALA C N 1
ATOM 6822 C CA . ALA B 1 316 ? 53.086 46.575 35.501 1.00 12.49 299 ALA C CA 1
ATOM 6823 C C . ALA B 1 316 ? 53.417 46.941 34.059 1.00 11.16 299 ALA C C 1
ATOM 6824 O O . ALA B 1 316 ? 53.084 46.200 33.139 1.00 11.92 299 ALA C O 1
ATOM 6826 N N . ASP B 1 317 ? 54.053 48.089 33.859 1.00 11.81 300 ASP C N 1
ATOM 6827 C CA . ASP B 1 317 ? 54.418 48.498 32.499 1.00 12.59 300 ASP C CA 1
ATOM 6828 C C . ASP B 1 317 ? 55.337 47.494 31.799 1.00 14.21 300 ASP C C 1
ATOM 6829 O O . ASP B 1 317 ? 55.161 47.204 30.614 1.00 13.17 300 ASP C O 1
ATOM 6834 N N . ASP B 1 318 ? 56.304 46.953 32.529 1.00 12.49 301 ASP C N 1
ATOM 6835 C CA . ASP B 1 318 ? 57.188 45.933 31.951 1.00 13.26 301 ASP C CA 1
ATOM 6836 C C . ASP B 1 318 ? 56.405 44.685 31.565 1.00 14.05 301 ASP C C 1
ATOM 6837 O O . ASP B 1 318 ? 56.691 44.049 30.547 1.00 13.48 301 ASP C O 1
ATOM 6842 N N . GLN B 1 319 ? 55.423 44.311 32.387 1.00 12.91 302 GLN C N 1
ATOM 6843 C CA . GLN B 1 319 ? 54.600 43.148 32.057 1.00 11.89 302 GLN C CA 1
ATOM 6844 C C . GLN B 1 319 ? 53.649 43.421 30.892 1.00 12.74 302 GLN C C 1
ATOM 6845 O O . GLN B 1 319 ? 53.337 42.508 30.131 1.00 11.90 302 GLN C O 1
ATOM 6851 N N . MET B 1 320 ? 53.188 44.664 30.743 1.00 11.78 303 MET C N 1
ATOM 6852 C CA . MET B 1 320 ? 52.399 45.001 29.557 1.00 14.63 303 MET C CA 1
ATOM 6853 C C . MET B 1 320 ? 53.288 44.927 28.307 1.00 13.52 303 MET C C 1
ATOM 6854 O O . MET B 1 320 ? 52.849 44.465 27.257 1.00 14.43 303 MET C O 1
ATOM 6859 N N . GLY B 1 321 ? 54.533 45.370 28.426 1.00 16.73 304 GLY C N 1
ATOM 6860 C CA . GLY B 1 321 ? 55.484 45.201 27.335 1.00 18.04 304 GLY C CA 1
ATOM 6861 C C . GLY B 1 321 ? 55.595 43.749 26.918 1.00 18.38 304 GLY C C 1
ATOM 6862 O O . GLY B 1 321 ? 55.511 43.415 25.735 1.00 17.83 304 GLY C O 1
ATOM 6863 N N . ARG B 1 322 ? 55.757 42.879 27.908 1.00 15.11 305 ARG C N 1
ATOM 6864 C CA . ARG B 1 322 ? 55.832 41.437 27.689 1.00 15.89 305 ARG C CA 1
ATOM 6865 C C . ARG B 1 322 ? 54.585 40.881 27.009 1.00 18.71 305 ARG C C 1
ATOM 6866 O O . ARG B 1 322 ? 54.664 40.138 26.028 1.00 15.57 305 ARG C O 1
ATOM 6874 N N . LEU B 1 323 ? 53.424 41.229 27.550 1.00 16.45 306 LEU C N 1
ATOM 6875 C CA . LEU B 1 323 ? 52.171 40.761 27.009 1.00 12.41 306 LEU C CA 1
ATOM 6876 C C . LEU B 1 323 ? 51.954 41.237 25.565 1.00 14.19 306 LEU C C 1
ATOM 6877 O O . LEU B 1 323 ? 51.610 40.454 24.675 1.00 13.45 306 LEU C O 1
ATOM 6882 N N . PHE B 1 324 ? 52.142 42.527 25.341 1.00 12.93 307 PHE C N 1
ATOM 6883 C CA . PHE B 1 324 ? 51.878 43.103 24.019 1.00 17.65 307 PHE C CA 1
ATOM 6884 C C . PHE B 1 324 ? 52.862 42.570 22.970 1.00 20.32 307 PHE C C 1
ATOM 6885 O O . PHE B 1 324 ? 52.502 42.363 21.803 1.00 18.87 307 PHE C O 1
ATOM 6893 N N . LYS B 1 325 ? 54.103 42.345 23.392 1.00 17.54 308 LYS C N 1
ATOM 6894 C CA . LYS B 1 325 ? 55.103 41.766 22.494 1.00 17.72 308 LYS C CA 1
ATOM 6895 C C . LYS B 1 325 ? 54.648 40.384 22.051 1.00 17.20 308 LYS C C 1
ATOM 6896 O O . LYS B 1 325 ? 54.745 40.039 20.871 1.00 22.35 308 LYS C O 1
ATOM 6902 N N . TRP B 1 326 ? 54.118 39.608 22.996 1.00 19.55 309 TRP C N 1
ATOM 6903 C CA . TRP B 1 326 ? 53.626 38.259 22.714 1.00 19.93 309 TRP C CA 1
ATOM 6904 C C . TRP B 1 326 ? 52.412 38.258 21.789 1.00 20.86 309 TRP C C 1
ATOM 6905 O O . TRP B 1 326 ? 52.310 37.411 20.900 1.00 20.85 309 TRP C O 1
ATOM 6916 N N . LEU B 1 327 ? 51.484 39.192 21.993 1.00 19.87 310 LEU C N 1
ATOM 6917 C CA . LEU B 1 327 ? 50.339 39.315 21.086 1.00 16.74 310 LEU C CA 1
ATOM 6918 C C . LEU B 1 327 ? 50.815 39.651 19.674 1.00 20.00 310 LEU C C 1
ATOM 6919 O O . LEU B 1 327 ? 50.289 39.131 18.689 1.00 22.97 310 LEU C O 1
ATOM 6924 N N . GLU B 1 328 ? 51.820 40.518 19.591 1.00 20.93 311 GLU C N 1
ATOM 6925 C CA . GLU B 1 328 ? 52.416 40.900 18.314 1.00 26.66 311 GLU C CA 1
ATOM 6926 C C . GLU B 1 328 ? 53.114 39.717 17.637 1.00 27.25 311 GLU C C 1
ATOM 6927 O O . GLU B 1 328 ? 52.875 39.440 16.464 1.00 29.05 311 GLU C O 1
ATOM 6933 N N . ASP B 1 329 ? 53.964 39.020 18.388 1.00 27.68 312 ASP C N 1
ATOM 6934 C CA . ASP B 1 329 ? 54.718 37.887 17.850 1.00 29.14 312 ASP C CA 1
ATOM 6935 C C . ASP B 1 329 ? 53.808 36.745 17.406 1.00 33.44 312 ASP C C 1
ATOM 6936 O O . ASP B 1 329 ? 54.130 36.030 16.457 1.00 34.46 312 ASP C O 1
ATOM 6941 N N . THR B 1 330 ? 52.684 36.560 18.095 1.00 23.35 313 THR C N 1
ATOM 6942 C CA . THR B 1 330 ? 51.784 35.458 17.781 1.00 22.07 313 THR C CA 1
ATOM 6943 C C . THR B 1 330 ? 50.673 35.920 16.840 1.00 23.05 313 THR C C 1
ATOM 6944 O O . THR B 1 330 ? 49.705 35.200 16.612 1.00 25.74 313 THR C O 1
ATOM 6948 N N . GLY B 1 331 ? 50.826 37.126 16.296 1.00 23.80 314 GLY C N 1
ATOM 6949 C CA . GLY B 1 331 ? 49.901 37.663 15.308 1.00 26.24 314 GLY C CA 1
ATOM 6950 C C . GLY B 1 331 ? 48.506 38.011 15.807 1.00 27.81 314 GLY C C 1
ATOM 6951 O O . GLY B 1 331 ? 47.583 38.158 15.009 1.00 26.99 314 GLY C O 1
ATOM 6952 N N . ARG B 1 332 ? 48.353 38.164 17.120 1.00 21.14 315 ARG C N 1
ATOM 6953 C CA . ARG B 1 332 ? 47.041 38.392 17.726 1.00 24.08 315 ARG C CA 1
ATOM 6954 C C . ARG B 1 332 ? 46.713 39.872 17.890 1.00 21.55 315 ARG C C 1
ATOM 6955 O O . ARG B 1 332 ? 45.561 40.249 18.127 1.00 26.30 315 ARG C O 1
ATOM 6963 N N . MET B 1 333 ? 47.729 40.709 17.746 1.00 21.94 316 MET C N 1
ATOM 6964 C CA . MET B 1 333 ? 47.593 42.144 17.965 1.00 26.00 316 MET C CA 1
ATOM 6965 C C . MET B 1 333 ? 46.583 42.780 16.999 1.00 31.33 316 MET C C 1
ATOM 6966 O O . MET B 1 333 ? 45.848 43.703 17.367 1.00 26.53 316 MET C O 1
ATOM 6971 N N . GLN B 1 334 ? 46.517 42.260 15.779 1.00 26.71 317 GLN C N 1
ATOM 6972 C CA . GLN B 1 334 ? 45.649 42.838 14.759 1.00 30.74 317 GLN C CA 1
ATOM 6973 C C . GLN B 1 334 ? 44.184 42.436 14.913 1.00 28.59 317 GLN C C 1
ATOM 6974 O O . GLN B 1 334 ? 43.320 42.954 14.204 1.00 25.63 317 GLN C O 1
ATOM 6980 N N . ASP B 1 335 ? 43.908 41.512 15.832 1.00 21.88 318 ASP C N 1
ATOM 6981 C CA . ASP B 1 335 ? 42.550 41.044 16.065 1.00 21.62 318 ASP C CA 1
ATOM 6982 C C . ASP B 1 335 ? 42.127 41.178 17.516 1.00 22.18 318 ASP C C 1
ATOM 6983 O O . ASP B 1 335 ? 41.158 40.556 17.933 1.00 24.61 318 ASP C O 1
ATOM 6988 N N . THR B 1 336 ? 42.861 41.970 18.283 1.00 21.43 319 THR C N 1
ATOM 6989 C CA . THR B 1 336 ? 42.518 42.158 19.687 1.00 20.44 319 THR C CA 1
ATOM 6990 C C . THR B 1 336 ? 42.363 43.625 20.071 1.00 19.74 319 THR C C 1
ATOM 6991 O O . THR B 1 336 ? 43.332 44.394 20.077 1.00 17.36 319 THR C O 1
ATOM 6995 N N . MET B 1 337 ? 41.133 44.016 20.391 1.00 17.90 320 MET C N 1
ATOM 6996 C CA . MET B 1 337 ? 40.907 45.310 21.017 1.00 14.39 320 MET C CA 1
ATOM 6997 C C . MET B 1 337 ? 41.513 45.255 22.417 1.00 16.03 320 MET C C 1
ATOM 6998 O O . MET B 1 337 ? 41.352 44.264 23.126 1.00 15.72 320 MET C O 1
ATOM 7003 N N . ILE B 1 338 ? 42.246 46.290 22.801 1.00 13.30 321 ILE C N 1
ATOM 7004 C CA . ILE B 1 338 ? 42.811 46.334 24.143 1.00 15.07 321 ILE C CA 1
ATOM 7005 C C . ILE B 1 338 ? 42.319 47.584 24.847 1.00 17.64 321 ILE C C 1
ATOM 7006 O O . ILE B 1 338 ? 42.384 48.689 24.298 1.00 16.74 321 ILE C O 1
ATOM 7011 N N . VAL B 1 339 ? 41.793 47.391 26.054 1.00 15.09 322 VAL C N 1
ATOM 7012 C CA . VAL B 1 339 ? 41.397 48.489 26.925 1.00 14.11 322 VAL C CA 1
ATOM 7013 C C . VAL B 1 339 ? 42.285 48.468 28.168 1.00 17.41 322 VAL C C 1
ATOM 7014 O O . VAL B 1 339 ? 42.524 47.405 28.730 1.00 16.15 322 VAL C O 1
ATOM 7018 N N . LEU B 1 340 ? 42.781 49.623 28.601 1.00 13.05 323 LEU C N 1
ATOM 7019 C CA . LEU B 1 340 ? 43.563 49.656 29.832 1.00 14.23 323 LEU C CA 1
ATOM 7020 C C . LEU B 1 340 ? 43.019 50.728 30.768 1.00 15.76 323 LEU C C 1
ATOM 7021 O O . LEU B 1 340 ? 42.898 51.893 30.387 1.00 14.29 323 LEU C O 1
ATOM 7026 N N . THR B 1 341 ? 42.677 50.339 31.994 1.00 12.72 324 THR C N 1
ATOM 7027 C CA . THR B 1 341 ? 42.069 51.299 32.904 1.00 11.35 324 THR C CA 1
ATOM 7028 C C . THR B 1 341 ? 42.286 50.898 34.368 1.00 14.92 324 THR C C 1
ATOM 7029 O O . THR B 1 341 ? 43.085 50.003 34.662 1.00 13.07 324 THR C O 1
ATOM 7033 N N . SER B 1 342 ? 41.584 51.590 35.266 1.00 13.44 325 SER C N 1
ATOM 7034 C CA . SER B 1 342 ? 41.722 51.462 36.715 1.00 14.74 325 SER C CA 1
ATOM 7035 C C . SER B 1 342 ? 40.330 51.537 37.338 1.00 11.61 325 SER C C 1
ATOM 7036 O O . SER B 1 342 ? 39.438 52.131 36.730 1.00 11.01 325 SER C O 1
ATOM 7039 N N . ASP B 1 343 ? 40.145 50.965 38.531 1.00 11.29 326 ASP C N 1
ATOM 7040 C CA . ASP B 1 343 ? 38.838 51.052 39.210 1.00 12.36 326 ASP C CA 1
ATOM 7041 C C . ASP B 1 343 ? 38.693 52.315 40.070 1.00 13.95 326 ASP C C 1
ATOM 7042 O O . ASP B 1 343 ? 37.570 52.678 40.444 1.00 12.39 326 ASP C O 1
ATOM 7047 N N . HIS B 1 344 ? 39.815 52.991 40.329 1.00 11.29 327 HIS C N 1
ATOM 7048 C CA . HIS B 1 344 ? 39.898 54.245 41.103 1.00 13.80 327 HIS C CA 1
ATOM 7049 C C . HIS B 1 344 ? 41.366 54.560 41.415 1.00 13.62 327 HIS C C 1
ATOM 7050 O O . HIS B 1 344 ? 42.207 53.671 41.362 1.00 12.74 327 HIS C O 1
ATOM 7057 N N . GLY B 1 345 ? 41.667 55.800 41.792 1.00 12.94 328 GLY C N 1
ATOM 7058 C CA . GLY B 1 345 ? 43.015 56.149 42.223 1.00 10.84 328 GLY C CA 1
ATOM 7059 C C . GLY B 1 345 ? 43.326 55.898 43.697 1.00 11.57 328 GLY C C 1
ATOM 7060 O O . GLY B 1 345 ? 42.801 54.978 44.316 1.00 13.22 328 GLY C O 1
ATOM 7061 N N . ASP B 1 346 ? 44.202 56.731 44.250 1.00 13.46 329 ASP C N 1
ATOM 7062 C CA . ASP B 1 346 ? 44.717 56.613 45.614 1.00 13.49 329 ASP C CA 1
ATOM 7063 C C . ASP B 1 346 ? 45.174 58.015 45.977 1.00 13.51 329 ASP C C 1
ATOM 7064 O O . ASP B 1 346 ? 45.871 58.642 45.189 1.00 14.24 329 ASP C O 1
ATOM 7069 N N . PHE B 1 347 ? 44.759 58.534 47.129 1.00 13.88 330 PHE C N 1
ATOM 7070 C CA . PHE B 1 347 ? 45.104 59.916 47.462 1.00 16.41 330 PHE C CA 1
ATOM 7071 C C . PHE B 1 347 ? 46.587 60.057 47.784 1.00 15.30 330 PHE C C 1
ATOM 7072 O O . PHE B 1 347 ? 47.192 61.081 47.477 1.00 14.90 330 PHE C O 1
ATOM 7080 N N . LEU B 1 348 ? 47.153 59.016 48.392 1.00 16.91 331 LEU C N 1
ATOM 7081 C CA . LEU B 1 348 ? 48.574 58.990 48.776 1.00 14.42 331 LEU C CA 1
ATOM 7082 C C . LEU B 1 348 ? 48.988 60.223 49.585 1.00 16.44 331 LEU C C 1
ATOM 7083 O O . LEU B 1 348 ? 50.144 60.663 49.533 1.00 16.90 331 LEU C O 1
ATOM 7088 N N . GLY B 1 349 ? 48.050 60.779 50.343 1.00 14.86 332 GLY C N 1
ATOM 7089 C CA . GLY B 1 349 ? 48.332 61.952 51.154 1.00 15.43 332 GLY C CA 1
ATOM 7090 C C . GLY B 1 349 ? 47.791 63.253 50.586 1.00 15.57 332 GLY C C 1
ATOM 7091 O O . GLY B 1 349 ? 47.658 64.239 51.322 1.00 17.81 332 GLY C O 1
ATOM 7092 N N . ASP B 1 350 ? 47.501 63.270 49.288 1.00 13.93 333 ASP C N 1
ATOM 7093 C CA . ASP B 1 350 ? 46.845 64.418 48.669 1.00 16.81 333 ASP C CA 1
ATOM 7094 C C . ASP B 1 350 ? 45.586 64.756 49.461 1.00 18.34 333 ASP C C 1
ATOM 7095 O O . ASP B 1 350 ? 44.897 63.856 49.934 1.00 14.23 333 ASP C O 1
ATOM 7100 N N . HIS B 1 351 ? 45.317 66.047 49.636 1.00 18.66 334 HIS C N 1
ATOM 7101 C CA . HIS B 1 351 ? 44.098 66.517 50.301 1.00 15.26 334 HIS C CA 1
ATOM 7102 C C . HIS B 1 351 ? 43.951 66.003 51.732 1.00 19.43 334 HIS C C 1
ATOM 7103 O O . HIS B 1 351 ? 42.833 65.899 52.247 1.00 17.16 334 HIS C O 1
ATOM 7110 N N . TRP B 1 352 ? 45.087 65.699 52.365 1.00 15.73 335 TRP C N 1
ATOM 7111 C CA . TRP B 1 352 ? 45.142 65.253 53.759 1.00 19.33 335 TRP C CA 1
ATOM 7112 C C . TRP B 1 352 ? 44.407 63.933 53.947 1.00 16.49 335 TRP C C 1
ATOM 7113 O O . TRP B 1 352 ? 43.897 63.640 55.030 1.00 18.00 335 TRP C O 1
ATOM 7124 N N . MET B 1 353 ? 44.358 63.135 52.890 1.00 16.27 336 MET C N 1
ATOM 7125 C CA . MET B 1 353 ? 43.689 61.850 52.972 1.00 13.72 336 MET C CA 1
ATOM 7126 C C . MET B 1 353 ? 44.567 60.720 52.471 1.00 14.74 336 MET C C 1
ATOM 7127 O O . MET B 1 353 ? 45.487 60.929 51.674 1.00 17.80 336 MET C O 1
ATOM 7132 N N . GLY B 1 354 ? 44.275 59.517 52.945 1.00 15.64 337 GLY C N 1
ATOM 7133 C CA . GLY B 1 354 ? 44.845 58.311 52.377 1.00 17.13 337 GLY C CA 1
ATOM 7134 C C . GLY B 1 354 ? 43.712 57.508 51.762 1.00 15.87 337 GLY C C 1
ATOM 7135 O O . GLY B 1 354 ? 42.561 57.961 51.756 1.00 18.04 337 GLY C O 1
ATOM 7136 N N . GLU B 1 355 ? 44.027 56.308 51.283 1.00 13.88 338 GLU C N 1
ATOM 7137 C CA . GLU B 1 355 ? 43.054 55.471 50.582 1.00 15.32 338 GLU C CA 1
ATOM 7138 C C . GLU B 1 355 ? 42.411 56.245 49.431 1.00 13.50 338 GLU C C 1
ATOM 7139 O O . GLU B 1 355 ? 43.102 56.972 48.719 1.00 14.60 338 GLU C O 1
ATOM 7145 N N . LYS B 1 356 ? 41.100 56.106 49.234 1.00 12.89 339 LYS C N 1
ATOM 7146 C CA . LYS B 1 356 ? 40.526 56.604 47.986 1.00 12.56 339 LYS C CA 1
ATOM 7147 C C . LYS B 1 356 ? 39.088 57.071 48.102 1.00 14.71 339 LYS C C 1
ATOM 7148 O O . LYS B 1 356 ? 38.468 57.401 47.102 1.00 15.52 339 LYS C O 1
ATOM 7154 N N . THR B 1 357 ? 38.572 57.134 49.320 1.00 12.34 340 THR C N 1
ATOM 7155 C CA . THR B 1 357 ? 37.130 57.161 49.480 1.00 16.04 340 THR C CA 1
ATOM 7156 C C . THR B 1 357 ? 36.575 58.613 49.560 1.00 16.21 340 THR C C 1
ATOM 7157 O O . THR B 1 357 ? 35.915 59.040 50.517 1.00 19.06 340 THR C O 1
ATOM 7161 N N . PHE B 1 358 ? 36.835 59.368 48.497 1.00 15.23 341 PHE C N 1
ATOM 7162 C CA . PHE B 1 358 ? 36.289 60.722 48.345 1.00 15.03 341 PHE C CA 1
ATOM 7163 C C . PHE B 1 358 ? 36.354 61.121 46.869 1.00 17.67 341 PHE C C 1
ATOM 7164 O O . PHE B 1 358 ? 36.778 60.330 46.028 1.00 13.95 341 PHE C O 1
ATOM 7172 N N . PHE B 1 359 ? 35.947 62.347 46.549 1.00 14.11 342 PHE C N 1
ATOM 7173 C CA . PHE B 1 359 ? 35.593 62.658 45.176 1.00 14.46 342 PHE C CA 1
ATOM 7174 C C . PHE B 1 359 ? 36.611 63.452 44.331 1.00 12.83 342 PHE C C 1
ATOM 7175 O O . PHE B 1 359 ? 36.388 63.626 43.136 1.00 12.73 342 PHE C O 1
ATOM 7183 N N . HIS B 1 360 ? 37.716 63.917 44.918 1.00 14.50 343 HIS C N 1
ATOM 7184 C CA . HIS B 1 360 ? 38.724 64.635 44.134 1.00 14.94 343 HIS C CA 1
ATOM 7185 C C . HIS B 1 360 ? 39.221 63.752 42.983 1.00 12.93 343 HIS C C 1
ATOM 7186 O O . HIS B 1 360 ? 39.191 62.519 43.080 1.00 14.84 343 HIS C O 1
ATOM 7193 N N . ASP B 1 361 ? 39.659 64.382 41.899 1.00 15.38 344 ASP C N 1
ATOM 7194 C CA . ASP B 1 361 ? 40.169 63.671 40.718 1.00 16.02 344 ASP C CA 1
ATOM 7195 C C . ASP B 1 361 ? 41.251 62.636 41.042 1.00 16.80 344 ASP C C 1
ATOM 7196 O O . ASP B 1 361 ? 41.356 61.615 40.351 1.00 16.98 344 ASP C O 1
ATOM 7201 N N . ALA B 1 362 ? 42.067 62.908 42.062 1.00 14.29 345 ALA C N 1
ATOM 7202 C CA . ALA B 1 362 ? 43.125 61.969 42.452 1.00 14.95 345 ALA C CA 1
ATOM 7203 C C . ALA B 1 362 ? 42.570 60.565 42.677 1.00 16.47 345 ALA C C 1
ATOM 7204 O O . ALA B 1 362 ? 43.282 59.581 42.475 1.00 15.03 345 ALA C O 1
ATOM 7206 N N . SER B 1 363 ? 41.303 60.468 43.082 1.00 14.79 346 SER C N 1
ATOM 7207 C CA . SER B 1 363 ? 40.647 59.163 43.179 1.00 13.88 346 SER C CA 1
ATOM 7208 C C . SER B 1 363 ? 39.668 58.866 42.032 1.00 16.22 346 SER C C 1
ATOM 7209 O O . SER B 1 363 ? 39.657 57.757 41.498 1.00 15.87 346 SER C O 1
ATOM 7212 N N . THR B 1 364 ? 38.847 59.838 41.635 1.00 14.68 347 THR C N 1
ATOM 7213 C CA . THR B 1 364 ? 37.728 59.512 40.752 1.00 12.94 347 THR C CA 1
ATOM 7214 C C . THR B 1 364 ? 38.031 59.579 39.254 1.00 15.50 347 THR C C 1
ATOM 7215 O O . THR B 1 364 ? 37.334 58.954 38.457 1.00 12.47 347 THR C O 1
ATOM 7219 N N . ARG B 1 365 ? 39.058 60.333 38.861 1.00 13.78 348 ARG C N 1
ATOM 7220 C CA . ARG B 1 365 ? 39.480 60.343 37.463 1.00 12.82 348 ARG C CA 1
ATOM 7221 C C . ARG B 1 365 ? 40.486 59.209 37.266 1.00 13.92 348 ARG C C 1
ATOM 7222 O O . ARG B 1 365 ? 41.430 59.082 38.045 1.00 15.31 348 ARG C O 1
ATOM 7230 N N . VAL B 1 366 ? 40.265 58.372 36.256 1.00 11.36 349 VAL C N 1
ATOM 7231 C CA . VAL B 1 366 ? 41.102 57.199 36.039 1.00 11.84 349 VAL C CA 1
ATOM 7232 C C . VAL B 1 366 ? 41.746 57.264 34.664 1.00 14.96 349 VAL C C 1
ATOM 7233 O O . VAL B 1 366 ? 41.208 57.905 33.751 1.00 14.84 349 VAL C O 1
ATOM 7237 N N . PRO B 1 367 ? 42.902 56.598 34.506 1.00 13.24 350 PRO C N 1
ATOM 7238 C CA . PRO B 1 367 ? 43.460 56.473 33.161 1.00 11.99 350 PRO C CA 1
ATOM 7239 C C . PRO B 1 367 ? 42.576 55.543 32.343 1.00 16.70 350 PRO C C 1
ATOM 7240 O O . PRO B 1 367 ? 42.010 54.603 32.894 1.00 14.10 350 PRO C O 1
ATOM 7244 N N . LEU B 1 368 ? 42.404 55.838 31.061 1.00 10.88 351 LEU C N 1
ATOM 7245 C CA . LEU B 1 368 ? 41.649 54.973 30.182 1.00 11.69 351 LEU C CA 1
ATOM 7246 C C . LEU B 1 368 ? 42.260 55.054 28.788 1.00 15.06 351 LEU C C 1
ATOM 7247 O O . LEU B 1 368 ? 42.262 56.118 28.177 1.00 14.06 351 LEU C O 1
ATOM 7252 N N . ILE B 1 369 ? 42.789 53.934 28.300 1.00 13.10 352 ILE C N 1
ATOM 7253 C CA . ILE B 1 369 ? 43.353 53.873 26.954 1.00 15.42 352 ILE C CA 1
ATOM 7254 C C . ILE B 1 369 ? 42.654 52.770 26.172 1.00 14.72 352 ILE C C 1
ATOM 7255 O O . ILE B 1 369 ? 42.469 51.665 26.683 1.00 13.87 352 ILE C O 1
ATOM 7260 N N . ILE B 1 370 ? 42.228 53.067 24.948 1.00 13.96 353 ILE C N 1
ATOM 7261 C CA . ILE B 1 370 ? 41.553 52.058 24.144 1.00 12.34 353 ILE C CA 1
ATOM 7262 C C . ILE B 1 370 ? 42.219 51.931 22.782 1.00 17.74 353 ILE C C 1
ATOM 7263 O O . ILE B 1 370 ? 42.339 52.911 22.036 1.00 15.49 353 ILE C O 1
ATOM 7268 N N . TYR B 1 371 ? 42.641 50.710 22.470 1.00 14.50 354 TYR C N 1
ATOM 7269 C CA . TYR B 1 371 ? 43.234 50.385 21.175 1.00 15.54 354 TYR C CA 1
ATOM 7270 C C . TYR B 1 371 ? 42.289 49.476 20.393 1.00 17.72 354 TYR C C 1
ATOM 7271 O O . TYR B 1 371 ? 41.994 48.357 20.815 1.00 16.59 354 TYR C O 1
ATOM 7280 N N . ASP B 1 372 ? 41.796 49.991 19.270 1.00 14.59 355 ASP C N 1
ATOM 7281 C CA . ASP B 1 372 ? 40.939 49.259 18.343 1.00 14.22 355 ASP C CA 1
ATOM 7282 C C . ASP B 1 372 ? 41.785 48.978 17.104 1.00 18.17 355 ASP C C 1
ATOM 7283 O O . ASP B 1 372 ? 42.192 49.912 16.431 1.00 17.20 355 ASP C O 1
ATOM 7288 N N . PRO B 1 373 ? 42.061 47.698 16.814 1.00 19.41 356 PRO C N 1
ATOM 7289 C CA . PRO B 1 373 ? 42.980 47.326 15.731 1.00 19.35 356 PRO C CA 1
ATOM 7290 C C . PRO B 1 373 ? 42.402 47.543 14.331 1.00 22.74 356 PRO C C 1
ATOM 7291 O O . PRO B 1 373 ? 43.141 47.535 13.345 1.00 21.69 356 PRO C O 1
ATOM 7295 N N . ARG B 1 374 ? 41.095 47.748 14.248 1.00 20.06 357 ARG C N 1
ATOM 7296 C CA . ARG B 1 374 ? 40.418 47.850 12.954 1.00 18.95 357 ARG C CA 1
ATOM 7297 C C . ARG B 1 374 ? 40.757 49.150 12.217 1.00 19.70 357 ARG C C 1
ATOM 7298 O O . ARG B 1 374 ? 41.030 50.170 12.842 1.00 18.34 357 ARG C O 1
ATOM 7306 N N . PRO B 1 375 ? 40.742 49.111 10.872 1.00 21.20 358 PRO C N 1
ATOM 7307 C CA . PRO B 1 375 ? 41.101 50.302 10.087 1.00 23.66 358 PRO C CA 1
ATOM 7308 C C . PRO B 1 375 ? 40.191 51.520 10.329 1.00 19.68 358 PRO C C 1
ATOM 7309 O O . PRO B 1 375 ? 40.650 52.647 10.148 1.00 20.92 358 PRO C O 1
ATOM 7313 N N . GLU B 1 376 ? 38.948 51.325 10.757 1.00 20.64 359 GLU C N 1
ATOM 7314 C CA . GLU B 1 376 ? 38.079 52.483 10.977 1.00 20.89 359 GLU C CA 1
ATOM 7315 C C . GLU B 1 376 ? 38.560 53.311 12.174 1.00 20.27 359 GLU C C 1
ATOM 7316 O O . GLU B 1 376 ? 38.136 54.446 12.363 1.00 19.88 359 GLU C O 1
ATOM 7322 N N . ALA B 1 377 ? 39.466 52.757 12.969 1.00 18.68 360 ALA C N 1
ATOM 7323 C CA . ALA B 1 377 ? 40.046 53.524 14.066 1.00 18.09 360 ALA C CA 1
ATOM 7324 C C . ALA B 1 377 ? 41.393 54.147 13.709 1.00 21.21 360 ALA C C 1
ATOM 7325 O O . ALA B 1 377 ? 42.049 54.714 14.579 1.00 18.77 360 ALA C O 1
ATOM 7327 N N . ASP B 1 378 ? 41.814 54.062 12.445 1.00 22.41 361 ASP C N 1
ATOM 7328 C CA . ASP B 1 378 ? 43.128 54.591 12.084 1.00 18.70 361 ASP C CA 1
ATOM 7329 C C . ASP B 1 378 ? 43.213 56.109 12.246 1.00 17.59 361 ASP C C 1
ATOM 7330 O O . ASP B 1 378 ? 44.242 56.631 12.676 1.00 22.20 361 ASP C O 1
ATOM 7335 N N . ALA B 1 379 ? 42.130 56.814 11.927 1.00 24.72 362 ALA C N 1
ATOM 7336 C CA . ALA B 1 379 ? 42.153 58.275 11.944 1.00 22.11 362 ALA C CA 1
ATOM 7337 C C . ALA B 1 379 ? 42.432 58.870 13.333 1.00 26.24 362 ALA C C 1
ATOM 7338 O O . ALA B 1 379 ? 42.923 59.993 13.443 1.00 25.16 362 ALA C O 1
ATOM 7340 N N . THR B 1 380 ? 42.135 58.123 14.393 1.00 22.86 363 THR C N 1
ATOM 7341 C CA . THR B 1 380 ? 42.237 58.675 15.747 1.00 16.42 363 THR C CA 1
ATOM 7342 C C . THR B 1 380 ? 43.447 58.178 16.552 1.00 17.64 363 THR C C 1
ATOM 7343 O O . THR B 1 380 ? 43.621 58.567 17.708 1.00 17.90 363 THR C O 1
ATOM 7347 N N . ARG B 1 381 ? 44.289 57.341 15.948 1.00 17.39 364 ARG C N 1
ATOM 7348 C CA . ARG B 1 381 ? 45.452 56.808 16.663 1.00 18.50 364 ARG C CA 1
ATOM 7349 C C . ARG B 1 381 ? 46.390 57.910 17.137 1.00 19.44 364 ARG C C 1
ATOM 7350 O O . ARG B 1 381 ? 46.789 58.782 16.366 1.00 20.25 364 ARG C O 1
ATOM 7358 N N . GLY B 1 382 ? 46.727 57.869 18.422 1.00 16.08 365 GLY C N 1
ATOM 7359 C CA . GLY B 1 382 ? 47.586 58.869 19.019 1.00 16.00 365 GLY C CA 1
ATOM 7360 C C . GLY B 1 382 ? 46.866 60.118 19.493 1.00 17.46 365 GLY C C 1
ATOM 7361 O O . GLY B 1 382 ? 47.506 61.072 19.938 1.00 19.92 365 GLY C O 1
ATOM 7362 N N . SER B 1 383 ? 45.539 60.127 19.407 1.00 22.63 366 SER C N 1
ATOM 7363 C CA . SER B 1 383 ? 44.787 61.306 19.817 1.00 16.18 366 SER C CA 1
ATOM 7364 C C . SER B 1 383 ? 44.457 61.263 21.301 1.00 23.73 366 SER C C 1
ATOM 7365 O O . SER B 1 383 ? 44.577 60.221 21.950 1.00 19.02 366 SER C O 1
ATOM 7368 N N . VAL B 1 384 ? 44.065 62.417 21.827 1.00 16.71 367 VAL C N 1
ATOM 7369 C CA . VAL B 1 384 ? 43.670 62.560 23.215 1.00 18.78 367 VAL C CA 1
ATOM 7370 C C . VAL B 1 384 ? 42.239 63.080 23.247 1.00 22.57 367 VAL C C 1
ATOM 7371 O O . VAL B 1 384 ? 41.947 64.141 22.700 1.00 24.88 367 VAL C O 1
ATOM 7375 N N . CYS B 1 385 ? 41.347 62.322 23.864 1.00 18.02 368 CYS C N 1
ATOM 7376 C CA . CYS B 1 385 ? 39.951 62.735 23.961 1.00 18.07 368 CYS C CA 1
ATOM 7377 C C . CYS B 1 385 ? 39.690 63.368 25.326 1.00 22.19 368 CYS C C 1
ATOM 7378 O O . CYS B 1 385 ? 39.875 62.726 26.369 1.00 16.45 368 CYS C O 1
ATOM 7381 N N . ASP B 1 386 ? 39.278 64.635 25.307 1.00 20.92 369 ASP C N 1
ATOM 7382 C CA . ASP B 1 386 ? 39.034 65.401 26.529 1.00 24.03 369 ASP C CA 1
ATOM 7383 C C . ASP B 1 386 ? 37.548 65.439 26.921 1.00 22.21 369 ASP C C 1
ATOM 7384 O O . ASP B 1 386 ? 37.156 66.214 27.792 1.00 19.47 369 ASP C O 1
ATOM 7389 N N . ALA B 1 387 ? 36.735 64.597 26.292 1.00 16.45 370 ALA C N 1
ATOM 7390 C CA . ALA B 1 387 ? 35.294 64.589 26.561 1.00 19.76 370 ALA C CA 1
ATOM 7391 C C . ALA B 1 387 ? 34.942 63.856 27.854 1.00 19.21 370 ALA C C 1
ATOM 7392 O O . ALA B 1 387 ? 35.681 62.989 28.303 1.00 14.48 370 ALA C O 1
ATOM 7394 N N . LEU B 1 388 ? 33.802 64.210 28.443 1.00 16.13 371 LEU C N 1
ATOM 7395 C CA . LEU B 1 388 ? 33.336 63.560 29.662 1.00 15.33 371 LEU C CA 1
ATOM 7396 C C . LEU B 1 388 ? 33.011 62.091 29.386 1.00 14.65 371 LEU C C 1
ATOM 7397 O O . LEU B 1 388 ? 32.176 61.771 28.544 1.00 14.77 371 LEU C O 1
ATOM 7402 N N . VAL B 1 389 ? 33.690 61.209 30.110 1.00 15.71 372 VAL C N 1
ATOM 7403 C CA . VAL B 1 389 ? 33.610 59.774 29.893 1.00 12.55 372 VAL C CA 1
ATOM 7404 C C . VAL B 1 389 ? 33.431 59.097 31.246 1.00 13.49 372 VAL C C 1
ATOM 7405 O O . VAL B 1 389 ? 33.972 59.548 32.255 1.00 14.36 372 VAL C O 1
ATOM 7409 N N . GLU B 1 390 ? 32.637 58.033 31.274 1.00 15.96 373 GLU C N 1
ATOM 7410 C CA . GLU B 1 390 ? 32.368 57.316 32.511 1.00 15.47 373 GLU C CA 1
ATOM 7411 C C . GLU B 1 390 ? 32.792 55.869 32.335 1.00 14.80 373 GLU C C 1
ATOM 7412 O O . GLU B 1 390 ? 32.747 55.349 31.229 1.00 13.64 373 GLU C O 1
ATOM 7418 N N . SER B 1 391 ? 33.199 55.216 33.419 1.00 13.13 374 SER C N 1
ATOM 7419 C CA . SER B 1 391 ? 33.592 53.813 33.334 1.00 13.43 374 SER C CA 1
ATOM 7420 C C . SER B 1 391 ? 32.419 52.941 32.854 1.00 12.81 374 SER C C 1
ATOM 7421 O O . SER B 1 391 ? 32.634 51.885 32.243 1.00 11.74 374 SER C O 1
ATOM 7424 N N . ILE B 1 392 ? 31.177 53.382 33.087 1.00 12.52 375 ILE C N 1
ATOM 7425 C CA . ILE B 1 392 ? 30.032 52.590 32.627 1.00 10.86 375 ILE C CA 1
ATOM 7426 C C . ILE B 1 392 ? 29.891 52.609 31.095 1.00 12.51 375 ILE C C 1
ATOM 7427 O O . ILE B 1 392 ? 29.056 51.901 30.541 1.00 12.09 375 ILE C O 1
ATOM 7432 N N . ASP B 1 393 ? 30.704 53.416 30.422 1.00 14.50 376 ASP C N 1
ATOM 7433 C CA . ASP B 1 393 ? 30.724 53.438 28.962 1.00 14.09 376 ASP C CA 1
ATOM 7434 C C . ASP B 1 393 ? 31.366 52.191 28.359 1.00 13.57 376 ASP C C 1
ATOM 7435 O O . ASP B 1 393 ? 31.139 51.885 27.188 1.00 12.35 376 ASP C O 1
ATOM 7440 N N . LEU B 1 394 ? 32.163 51.469 29.145 1.00 13.41 377 LEU C N 1
ATOM 7441 C CA . LEU B 1 394 ? 32.879 50.308 28.615 1.00 11.32 377 LEU C CA 1
ATOM 7442 C C . LEU B 1 394 ? 31.945 49.194 28.147 1.00 13.89 377 LEU C C 1
ATOM 7443 O O . LEU B 1 394 ? 32.143 48.636 27.064 1.00 12.68 377 LEU C O 1
ATOM 7448 N N . ALA B 1 395 ? 30.915 48.880 28.935 1.00 15.12 378 ALA C N 1
ATOM 7449 C CA . ALA B 1 395 ? 29.984 47.820 28.546 1.00 14.42 378 ALA C CA 1
ATOM 7450 C C . ALA B 1 395 ? 29.326 48.049 27.163 1.00 14.87 378 ALA C C 1
ATOM 7451 O O . ALA B 1 395 ? 29.382 47.156 26.312 1.00 16.29 378 ALA C O 1
ATOM 7453 N N . PRO B 1 396 ? 28.713 49.228 26.920 1.00 14.72 379 PRO C N 1
ATOM 7454 C CA . PRO B 1 396 ? 28.145 49.377 25.569 1.00 14.65 379 PRO C CA 1
ATOM 7455 C C . PRO B 1 396 ? 29.211 49.470 24.466 1.00 15.24 379 PRO C C 1
ATOM 7456 O O . PRO B 1 396 ? 28.943 49.067 23.330 1.00 15.84 379 PRO C O 1
ATOM 7460 N N . THR B 1 397 ? 30.387 49.998 24.796 1.00 13.02 380 THR C N 1
ATOM 7461 C CA . THR B 1 397 ? 31.495 50.031 23.840 1.00 12.90 380 THR C CA 1
ATOM 7462 C C . THR B 1 397 ? 31.838 48.602 23.418 1.00 16.72 380 THR C C 1
ATOM 7463 O O . THR B 1 397 ? 31.948 48.308 22.215 1.00 16.68 380 THR C O 1
ATOM 7467 N N . PHE B 1 398 ? 31.946 47.700 24.392 1.00 15.17 381 PHE C N 1
ATOM 7468 C CA . PHE B 1 398 ? 32.291 46.301 24.095 1.00 15.88 381 PHE C CA 1
ATOM 7469 C C . PHE B 1 398 ? 31.203 45.629 23.242 1.00 14.94 381 PHE C C 1
ATOM 7470 O O . PHE B 1 398 ? 31.500 44.889 22.299 1.00 15.04 381 PHE C O 1
ATOM 7478 N N . VAL B 1 399 ? 29.940 45.885 23.567 1.00 14.56 382 VAL C N 1
ATOM 7479 C CA . VAL B 1 399 ? 28.845 45.269 22.816 1.00 15.25 382 VAL C CA 1
ATOM 7480 C C . VAL B 1 399 ? 28.900 45.692 21.348 1.00 14.65 382 VAL C C 1
ATOM 7481 O O . VAL B 1 399 ? 28.797 44.850 20.454 1.00 17.16 382 VAL C O 1
ATOM 7485 N N . GLU B 1 400 ? 29.081 46.984 21.103 1.00 13.91 383 GLU C N 1
ATOM 7486 C CA . GLU B 1 400 ? 29.197 47.478 19.736 1.00 16.37 383 GLU C CA 1
ATOM 7487 C C . GLU B 1 400 ? 30.441 46.894 19.063 1.00 20.44 383 GLU C C 1
ATOM 7488 O O . GLU B 1 400 ? 30.377 46.443 17.921 1.00 18.49 383 GLU C O 1
ATOM 7494 N N . ALA B 1 401 ? 31.560 46.869 19.789 1.00 16.72 384 ALA C N 1
ATOM 7495 C CA . ALA B 1 401 ? 32.791 46.257 19.281 1.00 16.89 384 ALA C CA 1
ATOM 7496 C C . ALA B 1 401 ? 32.564 44.807 18.839 1.00 20.42 384 ALA C C 1
ATOM 7497 O O . ALA B 1 401 ? 33.117 44.355 17.833 1.00 18.78 384 ALA C O 1
ATOM 7499 N N . ALA B 1 402 ? 31.746 44.082 19.591 1.00 14.83 385 ALA C N 1
ATOM 7500 C CA . ALA B 1 402 ? 31.492 42.669 19.313 1.00 17.46 385 ALA C CA 1
ATOM 7501 C C . ALA B 1 402 ? 30.491 42.480 18.169 1.00 20.56 385 ALA C C 1
ATOM 7502 O O . ALA B 1 402 ? 30.170 41.349 17.791 1.00 21.36 385 ALA C O 1
ATOM 7504 N N . GLY B 1 403 ? 29.983 43.589 17.641 1.00 19.65 386 GLY C N 1
ATOM 7505 C CA . GLY B 1 403 ? 29.023 43.550 16.546 1.00 23.69 386 GLY C CA 1
ATOM 7506 C C . GLY B 1 403 ? 27.568 43.518 16.986 1.00 25.39 386 GLY C C 1
ATOM 7507 O O . GLY B 1 403 ? 26.676 43.261 16.173 1.00 24.65 386 GLY C O 1
ATOM 7508 N N . GLY B 1 404 ? 27.318 43.773 18.269 1.00 17.98 387 GLY C N 1
ATOM 7509 C CA . GLY B 1 404 ? 25.962 43.746 18.793 1.00 20.55 387 GLY C CA 1
ATOM 7510 C C . GLY B 1 404 ? 25.339 45.126 18.845 1.00 21.75 387 GLY C C 1
ATOM 7511 O O . GLY B 1 404 ? 25.991 46.120 18.531 1.00 24.28 387 GLY C O 1
ATOM 7512 N N . LYS B 1 405 ? 24.070 45.188 19.233 1.00 22.21 388 LYS C N 1
ATOM 7513 C CA . LYS B 1 405 ? 23.393 46.464 19.459 1.00 23.42 388 LYS C CA 1
ATOM 7514 C C . LYS B 1 405 ? 23.181 46.661 20.952 1.00 23.00 388 LYS C C 1
ATOM 7515 O O . LYS B 1 405 ? 22.435 45.900 21.572 1.00 21.29 388 LYS C O 1
ATOM 7521 N N . PRO B 1 406 ? 23.859 47.663 21.537 1.00 17.90 389 PRO C N 1
ATOM 7522 C CA . PRO B 1 406 ? 23.767 47.911 22.977 1.00 18.47 389 PRO C CA 1
ATOM 7523 C C . PRO B 1 406 ? 22.326 48.195 23.396 1.00 19.54 389 PRO C C 1
ATOM 7524 O O . PRO B 1 406 ? 21.662 49.000 22.758 1.00 18.31 389 PRO C O 1
ATOM 7528 N N . ALA B 1 407 ? 21.859 47.515 24.434 1.00 19.50 390 ALA C N 1
ATOM 7529 C CA . ALA B 1 407 ? 20.497 47.687 24.927 1.00 14.98 390 ALA C CA 1
ATOM 7530 C C . ALA B 1 407 ? 20.467 48.884 25.857 1.00 17.69 390 ALA C C 1
ATOM 7531 O O . ALA B 1 407 ? 20.786 48.764 27.041 1.00 16.72 390 ALA C O 1
ATOM 7533 N N . MET B 1 408 ? 20.120 50.046 25.311 1.00 15.49 391 MET C N 1
ATOM 7534 C CA . MET B 1 408 ? 20.341 51.304 26.023 1.00 21.23 391 MET C CA 1
ATOM 7535 C C . MET B 1 408 ? 19.215 51.642 27.005 1.00 21.21 391 MET C C 1
ATOM 7536 O O . MET B 1 408 ? 19.266 52.667 27.692 1.00 19.04 391 MET C O 1
ATOM 7541 N N . HIS B 1 409 ? 18.221 50.761 27.083 1.00 15.44 392 HIS C N 1
ATOM 7542 C CA . HIS B 1 409 ? 17.211 50.830 28.141 1.00 19.11 392 HIS C CA 1
ATOM 7543 C C . HIS B 1 409 ? 17.702 50.102 29.396 1.00 19.36 392 HIS C C 1
ATOM 7544 O O . HIS B 1 409 ? 17.045 50.110 30.435 1.00 17.15 392 HIS C O 1
ATOM 7551 N N . ILE B 1 410 ? 18.864 49.464 29.296 1.00 15.22 393 ILE C N 1
ATOM 7552 C CA . ILE B 1 410 ? 19.436 48.763 30.443 1.00 15.52 393 ILE C CA 1
ATOM 7553 C C . ILE B 1 410 ? 20.796 49.390 30.767 1.00 19.30 393 ILE C C 1
ATOM 7554 O O . ILE B 1 410 ? 21.045 49.843 31.889 1.00 15.82 393 ILE C O 1
ATOM 7559 N N . LEU B 1 411 ? 21.660 49.431 29.757 1.00 15.78 394 LEU C N 1
ATOM 7560 C CA . LEU B 1 411 ? 22.972 50.069 29.870 1.00 15.34 394 LEU C CA 1
ATOM 7561 C C . LEU B 1 411 ? 22.823 51.583 29.891 1.00 16.50 394 LEU C C 1
ATOM 7562 O O . LEU B 1 411 ? 22.197 52.147 29.002 1.00 20.36 394 LEU C O 1
ATOM 7567 N N . GLU B 1 412 ? 23.399 52.252 30.886 1.00 13.10 395 GLU C N 1
ATOM 7568 C CA . GLU B 1 412 ? 23.122 53.675 31.076 1.00 13.57 395 GLU C CA 1
ATOM 7569 C C . GLU B 1 412 ? 24.167 54.624 30.510 1.00 16.44 395 GLU C C 1
ATOM 7570 O O . GLU B 1 412 ? 23.968 55.840 30.514 1.00 17.46 395 GLU C O 1
ATOM 7576 N N . GLY B 1 413 ? 25.282 54.080 30.035 1.00 15.96 396 GLY C N 1
ATOM 7577 C CA . GLY B 1 413 ? 26.369 54.909 29.544 1.00 16.81 396 GLY C CA 1
ATOM 7578 C C . GLY B 1 413 ? 26.200 55.149 28.058 1.00 19.88 396 GLY C C 1
ATOM 7579 O O . GLY B 1 413 ? 25.072 55.191 27.557 1.00 18.56 396 GLY C O 1
ATOM 7580 N N . GLU B 1 414 ? 27.315 55.319 27.353 1.00 14.71 397 GLU C N 1
ATOM 7581 C CA . GLU B 1 414 ? 27.273 55.424 25.902 1.00 20.74 397 GLU C CA 1
ATOM 7582 C C . GLU B 1 414 ? 28.495 54.772 25.281 1.00 19.39 397 GLU C C 1
ATOM 7583 O O . GLU B 1 414 ? 29.598 54.835 25.824 1.00 14.42 397 GLU C O 1
ATOM 7589 N N . SER B 1 415 ? 28.279 54.128 24.142 1.00 17.47 398 SER C N 1
ATOM 7590 C CA . SER B 1 415 ? 29.375 53.532 23.387 1.00 16.74 398 SER C CA 1
ATOM 7591 C C . SER B 1 415 ? 30.379 54.599 22.969 1.00 18.22 398 SER C C 1
ATOM 7592 O O . SER B 1 415 ? 29.998 55.697 22.559 1.00 19.93 398 SER C O 1
ATOM 7595 N N . LEU B 1 416 ? 31.659 54.271 23.087 1.00 15.27 399 LEU C N 1
ATOM 7596 C CA . LEU B 1 416 ? 32.732 55.176 22.684 1.00 14.01 399 LEU C CA 1
ATOM 7597 C C . LEU B 1 416 ? 33.222 54.884 21.257 1.00 15.73 399 LEU C C 1
ATOM 7598 O O . LEU B 1 416 ? 34.143 55.541 20.756 1.00 15.33 399 LEU C O 1
ATOM 7603 N N . ILE B 1 417 ? 32.614 53.900 20.605 1.00 17.83 400 ILE C N 1
ATOM 7604 C CA . ILE B 1 417 ? 33.023 53.541 19.242 1.00 19.08 400 ILE C CA 1
ATOM 7605 C C . ILE B 1 417 ? 32.960 54.734 18.259 1.00 17.45 400 ILE C C 1
ATOM 7606 O O . ILE B 1 417 ? 33.874 54.888 17.440 1.00 17.41 400 ILE C O 1
ATOM 7611 N N . PRO B 1 418 ? 31.920 55.596 18.345 1.00 18.10 401 PRO C N 1
ATOM 7612 C CA . PRO B 1 418 ?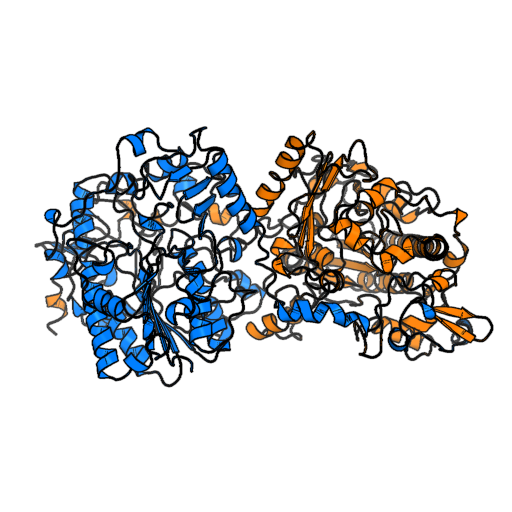 31.936 56.746 17.422 1.00 21.92 401 PRO C CA 1
ATOM 7613 C C . PRO B 1 418 ? 33.138 57.670 17.599 1.00 21.92 401 PRO C C 1
ATOM 7614 O O . PRO B 1 418 ? 33.598 58.290 16.633 1.00 25.65 401 PRO C O 1
ATOM 7618 N N . ILE B 1 419 ? 33.637 57.772 18.825 1.00 19.89 402 ILE C N 1
ATOM 7619 C CA . ILE B 1 419 ? 34.828 58.561 19.094 1.00 20.08 402 ILE C CA 1
ATOM 7620 C C . ILE B 1 419 ? 36.054 57.865 18.520 1.00 19.88 402 ILE C C 1
ATOM 7621 O O . ILE B 1 419 ? 36.884 58.500 17.863 1.00 19.60 402 ILE C O 1
ATOM 7626 N N . LEU B 1 420 ? 36.154 56.559 18.751 1.00 17.65 403 LEU C N 1
ATOM 7627 C CA . LEU B 1 420 ? 37.289 55.778 18.255 1.00 16.48 403 LEU C CA 1
ATOM 7628 C C . LEU B 1 420 ? 37.353 55.811 16.735 1.00 20.31 403 LEU C C 1
ATOM 7629 O O . LEU B 1 420 ? 38.439 55.801 16.148 1.00 18.27 403 LEU C O 1
ATOM 7634 N N . HIS B 1 421 ? 36.187 55.840 16.101 1.00 17.34 404 HIS C N 1
ATOM 7635 C CA . HIS B 1 421 ? 36.140 55.739 14.644 1.00 18.32 404 HIS C CA 1
ATOM 7636 C C . HIS B 1 421 ? 36.044 57.105 13.968 1.00 21.31 404 HIS C C 1
ATOM 7637 O O . HIS B 1 421 ? 35.839 57.197 12.755 1.00 21.30 404 HIS C O 1
ATOM 7644 N N . GLY B 1 422 ? 36.213 58.163 14.753 1.00 21.71 405 GLY C N 1
ATOM 7645 C CA . GLY B 1 422 ? 36.277 59.513 14.221 1.00 29.07 405 GLY C CA 1
ATOM 7646 C C . GLY B 1 422 ? 34.974 60.110 13.713 1.00 31.71 405 GLY C C 1
ATOM 7647 O O . GLY B 1 422 ? 34.989 61.046 12.909 1.00 33.76 405 GLY C O 1
ATOM 7648 N N . ALA B 1 423 ? 33.845 59.588 14.178 1.00 24.57 406 ALA C N 1
ATOM 7649 C CA . ALA B 1 423 ? 32.552 60.151 13.795 1.00 27.93 406 ALA C CA 1
ATOM 7650 C C . ALA B 1 423 ? 32.302 61.463 14.532 1.00 31.60 406 ALA C C 1
ATOM 7651 O O . ALA B 1 423 ? 31.672 62.381 14.000 1.00 30.09 406 ALA C O 1
ATOM 7653 N N . ARG B 1 424 ? 32.789 61.535 15.766 1.00 24.42 407 ARG C N 1
ATOM 7654 C CA . ARG B 1 424 ? 32.815 62.770 16.544 1.00 23.65 407 ARG C CA 1
ATOM 7655 C C . ARG B 1 424 ? 33.941 62.638 17.551 1.00 26.45 407 ARG C C 1
ATOM 7656 O O . ARG B 1 424 ? 34.460 61.541 17.748 1.00 29.64 407 ARG C O 1
ATOM 7664 N N . ASP B 1 425 ? 34.341 63.733 18.185 1.00 25.87 408 ASP C N 1
ATOM 7665 C CA . ASP B 1 425 ? 35.463 63.657 19.122 1.00 29.58 408 ASP C CA 1
ATOM 7666 C C . ASP B 1 425 ? 35.010 63.826 20.561 1.00 26.55 408 ASP C C 1
ATOM 7667 O O . ASP B 1 425 ? 35.825 64.047 21.453 1.00 28.31 408 ASP C O 1
ATOM 7672 N N . HIS B 1 426 ? 33.702 63.726 20.770 1.00 27.44 409 HIS C N 1
ATOM 7673 C CA . HIS B 1 426 ? 33.101 64.001 22.070 1.00 27.36 409 HIS C CA 1
ATOM 7674 C C . HIS B 1 426 ? 31.939 63.053 22.374 1.00 25.28 409 HIS C C 1
ATOM 7675 O O . HIS B 1 426 ? 31.280 62.536 21.464 1.00 21.34 409 HIS C O 1
ATOM 7682 N N . THR B 1 427 ? 31.697 62.827 23.662 1.00 23.04 410 THR C N 1
ATOM 7683 C CA . THR B 1 427 ? 30.517 62.102 24.112 1.00 20.39 410 THR C CA 1
ATOM 7684 C C . THR B 1 427 ? 29.300 63.024 24.066 1.00 23.99 410 THR C C 1
ATOM 7685 O O . THR B 1 427 ? 29.434 64.211 23.793 1.00 27.05 410 THR C O 1
ATOM 7689 N N . LEU B 1 428 ? 28.127 62.486 24.372 1.00 23.45 411 LEU C N 1
ATOM 7690 C CA . LEU B 1 428 ? 26.894 63.265 24.313 1.00 26.22 411 LEU C CA 1
ATOM 7691 C C . LEU B 1 428 ? 26.490 63.876 25.666 1.00 27.66 411 LEU C C 1
ATOM 7692 O O . LEU B 1 428 ? 25.841 64.922 25.702 1.00 25.86 411 LEU C O 1
ATOM 7697 N N . ARG B 1 429 ? 26.882 63.238 26.769 1.00 23.11 412 ARG C N 1
ATOM 7698 C CA . ARG B 1 429 ? 26.551 63.715 28.120 1.00 24.88 412 ARG C CA 1
ATOM 7699 C C . ARG B 1 429 ? 27.100 65.110 28.435 1.00 23.14 412 ARG C C 1
ATOM 7700 O O . ARG B 1 429 ? 28.114 65.534 27.869 1.00 21.92 412 ARG C O 1
ATOM 7708 N N . ASP B 1 430 ? 26.447 65.819 29.352 1.00 20.14 413 ASP C N 1
ATOM 7709 C CA . ASP B 1 430 ? 26.940 67.135 29.745 1.00 23.20 413 ASP C CA 1
ATOM 7710 C C . ASP B 1 430 ? 27.436 67.150 31.188 1.00 20.97 413 ASP C C 1
ATOM 7711 O O . ASP B 1 430 ? 27.758 68.204 31.731 1.00 22.63 413 ASP C O 1
ATOM 7716 N N . HIS B 1 431 ? 27.504 65.970 31.801 1.00 19.37 414 HIS C N 1
ATOM 7717 C CA . HIS B 1 431 ? 28.004 65.834 33.166 1.00 17.24 414 HIS C CA 1
ATOM 7718 C C . HIS B 1 431 ? 28.287 64.372 33.476 1.00 16.58 414 HIS C C 1
ATOM 7719 O O . HIS B 1 431 ? 27.716 63.484 32.846 1.00 17.21 414 HIS C O 1
ATOM 7726 N N . VAL B 1 432 ? 29.173 64.132 34.441 1.00 17.21 415 VAL C N 1
ATOM 7727 C CA . VAL B 1 432 ? 29.405 62.794 34.954 1.00 15.83 415 VAL C CA 1
ATOM 7728 C C . VAL B 1 432 ? 28.884 62.702 36.380 1.00 15.84 415 VAL C C 1
ATOM 7729 O O . VAL B 1 432 ? 28.696 63.717 37.045 1.00 15.97 415 VAL C O 1
ATOM 7733 N N . ILE B 1 433 ? 28.695 61.474 36.845 1.00 15.89 416 ILE C N 1
ATOM 7734 C CA . ILE B 1 433 ? 28.171 61.193 38.174 1.00 14.10 416 ILE C CA 1
ATOM 7735 C C . ILE B 1 433 ? 29.076 60.217 38.893 1.00 17.35 416 ILE C C 1
ATOM 7736 O O . ILE B 1 433 ? 29.514 59.230 38.312 1.00 15.58 416 ILE C O 1
ATOM 7741 N N . CYS B 1 434 ? 29.360 60.506 40.154 1.00 12.03 417 CYS C N 1
ATOM 7742 C CA . CYS B 1 434 ? 29.979 59.539 41.044 1.00 13.39 417 CYS C CA 1
ATOM 7743 C C . CYS B 1 434 ? 29.168 59.490 42.346 1.00 12.64 417 CYS C C 1
ATOM 7744 O O . CYS B 1 434 ? 28.573 60.497 42.740 1.00 15.79 417 CYS C O 1
ATOM 7747 N N . GLU B 1 435 ? 29.130 58.329 43.003 1.00 12.37 418 GLU C N 1
ATOM 7748 C CA . GLU B 1 435 ? 28.389 58.163 44.261 1.00 15.78 418 GLU C CA 1
ATOM 7749 C C . GLU B 1 435 ? 29.219 57.455 45.317 1.00 13.61 418 GLU C C 1
ATOM 7750 O O . GLU B 1 435 ? 30.065 56.623 44.990 1.00 16.17 418 GLU C O 1
ATOM 7756 N N . TYR B 1 436 ? 28.983 57.770 46.586 1.00 13.30 419 TYR C N 1
ATOM 7757 C CA . TYR B 1 436 ? 29.650 57.027 47.640 1.00 12.79 419 TYR C CA 1
ATOM 7758 C C . TYR B 1 436 ? 28.716 56.812 48.837 1.00 17.09 419 TYR C C 1
ATOM 7759 O O . TYR B 1 436 ? 28.201 57.750 49.429 1.00 19.27 419 TYR C O 1
ATOM 7768 N N . ASP B 1 437 ? 28.507 55.548 49.168 1.00 15.34 420 ASP C N 1
ATOM 7769 C CA . ASP B 1 437 ? 27.654 55.144 50.274 1.00 18.68 420 ASP C CA 1
ATOM 7770 C C . ASP B 1 437 ? 28.557 54.639 51.383 1.00 20.45 420 ASP C C 1
ATOM 7771 O O . ASP B 1 437 ? 29.228 53.615 51.228 1.00 23.52 420 ASP C O 1
ATOM 7776 N N . PHE B 1 438 ? 28.626 55.374 52.488 1.00 19.66 421 PHE C N 1
ATOM 7777 C CA . PHE B 1 438 ? 29.499 54.943 53.570 1.00 20.50 421 PHE C CA 1
ATOM 7778 C C . PHE B 1 438 ? 28.709 54.463 54.784 1.00 21.21 421 PHE C C 1
ATOM 7779 O O . PHE B 1 438 ? 29.202 54.511 55.906 1.00 24.55 421 PHE C O 1
ATOM 7787 N N . SER B 1 439 ? 27.503 53.948 54.545 1.00 17.57 422 SER C N 1
ATOM 7788 C CA . SER B 1 439 ? 26.658 53.445 55.633 1.00 19.16 422 SER C CA 1
ATOM 7789 C C . SER B 1 439 ? 27.235 52.195 56.289 1.00 23.05 422 SER C C 1
ATOM 7790 O O . SER B 1 439 ? 26.909 51.886 57.432 1.00 21.20 422 SER C O 1
ATOM 7793 N N . ALA B 1 440 ? 28.089 51.476 55.563 1.00 19.53 423 ALA C N 1
ATOM 7794 C CA . ALA B 1 440 ? 28.680 50.240 56.073 1.00 23.84 423 ALA C CA 1
ATOM 7795 C C . ALA B 1 440 ? 30.138 50.432 56.475 1.00 23.71 423 ALA C C 1
ATOM 7796 O O . ALA B 1 440 ? 30.848 49.468 56.751 1.00 23.95 423 ALA C O 1
ATOM 7798 N N . SER B 1 441 ? 30.592 51.674 56.493 1.00 22.43 424 SER C N 1
ATOM 7799 C CA . SER B 1 441 ? 32.015 51.914 56.651 1.00 28.85 424 SER C CA 1
ATOM 7800 C C . SER B 1 441 ? 32.360 52.241 58.088 1.00 30.02 424 SER C C 1
ATOM 7801 O O . SER B 1 441 ? 31.526 52.757 58.826 1.00 27.12 424 SER C O 1
ATOM 7804 N N . PRO B 1 442 ? 33.611 51.947 58.488 1.00 33.69 425 PRO C N 1
ATOM 7805 C CA . PRO B 1 442 ? 34.039 52.298 59.842 1.00 34.16 425 PRO C CA 1
ATOM 7806 C C . PRO B 1 442 ? 33.835 53.786 60.132 1.00 35.94 425 PRO C C 1
ATOM 7807 O O . PRO B 1 442 ? 33.656 54.152 61.282 1.00 41.80 425 PRO C O 1
ATOM 7811 N N . ILE B 1 443 ? 33.830 54.630 59.104 1.00 38.89 426 ILE C N 1
ATOM 7812 C CA . ILE B 1 443 ? 33.751 56.066 59.352 1.00 38.03 426 ILE C CA 1
ATOM 7813 C C . ILE B 1 443 ? 32.360 56.527 59.813 1.00 42.05 426 ILE C C 1
ATOM 7814 O O . ILE B 1 443 ? 32.255 57.495 60.570 1.00 42.82 426 ILE C O 1
ATOM 7819 N N . ALA B 1 444 ? 31.300 55.841 59.380 1.00 37.84 427 ALA C N 1
ATOM 7820 C CA . ALA B 1 444 ? 29.959 56.174 59.855 1.00 36.42 427 ALA C CA 1
ATOM 7821 C C . ALA B 1 444 ? 29.817 55.698 61.291 1.00 38.07 427 ALA C C 1
ATOM 7822 O O . ALA B 1 444 ? 29.106 56.302 62.077 1.00 35.74 427 ALA C O 1
ATOM 7824 N N . HIS B 1 445 ? 30.500 54.601 61.610 1.00 40.92 428 HIS C N 1
ATOM 7825 C CA . HIS B 1 445 ? 30.585 54.080 62.974 1.00 48.29 428 HIS C CA 1
ATOM 7826 C C . HIS B 1 445 ? 31.030 55.186 63.943 1.00 53.03 428 HIS C C 1
ATOM 7827 O O . HIS B 1 445 ? 30.362 55.445 64.950 1.00 57.06 428 HIS C O 1
ATOM 7834 N N . LEU B 1 446 ? 32.132 55.857 63.597 1.00 52.77 429 LEU C N 1
ATOM 7835 C CA . LEU B 1 446 ? 32.773 56.867 64.452 1.00 50.08 429 LEU C CA 1
ATOM 7836 C C . LEU B 1 446 ? 31.996 58.175 64.606 1.00 51.84 429 LEU C C 1
ATOM 7837 O O . LEU B 1 446 ? 31.926 58.736 65.702 1.00 57.09 429 LEU C O 1
ATOM 7842 N N . ASN B 1 447 ? 31.436 58.675 63.510 1.00 49.59 430 ASN C N 1
ATOM 7843 C CA . ASN B 1 447 ? 30.705 59.936 63.543 1.00 46.38 430 ASN C CA 1
ATOM 7844 C C . ASN B 1 447 ? 29.209 59.708 63.750 1.00 46.41 430 ASN C C 1
ATOM 7845 O O . ASN B 1 447 ? 28.417 60.648 63.647 1.00 41.91 430 ASN C O 1
ATOM 7850 N N . ASP B 1 448 ? 28.866 58.463 64.101 1.00 53.79 431 ASP C N 1
ATOM 7851 C CA . ASP B 1 448 ? 27.509 57.885 64.028 1.00 51.52 431 ASP C CA 1
ATOM 7852 C C . ASP B 1 448 ? 26.498 58.688 63.206 1.00 46.22 431 ASP C C 1
ATOM 7853 O O . ASP B 1 448 ? 25.601 59.345 63.737 1.00 43.73 431 ASP C O 1
ATOM 7858 N N . ILE B 1 449 ? 26.671 58.620 61.891 1.00 46.32 432 ILE C N 1
ATOM 7859 C CA . ILE B 1 449 ? 25.687 59.122 60.943 1.00 36.62 432 ILE C CA 1
ATOM 7860 C C . ILE B 1 449 ? 24.727 57.967 60.655 1.00 29.38 432 ILE C C 1
ATOM 7861 O O . ILE B 1 449 ? 25.155 56.815 60.599 1.00 29.40 432 ILE C O 1
ATOM 7866 N N . SER B 1 450 ? 23.437 58.255 60.519 1.00 31.82 433 SER C N 1
ATOM 7867 C CA . SER B 1 450 ? 22.458 57.205 60.233 1.00 31.45 433 SER C CA 1
ATOM 7868 C C . SER B 1 450 ? 22.743 56.557 58.878 1.00 28.62 433 SER C C 1
ATOM 7869 O O . SER B 1 450 ? 23.399 57.158 58.030 1.00 27.26 433 SER C O 1
ATOM 7872 N N . VAL B 1 451 ? 22.256 55.337 58.673 1.00 24.13 434 VAL C N 1
ATOM 7873 C CA . VAL B 1 451 ? 22.446 54.672 57.387 1.00 21.53 434 VAL C CA 1
ATOM 7874 C C . VAL B 1 451 ? 21.845 55.512 56.255 1.00 27.27 434 VAL C C 1
ATOM 7875 O O . VAL B 1 451 ? 22.476 55.698 55.213 1.00 22.09 434 VAL C O 1
ATOM 7879 N N . ARG B 1 452 ? 20.645 56.055 56.464 1.00 24.14 435 ARG C N 1
ATOM 7880 C CA . ARG B 1 452 ? 19.998 56.815 55.394 1.00 25.02 435 ARG C CA 1
ATOM 7881 C C . ARG B 1 452 ? 20.745 58.107 55.067 1.00 25.22 435 ARG C C 1
ATOM 7882 O O . ARG B 1 452 ? 20.654 58.608 53.949 1.00 25.74 435 ARG C O 1
ATOM 7890 N N . GLN B 1 453 ? 21.484 58.641 56.034 1.00 23.32 436 GLN C N 1
ATOM 7891 C CA . GLN B 1 453 ? 22.208 59.895 55.827 1.00 26.25 436 GLN C CA 1
ATOM 7892 C C . GLN B 1 453 ? 23.653 59.704 55.399 1.00 20.96 436 GLN C C 1
ATOM 7893 O O . GLN B 1 453 ? 24.330 60.667 55.054 1.00 21.79 436 GLN C O 1
ATOM 7899 N N . ALA B 1 454 ? 24.121 58.464 55.436 1.00 21.57 437 ALA C N 1
ATOM 7900 C CA . ALA B 1 454 ? 25.524 58.167 55.162 1.00 21.14 437 ALA C CA 1
ATOM 7901 C C . ALA B 1 454 ? 25.793 57.967 53.670 1.00 19.28 437 ALA C C 1
ATOM 7902 O O . ALA B 1 454 ? 26.351 56.951 53.265 1.00 22.36 437 ALA C O 1
ATOM 7904 N N . VAL B 1 455 ? 25.394 58.934 52.855 1.00 16.15 438 VAL C N 1
ATOM 7905 C CA . VAL B 1 455 ? 25.613 58.849 51.413 1.00 19.30 438 VAL C CA 1
ATOM 7906 C C . VAL B 1 455 ? 25.953 60.220 50.835 1.00 17.75 438 VAL C C 1
ATOM 7907 O O . VAL B 1 455 ? 25.500 61.248 51.340 1.00 17.98 438 VAL C O 1
ATOM 7911 N N . MET B 1 456 ? 26.753 60.236 49.776 1.00 15.50 439 MET C N 1
ATOM 7912 C CA . MET B 1 456 ? 27.104 61.479 49.113 1.00 14.25 439 MET C CA 1
ATOM 7913 C C . MET B 1 456 ? 27.065 61.286 47.602 1.00 15.56 439 MET C C 1
ATOM 7914 O O . MET B 1 456 ? 27.192 60.165 47.112 1.00 16.92 439 MET C O 1
ATOM 7919 N N . PHE B 1 457 ? 26.847 62.375 46.877 1.00 13.68 440 PHE C N 1
ATOM 7920 C CA . PHE B 1 457 ? 26.763 62.352 45.420 1.00 13.78 440 PHE C CA 1
ATOM 7921 C C . PHE B 1 457 ? 27.730 63.354 44.837 1.00 13.66 440 PHE C C 1
ATOM 7922 O O . PHE B 1 457 ? 27.946 64.414 45.430 1.00 16.25 440 PHE C O 1
ATOM 7930 N N . MET B 1 458 ? 28.270 63.039 43.662 1.00 15.21 441 MET C N 1
ATOM 7931 C CA . MET B 1 458 ? 29.119 63.964 42.918 1.00 17.06 441 MET C CA 1
ATOM 7932 C C . MET B 1 458 ? 28.567 64.193 41.532 1.00 15.26 441 MET C C 1
ATOM 7933 O O . MET B 1 458 ? 28.216 63.243 40.845 1.00 15.21 441 MET C O 1
ATOM 7938 N N . VAL B 1 459 ? 28.507 65.450 41.104 1.00 15.03 442 VAL C N 1
ATOM 7939 C CA . VAL B 1 459 ? 28.200 65.734 39.717 1.00 12.44 442 VAL C CA 1
ATOM 7940 C C . VAL B 1 459 ? 29.253 66.723 39.192 1.00 18.40 442 VAL C C 1
ATOM 7941 O O . VAL B 1 459 ? 29.645 67.666 39.887 1.00 17.34 442 VAL C O 1
ATOM 7945 N N . ALA B 1 460 ? 29.764 66.463 37.994 1.00 16.51 443 ALA C N 1
ATOM 7946 C CA . ALA B 1 460 ? 30.826 67.300 37.452 1.00 17.53 443 ALA C CA 1
ATOM 7947 C C . ALA B 1 460 ? 30.727 67.447 35.945 1.00 16.63 443 ALA C C 1
ATOM 7948 O O . ALA B 1 460 ? 30.292 66.534 35.247 1.00 15.98 443 ALA C O 1
ATOM 7950 N N . ASP B 1 461 ? 31.133 68.607 35.442 1.00 17.95 444 ASP C N 1
ATOM 7951 C CA . ASP B 1 461 ? 31.383 68.754 34.015 1.00 20.97 444 ASP C CA 1
ATOM 7952 C C . ASP B 1 461 ? 32.819 69.264 33.859 1.00 20.45 444 ASP C C 1
ATOM 7953 O O . ASP B 1 461 ? 33.656 69.005 34.730 1.00 18.71 444 ASP C O 1
ATOM 7958 N N . LYS B 1 462 ? 33.118 69.966 32.770 1.00 21.09 445 LYS C N 1
ATOM 7959 C CA . LYS B 1 462 ? 34.491 70.423 32.559 1.00 21.55 445 LYS C CA 1
ATOM 7960 C C . LYS B 1 462 ? 34.815 71.621 33.448 1.00 25.55 445 LYS C C 1
ATOM 7961 O O . LYS B 1 462 ? 35.984 71.907 33.709 1.00 25.60 445 LYS C O 1
ATOM 7967 N N . ASN B 1 463 ? 33.779 72.310 33.925 1.00 23.50 446 ASN C N 1
ATOM 7968 C CA . ASN B 1 463 ? 33.978 73.552 34.673 1.00 21.18 446 ASN C CA 1
ATOM 7969 C C . ASN B 1 463 ? 33.816 73.444 36.194 1.00 25.05 446 ASN C C 1
ATOM 7970 O O . ASN B 1 463 ? 34.522 74.121 36.951 1.00 22.78 446 ASN C O 1
ATOM 7975 N N . TRP B 1 464 ? 32.887 72.606 36.644 1.00 21.53 447 TRP C N 1
ATOM 7976 C CA . TRP B 1 464 ? 32.566 72.532 38.070 1.00 19.47 447 TRP C CA 1
ATOM 7977 C C . TRP B 1 464 ? 32.450 71.106 38.576 1.00 14.43 447 TRP C C 1
ATOM 7978 O O . TRP B 1 464 ? 32.124 70.200 37.820 1.00 19.15 447 TRP C O 1
ATOM 7989 N N . LYS B 1 465 ? 32.710 70.931 39.867 1.00 17.97 448 LYS C N 1
ATOM 7990 C CA . LYS B 1 465 ? 32.413 69.687 40.564 1.00 16.64 448 LYS C CA 1
ATOM 7991 C C . LYS B 1 465 ? 31.645 70.012 41.839 1.00 15.07 448 LYS C C 1
ATOM 7992 O O . LYS B 1 465 ? 32.143 70.713 42.732 1.00 17.62 448 LYS C O 1
ATOM 7998 N N . LEU B 1 466 ? 30.422 69.506 41.920 1.00 15.42 449 LEU C N 1
ATOM 7999 C CA . LEU B 1 466 ? 29.594 69.694 43.100 1.00 14.36 449 LEU C CA 1
ATOM 8000 C C . LEU B 1 466 ? 29.535 68.411 43.921 1.00 14.78 449 LEU C C 1
ATOM 8001 O O . LEU B 1 466 ? 29.348 67.327 43.370 1.00 17.27 449 LEU C O 1
ATOM 8006 N N . ILE B 1 467 ? 29.700 68.526 45.233 1.00 14.52 450 ILE C N 1
ATOM 8007 C CA . ILE B 1 467 ? 29.534 67.375 46.113 1.00 16.12 450 ILE C CA 1
ATOM 8008 C C . ILE B 1 467 ? 28.364 67.603 47.066 1.00 17.70 450 ILE C C 1
ATOM 8009 O O . ILE B 1 467 ? 28.375 68.546 47.856 1.00 15.92 450 ILE C O 1
ATOM 8014 N N . HIS B 1 468 ? 27.365 66.726 46.994 1.00 16.57 451 HIS C N 1
ATOM 8015 C CA . HIS B 1 468 ? 26.211 66.798 47.891 1.00 12.52 451 HIS C CA 1
ATOM 8016 C C . HIS B 1 468 ? 26.263 65.733 48.978 1.00 15.56 451 HIS C C 1
ATOM 8017 O O . HIS B 1 468 ? 26.437 64.551 48.679 1.00 16.52 451 HIS C O 1
ATOM 8024 N N . PHE B 1 469 ? 26.106 66.152 50.233 1.00 14.30 452 PHE C N 1
ATOM 8025 C CA . PHE B 1 469 ? 26.022 65.231 51.363 1.00 15.27 452 PHE C CA 1
ATOM 8026 C C . PHE B 1 469 ? 24.575 65.128 51.839 1.00 19.66 452 PHE C C 1
ATOM 8027 O O . PHE B 1 469 ? 23.908 66.145 51.975 1.00 21.38 452 PHE C O 1
ATOM 8035 N N . GLU B 1 470 ? 24.100 63.925 52.130 1.00 18.57 453 GLU C N 1
ATOM 8036 C CA . GLU B 1 470 ? 22.769 63.806 52.736 1.00 19.86 453 GLU C CA 1
ATOM 8037 C C . GLU B 1 470 ? 22.803 64.118 54.235 1.00 26.79 453 GLU C C 1
ATOM 8038 O O . GLU B 1 470 ? 21.759 64.270 54.875 1.00 29.30 453 GLU C O 1
ATOM 8044 N N . ALA B 1 471 ? 24.004 64.230 54.787 1.00 23.05 454 ALA C N 1
ATOM 8045 C CA . ALA B 1 471 ? 24.155 64.474 56.222 1.00 30.32 454 ALA C CA 1
ATOM 8046 C C . ALA B 1 471 ? 24.521 65.924 56.549 1.00 28.97 454 ALA C C 1
ATOM 8047 O O . ALA B 1 471 ? 24.817 66.239 57.701 1.00 34.43 454 ALA C O 1
ATOM 8049 N N . ASP B 1 472 ? 24.499 66.796 55.544 1.00 22.95 455 ASP C N 1
ATOM 8050 C CA . ASP B 1 472 ? 24.838 68.205 55.741 1.00 26.62 455 ASP C CA 1
ATOM 8051 C C . ASP B 1 472 ? 24.225 69.027 54.620 1.00 24.29 455 ASP C C 1
ATOM 8052 O O . ASP B 1 472 ? 24.347 68.671 53.454 1.00 25.73 455 ASP C O 1
ATOM 8057 N N . PRO B 1 473 ? 23.568 70.142 54.967 1.00 23.85 456 PRO C N 1
ATOM 8058 C CA . PRO B 1 473 ? 22.865 70.958 53.970 1.00 25.51 456 PRO C CA 1
ATOM 8059 C C . PRO B 1 473 ? 23.797 71.781 53.076 1.00 28.10 456 PRO C C 1
ATOM 8060 O O . PRO B 1 473 ? 23.365 72.288 52.036 1.00 27.69 456 PRO C O 1
ATOM 8064 N N . ARG B 1 474 ? 25.059 71.906 53.471 1.00 23.34 457 ARG C N 1
ATOM 8065 C CA . ARG B 1 474 ? 26.032 72.665 52.693 1.00 21.09 457 ARG C CA 1
ATOM 8066 C C . ARG B 1 474 ? 26.810 71.751 51.738 1.00 20.95 457 ARG C C 1
ATOM 8067 O O . ARG B 1 474 ? 27.364 70.742 52.166 1.00 19.54 457 ARG C O 1
ATOM 8075 N N . PRO B 1 475 ? 26.850 72.095 50.440 1.00 19.09 458 PRO C N 1
ATOM 8076 C CA . PRO B 1 475 ? 27.623 71.265 49.515 1.00 17.95 458 PRO C CA 1
ATOM 8077 C C . PRO B 1 475 ? 29.081 71.711 49.463 1.00 20.45 458 PRO C C 1
ATOM 8078 O O . PRO B 1 475 ? 29.414 72.753 50.026 1.00 18.36 458 PRO C O 1
ATOM 8082 N N . MET B 1 476 ? 29.926 70.934 48.790 1.00 18.90 459 MET C N 1
ATOM 8083 C CA . MET B 1 476 ? 31.255 71.397 48.402 1.00 20.06 459 MET C CA 1
ATOM 8084 C C . MET B 1 476 ? 31.214 71.716 46.917 1.00 19.71 459 MET C C 1
ATOM 8085 O O . MET B 1 476 ? 30.424 71.127 46.176 1.00 20.02 459 MET C O 1
ATOM 8090 N N . LEU B 1 477 ? 32.057 72.650 46.486 1.00 17.56 460 LEU C N 1
ATOM 8091 C CA . LEU B 1 477 ? 32.127 73.057 45.093 1.00 16.01 460 LEU C CA 1
ATOM 8092 C C . LEU B 1 477 ? 33.562 73.388 44.709 1.00 19.95 460 LEU C C 1
ATOM 8093 O O . LEU B 1 477 ? 34.225 74.134 45.420 1.00 19.79 460 LEU C O 1
ATOM 8098 N N . PHE B 1 478 ? 34.023 72.841 43.588 1.00 18.74 461 PHE C N 1
ATOM 8099 C CA . PHE B 1 478 ? 35.339 73.168 43.036 1.00 23.10 461 PHE C CA 1
ATOM 8100 C C . PHE B 1 478 ? 35.234 73.759 41.642 1.00 20.66 461 PHE C C 1
ATOM 8101 O O . PHE B 1 478 ? 34.516 73.242 40.789 1.00 22.58 461 PHE C O 1
ATOM 8109 N N . ASP B 1 479 ? 35.971 74.843 41.423 1.00 22.90 462 ASP C N 1
ATOM 8110 C CA . ASP B 1 479 ? 36.141 75.458 40.110 1.00 24.24 462 ASP C CA 1
ATOM 8111 C C . ASP B 1 479 ? 37.239 74.706 39.364 1.00 24.49 462 ASP C C 1
ATOM 8112 O O . ASP B 1 479 ? 38.424 74.941 39.602 1.00 24.61 462 ASP C O 1
ATOM 8117 N N . LEU B 1 480 ? 36.857 73.810 38.458 1.00 20.97 463 LEU C N 1
ATOM 8118 C CA . LEU B 1 480 ? 37.835 72.904 37.856 1.00 23.59 463 LEU C CA 1
ATOM 8119 C C . LEU B 1 480 ? 38.765 73.591 36.858 1.00 29.02 463 LEU C C 1
ATOM 8120 O O . LEU B 1 480 ? 39.872 73.112 36.613 1.00 25.90 463 LEU C O 1
ATOM 8125 N N . LYS B 1 481 ? 38.324 74.704 36.280 1.00 27.40 464 LYS C N 1
ATOM 8126 C CA . LYS B 1 481 ? 39.163 75.432 35.324 1.00 26.57 464 LYS C CA 1
ATOM 8127 C C . LYS B 1 481 ? 40.275 76.211 36.009 1.00 30.71 464 LYS C C 1
ATOM 8128 O O . LYS B 1 481 ? 41.424 76.173 35.575 1.00 32.81 464 LYS C O 1
ATOM 8134 N N . ASN B 1 482 ? 39.939 76.919 37.081 1.00 29.66 465 ASN C N 1
ATOM 8135 C CA . ASN B 1 482 ? 40.911 77.778 37.746 1.00 27.94 465 ASN C CA 1
ATOM 8136 C C . ASN B 1 482 ? 41.548 77.143 38.989 1.00 29.93 465 ASN C C 1
ATOM 8137 O O . ASN B 1 482 ? 42.569 77.619 39.488 1.00 29.30 465 ASN C O 1
ATOM 8142 N N . ASP B 1 483 ? 40.943 76.065 39.478 1.00 23.43 466 ASP C N 1
ATOM 8143 C CA . ASP B 1 483 ? 41.451 75.333 40.639 1.00 28.55 466 ASP C CA 1
ATOM 8144 C C . ASP B 1 483 ? 41.493 73.830 40.314 1.00 25.77 466 ASP C C 1
ATOM 8145 O O . ASP B 1 483 ? 40.846 73.030 40.990 1.00 23.65 466 ASP C O 1
ATOM 8150 N N . PRO B 1 484 ? 42.253 73.442 39.271 1.00 22.48 467 PRO C N 1
ATOM 8151 C CA . PRO B 1 484 ? 42.224 72.039 38.831 1.00 24.08 467 PRO C CA 1
ATOM 8152 C C . PRO B 1 484 ? 42.777 71.046 39.859 1.00 25.86 467 PRO C C 1
ATOM 8153 O O . PRO B 1 484 ? 42.504 69.850 39.733 1.00 24.50 467 PRO C O 1
ATOM 8157 N N . GLN B 1 485 ? 43.544 71.527 40.838 1.00 19.26 468 GLN C N 1
ATOM 8158 C CA . GLN B 1 485 ? 44.035 70.678 41.918 1.00 23.38 468 GLN C CA 1
ATOM 8159 C C . GLN B 1 485 ? 42.963 70.494 42.996 1.00 20.35 468 GLN C C 1
ATOM 8160 O O . GLN B 1 485 ? 43.167 69.754 43.953 1.00 19.32 468 GLN C O 1
ATOM 8166 N N . GLU B 1 486 ? 41.837 71.189 42.845 1.00 20.92 469 GLU C N 1
ATOM 8167 C CA . GLU B 1 486 ? 40.698 71.059 43.761 1.00 22.40 469 GLU C CA 1
ATOM 8168 C C . GLU B 1 486 ? 41.056 71.310 45.224 1.00 21.60 469 GLU C C 1
ATOM 8169 O O . GLU B 1 486 ? 40.796 70.477 46.098 1.00 19.06 469 GLU C O 1
ATOM 8175 N N . LEU B 1 487 ? 41.653 72.471 45.487 1.00 24.40 470 LEU C N 1
ATOM 8176 C CA . LEU B 1 487 ? 42.112 72.823 46.825 1.00 20.65 470 LEU C CA 1
ATOM 8177 C C . LEU B 1 487 ? 41.197 73.825 47.535 1.00 19.57 470 LEU C C 1
ATOM 8178 O O . LEU B 1 487 ? 41.244 73.947 48.760 1.00 23.26 470 LEU C O 1
ATOM 8183 N N . VAL B 1 488 ? 40.376 74.541 46.769 1.00 22.31 471 VAL C N 1
ATOM 8184 C CA . VAL B 1 488 ? 39.533 75.594 47.339 1.00 22.44 471 VAL C CA 1
ATOM 8185 C C . VAL B 1 488 ? 38.035 75.281 47.240 1.00 18.64 471 VAL C C 1
ATOM 8186 O O . VAL B 1 488 ? 37.461 75.293 46.158 1.00 22.81 471 VAL C O 1
ATOM 8190 N N . ASP B 1 489 ? 37.417 75.030 48.384 1.00 21.83 472 ASP C N 1
ATOM 8191 C CA . ASP B 1 489 ? 35.997 74.692 48.455 1.00 22.60 472 ASP C CA 1
ATOM 8192 C C . ASP B 1 489 ? 35.137 75.954 48.385 1.00 22.27 472 ASP C C 1
ATOM 8193 O O . ASP B 1 489 ? 35.190 76.790 49.280 1.00 25.27 472 ASP C O 1
ATOM 8198 N N . LEU B 1 490 ? 34.344 76.077 47.321 1.00 21.41 473 LEU C N 1
ATOM 8199 C CA . LEU B 1 490 ? 33.499 77.251 47.120 1.00 22.91 473 LEU C CA 1
ATOM 8200 C C . LEU B 1 490 ? 32.039 76.984 47.479 1.00 22.98 473 LEU C C 1
ATOM 8201 O O . LEU B 1 490 ? 31.161 77.762 47.111 1.00 28.57 473 LEU C O 1
ATOM 8206 N N . GLY B 1 491 ? 31.784 75.894 48.196 1.00 22.72 474 GLY C N 1
ATOM 8207 C CA . GLY B 1 491 ? 30.420 75.470 48.487 1.00 20.54 474 GLY C CA 1
ATOM 8208 C C . GLY B 1 491 ? 29.625 76.422 49.369 1.00 27.36 474 GLY C C 1
ATOM 8209 O O . GLY B 1 491 ? 28.386 76.401 49.362 1.00 22.45 474 GLY C O 1
ATOM 8210 N N . GLY B 1 492 ? 30.326 77.257 50.130 1.00 26.59 475 GLY C N 1
ATOM 8211 C CA . GLY B 1 492 ? 29.669 78.223 50.995 1.00 33.94 475 GLY C CA 1
ATOM 8212 C C . GLY B 1 492 ? 29.708 79.660 50.493 1.00 31.05 475 GLY C C 1
ATOM 8213 O O . GLY B 1 492 ? 29.326 80.588 51.209 1.00 36.67 475 GLY C O 1
ATOM 8214 N N . ASP B 1 493 ? 30.156 79.844 49.258 1.00 30.22 476 ASP C N 1
ATOM 8215 C CA . ASP B 1 493 ? 30.362 81.178 48.705 1.00 32.75 476 ASP C CA 1
ATOM 8216 C C . ASP B 1 493 ? 29.087 81.707 48.055 1.00 36.69 476 ASP C C 1
ATOM 8217 O O . ASP B 1 493 ? 28.602 81.138 47.080 1.00 34.41 476 ASP C O 1
ATOM 8222 N N . PRO B 1 494 ? 28.537 82.806 48.596 1.00 36.14 477 PRO C N 1
ATOM 8223 C CA . PRO B 1 494 ? 27.285 83.347 48.051 1.00 34.60 477 PRO C CA 1
ATOM 8224 C C . PRO B 1 494 ? 27.416 83.727 46.581 1.00 31.98 477 PRO C C 1
ATOM 8225 O O . PRO B 1 494 ? 26.462 83.589 45.828 1.00 34.86 477 PRO C O 1
ATOM 8229 N N . ALA B 1 495 ? 28.604 84.158 46.173 1.00 34.75 478 ALA C N 1
ATOM 8230 C CA . ALA B 1 495 ? 28.857 84.531 44.786 1.00 36.86 478 ALA C CA 1
ATOM 8231 C C . ALA B 1 495 ? 28.674 83.374 43.798 1.00 33.50 478 ALA C C 1
ATOM 8232 O O . ALA B 1 495 ? 28.605 83.595 42.591 1.00 33.70 478 ALA C O 1
ATOM 8234 N N . HIS B 1 496 ? 28.602 82.146 44.304 1.00 33.94 479 HIS C N 1
ATOM 8235 C CA . HIS B 1 496 ? 28.487 80.971 43.438 1.00 33.52 479 HIS C CA 1
ATOM 8236 C C . HIS B 1 496 ? 27.148 80.247 43.598 1.00 33.53 479 HIS C C 1
ATOM 8237 O O . HIS B 1 496 ? 26.996 79.109 43.148 1.00 27.36 479 HIS C O 1
ATOM 8244 N N . ALA B 1 497 ? 26.186 80.900 44.244 1.00 28.54 480 ALA C N 1
ATOM 8245 C CA . ALA B 1 497 ? 24.874 80.301 44.464 1.00 28.97 480 ALA C CA 1
ATOM 8246 C C . ALA B 1 497 ? 24.213 79.858 43.152 1.00 24.86 480 ALA C C 1
ATOM 8247 O O . ALA B 1 497 ? 23.644 78.770 43.071 1.00 27.46 480 ALA C O 1
ATOM 8249 N N . ASP B 1 498 ? 24.294 80.689 42.121 1.00 29.04 481 ASP C N 1
ATOM 8250 C CA . ASP B 1 498 ? 23.715 80.330 40.829 1.00 26.07 481 ASP C CA 1
ATOM 8251 C C . ASP B 1 498 ? 24.405 79.112 40.206 1.00 28.88 481 ASP C C 1
ATOM 8252 O O . ASP B 1 498 ? 23.745 78.228 39.655 1.00 23.09 481 ASP C O 1
ATOM 8257 N N . VAL B 1 499 ? 25.731 79.062 40.293 1.00 23.83 482 VAL C N 1
ATOM 8258 C CA . VAL B 1 499 ? 26.475 77.909 39.784 1.00 21.95 482 VAL C CA 1
ATOM 8259 C C . VAL B 1 499 ? 26.100 76.632 40.548 1.00 22.29 482 VAL C C 1
ATOM 8260 O O . VAL B 1 499 ? 25.920 75.569 39.953 1.00 21.71 482 VAL C O 1
ATOM 8264 N N . ILE B 1 500 ? 25.977 76.752 41.864 1.00 19.69 483 ILE C N 1
ATOM 8265 C CA . ILE B 1 500 ? 25.564 75.639 42.712 1.00 19.72 483 ILE C CA 1
ATOM 8266 C C . ILE B 1 500 ? 24.137 75.159 42.362 1.00 24.85 483 ILE C C 1
ATOM 8267 O O . ILE B 1 500 ? 23.882 73.956 42.249 1.00 20.95 483 ILE C O 1
ATOM 8272 N N . ALA B 1 501 ? 23.218 76.100 42.173 1.00 19.85 484 ALA C N 1
ATOM 8273 C CA . ALA B 1 501 ? 21.857 75.769 41.750 1.00 21.67 484 ALA C CA 1
ATOM 8274 C C . ALA B 1 501 ? 21.860 75.014 40.417 1.00 19.60 484 ALA C C 1
ATOM 8275 O O . ALA B 1 501 ? 21.149 74.033 40.245 1.00 19.40 484 ALA C O 1
ATOM 8277 N N . GLY B 1 502 ? 22.701 75.453 39.490 1.00 19.06 485 GLY C N 1
ATOM 8278 C CA . GLY B 1 502 ? 22.771 74.837 38.181 1.00 21.24 485 GLY C CA 1
ATOM 8279 C C . GLY B 1 502 ? 23.270 73.403 38.210 1.00 19.86 485 GLY C C 1
ATOM 8280 O O . GLY B 1 502 ? 22.778 72.550 37.467 1.00 18.76 485 GLY C O 1
ATOM 8281 N N . MET B 1 503 ? 24.269 73.140 39.045 1.00 21.02 486 MET C N 1
ATOM 8282 C CA . MET B 1 503 ? 24.809 71.789 39.178 1.00 19.89 486 MET C CA 1
ATOM 8283 C C . MET B 1 503 ? 23.785 70.890 39.876 1.00 16.11 486 MET C C 1
ATOM 8284 O O . MET B 1 503 ? 23.640 69.717 39.545 1.00 17.01 486 MET C O 1
ATOM 8289 N N . TYR B 1 504 ? 23.069 71.446 40.840 1.00 16.02 487 TYR C N 1
ATOM 8290 C CA . TYR B 1 504 ? 22.013 70.689 41.501 1.00 16.21 487 TYR C CA 1
ATOM 8291 C C . TYR B 1 504 ? 20.915 70.297 40.497 1.00 19.95 487 TYR C C 1
ATOM 8292 O O . TYR B 1 504 ? 20.327 69.219 40.609 1.00 16.62 487 TYR C O 1
ATOM 8301 N N . ASP B 1 505 ? 20.641 71.156 39.515 1.00 18.96 488 ASP C N 1
ATOM 8302 C CA A ASP B 1 505 ? 19.665 70.853 38.466 0.50 19.55 488 ASP C CA 1
ATOM 8303 C CA B ASP B 1 505 ? 19.641 70.820 38.508 0.50 19.52 488 ASP C CA 1
ATOM 8304 C C . ASP B 1 505 ? 20.115 69.636 37.667 1.00 21.02 488 ASP C C 1
ATOM 8305 O O . ASP B 1 505 ? 19.306 68.802 37.254 1.00 16.32 488 ASP C O 1
ATOM 8314 N N . LYS B 1 506 ? 21.424 69.558 37.430 1.00 16.82 489 LYS C N 1
ATOM 8315 C CA . LYS B 1 506 ? 21.980 68.449 36.673 1.00 16.81 489 LYS C CA 1
ATOM 8316 C C . LYS B 1 506 ? 21.825 67.164 37.460 1.00 16.17 489 LYS C C 1
ATOM 8317 O O . LYS B 1 506 ? 21.495 66.128 36.892 1.00 16.17 489 LYS C O 1
ATOM 8323 N N . LEU B 1 507 ? 22.091 67.234 38.764 1.00 14.76 490 LEU C N 1
ATOM 8324 C CA . LEU B 1 507 ? 22.014 66.058 39.625 1.00 15.66 490 LEU C CA 1
ATOM 8325 C C . LEU B 1 507 ? 20.569 65.560 39.677 1.00 16.13 490 LEU C C 1
ATOM 8326 O O . LEU B 1 507 ? 20.319 64.368 39.580 1.00 15.42 490 LEU C O 1
ATOM 8331 N N . PHE B 1 508 ? 19.636 66.498 39.817 1.00 16.56 491 PHE C N 1
ATOM 8332 C CA . PHE B 1 508 ? 18.193 66.211 39.845 1.00 16.42 491 PHE C CA 1
ATOM 8333 C C . PHE B 1 508 ? 17.721 65.562 38.535 1.00 15.57 491 PHE C C 1
ATOM 8334 O O . PHE B 1 508 ? 16.979 64.581 38.557 1.00 16.08 491 PHE C O 1
ATOM 8342 N N . ARG B 1 509 ? 18.147 66.108 37.397 1.00 16.55 492 ARG C N 1
ATOM 8343 C CA . ARG B 1 509 ? 17.816 65.520 36.095 1.00 20.40 492 ARG C CA 1
ATOM 8344 C C . ARG B 1 509 ? 18.241 64.052 36.060 1.00 16.72 492 ARG C C 1
ATOM 8345 O O . ARG B 1 509 ? 17.506 63.185 35.595 1.00 17.14 492 ARG C O 1
ATOM 8353 N N . TRP B 1 510 ? 19.442 63.786 36.560 1.00 15.88 493 TRP C N 1
ATOM 8354 C CA . TRP B 1 510 ? 19.974 62.431 36.592 1.00 16.44 493 TRP C CA 1
ATOM 8355 C C . TRP B 1 510 ? 19.152 61.513 37.504 1.00 16.17 493 TRP C C 1
ATOM 8356 O O . TRP B 1 510 ? 18.825 60.389 37.105 1.00 15.00 493 TRP C O 1
ATOM 8367 N N . THR B 1 511 ? 18.792 61.983 38.703 1.00 15.80 494 THR C N 1
ATOM 8368 C CA . THR B 1 511 ? 18.021 61.133 39.622 1.00 17.49 494 THR C CA 1
ATOM 8369 C C . THR B 1 511 ? 16.637 60.750 39.065 1.00 14.62 494 THR C C 1
ATOM 8370 O O . THR B 1 511 ? 16.083 59.725 39.460 1.00 13.56 494 THR C O 1
ATOM 8374 N N . ARG B 1 512 ? 16.099 61.557 38.147 1.00 14.83 495 ARG C N 1
ATOM 8375 C CA . ARG B 1 512 ? 14.771 61.290 37.563 1.00 18.74 495 ARG C CA 1
ATOM 8376 C C . ARG B 1 512 ? 14.800 60.331 36.373 1.00 20.84 495 ARG C C 1
ATOM 8377 O O . ARG B 1 512 ? 13.751 60.027 35.815 1.00 20.81 495 ARG C O 1
ATOM 8385 N N . ARG B 1 513 ? 15.985 59.876 35.973 1.00 14.56 496 ARG C N 1
ATOM 8386 C CA . ARG B 1 513 ? 16.095 58.940 34.850 1.00 18.08 496 ARG C CA 1
ATOM 8387 C C . ARG B 1 513 ? 15.273 57.679 35.154 1.00 17.53 496 ARG C C 1
ATOM 8388 O O . ARG B 1 513 ? 15.091 57.327 36.317 1.00 16.03 496 ARG C O 1
ATOM 8396 N N . GLN B 1 514 ? 14.772 57.005 34.124 1.00 14.74 497 GLN C N 1
ATOM 8397 C CA . GLN B 1 514 ? 13.934 55.821 34.339 1.00 16.54 497 GLN C CA 1
ATOM 8398 C C . GLN B 1 514 ? 14.738 54.529 34.204 1.00 17.40 497 GLN C C 1
ATOM 8399 O O . GLN B 1 514 ? 14.451 53.690 33.344 1.00 20.30 497 GLN C O 1
ATOM 8405 N N . SER B 1 515 ? 15.713 54.360 35.095 1.00 16.03 498 SER C N 1
ATOM 8406 C CA . SER B 1 515 ? 16.718 53.307 34.970 1.00 17.62 498 SER C CA 1
ATOM 8407 C C . SER B 1 515 ? 16.201 51.904 35.297 1.00 15.43 498 SER C C 1
ATOM 8408 O O . SER B 1 515 ? 16.875 50.914 35.012 1.00 15.54 498 SER C O 1
ATOM 8411 N N . GLN B 1 516 ? 15.012 51.801 35.878 1.00 14.15 499 GLN C N 1
ATOM 8412 C CA . GLN B 1 516 ? 14.520 50.482 36.262 1.00 13.56 499 GLN C CA 1
ATOM 8413 C C . GLN B 1 516 ? 13.537 49.893 35.250 1.00 14.08 499 GLN C C 1
ATOM 8414 O O . GLN B 1 516 ? 13.133 48.740 35.377 1.00 13.21 499 GLN C O 1
ATOM 8420 N N . ARG B 1 517 ? 13.177 50.677 34.239 1.00 12.96 500 ARG C N 1
ATOM 8421 C CA . ARG B 1 517 ? 12.278 50.204 33.181 1.00 14.83 500 ARG C CA 1
ATOM 8422 C C . ARG B 1 517 ? 13.106 49.414 32.172 1.00 15.00 500 ARG C C 1
ATOM 8423 O O . ARG B 1 517 ? 13.438 49.919 31.102 1.00 17.64 500 ARG C O 1
ATOM 8431 N N . THR B 1 518 ? 13.451 48.177 32.521 1.00 12.50 501 THR C N 1
ATOM 8432 C CA . THR B 1 518 ? 14.428 47.420 31.739 1.00 17.84 501 THR C CA 1
ATOM 8433 C C . THR B 1 518 ? 13.771 46.298 30.952 1.00 19.06 501 THR C C 1
ATOM 8434 O O . THR B 1 518 ? 14.428 45.562 30.228 1.00 18.04 501 THR C O 1
ATOM 8438 N N . THR B 1 519 ? 12.464 46.153 31.108 1.00 15.42 502 THR C N 1
ATOM 8439 C CA . THR B 1 519 ? 11.806 44.986 30.550 1.00 16.25 502 THR C CA 1
ATOM 8440 C C . THR B 1 519 ? 11.162 45.288 29.181 1.00 19.47 502 THR C C 1
ATOM 8441 O O . THR B 1 519 ? 10.674 44.391 28.493 1.00 20.39 502 THR C O 1
ATOM 8445 N N . ARG B 1 520 ? 11.187 46.551 28.779 1.00 19.00 503 ARG C N 1
ATOM 8446 C CA . ARG B 1 520 ? 10.735 46.934 27.440 1.00 18.57 503 ARG C CA 1
ATOM 8447 C C . ARG B 1 520 ? 11.712 47.925 26.840 1.00 18.73 503 ARG C C 1
ATOM 8448 O O . ARG B 1 520 ? 12.135 48.861 27.515 1.00 17.73 503 ARG C O 1
ATOM 8456 N N . SER B 1 521 ? 12.078 47.714 25.576 1.00 18.71 504 SER C N 1
ATOM 8457 C CA . SER B 1 521 ? 12.970 48.634 24.875 1.00 19.93 504 SER C CA 1
ATOM 8458 C C . SER B 1 521 ? 12.199 49.846 24.377 1.00 17.98 504 SER C C 1
ATOM 8459 O O . SER B 1 521 ? 10.969 49.822 24.324 1.00 17.03 504 SER C O 1
ATOM 8462 N N . GLU B 1 522 ? 12.914 50.898 23.989 1.00 17.79 505 GLU C N 1
ATOM 8463 C CA . GLU B 1 522 ? 12.262 52.111 23.498 1.00 19.20 505 GLU C CA 1
ATOM 8464 C C . GLU B 1 522 ? 11.377 51.802 22.293 1.00 21.20 505 GLU C C 1
ATOM 8465 O O . GLU B 1 522 ? 10.269 52.330 22.169 1.00 19.26 505 GLU C O 1
ATOM 8471 N N . GLU B 1 523 ? 11.866 50.930 21.418 1.00 17.86 506 GLU C N 1
ATOM 8472 C CA . GLU B 1 523 ? 11.109 50.531 20.236 1.00 23.54 506 GLU C CA 1
ATOM 8473 C C . GLU B 1 523 ? 9.826 49.800 20.595 1.00 20.47 506 GLU C C 1
ATOM 8474 O O . GLU B 1 523 ? 8.787 50.036 19.988 1.00 20.74 506 GLU C O 1
ATOM 8480 N N . GLN B 1 524 ? 9.906 48.907 21.575 1.00 18.80 507 GLN C N 1
ATOM 8481 C CA . GLN B 1 524 ? 8.731 48.168 22.031 1.00 19.39 507 GLN C CA 1
ATOM 8482 C C . GLN B 1 524 ? 7.706 49.083 22.692 1.00 17.84 507 GLN C C 1
ATOM 8483 O O . GLN B 1 524 ? 6.511 48.887 22.536 1.00 18.59 507 GLN C O 1
ATOM 8489 N N . LEU B 1 525 ? 8.185 50.068 23.446 1.00 18.13 508 LEU C N 1
ATOM 8490 C CA . LEU B 1 525 ? 7.300 51.053 24.069 1.00 16.45 508 LEU C CA 1
ATOM 8491 C C . LEU B 1 525 ? 6.522 51.833 23.006 1.00 17.74 508 LEU C C 1
ATOM 8492 O O . LEU B 1 525 ? 5.293 51.983 23.100 1.00 15.49 508 LEU C O 1
ATOM 8497 N N . ILE B 1 526 ? 7.237 52.326 22.000 1.00 14.30 509 ILE C N 1
ATOM 8498 C CA . ILE B 1 526 ? 6.608 53.075 20.913 1.00 16.84 509 ILE C CA 1
ATOM 8499 C C . ILE B 1 526 ? 5.577 52.206 20.194 1.00 18.09 509 ILE C C 1
ATOM 8500 O O . ILE B 1 526 ? 4.477 52.668 19.883 1.00 20.41 509 ILE C O 1
ATOM 8505 N N . ALA B 1 527 ? 5.907 50.939 19.956 1.00 18.90 510 ALA C N 1
ATOM 8506 C CA . ALA B 1 527 ? 4.977 50.056 19.247 1.00 20.00 510 ALA C CA 1
ATOM 8507 C C . ALA B 1 527 ? 3.680 49.804 20.032 1.00 23.09 510 ALA C C 1
ATOM 8508 O O . ALA B 1 527 ? 2.612 49.608 19.435 1.00 18.65 510 ALA C O 1
ATOM 8510 N N A MET B 1 528 ? 3.773 49.823 21.359 0.50 19.31 511 MET C N 1
ATOM 8511 N N B MET B 1 528 ? 3.778 49.820 21.363 0.50 19.31 511 MET C N 1
ATOM 8512 C CA A MET B 1 528 ? 2.613 49.580 22.221 0.50 19.28 511 MET C CA 1
ATOM 8513 C CA B MET B 1 528 ? 2.614 49.606 22.227 0.50 19.28 511 MET C CA 1
ATOM 8514 C C A MET B 1 528 ? 1.552 50.678 22.121 0.50 18.13 511 MET C C 1
ATOM 8515 C C B MET B 1 528 ? 1.540 50.671 22.082 0.50 18.13 511 MET C C 1
ATOM 8516 O O A MET B 1 528 ? 0.401 50.472 22.498 0.50 18.11 511 MET C O 1
ATOM 8517 O O B MET B 1 528 ? 0.385 50.442 22.416 0.50 18.12 511 MET C O 1
ATOM 8526 N N . ARG B 1 529 ? 1.949 51.840 21.607 1.00 17.90 512 ARG C N 1
ATOM 8527 C CA . ARG B 1 529 ? 1.088 53.021 21.599 1.00 17.14 512 ARG C CA 1
ATOM 8528 C C . ARG B 1 529 ? -0.167 52.862 20.754 1.00 19.14 512 ARG C C 1
ATOM 8529 O O . ARG B 1 529 ? -1.171 53.535 21.003 1.00 18.90 512 ARG C O 1
ATOM 8537 N N . THR B 1 530 ? -0.114 51.976 19.763 1.00 21.01 513 THR C N 1
ATOM 8538 C CA . THR B 1 530 ? -1.229 51.824 18.832 1.00 23.85 513 THR C CA 1
ATOM 8539 C C . THR B 1 530 ? -1.847 50.421 18.828 1.00 29.33 513 THR C C 1
ATOM 8540 O O . THR B 1 530 ? -2.714 50.129 18.001 1.00 24.46 513 THR C O 1
ATOM 8544 N N . LYS B 1 531 ? -1.427 49.564 19.755 1.00 22.01 514 LYS C N 1
ATOM 8545 C CA . LYS B 1 531 ? -1.847 48.164 19.714 1.00 23.99 514 LYS C CA 1
ATOM 8546 C C . LYS B 1 531 ? -3.282 47.894 20.186 1.00 25.57 514 LYS C C 1
ATOM 8547 O O . LYS B 1 531 ? -4.014 47.138 19.549 1.00 25.47 514 LYS C O 1
ATOM 8553 N N . SER B 1 532 ? -3.677 48.493 21.303 1.00 21.51 515 SER C N 1
ATOM 8554 C CA . SER B 1 532 ? -4.903 48.068 21.972 1.00 22.55 515 SER C CA 1
ATOM 8555 C C . SER B 1 532 ? -6.191 48.435 21.228 1.00 23.65 515 SER C C 1
ATOM 8556 O O . SER B 1 532 ? -7.207 47.768 21.396 1.00 23.01 515 SER C O 1
ATOM 8559 N N . ARG B 1 533 ? -6.149 49.480 20.408 1.00 23.10 516 ARG C N 1
ATOM 8560 C CA . ARG B 1 533 ? -7.364 49.972 19.762 1.00 27.56 516 ARG C CA 1
ATOM 8561 C C . ARG B 1 533 ? -7.925 48.991 18.724 1.00 23.93 516 ARG C C 1
ATOM 8562 O O . ARG B 1 533 ? -9.115 49.043 18.396 1.00 24.89 516 ARG C O 1
ATOM 8570 N N . LYS B 1 534 ? -7.077 48.091 18.235 1.00 22.97 517 LYS C N 1
ATOM 8571 C CA . LYS B 1 534 ? -7.500 47.041 17.313 1.00 27.36 517 LYS C CA 1
ATOM 8572 C C . LYS B 1 534 ? -7.739 45.709 18.027 1.00 25.35 517 LYS C C 1
ATOM 8573 O O . LYS B 1 534 ? -8.031 44.701 17.391 1.00 26.43 517 LYS C O 1
ATOM 8579 N N . ARG B 1 535 ? -7.619 45.700 19.352 1.00 22.64 518 ARG C N 1
ATOM 8580 C CA . ARG B 1 535 ? -7.863 44.477 20.112 1.00 22.90 518 ARG C CA 1
ATOM 8581 C C . ARG B 1 535 ? -9.080 44.604 21.041 1.00 22.45 518 ARG C C 1
ATOM 8582 O O . ARG B 1 535 ? -9.183 43.911 22.059 1.00 21.20 518 ARG C O 1
ATOM 8590 N N . GLY B 1 536 ? -9.990 45.497 20.675 1.00 22.70 519 GLY C N 1
ATOM 8591 C CA . GLY B 1 536 ? -11.300 45.557 21.301 1.00 17.61 519 GLY C CA 1
ATOM 8592 C C . GLY B 1 536 ? -11.440 46.532 22.451 1.00 20.52 519 GLY C C 1
ATOM 8593 O O . GLY B 1 536 ? -12.513 46.638 23.041 1.00 20.42 519 GLY C O 1
ATOM 8594 N N . ILE B 1 537 ? -10.371 47.240 22.796 1.00 19.33 520 ILE C N 1
ATOM 8595 C CA . ILE B 1 537 ? -10.499 48.249 23.844 1.00 18.93 520 ILE C CA 1
ATOM 8596 C C . ILE B 1 537 ? -11.206 49.470 23.261 1.00 19.62 520 ILE C C 1
ATOM 8597 O O . ILE B 1 537 ? -10.669 50.170 22.402 1.00 21.52 520 ILE C O 1
ATOM 8602 N N . VAL B 1 538 ? -12.428 49.706 23.724 1.00 19.23 521 VAL C N 1
ATOM 8603 C CA . VAL B 1 538 ? -13.254 50.783 23.211 1.00 19.79 521 VAL C CA 1
ATOM 8604 C C . VAL B 1 538 ? -13.573 51.744 24.351 1.00 22.76 521 VAL C C 1
ATOM 8605 O O . VAL B 1 538 ? -14.247 51.381 25.314 1.00 24.72 521 VAL C O 1
ATOM 8609 N N . LEU B 1 539 ? -13.065 52.964 24.245 1.00 19.89 522 LEU C N 1
ATOM 8610 C CA . LEU B 1 539 ? -13.196 53.945 25.313 1.00 19.32 522 LEU C CA 1
ATOM 8611 C C . LEU B 1 539 ? -13.839 55.247 24.825 1.00 24.66 522 LEU C C 1
ATOM 8612 O O . LEU B 1 539 ? -13.484 55.769 23.765 1.00 23.49 522 LEU C O 1
ATOM 8617 N N . GLY B 1 540 ? -14.785 55.767 25.605 1.00 20.54 523 GLY C N 1
ATOM 8618 C CA . GLY B 1 540 ? -15.423 57.033 25.290 1.00 22.89 523 GLY C CA 1
ATOM 8619 C C . GLY B 1 540 ? -16.250 57.023 24.014 1.00 20.72 523 GLY C C 1
ATOM 8620 O O . GLY B 1 540 ? -16.416 58.058 23.376 1.00 24.66 523 GLY C O 1
ATOM 8621 N N . ILE B 1 541 ? -16.774 55.859 23.642 1.00 19.53 524 ILE C N 1
ATOM 8622 C CA . ILE B 1 541 ? -17.585 55.741 22.428 1.00 20.74 524 ILE C CA 1
ATOM 8623 C C . ILE B 1 541 ? -19.066 55.567 22.799 1.00 20.21 524 ILE C C 1
ATOM 8624 O O . ILE B 1 541 ? -19.471 54.523 23.313 1.00 21.26 524 ILE C O 1
ATOM 8629 N N . TYR B 1 542 ? -19.867 56.600 22.546 1.00 20.00 525 TYR C N 1
ATOM 8630 C CA . TYR B 1 542 ? -21.286 56.609 22.940 1.00 24.44 525 TYR C CA 1
ATOM 8631 C C . TYR B 1 542 ? -22.147 55.651 22.112 1.00 22.96 525 TYR C C 1
ATOM 8632 O O . TYR B 1 542 ? -22.942 54.889 22.661 1.00 21.63 525 TYR C O 1
ATOM 8641 N N . ASP B 1 543 ? -21.999 55.689 20.793 1.00 24.95 526 ASP C N 1
ATOM 8642 C CA . ASP B 1 543 ? -22.691 54.723 19.942 1.00 26.83 526 ASP C CA 1
ATOM 8643 C C . ASP B 1 543 ? -21.802 54.325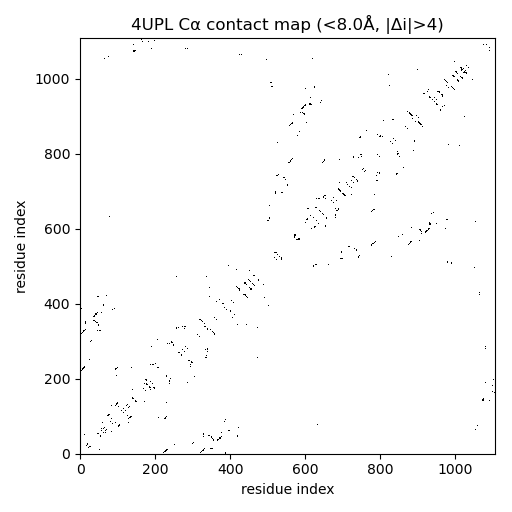 18.765 1.00 27.96 526 ASP C C 1
ATOM 8644 O O . ASP B 1 543 ? -20.691 54.840 18.627 1.00 24.80 526 ASP C O 1
ATOM 8649 N N . GLU B 1 544 ? -22.292 53.417 17.923 1.00 29.05 527 GLU C N 1
ATOM 8650 C CA . GLU B 1 544 ? -21.467 52.807 16.872 1.00 30.89 527 GLU C CA 1
ATOM 8651 C C . GLU B 1 544 ? -20.923 53.798 15.838 1.00 35.69 527 GLU C C 1
ATOM 8652 O O . GLU B 1 544 ? -20.012 53.465 15.075 1.00 34.16 527 GLU C O 1
ATOM 8658 N N . ASN B 1 545 ? -21.470 55.010 15.815 1.00 30.96 528 ASN C N 1
ATOM 8659 C CA . ASN B 1 545 ? -21.055 56.013 14.836 1.00 35.00 528 ASN C CA 1
ATOM 8660 C C . ASN B 1 545 ? -19.873 56.870 15.279 1.00 32.97 528 ASN C C 1
ATOM 8661 O O . ASN B 1 545 ? -19.424 57.739 14.532 1.00 31.46 528 ASN C O 1
ATOM 8666 N N . GLU B 1 546 ? -19.376 56.641 16.491 1.00 29.00 529 GLU C N 1
ATOM 8667 C CA . GLU B 1 546 ? -18.378 57.537 17.066 1.00 27.40 529 GLU C CA 1
ATOM 8668 C C . GLU B 1 546 ? -16.980 56.944 17.018 1.00 25.42 529 GLU C C 1
ATOM 8669 O O . GLU B 1 546 ? -16.028 57.542 17.515 1.00 27.83 529 GLU C O 1
ATOM 8675 N N . THR B 1 547 ? -16.863 55.777 16.394 1.00 28.35 530 THR C N 1
ATOM 8676 C CA . THR B 1 547 ? -15.563 55.155 16.149 1.00 26.01 530 THR C CA 1
ATOM 8677 C C . THR B 1 547 ? -15.677 54.283 14.892 1.00 29.12 530 THR C C 1
ATOM 8678 O O . THR B 1 547 ? -16.766 53.800 14.579 1.00 26.04 530 THR C O 1
ATOM 8682 N N . PRO B 1 548 ? -14.566 54.110 14.147 1.00 28.58 531 PRO C N 1
ATOM 8683 C CA . PRO B 1 548 ? -14.574 53.262 12.946 1.00 32.32 531 PRO C CA 1
ATOM 8684 C C . PRO B 1 548 ? -15.228 51.900 13.179 1.00 31.10 531 PRO C C 1
ATOM 8685 O O . PRO B 1 548 ? -14.889 51.212 14.143 1.00 27.89 531 PRO C O 1
ATOM 8689 N N . LEU B 1 549 ? -16.149 51.521 12.297 1.00 29.52 532 LEU C N 1
ATOM 8690 C CA . LEU B 1 549 ? -16.885 50.269 12.444 1.00 25.89 532 LEU C CA 1
ATOM 8691 C C . LEU B 1 549 ? -15.964 49.047 12.458 1.00 28.30 532 LEU C C 1
ATOM 8692 O O . LEU B 1 549 ? -16.326 48.010 13.013 1.00 27.76 532 LEU C O 1
ATOM 8697 N N . GLU B 1 550 ? -14.774 49.174 11.866 1.00 26.18 533 GLU C N 1
ATOM 8698 C CA . GLU B 1 550 ? -13.816 48.068 11.825 1.00 24.81 533 GLU C CA 1
ATOM 8699 C C . GLU B 1 550 ? -13.369 47.654 13.229 1.00 29.34 533 GLU C C 1
ATOM 8700 O O . GLU B 1 550 ? -13.078 46.484 13.488 1.00 27.75 533 GLU C O 1
ATOM 8706 N N . LEU B 1 551 ? -13.330 48.626 14.132 1.00 26.26 534 LEU C N 1
ATOM 8707 C CA . LEU B 1 551 ? -12.839 48.405 15.487 1.00 24.44 534 LEU C CA 1
ATOM 8708 C C . LEU B 1 551 ? -13.841 47.658 16.355 1.00 25.12 534 LEU C C 1
ATOM 8709 O O . LEU B 1 551 ? -13.457 46.998 17.316 1.00 22.86 534 LEU C O 1
ATOM 8714 N N . THR B 1 552 ? -15.123 47.751 16.009 1.00 24.83 535 THR C N 1
ATOM 8715 C CA . THR B 1 552 ? -16.173 47.171 16.838 1.00 25.85 535 THR C CA 1
ATOM 8716 C C . THR B 1 552 ? -16.919 46.021 16.162 1.00 24.74 535 THR C C 1
ATOM 8717 O O . THR B 1 552 ? -18.070 45.734 16.514 1.00 25.31 535 THR C O 1
ATOM 8721 N N . VAL B 1 553 ? -16.263 45.353 15.215 1.00 25.86 536 VAL C N 1
ATOM 8722 C CA . VAL B 1 553 ? -16.870 44.225 14.498 1.00 28.14 536 VAL C CA 1
ATOM 8723 C C . VAL B 1 553 ? -17.293 43.080 15.425 1.00 29.05 536 VAL C C 1
ATOM 8724 O O . VAL B 1 553 ? -18.261 42.363 15.140 1.00 24.92 536 VAL C O 1
ATOM 8728 N N . LYS B 1 554 ? -16.572 42.904 16.530 1.00 24.03 537 LYS C N 1
ATOM 8729 C CA . LYS B 1 554 ? -16.890 41.836 17.480 1.00 24.33 537 LYS C CA 1
ATOM 8730 C C . LYS B 1 554 ? -18.055 42.199 18.397 1.00 19.96 537 LYS C C 1
ATOM 8731 O O . LYS B 1 554 ? -18.498 41.380 19.199 1.00 26.20 537 LYS C O 1
ATOM 8737 N N . TYR B 1 555 ? -18.541 43.427 18.288 1.00 18.88 538 TYR C N 1
ATOM 8738 C CA . TYR B 1 555 ? -19.526 43.936 19.240 1.00 22.02 538 TYR C CA 1
ATOM 8739 C C . TYR B 1 555 ? -20.897 44.190 18.614 1.00 24.90 538 TYR C C 1
ATOM 8740 O O . TYR B 1 555 ? -21.908 44.257 19.320 1.00 24.92 538 TYR C O 1
ATOM 8749 N N . ARG B 1 556 ? -20.927 44.323 17.291 1.00 24.61 539 ARG C N 1
ATOM 8750 C CA . ARG B 1 556 ? -22.151 44.704 16.583 1.00 26.77 539 ARG C CA 1
ATOM 8751 C C . ARG B 1 556 ? -22.818 43.541 15.853 1.00 26.45 539 ARG C C 1
ATOM 8752 O O . ARG B 1 556 ? -22.182 42.527 15.554 1.00 25.06 539 ARG C O 1
ATOM 8760 N N . ASP B 1 557 ? -24.110 43.720 15.566 1.00 34.05 540 ASP C N 1
ATOM 8761 C CA . ASP B 1 557 ? -24.929 42.764 14.813 1.00 33.88 540 ASP C CA 1
ATOM 8762 C C . ASP B 1 557 ? -25.048 41.405 15.494 1.00 31.42 540 ASP C C 1
ATOM 8763 O O . ASP B 1 557 ? -25.160 40.384 14.820 1.00 35.86 540 ASP C O 1
ATOM 8768 N N . ARG B 1 558 ? -25.030 41.383 16.823 1.00 25.77 541 ARG C N 1
ATOM 8769 C CA . ARG B 1 558 ? -25.070 40.113 17.533 1.00 25.37 541 ARG C CA 1
ATOM 8770 C C . ARG B 1 558 ? -26.481 39.811 18.008 1.00 20.87 541 ARG C C 1
ATOM 8771 O O . ARG B 1 558 ? -27.278 40.716 18.249 1.00 24.79 541 ARG C O 1
ATOM 8779 N N . LYS B 1 559 ? -26.773 38.523 18.129 1.00 23.28 542 LYS C N 1
ATOM 8780 C CA . LYS B 1 559 ? -28.099 38.049 18.485 1.00 29.11 542 LYS C CA 1
ATOM 8781 C C . LYS B 1 559 ? -28.002 37.176 19.725 1.00 25.24 542 LYS C C 1
ATOM 8782 O O . LYS B 1 559 ? -27.021 36.454 19.903 1.00 27.20 542 LYS C O 1
ATOM 8788 N N . ALA B 1 560 ? -29.020 37.252 20.576 1.00 24.78 543 ALA C N 1
ATOM 8789 C CA . ALA B 1 560 ? -29.110 36.412 21.765 1.00 25.50 543 ALA C CA 1
ATOM 8790 C C . ALA B 1 560 ? -30.563 36.317 22.222 1.00 26.27 543 ALA C C 1
ATOM 8791 O O . ALA B 1 560 ? -31.433 37.029 21.715 1.00 30.62 543 ALA C O 1
ATOM 8793 N N . ARG B 1 561 ? -30.819 35.442 23.187 1.00 24.89 544 ARG C N 1
ATOM 8794 C CA . ARG B 1 561 ? -32.147 35.307 23.768 1.00 22.71 544 ARG C CA 1
ATOM 8795 C C . ARG B 1 561 ? -32.172 35.950 25.151 1.00 24.57 544 ARG C C 1
ATOM 8796 O O . ARG B 1 561 ? -31.109 36.208 25.718 1.00 22.90 544 ARG C O 1
ATOM 8804 N N . PRO B 1 562 ? -33.377 36.236 25.692 1.00 22.52 545 PRO C N 1
ATOM 8805 C CA . PRO B 1 562 ? -33.479 36.659 27.098 1.00 23.53 545 PRO C CA 1
ATOM 8806 C C . PRO B 1 562 ? -32.800 35.637 28.004 1.00 24.98 545 PRO C C 1
ATOM 8807 O O . PRO B 1 562 ? -32.914 34.444 27.716 1.00 25.91 545 PRO C O 1
ATOM 8811 N N . TYR B 1 563 ? -32.099 36.074 29.053 1.00 22.16 546 TYR C N 1
ATOM 8812 C CA . TYR B 1 563 ? -31.257 35.145 29.811 1.00 23.23 546 TYR C CA 1
ATOM 8813 C C . TYR B 1 563 ? -32.070 34.007 30.434 1.00 23.85 546 TYR C C 1
ATOM 8814 O O . TYR B 1 563 ? -31.570 32.892 30.581 1.00 23.65 546 TYR C O 1
ATOM 8823 N N . LYS B 1 564 ? -33.329 34.278 30.767 1.00 23.46 547 LYS C N 1
ATOM 8824 C CA . LYS B 1 564 ? -34.166 33.264 31.406 1.00 24.89 547 LYS C CA 1
ATOM 8825 C C . LYS B 1 564 ? -34.329 32.031 30.516 1.00 25.11 547 LYS C C 1
ATOM 8826 O O . LYS B 1 564 ? -34.481 30.921 31.015 1.00 28.15 547 LYS C O 1
ATOM 8832 N N . ASP B 1 565 ? -34.263 32.223 29.201 1.00 24.12 548 ASP C N 1
ATOM 8833 C CA . ASP B 1 565 ? -34.398 31.115 28.254 1.00 29.97 548 ASP C CA 1
ATOM 8834 C C . ASP B 1 565 ? -33.248 30.104 28.278 1.00 33.67 548 ASP C C 1
ATOM 8835 O O . ASP B 1 565 ? -33.419 28.971 27.828 1.00 30.32 548 ASP C O 1
ATOM 8840 N N . TYR B 1 566 ? -32.077 30.500 28.772 1.00 27.07 549 TYR C N 1
ATOM 8841 C CA . TYR B 1 566 ? -30.958 29.564 28.835 1.00 25.16 549 TYR C CA 1
ATOM 8842 C C . TYR B 1 566 ? -30.964 28.761 30.133 1.00 28.24 549 TYR C C 1
ATOM 8843 O O . TYR B 1 566 ? -30.214 27.793 30.273 1.00 29.86 549 TYR C O 1
ATOM 8852 N N . LEU B 1 567 ? -31.812 29.168 31.073 1.00 28.56 550 LEU C N 1
ATOM 8853 C CA . LEU B 1 567 ? -31.763 28.660 32.442 1.00 29.10 550 LEU C CA 1
ATOM 8854 C C . LEU B 1 567 ? -32.899 27.703 32.804 1.00 44.51 550 LEU C C 1
ATOM 8855 O O . LEU B 1 567 ? -32.873 27.087 33.872 1.00 45.01 550 LEU C O 1
ATOM 8860 N N . LYS B 1 568 ? -33.902 27.585 31.938 1.00 44.34 551 LYS C N 1
ATOM 8861 C CA . LYS B 1 568 ? -35.101 26.822 32.290 1.00 54.76 551 LYS C CA 1
ATOM 8862 C C . LYS B 1 568 ? -34.942 25.324 32.028 1.00 62.81 551 LYS C C 1
ATOM 8863 O O . LYS B 1 568 ? -35.931 24.596 31.907 1.00 63.75 551 LYS C O 1
ATOM 8869 N N . GLY B 1 569 ? -33.695 24.870 31.948 1.00 62.35 552 GLY C N 1
ATOM 8870 C CA . GLY B 1 569 ? -33.404 23.451 31.877 1.00 63.05 552 GLY C CA 1
ATOM 8871 C C . GLY B 1 569 ? -33.380 22.836 33.267 1.00 73.25 552 GLY C C 1
ATOM 8872 O O . GLY B 1 569 ? -32.548 23.186 34.108 1.00 73.62 552 GLY C O 1
#

Nearest PDB structures (foldseek):
  4upl-assembly1_C  TM=9.997E-01  e=0.000E+00  Ruegeria pomeroyi DSS-3
  4upi-assembly1_A  TM=9.636E-01  e=2.576E-72  Ruegeria pomeroyi DSS-3
  7oz8-assembly1_AAA  TM=8.523E-01  e=8.102E-29  Bacteroides thetaiotaomicron VPI-5482
  6ptk-assembly1_A  TM=7.814E-01  e=5.552E-27  Pseudoalteromonas fuliginea
  6ptk-assembly2_D-3  TM=7.627E-01  e=1.435E-27  Pseudoalteromonas fuliginea

Sequence (1108 aa):
TAVMNILFIMFDQLRWDYLSCYGHKTLNTPHIDRLAAKGVRFDRAYIQSPICGSSRMSTYTGRYVHSHGASWNGIPLKVGEMTMGDHLRAAGMGCWLVGKTHMRADEEGMARLGLEPDSLIGARVAECGFDVFERDDGMLPEGPDGYYDPDGAKEYNKFLRAKGYESDNPWHDFANSGLDDEGNVQSGWFLKNATRPANIAEEDSETPYLTSRAMEFIEQQTGPWCCHLSYIKPHWPYIVPEPYASMFGPEHVQDVVRSDSERQNAHPLFKAFMDTKVGEAFSRQEVRDAVIPAYMMGLIKQADDQMGRLFKWLEDTGRMQDTMIVLTSDHGDFLGDHWMGEKTFFHDASTRVPLIIYDPRPEADATRGSVCDALVESIDLAPTFVEAAGGKPAMHILEGESLIPILHGARDHTLRDHVICEYDFSASPIAHLNDISVRQAVMFMVADKNWKLIHFEADPRPMLFDLKNDPQELVDLGGDPAHADVIAGMYDKLFRWTRRQSQRTTRSEEQLIAMRTKSRKRGIVLGIYDENETPLELTVKYRDRKARPYKDYLKGVMNILFIMFDQLRWDYLSCYGHKTLNTPHIDRLAAKGVRFDRAYIQSPICGSSRMSTYTGRYVHSHGASWNGIPLKVGEMTMGDHLRAAGMGCWLVGKTHMRADEEGMARLGLEPDSLIGARVAECGFDVFERDDGMLPEGPDGYYDPDGAKEYNKFLRAKGYESDNPWHDFANSGLDDEGNVQSGWFLKNATRPANIAEEDSETPYLTSRRAMEFIEQQTGPWCCHLSYIKPHWPYIVPEPYASMFGPEHVQDVVRSDSERQNAHPLFKAFMDTKVGEAFSRQEVRDAVIPAYMGLIKQADDQMGRLFKWLEDTGRMQDTMIVLTSDHGDFLGDHWMGEKTFFHDASTRVPLIIYDPRPEADATRGSVCDALVESIDLAPTFVEAAGGKPAMHILEGESLIPILHGARDHTLRDHVICEYDFSASPIAHLNDISVRQAVMFMVADKNWKLIHFEADPRPMLFDLKNDPQELVDLGGDPAHADVIAGMYDDKLFRWTRRQSQRTTRSEEQLIAMMRTKSRKRGIVLGIYDENETPLELTVKYRDRKARPYKDYLKG

Secondary structure (DSSP, 8-state):
---SEEEEEEEET--TTSSGGGT-SS---HHHHHHHHTSEEESSEE-SSSSHHHHHHHHHHTS-HHHH---STT-PBPTT---HHHHHHHTT-EEEEEE-----B-HHHHHHHT--TTSHHHHHHHTTT-EEEEE--S---EETTEESSTTTTHHHHHHHHHHT---S-HIIIIITEEE-TTSBEEETTSGGGGGSBPSS-GGGSHHHHHHHHHHHHHHT--S-EEEEEEEEEESSS--B-TTHHHH--GGGPPPP---HHHHHT--HHHHHHHSSHHHHHHTSHHHHHHHHHHHHHHHHHHHHHHHHHHHHHHHTT-GGGEEEEEEES----TTGGG--SS-S-SHHHHEE-EEEE--SGGGGGGTTEEE-S-EEGGGHHHHHHHHTTPPP-TTT--S--SHHHHTTS-SS-S-S-EEEEEE-TTSHHHHHHT--TTT-EEEEEE-SSEEEEEETTEEEEEEEETTT-TT-----TT-GGGHHHHHHHHHHHHHHHT--TT--SS-HHHHHHHTTGGGGTT---S--SGGGS-GGGGTTTSS-B---GGGG---/--EEEEEEEET--TTSSGGGT-SS---HHHHHHHHTSEEEEEEE-SSSSHHHHHHHHHHTS-HHHH---STTPPPPTT---HHHHHHTTT-EEEEEE-------HHHHHHHT--TTSHHHHHHHTTT-EEEEE--S---EETTEESSTTTTHHHHHHHHHHT---S-HIIIIITEEE-TTSBEEETTSGGGGGSBPSS-GGGSHHHHHHHHHHHHHHH--SSEEEEEEEEEESSS--B-TTHHHH--GGGPPPP---HHHHHT--HHHHHHHSSHHHHHHTSHHHHHHHHHHHHHHHHHHHHHHHHHHHHHHHTT-GGGEEEEEEES----TTGGG--SS-S-SHHHHEEEEEEE--SGGGGGGTTEEE-S-EEGGGHHHHHHHHTT----TTT--S---HHHHTTS-SS-S-S-EEEEEE-TTSHHHHHTT--TTT-EEEEEE-SSEEEEEETTEEEEEEEETTT-TT-----TT-GGGHHHHHHHHHHHHHHHTS-TT--SS-HHHHHHHTTTGGGTT---S--SGGGS-GGGGTTTSS-B---THHHH--

Solvent-accessible surface area: 38339 Å² total; per-residue (Å²): 161,37,9,93,10,0,0,0,0,1,2,0,0,4,7,52,18,3,0,28,29,19,34,14,182,57,1,85,0,54,68,2,34,140,3,7,65,54,3,3,39,0,37,49,1,3,0,1,0,0,9,3,3,0,1,0,5,0,1,0,0,0,2,16,5,13,0,1,4,0,2,32,23,19,6,4,5,37,5,19,25,34,6,1,0,38,11,0,53,93,29,54,4,22,0,76,0,0,1,3,0,11,6,64,28,10,126,136,2,8,72,76,6,38,16,99,86,130,47,112,58,0,39,55,32,22,41,1,3,2,21,59,44,4,62,18,13,5,13,12,0,32,1,50,67,23,79,50,22,96,89,2,0,103,67,2,11,108,63,0,112,91,82,23,2,114,24,114,12,0,1,2,5,0,4,0,0,0,23,41,148,124,16,50,14,39,2,3,5,12,12,99,9,6,84,78,42,5,10,3,14,48,116,1,5,20,3,5,16,14,0,36,56,0,20,62,0,1,104,119,49,139,41,57,8,0,0,0,0,1,2,12,7,1,2,18,2,6,1,1,5,76,78,13,23,84,69,27,11,71,134,56,33,63,127,46,25,74,36,97,66,11,87,137,110,19,0,68,20,5,66,14,16,3,75,25,86,23,0,94,1,5,27,72,111,84,0,13,43,4,0,7,14,5,0,0,0,2,3,33,2,5,0,51,18,0,9,95,0,19,136,52,0,70,99,64,48,57,4,128,67,0,0,0,0,0,3,0,1,0,0,0,0,4,0,8,5,30,4,7,23,6,25,0,0,0,24,9,0,0,32,3,0,3,0,0,11,2,16,29,99,81,3,86,94,20,70,44,48,74,7,60,8,11,0,0,7,0,0,1,0,0,0,0,5,62,0,14,58,22,170,24,25,93,55,19,1,41,9,26,16,0,9,30,7,2,49,44,83,68,112,91,8,120,40,74,26,0,0,0,6,4,5,2,0,0,4,66,14,0,96,113,63,134,19,57,10,173,58,0,6,0,0,0,0,0,18,95,59,50,0,1,0,19,3,43,32,28,133,92,13,0,0,3,19,16,140,114,23,87,95,2,43,87,45,32,5,52,50,116,91,38,58,128,42,23,51,31,6,45,71,42,0,21,135,16,0,21,42,41,12,6,26,27,20,57,24,100,118,72,2,82,58,23,21,68,97,38,115,67,70,0,33,10,48,4,8,44,34,71,125,42,24,72,93,84,10,0,73,82,3,46,125,42,143,15,111,70,66,148,77,22,40,193,137,98,30,23,0,0,0,0,1,2,0,0,4,7,51,17,4,0,27,30,18,35,14,184,58,1,84,0,40,57,2,35,134,3,8,70,76,3,3,38,1,34,36,1,2,1,1,0,0,11,2,2,0,1,0,5,0,1,0,0,0,3,16,6,12,0,0,5,1,2,34,24,16,6,5,5,31,5,17,26,36,6,2,0,36,14,0,56,94,32,54,4,20,0,57,0,0,0,2,0,10,7,63,31,10,133,127,1,7,76,76,7,42,16,100,87,125,46,109,62,0,39,55,29,18,40,1,3,2,23,58,49,5,67,18,13,6,12,13,0,14,1,58,74,29,87,53,22,94,78,2,1,96,73,3,9,115,59,0,111,93,80,27,3,115,27,109,0,0,1,2,6,0,4,0,0,0,24,47,142,129,16,48,12,39,2,4,4,10,12,78,7,8,90,77,38,5,9,3,16,46,112,1,5,20,2,4,17,14,0,31,58,0,28,65,2,4,110,126,58,124,40,54,6,0,0,0,0,1,2,13,8,1,3,16,1,6,1,2,4,73,80,13,25,89,72,23,12,71,139,54,33,63,126,44,25,71,36,96,70,13,102,141,107,19,0,71,16,4,71,13,10,5,78,34,116,21,0,103,2,4,25,78,109,84,0,14,47,13,0,7,11,5,0,0,0,3,2,34,3,4,0,51,19,0,7,90,0,20,132,44,0,104,100,60,39,70,14,132,64,1,0,0,0,0,3,0,1,0,0,0,0,3,0,8,5,18,4,8,25,7,30,0,0,0,24,9,0,0,34,2,0,3,0,1,19,2,20,62,100,90,4,81,95,20,70,44,46,72,8,60,6,12,0,0,6,0,0,1,0,0,0,0,6,54,7,26,65,11,178,29,28,93,58,22,1,42,9,26,16,0,8,31,6,1,49,44,82,62,110,89,10,122,41,61,23,0,0,0,7,4,6,4,0,0,4,77,17,0,93,121,69,118,24,55,9,187,78,0,4,2,1,0,0,0,20,81,67,49,0,1,0,19,3,42,32,29,134,98,12,0,0,2,20,16,123,127,22,85,96,2,43,85,43,34,6,57,46,116,89,36,55,126,43,22,52,28,5,46,90,40,0,23,117,15,0,26,43,37,14,10,28,28,23,61,27,99,141,86,2,81,47,26,20,51,92,36,121,71,83,0,28,13,55,4,9,41,29,80,126,48,24,79,93,112,13,0,64,72,4,44,134,47,137,16,122,73,62,144,50,22,58,162,132